Protein AF-A0AAN7K7E4-F1 (afdb_monomer_lite)

Organism: NCBI:txid236973

Secondary structure (DSSP, 8-state):
--SSSSS-----------------------HHHHHHHHHHHHHSGGGTT------------------------------TTSHHHHHHHHHHHHHHHHHHHHHHHHHHHHHHHHHHHHHHHHHHHHHHHHHHHHHTBTTB-HHHHHHHHHHHHHHHHHHHHHHHHHHHHHHHHS-----------PPPHHHHHHHHHHHHHHHHHHHHHHHHHHHHHHHHHHHHS------------------------------------SS-STTSSS-----PPP-HHHHHHHHHHHHHHHHHHHHHHHHHHHHTT--HHHHHHHHHHTTT--SPPP--TTTHHHHHHHHHHHHHHTTTTSTTTTSSS---TTT-HHHHHHHHHHHHHHHHTS-HHHHHHH-TTSHHHHHHHHHHHHHS-HHHHHHHHSS-HHHHHHHTT----SHHHHHHHHHHHHHHHHHHHHTTSSSPPPP----TT----TTT---SS--------PPP--HHHHHHHHHHHHHHHHHHHHS-HHHIIIIIHHHHHHHHHHHHHHHHHHHHHHTTTGGGBS-S-PPPHHHHHHHHHHHHHHIIIIIHHHHHHHHHHHHHTT-B-SSSPPPHHHHHHHHHHHHHHHHHHHHHHHHHHTSHHHIIIIITTGGG-SS--GGGGG---HHHHHHHHHHHHHHHHHH--BHHHHHHHHHHHHHHHHHHTSSB--TTSGGGTSTTB-HHHHHHHHHTS-TTT-----SSBTHHHHHHTTTHHHHHHHHHHHTS--TTS---

pLDDT: mean 71.15, std 24.88, range [22.52, 97.88]

Foldseek 3Di:
DPPDPDPDDDDDDDDDDDDDDDDDDDDDDDDVSVLVVLVCVLPPPPPPPDDDDDDDDDDDDDDDDDDDDDDDDDDDDDDPDPPVVVVVVVVVVVVVVVVVVVVVVVVVVVVSVVLVVLSVVLVVQLVVLVVLCVVCVVVPDPVSNVVSVVSNVVSVVSNVVSSVVSVVVVVVPPDDDDDDDDDDDPDDVVVVCVVVVVVVVVVVVVVVVVVVVVVVVVVVVVVVPDDDDDDDDDDDDDDDDDDDDDDDDDDDDDDDDDDDDDDPDPPPPPDDPDPDALDVVVLVVLVVLLVVLLLVLLVVLVVLCVVLVHPLQVVLVVLCVVVVNDDDDPDDPVCSSVSLSVQLVCLLCQQLVDPQSPLDPDDPCVVPLQVLLVVLVVCLVVLVPDQQVVVCVVVLPPSLNSSLLSSCCSNQPQVNCCSSPVDCVQNVCSVVSHHDPDPSSSSSSSSSSSSSSSSSSQSNDVPRDDDDDADPPDDDDVVVDDDPDPDDDPDDDDDDDDPVVVVVVVVVVVVLVVDVVPDPPLCCQQVVLLVLLVCLLCVQQVVLVVCVVVVHPVVQFLDPDDDDPVVVVVLVVVLVCCSVVAVSVVSNVCSVLLVVLAEASDDDDDDVVRLVVLLVQLLVQLQVLQLVVLLVCLPPVNVVPWCVQLLVCLQFALSSLCRTHSVVNVSNVCSNCVSSSNRSYYVVSNSVSSSVLSNQSSQLRHSGDDPPRVPVPDPQFQGPNLNSVQSNDDSVLHFSRGSTGCPVCVVVVRCVVVVVVVVVVVPDDPPDPDDD

InterPro domains:
  IPR006694 Fatty acid hydroxylase [PF04116] (616-750)
  IPR006943 Domain of unknown function DUF641, plant [PF04859] (110-225)
  IPR040225 Protein gravitropic in the light 1-like [PTHR31161] (24-498)

Sequence (772 aa):
MRIKKLFQVSKLHFIGNRKGEPEMANKVSNLSDLIQRVAVSCLLDPLCAVRPDLTDAHGKDNEEEDDENVSVYREEENGEREATHKEEINRGVRVLEQGKRESRMEGLAREMEVMLNEVFDAVSVMKRAYVGLQEAHCPWDPEKMRAADAAVVAELKRIGVLRERYRRSILVNGGNGCERRGGSRGVGLREAVAPYEAVVDELKKEVKAREVEVENLKVKLMTVTNPLGNGKKGRSVSKKNLCRNLSQGQYFMPLLLFSKGFMLISFIFSPPTVIAAPTPELFQAAMNQVKEASKSFTSFLLSLMRSAHWDISAAIHSIQSASNASSPIPSSSHHAKYALESYISHKIFQGFDHESFYMDGTLSSLLNPDQYRRECFTQYRDMKAMDPVELLGILPTCPFGQFCSKKYLSIVYPKMEESLFGNLDQQNQVVHGNHPRSQFYGEFLELAKSVWLLHLLAFSIDPSPNQFEASRGAEFHPGYMESVVKFSEVRASTPSSPQGFTFMASIMESCWLYLIKHFSDFQLFCLGSFFLHESVFFLSGLPFIYLERAGWLSKYKIQTKSNTAAAQEKCIIRLMLYHFGVNLPVMIFSYPVFRFMGMRSSFPLPSWKVVTSQIAFYFVLEDFVFYWGHRFLHTKWLYKHVHSVHHEYATPFGLTAEYAHPAEILFLGFATIIGPALTGPHLLTLWLWMVLRVLETVEAHCGYHFPWSPSNFLPLYGGADFHDYHHRLLYTKSGNYSSTFTYMDWIFGTDKGYRKLKALKGDQPEAGSKVM

Structure (mmCIF, N/CA/C/O backbone):
data_AF-A0AAN7K7E4-F1
#
_entry.id   AF-A0AAN7K7E4-F1
#
loop_
_atom_site.group_PDB
_atom_site.id
_atom_site.type_symbol
_atom_site.label_atom_id
_atom_site.label_alt_id
_atom_site.label_comp_id
_atom_site.label_asym_id
_atom_site.label_entity_id
_atom_site.label_seq_id
_atom_site.pdbx_PDB_ins_code
_atom_site.Cartn_x
_atom_site.Cartn_y
_atom_site.Cartn_z
_atom_site.occupancy
_atom_site.B_iso_or_equiv
_atom_site.auth_seq_id
_atom_site.auth_comp_id
_atom_site.auth_asym_id
_atom_site.auth_atom_id
_atom_site.pdbx_PDB_model_num
ATOM 1 N N . MET A 1 1 ? 7.272 -45.759 -12.507 1.00 38.12 1 MET A N 1
ATOM 2 C CA . MET A 1 1 ? 7.959 -45.345 -11.256 1.00 38.12 1 MET A CA 1
ATOM 3 C C . MET A 1 1 ? 9.492 -45.345 -11.431 1.00 38.12 1 MET A C 1
ATOM 5 O O . MET A 1 1 ? 10.173 -46.133 -10.792 1.00 38.12 1 MET A O 1
ATOM 9 N N . ARG A 1 2 ? 10.062 -44.491 -12.305 1.00 31.16 2 ARG A N 1
ATOM 10 C CA . ARG A 1 2 ? 11.532 -44.413 -12.538 1.00 31.16 2 ARG A CA 1
ATOM 11 C C . ARG A 1 2 ? 12.154 -43.008 -12.383 1.00 31.16 2 ARG A C 1
ATOM 13 O O . ARG A 1 2 ? 13.371 -42.906 -12.386 1.00 31.16 2 ARG A O 1
ATOM 20 N N . ILE A 1 3 ? 11.362 -41.951 -12.155 1.00 29.34 3 ILE A N 1
ATOM 21 C CA . ILE A 1 3 ? 11.850 -40.568 -11.961 1.00 29.34 3 ILE A CA 1
ATOM 22 C C . ILE A 1 3 ? 11.424 -40.058 -10.572 1.00 29.34 3 ILE A C 1
ATOM 24 O O . ILE A 1 3 ? 10.463 -39.309 -10.435 1.00 29.34 3 ILE A O 1
ATOM 28 N N . LYS A 1 4 ? 12.083 -40.546 -9.510 1.00 29.56 4 LYS A N 1
ATOM 29 C CA . LYS A 1 4 ? 11.897 -40.037 -8.128 1.00 29.56 4 LYS A CA 1
ATOM 30 C C . LYS A 1 4 ? 13.078 -40.330 -7.181 1.00 29.56 4 LYS A C 1
ATOM 32 O O . LYS A 1 4 ? 12.889 -40.435 -5.974 1.00 29.56 4 LYS A O 1
ATOM 37 N N . LYS A 1 5 ? 14.293 -40.523 -7.720 1.00 30.39 5 LYS A N 1
ATOM 38 C CA . LYS A 1 5 ? 15.458 -41.015 -6.951 1.00 30.39 5 LYS A CA 1
ATOM 39 C C . LYS A 1 5 ? 16.810 -40.357 -7.293 1.00 30.39 5 LYS A C 1
ATOM 41 O O . LYS A 1 5 ? 17.843 -41.000 -7.163 1.00 30.39 5 LYS A O 1
ATOM 46 N N . LEU A 1 6 ? 16.800 -39.086 -7.714 1.00 28.69 6 LEU A N 1
ATOM 47 C CA . LEU A 1 6 ? 18.015 -38.331 -8.088 1.00 28.69 6 LEU A CA 1
ATOM 48 C C . LEU A 1 6 ? 18.273 -37.039 -7.281 1.00 28.69 6 LEU A C 1
ATOM 50 O O . LEU A 1 6 ? 19.280 -36.387 -7.510 1.00 28.69 6 LEU A O 1
ATOM 54 N N . PHE A 1 7 ? 17.416 -36.689 -6.313 1.00 27.73 7 PHE A N 1
ATOM 55 C CA . PHE A 1 7 ? 17.533 -35.450 -5.522 1.00 27.73 7 PHE A CA 1
ATOM 56 C C . PHE A 1 7 ? 17.392 -35.674 -4.002 1.00 27.73 7 PHE A C 1
ATOM 58 O O . PHE A 1 7 ? 16.644 -34.963 -3.337 1.00 27.73 7 PHE A O 1
ATOM 65 N N . GLN A 1 8 ? 18.093 -36.667 -3.427 1.00 26.73 8 GLN A N 1
ATOM 66 C CA . GLN A 1 8 ? 18.218 -36.754 -1.957 1.00 26.73 8 GLN A CA 1
ATOM 67 C C . GLN A 1 8 ? 19.429 -37.552 -1.414 1.00 26.73 8 GLN A C 1
ATOM 69 O O . GLN A 1 8 ? 19.268 -38.454 -0.596 1.00 26.73 8 GLN A O 1
ATOM 74 N N . VAL A 1 9 ? 20.656 -37.189 -1.807 1.00 26.75 9 VAL A N 1
ATOM 75 C CA . VAL A 1 9 ? 21.866 -37.437 -0.987 1.00 26.75 9 VAL A CA 1
ATOM 76 C C . VAL A 1 9 ? 22.753 -36.193 -1.051 1.00 26.75 9 VAL A C 1
ATOM 78 O O . VAL A 1 9 ? 22.988 -35.666 -2.134 1.00 26.75 9 VAL A O 1
ATOM 81 N N . SER A 1 10 ? 23.240 -35.724 0.099 1.00 27.05 10 SER A N 1
ATOM 82 C CA . SER A 1 10 ? 23.963 -34.453 0.217 1.00 27.05 10 SER A CA 1
ATOM 83 C C . SER A 1 10 ? 25.428 -34.636 0.631 1.00 27.05 10 SER A C 1
ATOM 85 O O . SER A 1 10 ? 25.710 -35.319 1.609 1.00 27.05 10 SER A O 1
ATOM 87 N N . LYS A 1 11 ? 26.324 -33.889 -0.030 1.00 27.70 11 LYS A N 1
ATOM 88 C CA . LYS A 1 11 ? 27.346 -33.036 0.618 1.00 27.70 11 LYS A CA 1
ATOM 89 C C . LYS A 1 11 ? 28.216 -33.673 1.731 1.00 27.70 11 LYS A C 1
ATOM 91 O O . LYS A 1 11 ? 27.961 -33.386 2.897 1.00 27.70 11 LYS A O 1
ATOM 96 N N . LEU A 1 12 ? 29.300 -34.395 1.380 1.00 24.53 12 LEU A N 1
ATOM 97 C CA . LEU A 1 12 ? 30.553 -34.479 2.184 1.00 24.53 12 LEU A CA 1
ATOM 98 C C . LEU A 1 12 ? 31.687 -35.322 1.536 1.00 24.53 12 LEU A C 1
ATOM 100 O O . LEU A 1 12 ? 31.668 -36.542 1.655 1.00 24.53 12 LEU A O 1
ATOM 104 N N . HIS A 1 13 ? 32.701 -34.685 0.923 1.00 25.03 13 HIS A N 1
ATOM 105 C CA . HIS A 1 13 ? 34.148 -34.857 1.223 1.00 25.03 13 HIS A CA 1
ATOM 106 C C . HIS A 1 13 ? 35.033 -33.900 0.384 1.00 25.03 13 HIS A C 1
ATOM 108 O O . HIS A 1 13 ? 34.509 -33.144 -0.430 1.00 25.03 13 HIS A O 1
ATOM 114 N N . PHE A 1 14 ? 36.352 -33.870 0.636 1.00 24.48 14 PHE A N 1
ATOM 115 C CA . PHE A 1 14 ? 37.273 -32.785 0.237 1.00 24.48 14 PHE A CA 1
ATOM 116 C C . PHE A 1 14 ? 38.681 -33.312 -0.159 1.00 24.48 14 PHE A C 1
ATOM 118 O O . PHE A 1 14 ? 39.128 -34.305 0.411 1.00 24.48 14 PHE A O 1
ATOM 125 N N . ILE A 1 15 ? 39.397 -32.558 -1.018 1.00 25.50 15 ILE A N 1
ATOM 126 C CA . ILE A 1 15 ? 40.844 -32.635 -1.381 1.00 25.50 15 ILE A CA 1
ATOM 127 C C . ILE A 1 15 ? 41.260 -33.822 -2.290 1.00 25.50 15 ILE A C 1
ATOM 129 O O . ILE A 1 15 ? 40.967 -34.972 -1.989 1.00 25.50 15 ILE A O 1
ATOM 133 N N . GLY A 1 16 ? 42.006 -33.552 -3.384 1.00 23.33 16 GLY A N 1
ATOM 134 C CA . GLY A 1 16 ? 42.512 -34.618 -4.283 1.00 23.33 16 GLY A CA 1
ATOM 135 C C . GLY A 1 16 ? 43.450 -34.270 -5.468 1.00 23.33 16 GLY A C 1
ATOM 136 O O . GLY A 1 16 ? 44.016 -35.192 -6.037 1.00 23.33 16 GLY A O 1
ATOM 137 N N . ASN A 1 17 ? 43.631 -32.992 -5.839 1.00 25.42 17 ASN A N 1
ATOM 138 C CA . ASN A 1 17 ? 44.625 -32.435 -6.795 1.00 25.42 17 ASN A CA 1
ATOM 139 C C . ASN A 1 17 ? 45.245 -33.354 -7.894 1.00 25.42 17 ASN A C 1
ATOM 141 O O . ASN A 1 17 ? 46.245 -34.038 -7.641 1.00 25.42 17 ASN A O 1
ATOM 145 N N . ARG A 1 18 ? 44.831 -33.177 -9.164 1.00 24.56 18 ARG A N 1
ATOM 146 C CA . ARG A 1 18 ? 45.799 -33.123 -10.282 1.00 24.56 18 ARG A CA 1
ATOM 147 C C . ARG A 1 18 ? 45.306 -32.330 -11.506 1.00 24.56 18 ARG A C 1
ATOM 149 O O . ARG A 1 18 ? 44.115 -32.233 -11.757 1.00 24.56 18 ARG A O 1
ATOM 156 N N . LYS A 1 19 ? 46.283 -31.750 -12.212 1.00 26.56 19 LYS A N 1
ATOM 157 C CA . LYS A 1 19 ? 46.213 -30.864 -13.391 1.00 26.56 19 LYS A CA 1
ATOM 158 C C . LYS A 1 19 ? 45.420 -31.422 -14.589 1.00 26.56 19 LYS A C 1
ATOM 160 O O . LYS A 1 19 ? 45.587 -32.598 -14.894 1.00 26.56 19 LYS A O 1
ATOM 165 N N . GLY A 1 20 ? 44.851 -30.509 -15.386 1.00 30.41 20 GLY A N 1
ATOM 166 C CA . GLY A 1 20 ? 44.869 -30.603 -16.856 1.00 30.41 20 GLY A CA 1
ATOM 167 C C . GLY A 1 20 ? 43.508 -30.555 -17.556 1.00 30.41 20 GLY A C 1
ATOM 168 O O . GLY A 1 20 ? 42.693 -31.431 -17.324 1.00 30.41 20 GLY A O 1
ATOM 169 N N . GLU A 1 21 ? 43.365 -29.578 -18.462 1.00 25.30 21 GLU A N 1
ATOM 170 C CA . GLU A 1 21 ? 42.367 -29.480 -19.552 1.00 25.30 21 GLU A CA 1
ATOM 171 C C . GLU A 1 21 ? 40.867 -29.329 -19.164 1.00 25.30 21 GLU A C 1
ATOM 173 O O . GLU A 1 21 ? 40.428 -29.818 -18.125 1.00 25.30 21 GLU A O 1
ATOM 178 N N . PRO A 1 22 ? 40.058 -28.580 -19.951 1.00 28.06 22 PRO A N 1
ATOM 179 C CA . PRO A 1 22 ? 38.654 -28.312 -19.624 1.00 28.06 22 PRO A CA 1
ATOM 180 C C . PRO A 1 22 ? 37.692 -29.347 -20.238 1.00 28.06 22 PRO A C 1
ATOM 182 O O . PRO A 1 22 ? 37.361 -29.281 -21.423 1.00 28.06 22 PRO A O 1
ATOM 185 N N . GLU A 1 23 ? 37.172 -30.270 -19.427 1.00 28.05 23 GLU A N 1
ATOM 186 C CA . GLU A 1 23 ? 36.080 -31.158 -19.851 1.00 28.05 23 GLU A CA 1
ATOM 187 C C . GLU A 1 23 ? 34.704 -30.464 -19.854 1.00 28.05 23 GLU A C 1
ATOM 189 O O . GLU A 1 23 ? 34.239 -29.975 -18.831 1.00 28.05 23 GLU A O 1
ATOM 194 N N . MET A 1 24 ? 34.032 -30.556 -21.009 1.00 32.94 24 MET A N 1
ATOM 195 C CA . MET A 1 24 ? 32.575 -30.640 -21.227 1.00 32.94 24 MET A CA 1
ATOM 196 C C . MET A 1 24 ? 31.592 -29.637 -20.585 1.00 32.94 24 MET A C 1
ATOM 198 O O . MET A 1 24 ? 31.425 -29.580 -19.373 1.00 32.94 24 MET A O 1
ATOM 202 N N . ALA A 1 25 ? 30.685 -29.118 -21.429 1.00 28.16 25 ALA A N 1
ATOM 203 C CA . ALA A 1 25 ? 29.246 -29.061 -21.114 1.00 28.16 25 ALA A CA 1
ATOM 204 C C . ALA A 1 25 ? 28.374 -28.913 -22.383 1.00 28.16 25 ALA A C 1
ATOM 206 O O . ALA A 1 25 ? 27.972 -27.812 -22.740 1.00 28.16 25 ALA A O 1
ATOM 207 N N . ASN A 1 26 ? 28.038 -30.015 -23.067 1.00 35.78 26 ASN A N 1
ATOM 208 C CA . ASN A 1 26 ? 27.064 -29.987 -24.171 1.00 35.78 26 ASN A CA 1
ATOM 209 C C . ASN A 1 26 ? 26.036 -31.120 -23.996 1.00 35.78 26 ASN A C 1
ATOM 211 O O . ASN A 1 26 ? 26.261 -32.258 -24.408 1.00 35.78 26 ASN A O 1
ATOM 215 N N . LYS A 1 27 ? 24.932 -30.836 -23.288 1.00 37.53 27 LYS A N 1
ATOM 216 C CA . LYS A 1 27 ? 23.919 -31.838 -22.908 1.00 37.53 27 LYS A CA 1
ATOM 217 C C . LYS A 1 27 ? 22.512 -31.225 -22.934 1.00 37.53 27 LYS A C 1
ATOM 219 O O . LYS A 1 27 ? 22.210 -30.332 -22.151 1.00 37.53 27 LYS A O 1
ATOM 224 N N . VAL A 1 28 ? 21.668 -31.707 -23.848 1.00 34.34 28 VAL A N 1
ATOM 225 C CA . VAL A 1 28 ? 20.276 -31.249 -24.040 1.00 34.34 28 VAL A CA 1
ATOM 226 C C . VAL A 1 28 ? 19.444 -31.558 -22.792 1.00 34.34 28 VAL A C 1
ATOM 228 O O . VAL A 1 28 ? 19.479 -32.685 -22.296 1.00 34.34 28 VAL A O 1
ATOM 231 N N . SER A 1 29 ? 18.710 -30.565 -22.278 1.00 43.50 29 SER A N 1
ATOM 232 C CA . SER A 1 29 ? 18.133 -30.618 -20.924 1.00 43.50 29 SER A CA 1
ATOM 233 C C . SER A 1 29 ? 16.610 -30.779 -20.860 1.00 43.50 29 SER A C 1
ATOM 235 O O . SER A 1 29 ? 16.104 -31.258 -19.845 1.00 43.50 29 SER A O 1
ATOM 237 N N . ASN A 1 30 ? 15.855 -30.404 -21.902 1.00 40.31 30 ASN A N 1
ATOM 238 C CA . ASN A 1 30 ? 14.389 -30.485 -21.894 1.00 40.31 30 ASN A CA 1
ATOM 239 C C . ASN A 1 30 ? 13.763 -30.560 -23.307 1.00 40.31 30 ASN A C 1
ATOM 241 O O . ASN A 1 30 ? 14.442 -30.411 -24.319 1.00 40.31 30 ASN A O 1
ATOM 245 N N . LEU A 1 31 ? 12.447 -30.797 -23.372 1.00 38.19 31 LEU A N 1
ATOM 246 C CA . LEU A 1 31 ? 11.699 -30.922 -24.632 1.00 38.19 31 LEU A CA 1
ATOM 247 C C . LEU A 1 31 ? 11.475 -29.576 -25.352 1.00 38.19 31 LEU A C 1
ATOM 249 O O . LEU A 1 31 ? 11.390 -29.560 -26.577 1.00 38.19 31 LEU A O 1
ATOM 253 N N . SER A 1 32 ? 11.416 -28.454 -24.627 1.00 39.72 32 SER A N 1
ATOM 254 C CA . SER A 1 32 ? 11.283 -27.117 -25.229 1.00 39.72 32 SER A CA 1
ATOM 255 C C . SER A 1 32 ? 12.519 -26.761 -26.054 1.00 39.72 32 SER A C 1
ATOM 257 O O . SER A 1 32 ? 12.379 -26.299 -27.179 1.00 39.72 32 SER A O 1
ATOM 259 N N . ASP A 1 33 ? 13.711 -27.080 -25.546 1.00 43.56 33 ASP A N 1
ATOM 260 C CA . ASP A 1 33 ? 14.997 -26.939 -26.245 1.00 43.56 33 ASP A CA 1
ATOM 261 C C . ASP A 1 33 ? 15.008 -27.709 -27.586 1.00 43.56 33 ASP A C 1
ATOM 263 O O . ASP A 1 33 ? 15.453 -27.198 -28.614 1.00 43.56 33 ASP A O 1
ATOM 267 N N . LEU A 1 34 ? 14.414 -28.910 -27.626 1.00 42.91 34 LEU A N 1
ATOM 268 C CA . LEU A 1 34 ? 14.263 -29.681 -28.866 1.00 42.91 34 LEU A CA 1
ATOM 269 C C . LEU A 1 34 ? 13.276 -29.030 -29.852 1.00 42.91 34 LEU A C 1
ATOM 271 O O . LEU A 1 34 ? 13.577 -28.948 -31.043 1.00 42.91 34 LEU A O 1
ATOM 275 N N . ILE A 1 35 ? 12.116 -28.559 -29.377 1.00 44.66 35 ILE A N 1
ATOM 276 C CA . ILE A 1 35 ? 11.108 -27.874 -30.211 1.00 44.66 35 ILE A CA 1
ATOM 277 C C . ILE A 1 35 ? 11.691 -26.579 -30.789 1.00 44.66 35 ILE A C 1
ATOM 279 O O . ILE A 1 35 ? 11.569 -26.325 -31.985 1.00 44.66 35 ILE A O 1
ATOM 283 N N . GLN A 1 36 ? 12.365 -25.789 -29.954 1.00 45.12 36 GLN A N 1
ATOM 284 C CA . GLN A 1 36 ? 12.946 -24.499 -30.309 1.00 45.12 36 GLN A CA 1
ATOM 285 C C . GLN A 1 36 ? 14.068 -24.663 -31.343 1.00 45.12 36 GLN A C 1
ATOM 287 O O . GLN A 1 36 ? 14.059 -23.967 -32.356 1.00 45.12 36 GLN A O 1
ATOM 292 N N . ARG A 1 37 ? 14.960 -25.655 -31.185 1.00 47.94 37 ARG A N 1
ATOM 293 C CA . ARG A 1 37 ? 15.979 -25.986 -32.202 1.00 47.94 37 ARG A CA 1
ATOM 294 C C . ARG A 1 37 ? 15.376 -26.496 -33.514 1.00 47.94 37 ARG A C 1
ATOM 296 O O . ARG A 1 37 ? 15.898 -26.164 -34.575 1.00 47.94 37 ARG A O 1
ATOM 303 N N . VAL A 1 38 ? 14.289 -27.275 -33.475 1.00 41.28 38 VAL A N 1
ATOM 304 C CA . VAL A 1 38 ? 13.594 -27.721 -34.699 1.00 41.28 38 VAL A CA 1
ATOM 305 C C . VAL A 1 38 ? 12.931 -26.544 -35.417 1.00 41.28 38 VAL A C 1
ATOM 307 O O . VAL A 1 38 ? 13.105 -26.424 -36.626 1.00 41.28 38 VAL A O 1
ATOM 310 N N . ALA A 1 39 ? 12.245 -25.649 -34.699 1.00 40.72 39 ALA A N 1
ATOM 311 C CA . ALA A 1 39 ? 11.644 -24.448 -35.281 1.00 40.72 39 ALA A CA 1
ATOM 312 C C . ALA A 1 39 ? 12.708 -23.523 -35.900 1.00 40.72 39 ALA A C 1
ATOM 314 O O . ALA A 1 39 ? 12.606 -23.168 -37.071 1.00 40.72 39 ALA A O 1
ATOM 315 N N . VAL A 1 40 ? 13.780 -23.213 -35.162 1.00 42.97 40 VAL A N 1
ATOM 316 C CA . VAL A 1 40 ? 14.906 -22.394 -35.647 1.00 42.97 40 VAL A CA 1
ATOM 317 C C . VAL A 1 40 ? 15.558 -23.016 -36.892 1.00 42.97 40 VAL A C 1
ATOM 319 O O . VAL A 1 40 ? 15.776 -22.320 -37.881 1.00 42.97 40 VAL A O 1
ATOM 322 N N . SER A 1 41 ? 15.772 -24.336 -36.914 1.00 42.94 41 SER A N 1
ATOM 323 C CA . SER A 1 41 ? 16.315 -25.049 -38.084 1.00 42.94 41 SER A CA 1
ATOM 324 C C . SER A 1 41 ? 15.377 -25.091 -39.305 1.00 42.94 41 SER A C 1
ATOM 326 O O . SER A 1 41 ? 15.837 -25.471 -40.381 1.00 42.94 41 SER A O 1
ATOM 328 N N . CYS A 1 42 ? 14.097 -24.731 -39.164 1.00 37.69 42 CYS A N 1
ATOM 329 C CA . CYS A 1 42 ? 13.163 -24.574 -40.289 1.00 37.69 42 CYS A CA 1
ATOM 330 C C . CYS A 1 42 ? 12.984 -23.106 -40.720 1.00 37.69 42 CYS A C 1
ATOM 332 O O . CYS A 1 42 ? 12.425 -22.851 -41.781 1.00 37.69 42 CYS A O 1
ATOM 334 N N . LEU A 1 43 ? 13.442 -22.145 -39.908 1.00 38.62 43 LEU A N 1
ATOM 335 C CA . LEU A 1 43 ? 13.261 -20.706 -40.135 1.00 38.62 43 LEU A CA 1
ATOM 336 C C . LEU A 1 43 ? 14.523 -19.993 -40.650 1.00 38.62 43 LEU A C 1
ATOM 338 O O . LEU A 1 43 ? 14.400 -18.932 -41.252 1.00 38.62 43 LEU A O 1
ATOM 342 N N . LEU A 1 44 ? 15.724 -20.545 -40.428 1.00 40.91 44 LEU A N 1
ATOM 343 C CA . LEU A 1 44 ? 16.988 -19.870 -40.774 1.00 40.91 44 LEU A CA 1
ATOM 344 C C . LEU A 1 44 ? 17.446 -20.024 -42.239 1.00 40.91 44 LEU A C 1
ATOM 346 O O . LEU A 1 44 ? 18.150 -19.148 -42.734 1.00 40.91 44 LEU A O 1
ATOM 350 N N . ASP A 1 45 ? 17.073 -21.101 -42.936 1.00 39.28 45 ASP A N 1
ATOM 351 C CA . ASP A 1 45 ? 17.601 -21.413 -44.281 1.00 39.28 45 ASP A CA 1
ATOM 352 C C . ASP A 1 45 ? 16.896 -20.777 -45.511 1.00 39.28 45 ASP A C 1
ATOM 354 O O . ASP A 1 45 ? 17.534 -20.722 -46.564 1.00 39.28 45 ASP A O 1
ATOM 358 N N . PRO A 1 46 ? 15.652 -20.240 -45.469 1.00 30.97 46 PRO A N 1
ATOM 359 C CA . PRO A 1 46 ? 15.028 -19.658 -46.670 1.00 30.97 46 PRO A CA 1
ATOM 360 C C . PRO A 1 46 ? 15.713 -18.407 -47.253 1.00 30.97 46 PRO A C 1
ATOM 362 O O . PRO A 1 46 ? 15.385 -18.014 -48.371 1.00 30.97 46 PRO A O 1
ATOM 365 N N . LEU A 1 47 ? 16.615 -17.747 -46.511 1.00 30.98 47 LEU A N 1
ATOM 366 C CA . LEU A 1 47 ? 17.089 -16.386 -46.824 1.00 30.98 47 LEU A CA 1
ATOM 367 C C . LEU A 1 47 ? 18.585 -16.262 -47.169 1.00 30.98 47 LEU A C 1
ATOM 369 O O . LEU A 1 47 ? 19.008 -15.205 -47.631 1.00 30.98 47 LEU A O 1
ATOM 373 N N . CYS A 1 48 ? 19.392 -17.316 -47.022 1.00 27.64 48 CYS A N 1
ATOM 374 C CA . CYS A 1 48 ? 20.836 -17.257 -47.314 1.00 27.64 48 CYS A CA 1
ATOM 375 C C . CYS A 1 48 ? 21.203 -17.440 -48.803 1.00 27.64 48 CYS A C 1
ATOM 377 O O . CYS A 1 48 ? 22.378 -17.377 -49.158 1.00 27.64 48 CYS A O 1
ATOM 379 N N . ALA A 1 49 ? 20.223 -17.652 -49.688 1.00 31.23 49 ALA A N 1
ATOM 380 C CA . ALA A 1 49 ? 20.440 -18.024 -51.091 1.00 31.23 49 ALA A CA 1
ATOM 381 C C . ALA A 1 49 ? 20.463 -16.846 -52.097 1.00 31.23 49 ALA A C 1
ATOM 383 O O . ALA A 1 49 ? 20.311 -17.071 -53.298 1.00 31.23 49 ALA A O 1
ATOM 384 N N . VAL A 1 50 ? 20.648 -15.595 -51.644 1.00 27.45 50 VAL A N 1
ATOM 385 C CA . VAL A 1 50 ? 20.806 -14.426 -52.535 1.00 27.45 50 VAL A CA 1
ATOM 386 C C . VAL A 1 50 ? 21.930 -13.493 -52.064 1.00 27.45 50 VAL A C 1
ATOM 388 O O . VAL A 1 50 ? 21.721 -12.577 -51.272 1.00 27.45 50 VAL A O 1
ATOM 391 N N . ARG A 1 51 ? 23.120 -13.668 -52.645 1.00 23.83 51 ARG A N 1
ATOM 392 C CA . ARG A 1 51 ? 24.073 -12.575 -52.892 1.00 23.83 51 ARG A CA 1
ATOM 393 C C . ARG A 1 51 ? 24.316 -12.494 -54.401 1.00 23.83 51 ARG A C 1
ATOM 395 O O . ARG A 1 51 ? 24.710 -13.507 -54.976 1.00 23.83 51 ARG A O 1
ATOM 402 N N . PRO A 1 52 ? 24.110 -11.337 -55.049 1.00 28.50 52 PRO A N 1
ATOM 403 C CA . PRO A 1 52 ? 24.757 -11.046 -56.320 1.00 28.50 52 PRO A CA 1
ATOM 404 C C . PRO A 1 52 ? 26.256 -10.865 -56.059 1.00 28.50 52 PRO A C 1
ATOM 406 O O . PRO A 1 52 ? 26.627 -10.081 -55.183 1.00 28.50 52 PRO A O 1
ATOM 409 N N . ASP A 1 53 ? 27.104 -11.578 -56.797 1.00 25.78 53 ASP A N 1
ATOM 410 C CA . ASP A 1 53 ? 28.538 -11.284 -56.816 1.00 25.78 53 ASP A CA 1
ATOM 411 C C . ASP A 1 53 ? 28.777 -10.024 -57.657 1.00 25.78 53 ASP A C 1
ATOM 413 O O . ASP A 1 53 ? 28.297 -9.926 -58.787 1.00 25.78 53 ASP A O 1
ATOM 417 N N . LEU A 1 54 ? 29.509 -9.061 -57.097 1.00 27.28 54 LEU A N 1
ATOM 418 C CA . LEU A 1 54 ? 29.975 -7.857 -57.788 1.00 27.28 54 LEU A CA 1
ATOM 419 C C . LEU A 1 54 ? 31.392 -7.519 -57.314 1.00 27.28 54 LEU A C 1
ATOM 421 O O . LEU A 1 54 ? 31.605 -6.634 -56.486 1.00 27.28 54 LEU A O 1
ATOM 425 N N . THR A 1 55 ? 32.367 -8.242 -57.859 1.00 26.31 55 THR A N 1
ATOM 426 C CA . THR A 1 55 ? 33.783 -7.867 -57.814 1.00 26.31 55 THR A CA 1
ATOM 427 C C . THR A 1 55 ? 34.239 -7.446 -59.205 1.00 26.31 55 THR A C 1
ATOM 429 O O . THR A 1 55 ? 34.565 -8.307 -60.012 1.00 26.31 55 THR A O 1
ATOM 432 N N . ASP A 1 56 ? 34.278 -6.139 -59.467 1.00 27.55 56 ASP A N 1
ATOM 433 C CA . ASP A 1 56 ? 35.196 -5.552 -60.454 1.00 27.55 56 ASP A CA 1
ATOM 434 C C . ASP A 1 56 ? 35.317 -4.034 -60.244 1.00 27.55 56 ASP A C 1
ATOM 436 O O . ASP A 1 56 ? 34.472 -3.255 -60.678 1.00 27.55 56 ASP A O 1
ATOM 440 N N . ALA A 1 57 ? 36.363 -3.631 -59.514 1.00 26.98 57 ALA A N 1
ATOM 441 C CA . ALA A 1 57 ? 36.841 -2.250 -59.379 1.00 26.98 57 ALA A CA 1
ATOM 442 C C . ALA A 1 57 ? 38.200 -2.236 -58.646 1.00 26.98 57 ALA A C 1
ATOM 444 O O . ALA A 1 57 ? 38.302 -1.754 -57.517 1.00 26.98 57 ALA A O 1
ATOM 445 N N . HIS A 1 58 ? 39.252 -2.803 -59.248 1.00 28.69 58 HIS A N 1
ATOM 446 C CA . HIS A 1 58 ? 40.606 -2.730 -58.682 1.00 28.69 58 HIS A CA 1
ATOM 447 C C . HIS A 1 58 ? 41.461 -1.707 -59.441 1.00 28.69 58 HIS A C 1
ATOM 449 O O . HIS A 1 58 ? 42.286 -2.059 -60.277 1.00 28.69 58 HIS A O 1
ATOM 455 N N . GLY A 1 59 ? 41.233 -0.426 -59.141 1.00 26.89 59 GLY A N 1
ATOM 456 C CA . GLY A 1 59 ? 42.125 0.672 -59.515 1.00 26.89 59 GLY A CA 1
ATOM 457 C C . GLY A 1 59 ? 43.070 0.994 -58.359 1.00 26.89 59 GLY A C 1
ATOM 458 O O . GLY A 1 59 ? 42.628 1.109 -57.216 1.00 26.89 59 GLY A O 1
ATOM 459 N N . LYS A 1 60 ? 44.366 1.110 -58.651 1.00 29.27 60 LYS A N 1
ATOM 460 C CA . LYS A 1 60 ? 45.354 1.747 -57.776 1.00 29.27 60 LYS A CA 1
ATOM 461 C C . LYS A 1 60 ? 45.934 2.923 -58.538 1.00 29.27 60 LYS A C 1
ATOM 463 O O . LYS A 1 60 ? 46.444 2.713 -59.636 1.00 29.27 60 LYS A O 1
ATOM 468 N N . ASP A 1 61 ? 45.921 4.092 -57.924 1.00 25.52 61 ASP A N 1
ATOM 469 C CA . ASP A 1 61 ? 46.723 5.208 -58.396 1.00 25.52 61 ASP A CA 1
ATOM 470 C C . ASP A 1 61 ? 48.176 4.981 -57.957 1.00 25.52 61 ASP A C 1
ATOM 472 O O . ASP A 1 61 ? 48.457 4.775 -56.776 1.00 25.52 61 ASP A O 1
ATOM 476 N N . ASN A 1 62 ? 49.081 4.996 -58.929 1.00 26.88 62 ASN A N 1
ATOM 477 C CA . ASN A 1 62 ? 50.514 5.186 -58.752 1.00 26.88 62 ASN A CA 1
ATOM 478 C C . ASN A 1 62 ? 50.899 6.259 -59.780 1.00 26.88 62 ASN A C 1
ATOM 480 O O . ASN A 1 62 ? 50.622 6.090 -60.967 1.00 26.88 62 ASN A O 1
ATOM 484 N N . GLU A 1 63 ? 51.500 7.351 -59.326 1.00 26.91 63 GLU A N 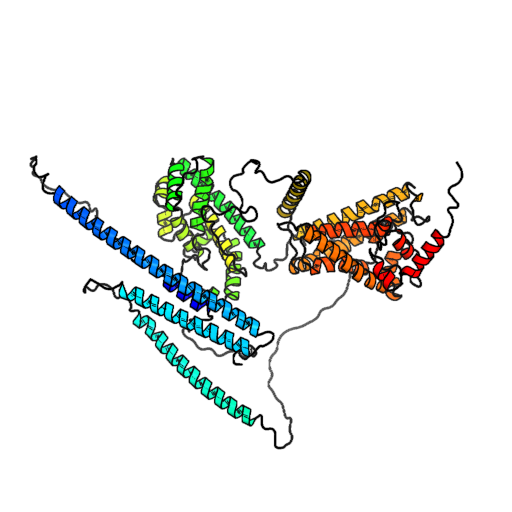1
ATOM 485 C CA . GLU A 1 63 ? 52.090 8.373 -60.194 1.00 26.91 63 GLU A CA 1
ATOM 486 C C . GLU A 1 63 ? 53.431 7.851 -60.738 1.00 26.91 63 GLU A C 1
ATOM 488 O O . GLU A 1 63 ? 54.175 7.259 -59.960 1.00 26.91 63 GLU A O 1
ATOM 493 N N . GLU A 1 64 ? 53.737 8.067 -62.026 1.00 26.84 64 GLU A N 1
ATOM 494 C CA . GLU A 1 64 ? 55.085 8.399 -62.542 1.00 26.84 64 GLU A CA 1
ATOM 495 C C . GLU A 1 64 ? 55.079 8.623 -64.078 1.00 26.84 64 GLU A C 1
ATOM 497 O O . GLU A 1 64 ? 54.477 7.858 -64.825 1.00 26.84 64 GLU A O 1
ATOM 502 N N . GLU A 1 65 ? 55.744 9.714 -64.481 1.00 26.97 65 GLU A N 1
ATOM 503 C CA . GLU A 1 65 ? 56.455 10.033 -65.743 1.00 26.97 65 GLU A CA 1
ATOM 504 C C . GLU A 1 65 ? 55.839 9.760 -67.147 1.00 26.97 65 GLU A C 1
ATOM 506 O O . GLU A 1 65 ? 55.612 8.634 -67.579 1.00 26.97 65 GLU A O 1
ATOM 511 N N . ASP A 1 66 ? 55.658 10.869 -67.883 1.00 25.73 66 ASP A N 1
ATOM 512 C CA . ASP A 1 66 ? 55.988 11.139 -69.300 1.00 25.73 66 ASP A CA 1
ATOM 513 C C . ASP A 1 66 ? 56.396 9.961 -70.230 1.00 25.73 66 ASP A C 1
ATOM 515 O O . ASP A 1 66 ? 57.374 9.267 -69.966 1.00 25.73 66 ASP A O 1
ATOM 519 N N . ASP A 1 67 ? 55.767 9.825 -71.417 1.00 27.20 67 ASP A N 1
ATOM 520 C CA . ASP A 1 67 ? 56.260 10.502 -72.646 1.00 27.20 67 ASP A CA 1
ATOM 521 C C . ASP A 1 67 ? 55.341 10.346 -73.903 1.00 27.20 67 ASP A C 1
ATOM 523 O O . ASP A 1 67 ? 54.398 9.557 -73.940 1.00 27.20 67 ASP A O 1
ATOM 527 N N . GLU A 1 68 ? 55.644 11.139 -74.937 1.00 29.97 68 GLU A N 1
ATOM 528 C CA . GLU A 1 68 ? 55.316 11.069 -76.382 1.00 29.97 68 GLU A CA 1
ATOM 529 C C . GLU A 1 68 ? 53.946 10.563 -76.955 1.00 29.97 68 GLU A C 1
ATOM 531 O O . GLU A 1 68 ? 53.778 9.409 -77.341 1.00 29.97 68 GLU A O 1
ATOM 536 N N . ASN A 1 69 ? 53.113 11.549 -77.350 1.00 25.62 69 ASN A N 1
ATOM 537 C CA . ASN A 1 69 ? 52.855 11.924 -78.771 1.00 25.62 69 ASN A CA 1
ATOM 538 C C . ASN A 1 69 ? 51.815 11.169 -79.673 1.00 25.62 69 ASN A C 1
ATOM 540 O O . ASN A 1 69 ? 51.477 10.003 -79.517 1.00 25.62 69 ASN A O 1
ATOM 544 N N . VAL A 1 70 ? 51.409 11.892 -80.735 1.00 27.31 70 VAL A N 1
ATOM 545 C CA . VAL A 1 70 ? 50.631 11.525 -81.946 1.00 27.31 70 VAL A CA 1
ATOM 546 C C . VAL A 1 70 ? 49.092 11.495 -81.817 1.00 27.31 70 VAL A C 1
ATOM 548 O O . VAL A 1 70 ? 48.509 11.267 -80.764 1.00 27.31 70 VAL A O 1
ATOM 551 N N . SER A 1 71 ? 48.419 11.849 -82.919 1.00 27.42 71 SER A N 1
ATOM 552 C CA . SER A 1 71 ? 47.009 12.257 -83.011 1.00 27.42 71 SER A CA 1
ATOM 553 C C . SER A 1 71 ? 46.228 11.486 -84.086 1.00 27.42 71 SER A C 1
ATOM 555 O O . SER A 1 71 ? 46.831 10.797 -84.906 1.00 27.42 71 SER A O 1
ATOM 557 N N . VAL A 1 72 ? 44.894 11.655 -84.122 1.00 29.61 72 VAL A N 1
ATOM 558 C CA . VAL A 1 72 ? 44.098 12.039 -85.320 1.00 29.61 72 VAL A CA 1
ATOM 559 C C . VAL A 1 72 ? 42.595 12.076 -84.982 1.00 29.61 72 VAL A C 1
ATOM 561 O O . VAL A 1 72 ? 42.082 11.200 -84.294 1.00 29.61 72 VAL A O 1
ATOM 564 N N . TYR A 1 73 ? 41.873 13.075 -85.505 1.00 26.83 73 TYR A N 1
ATOM 565 C CA . TYR A 1 73 ? 40.403 13.134 -85.480 1.00 26.83 73 TYR A CA 1
ATOM 566 C C . TYR A 1 73 ? 39.791 12.373 -86.669 1.00 26.83 73 TYR A C 1
ATOM 568 O O . TYR A 1 73 ? 40.200 12.613 -87.809 1.00 26.83 73 TYR A O 1
ATOM 576 N N . ARG A 1 74 ? 38.719 11.597 -86.444 1.00 28.83 74 ARG A N 1
ATOM 577 C CA . ARG A 1 74 ? 37.602 11.502 -87.405 1.00 28.83 74 ARG A CA 1
ATOM 578 C C . ARG A 1 74 ? 36.294 11.043 -86.749 1.00 28.83 74 ARG A C 1
ATOM 580 O O . ARG A 1 74 ? 36.317 10.304 -85.771 1.00 28.83 74 ARG A O 1
ATOM 587 N N . GLU A 1 75 ? 35.181 11.501 -87.310 1.00 28.92 75 GLU A N 1
ATOM 588 C CA . GLU A 1 75 ? 33.809 11.321 -86.822 1.00 28.92 75 GLU A CA 1
ATOM 589 C C . GLU A 1 75 ? 32.999 10.306 -87.668 1.00 28.92 75 GLU A C 1
ATOM 591 O O . GLU A 1 75 ? 33.487 9.794 -88.677 1.00 28.92 75 GLU A O 1
ATOM 596 N N . GLU A 1 76 ? 31.739 10.116 -87.253 1.00 29.05 76 GLU A N 1
ATOM 597 C CA . GLU A 1 76 ? 30.555 9.658 -88.016 1.00 29.05 76 GLU A CA 1
ATOM 598 C C . GLU A 1 76 ? 30.286 8.153 -88.281 1.00 29.05 76 GLU A C 1
ATOM 600 O O . GLU A 1 76 ? 30.848 7.492 -89.149 1.00 29.05 76 GLU A O 1
ATOM 605 N N . GLU A 1 77 ? 29.289 7.666 -87.530 1.00 32.12 77 GLU A N 1
ATOM 606 C CA . GLU A 1 77 ? 28.069 6.964 -87.977 1.00 32.12 77 GLU A CA 1
ATOM 607 C C . GLU A 1 77 ? 28.103 5.939 -89.136 1.00 32.12 77 GLU A C 1
ATOM 609 O O . GLU A 1 77 ? 28.083 6.290 -90.315 1.00 32.12 77 GLU A O 1
ATOM 614 N N . ASN A 1 78 ? 27.787 4.675 -88.815 1.00 29.34 78 ASN A N 1
ATOM 615 C CA . ASN A 1 78 ? 26.400 4.174 -88.937 1.00 29.34 78 ASN A CA 1
ATOM 616 C C . ASN A 1 78 ? 26.232 2.773 -88.307 1.00 29.34 78 ASN A C 1
ATOM 618 O O . ASN A 1 78 ? 27.107 1.922 -88.441 1.00 29.34 78 ASN A O 1
ATOM 622 N N . GLY A 1 79 ? 25.094 2.502 -87.650 1.00 33.94 79 GLY A N 1
ATOM 623 C CA . GLY A 1 79 ? 24.851 1.186 -87.024 1.00 33.94 79 GLY A CA 1
ATOM 624 C C . GLY A 1 79 ? 23.519 0.974 -86.285 1.00 33.94 79 GLY A C 1
ATOM 625 O O . GLY A 1 79 ? 23.184 -0.164 -85.945 1.00 33.94 79 GLY A O 1
ATOM 626 N N . GLU A 1 80 ? 22.719 2.020 -86.051 1.00 40.06 80 GLU A N 1
ATOM 627 C CA . GLU A 1 80 ? 21.458 1.917 -85.300 1.00 40.06 80 GLU A CA 1
ATOM 628 C C . GLU A 1 80 ? 20.308 1.285 -86.107 1.00 40.06 80 GLU A C 1
ATOM 630 O O . GLU A 1 80 ? 19.379 1.957 -86.569 1.00 40.06 80 GLU A O 1
ATOM 635 N N . ARG A 1 81 ? 20.348 -0.047 -86.269 1.00 41.88 81 ARG A N 1
ATOM 636 C CA . ARG A 1 81 ? 19.159 -0.832 -86.659 1.00 41.88 81 ARG A CA 1
ATOM 637 C C . ARG A 1 81 ? 19.171 -2.330 -86.333 1.00 41.88 81 ARG A C 1
ATOM 639 O O . ARG A 1 81 ? 18.099 -2.923 -86.307 1.00 41.88 81 ARG A O 1
ATOM 646 N N . GLU A 1 82 ? 20.323 -2.942 -86.039 1.00 40.12 82 GLU A N 1
ATOM 647 C CA . GLU A 1 82 ? 20.398 -4.381 -85.694 1.00 40.12 82 GLU A CA 1
ATOM 648 C C . GLU A 1 82 ? 20.449 -4.688 -84.183 1.00 40.12 82 GLU A C 1
ATOM 650 O O . GLU A 1 82 ? 20.201 -5.825 -83.773 1.00 40.12 82 GLU A O 1
ATOM 655 N N . ALA A 1 83 ? 20.748 -3.697 -83.336 1.00 43.53 83 ALA A N 1
ATOM 656 C CA . ALA A 1 83 ? 20.853 -3.888 -81.885 1.00 43.53 83 ALA A CA 1
ATOM 657 C C . ALA A 1 83 ? 19.480 -4.049 -81.201 1.00 43.53 83 ALA A C 1
ATOM 659 O O . ALA A 1 83 ? 19.281 -4.952 -80.385 1.00 43.53 83 ALA A O 1
ATOM 660 N N . THR A 1 84 ? 18.512 -3.207 -81.573 1.00 44.78 84 THR A N 1
ATOM 661 C CA . THR A 1 84 ? 17.193 -3.090 -80.925 1.00 44.78 84 THR A CA 1
ATOM 662 C C . THR A 1 84 ? 16.386 -4.387 -80.962 1.00 44.78 84 THR A C 1
ATOM 664 O O . THR A 1 84 ? 15.874 -4.825 -79.932 1.00 44.78 84 THR A O 1
ATOM 667 N N . HIS A 1 85 ? 16.333 -5.070 -82.108 1.00 44.66 85 HIS A N 1
ATOM 668 C CA . HIS A 1 85 ? 15.531 -6.292 -82.240 1.00 44.66 85 HIS A CA 1
ATOM 669 C C . HIS A 1 85 ? 16.104 -7.482 -81.440 1.00 44.66 85 HIS A C 1
ATOM 671 O O . HIS A 1 85 ? 15.356 -8.331 -80.952 1.00 44.66 85 HIS A O 1
ATOM 677 N N . LYS A 1 86 ? 17.431 -7.525 -81.228 1.00 47.50 86 LYS A N 1
ATOM 678 C CA . LYS A 1 86 ? 18.070 -8.506 -80.331 1.00 47.50 86 LYS A CA 1
ATOM 679 C C . LYS A 1 86 ? 17.813 -8.195 -78.855 1.00 47.50 86 LYS A C 1
ATOM 681 O O . LYS A 1 86 ? 17.719 -9.132 -78.063 1.00 47.50 86 LYS A O 1
ATOM 686 N N . GLU A 1 87 ? 17.671 -6.928 -78.471 1.00 50.00 87 GLU A N 1
ATOM 687 C CA . GLU A 1 87 ? 17.293 -6.559 -77.103 1.00 50.00 87 GLU A CA 1
ATOM 688 C C . GLU A 1 87 ? 15.854 -6.957 -76.758 1.00 50.00 87 GLU A C 1
ATOM 690 O O . GLU A 1 87 ? 15.635 -7.569 -75.713 1.00 50.00 87 GLU A O 1
ATOM 695 N N . GLU A 1 88 ? 14.875 -6.667 -77.619 1.00 49.22 88 GLU A N 1
ATOM 696 C CA . GLU A 1 88 ? 13.458 -6.946 -77.329 1.00 49.22 88 GLU A CA 1
ATOM 697 C C . GLU A 1 88 ? 13.185 -8.440 -77.111 1.00 49.22 88 GLU A C 1
ATOM 699 O O . GLU A 1 88 ? 12.541 -8.816 -76.128 1.00 49.22 88 GLU A O 1
ATOM 704 N N . ILE A 1 89 ? 13.745 -9.307 -77.963 1.00 54.03 89 ILE A N 1
ATOM 705 C CA . ILE A 1 89 ? 13.624 -10.767 -77.817 1.00 54.03 89 ILE A CA 1
ATOM 706 C C . ILE A 1 89 ? 14.272 -11.231 -76.500 1.00 54.03 89 ILE A C 1
ATOM 708 O O . ILE A 1 89 ? 13.682 -12.021 -75.761 1.00 54.03 89 ILE A O 1
ATOM 712 N N . ASN A 1 90 ? 15.447 -10.694 -76.150 1.00 50.09 90 ASN A N 1
ATOM 713 C CA . ASN A 1 90 ? 16.114 -11.011 -74.884 1.00 50.09 90 ASN A CA 1
ATOM 714 C C . ASN A 1 90 ? 15.346 -10.500 -73.651 1.00 50.09 90 ASN A C 1
ATOM 716 O O . ASN A 1 90 ? 15.364 -11.167 -72.616 1.00 50.09 90 ASN A O 1
ATOM 720 N N . ARG A 1 91 ? 14.646 -9.361 -73.737 1.00 50.69 91 ARG A N 1
ATOM 721 C CA . ARG A 1 91 ? 13.750 -8.882 -72.669 1.00 50.69 91 ARG A CA 1
ATOM 722 C C . ARG A 1 91 ? 12.528 -9.794 -72.534 1.00 50.69 91 ARG A C 1
ATOM 724 O O . ARG A 1 91 ? 12.221 -10.212 -71.421 1.00 50.69 91 ARG A O 1
ATOM 731 N N . GLY A 1 92 ? 11.893 -10.181 -73.643 1.00 49.66 92 GLY A N 1
ATOM 732 C CA . GLY A 1 92 ? 10.746 -11.098 -73.646 1.00 49.66 92 GLY A CA 1
ATOM 733 C C . GLY A 1 92 ? 11.054 -12.460 -73.012 1.00 49.66 92 GLY A C 1
ATOM 734 O O . GLY A 1 92 ? 10.292 -12.934 -72.170 1.00 49.66 92 GLY A O 1
ATOM 735 N N . VAL A 1 93 ? 12.206 -13.057 -73.342 1.00 53.62 93 VAL A N 1
ATOM 736 C CA . VAL A 1 93 ? 12.660 -14.318 -72.725 1.00 53.62 93 VAL A CA 1
ATOM 737 C C . VAL A 1 93 ? 12.909 -14.148 -71.223 1.00 53.62 93 VAL A C 1
ATOM 739 O O . VAL A 1 93 ? 12.404 -14.949 -70.439 1.00 53.62 93 VAL A O 1
ATOM 742 N N . ARG A 1 94 ? 13.607 -13.084 -70.795 1.00 52.00 94 ARG A N 1
ATOM 743 C CA . ARG A 1 94 ? 13.878 -12.826 -69.366 1.00 52.00 94 ARG A CA 1
ATOM 744 C C . ARG A 1 94 ? 12.599 -12.629 -68.553 1.00 52.00 94 ARG A C 1
ATOM 746 O O . ARG A 1 94 ? 12.497 -13.184 -67.465 1.00 52.00 94 ARG A O 1
ATOM 753 N N . VAL A 1 95 ? 11.610 -11.904 -69.081 1.00 54.03 95 VAL A N 1
ATOM 754 C CA . VAL A 1 95 ? 10.304 -11.710 -68.420 1.00 54.03 95 VAL A CA 1
ATOM 755 C C . VAL A 1 95 ? 9.544 -13.036 -68.286 1.00 54.03 95 VAL A C 1
ATOM 757 O O . VAL A 1 95 ? 8.970 -13.310 -67.231 1.00 54.03 95 VAL A O 1
ATOM 760 N N . LEU A 1 96 ? 9.582 -13.898 -69.309 1.00 52.41 96 LEU A N 1
ATOM 761 C CA . LEU A 1 96 ? 8.957 -15.225 -69.253 1.00 52.41 96 LEU A CA 1
ATOM 762 C C . LEU A 1 96 ? 9.661 -16.176 -68.273 1.00 52.41 96 LEU A C 1
ATOM 764 O O . LEU A 1 96 ? 8.983 -16.905 -67.548 1.00 52.41 96 LEU A O 1
ATOM 768 N N . GLU A 1 97 ? 10.995 -16.172 -68.205 1.00 51.09 97 GLU A N 1
ATOM 769 C CA . GLU A 1 97 ? 11.730 -16.944 -67.194 1.00 51.09 97 GLU A CA 1
ATOM 770 C C . GLU A 1 97 ? 11.494 -16.411 -65.777 1.00 51.09 97 GLU A C 1
ATOM 772 O O . GLU A 1 97 ? 11.296 -17.202 -64.852 1.00 51.09 97 GLU A O 1
ATOM 777 N N . GLN A 1 98 ? 11.453 -15.087 -65.606 1.00 48.69 98 GLN A N 1
ATOM 778 C CA . GLN A 1 98 ? 11.206 -14.445 -64.320 1.00 48.69 98 GLN A CA 1
ATOM 779 C C . GLN A 1 98 ? 9.808 -14.777 -63.784 1.00 48.69 98 GLN A C 1
ATOM 781 O O . GLN A 1 98 ? 9.714 -15.334 -62.692 1.00 48.69 98 GLN A O 1
ATOM 786 N N . GLY A 1 99 ? 8.739 -14.586 -64.565 1.00 47.22 99 GLY A N 1
ATOM 787 C CA . GLY A 1 99 ? 7.380 -14.942 -64.129 1.00 47.22 99 GLY A CA 1
ATOM 788 C C . GLY A 1 99 ? 7.213 -16.441 -63.831 1.00 47.22 99 GLY A C 1
ATOM 789 O O . GLY A 1 99 ? 6.506 -16.835 -62.901 1.00 47.22 99 GLY A O 1
ATOM 790 N N . LYS A 1 100 ? 7.928 -17.309 -64.560 1.00 50.84 100 LYS A N 1
ATOM 791 C CA . LYS A 1 100 ? 7.945 -18.764 -64.316 1.00 50.84 100 LYS A CA 1
ATOM 792 C C . LYS A 1 100 ? 8.731 -19.145 -63.053 1.00 50.84 100 LYS A C 1
ATOM 794 O O . LYS A 1 100 ? 8.407 -20.143 -62.409 1.00 50.84 100 LYS A O 1
ATOM 799 N N . ARG A 1 101 ? 9.738 -18.352 -62.675 1.00 51.81 101 ARG A N 1
ATOM 800 C CA . ARG A 1 101 ? 10.515 -18.476 -61.431 1.00 51.81 101 ARG A CA 1
ATOM 801 C C . ARG A 1 101 ? 9.742 -17.942 -60.223 1.00 51.81 101 ARG A C 1
ATOM 803 O O . ARG A 1 101 ? 9.718 -18.612 -59.195 1.00 51.81 101 ARG A O 1
ATOM 810 N N . GLU A 1 102 ? 9.061 -16.810 -60.368 1.00 51.91 102 GLU A N 1
ATOM 811 C CA . GLU A 1 102 ? 8.173 -16.217 -59.357 1.00 51.91 102 GLU A CA 1
ATOM 812 C C . GLU A 1 102 ? 7.001 -17.158 -59.042 1.00 51.91 102 GLU A C 1
ATOM 814 O O . GLU A 1 102 ? 6.809 -17.530 -57.887 1.00 51.91 102 GLU A O 1
ATOM 819 N N . SER A 1 103 ? 6.322 -17.692 -60.066 1.00 56.75 103 SER A N 1
ATOM 820 C CA . SER A 1 103 ? 5.291 -18.733 -59.909 1.00 56.75 103 SER A CA 1
ATOM 821 C C . SER A 1 103 ? 5.795 -19.975 -59.152 1.00 56.75 103 SER A C 1
ATOM 823 O O . SER A 1 103 ? 5.078 -20.539 -58.321 1.00 56.75 103 SER A O 1
ATOM 825 N N . ARG A 1 104 ? 7.050 -20.390 -59.383 1.00 57.47 104 ARG A N 1
ATOM 826 C CA . ARG A 1 104 ? 7.668 -21.525 -58.677 1.00 57.47 104 ARG A CA 1
ATOM 827 C C . ARG A 1 104 ? 8.005 -21.197 -57.218 1.00 57.47 104 ARG A C 1
ATOM 829 O O . ARG A 1 104 ? 7.880 -22.071 -56.362 1.00 57.47 104 ARG A O 1
ATOM 836 N N . MET A 1 105 ? 8.400 -19.956 -56.931 1.00 55.62 105 MET A N 1
ATOM 837 C CA . MET A 1 105 ? 8.618 -19.464 -55.567 1.00 55.62 105 MET A CA 1
ATOM 838 C C . MET A 1 105 ? 7.304 -19.335 -54.789 1.00 55.62 105 MET A C 1
ATOM 840 O O . MET A 1 105 ? 7.264 -19.749 -53.634 1.00 55.62 105 MET A O 1
ATOM 844 N N . GLU A 1 106 ? 6.216 -18.862 -55.407 1.00 57.00 106 GLU A N 1
ATOM 845 C CA . GLU A 1 106 ? 4.889 -18.862 -54.774 1.00 57.00 106 GLU A CA 1
ATOM 846 C C . GLU A 1 106 ? 4.414 -20.274 -54.412 1.00 57.00 106 GLU A C 1
ATOM 848 O O . GLU A 1 106 ? 3.880 -20.482 -53.324 1.00 57.00 106 GLU A O 1
ATOM 853 N N . GLY A 1 107 ? 4.620 -21.254 -55.300 1.00 64.38 107 GLY A N 1
ATOM 854 C CA . GLY A 1 107 ? 4.299 -22.655 -55.018 1.00 64.38 107 GLY A CA 1
ATOM 855 C C . GLY A 1 107 ? 5.055 -23.186 -53.796 1.00 64.38 107 GLY A C 1
ATOM 856 O O . GLY A 1 107 ? 4.442 -23.720 -52.873 1.00 64.38 107 GLY A O 1
ATOM 857 N N . LEU A 1 108 ? 6.372 -22.961 -53.745 1.00 62.62 108 LEU A N 1
ATOM 858 C CA . LEU A 1 108 ? 7.217 -23.366 -52.615 1.00 62.62 108 LEU A CA 1
ATOM 859 C C . LEU A 1 108 ? 6.871 -22.635 -51.310 1.00 62.62 108 LEU A C 1
ATOM 861 O O . LEU A 1 108 ? 6.890 -23.256 -50.247 1.00 62.62 108 LEU A O 1
ATOM 865 N N . ALA A 1 109 ? 6.513 -21.350 -51.373 1.00 61.00 109 ALA A N 1
ATOM 866 C CA . ALA A 1 109 ? 6.059 -20.596 -50.209 1.00 61.00 109 ALA A CA 1
ATOM 867 C C . ALA A 1 109 ? 4.777 -21.204 -49.617 1.00 61.00 109 ALA A C 1
ATOM 869 O O . ALA A 1 109 ? 4.724 -21.453 -48.415 1.00 61.00 109 ALA A O 1
ATOM 870 N N . ARG A 1 110 ? 3.788 -21.536 -50.462 1.00 68.19 110 ARG A N 1
ATOM 871 C CA . ARG A 1 110 ? 2.529 -22.177 -50.039 1.00 68.19 110 ARG A CA 1
ATOM 872 C C . ARG A 1 110 ? 2.750 -23.591 -49.487 1.00 68.19 110 ARG A C 1
ATOM 874 O O . ARG A 1 110 ? 2.151 -23.948 -48.477 1.00 68.19 110 ARG A O 1
ATOM 881 N N . GLU A 1 111 ? 3.626 -24.396 -50.094 1.00 70.88 111 GLU A N 1
ATOM 882 C CA . GLU A 1 111 ? 3.986 -25.718 -49.549 1.00 70.88 111 GLU A CA 1
ATOM 883 C C . GLU A 1 111 ? 4.662 -25.614 -48.172 1.00 70.88 111 GLU A C 1
ATOM 885 O O . GLU A 1 111 ? 4.372 -26.407 -47.271 1.00 70.88 111 GLU A O 1
ATOM 890 N N . MET A 1 112 ? 5.538 -24.623 -47.983 1.00 67.19 112 MET A N 1
ATOM 891 C CA . MET A 1 112 ? 6.221 -24.394 -46.710 1.00 67.19 112 MET A CA 1
ATOM 892 C C . MET A 1 112 ? 5.280 -23.815 -45.642 1.00 67.19 112 MET A C 1
ATOM 894 O O . MET A 1 112 ? 5.366 -24.221 -44.487 1.00 67.19 112 MET A O 1
ATOM 898 N N . GLU A 1 113 ? 4.330 -22.956 -46.019 1.00 67.88 113 GLU A N 1
ATOM 899 C CA . GLU A 1 113 ? 3.253 -22.458 -45.152 1.00 67.88 113 GLU A CA 1
ATOM 900 C C . GLU A 1 113 ? 2.330 -23.593 -44.675 1.00 67.88 113 GLU A C 1
ATOM 902 O O . GLU A 1 113 ? 2.031 -23.697 -43.484 1.00 67.88 113 GLU A O 1
ATOM 907 N N . VAL A 1 114 ? 1.929 -24.510 -45.564 1.00 75.50 114 VAL A N 1
ATOM 908 C CA . VAL A 1 114 ? 1.165 -25.712 -45.181 1.00 75.50 114 VAL A CA 1
ATOM 909 C C . VAL A 1 114 ? 1.964 -26.578 -44.200 1.00 75.50 114 VAL A C 1
ATOM 911 O O . VAL A 1 114 ? 1.424 -27.003 -43.178 1.00 75.50 114 VAL A O 1
ATOM 914 N N . MET A 1 115 ? 3.259 -26.793 -44.451 1.00 74.88 115 MET A N 1
ATOM 915 C CA . MET A 1 115 ? 4.119 -27.585 -43.562 1.00 74.88 115 MET A CA 1
ATOM 916 C C . MET A 1 115 ? 4.346 -26.912 -42.196 1.00 74.88 115 MET A C 1
ATOM 918 O O . MET A 1 115 ? 4.397 -27.595 -41.173 1.00 74.88 115 MET A O 1
ATOM 922 N N . LEU A 1 116 ? 4.436 -25.579 -42.159 1.00 71.25 116 LEU A N 1
ATOM 923 C CA . LEU A 1 116 ? 4.516 -24.790 -40.928 1.00 71.25 116 LEU A CA 1
ATOM 924 C C . LEU A 1 116 ? 3.254 -24.990 -40.072 1.00 71.25 116 LEU A C 1
ATOM 926 O O . LEU A 1 116 ? 3.350 -25.253 -38.872 1.00 71.25 116 LEU A O 1
ATOM 930 N N . ASN A 1 117 ? 2.077 -24.938 -40.701 1.00 71.06 117 ASN A N 1
ATOM 931 C CA . ASN A 1 117 ? 0.796 -25.178 -40.038 1.00 71.06 117 ASN A CA 1
ATOM 932 C C . ASN A 1 117 ? 0.676 -26.623 -39.509 1.00 71.06 117 ASN A C 1
ATOM 934 O O . ASN A 1 117 ? 0.283 -26.810 -38.358 1.00 71.06 117 ASN A O 1
ATOM 938 N N . GLU A 1 118 ? 1.110 -27.641 -40.269 1.00 79.19 118 GLU A N 1
ATOM 939 C CA . GLU A 1 118 ? 1.174 -29.033 -39.779 1.00 79.19 118 GLU A CA 1
ATOM 940 C C . GLU A 1 118 ? 2.040 -29.180 -38.508 1.00 79.19 118 GLU A C 1
ATOM 942 O O . GLU A 1 118 ? 1.716 -29.982 -37.625 1.00 79.19 118 GLU A O 1
ATOM 947 N N . VAL A 1 119 ? 3.135 -28.413 -38.399 1.00 75.25 119 VAL A N 1
ATOM 948 C CA . VAL A 1 119 ? 4.017 -28.399 -37.218 1.00 75.25 119 VAL A CA 1
ATOM 949 C C . VAL A 1 119 ? 3.362 -27.679 -36.036 1.00 75.25 119 VAL A C 1
ATOM 951 O O . VAL A 1 119 ? 3.393 -28.209 -34.921 1.00 75.25 119 VAL A O 1
ATOM 954 N N . PHE A 1 120 ? 2.737 -26.516 -36.250 1.00 71.56 120 PHE A N 1
ATOM 955 C CA . PHE A 1 120 ? 2.014 -25.798 -35.192 1.00 71.56 120 PHE A CA 1
ATOM 956 C C . PHE A 1 120 ? 0.862 -26.630 -34.612 1.00 71.56 120 PHE A C 1
ATOM 958 O O . PHE A 1 120 ? 0.717 -26.696 -33.387 1.00 71.56 120 PHE A O 1
ATOM 965 N N . ASP A 1 121 ? 0.106 -27.336 -35.455 1.00 79.12 121 ASP A N 1
ATOM 966 C CA . ASP A 1 121 ? -0.941 -28.261 -35.015 1.00 79.12 121 ASP A CA 1
ATOM 967 C C . ASP A 1 121 ? -0.380 -29.408 -34.167 1.00 79.12 121 ASP A C 1
ATOM 969 O O . ASP A 1 121 ? -0.892 -29.678 -33.077 1.00 79.12 121 ASP A O 1
ATOM 973 N N . ALA A 1 122 ? 0.697 -30.063 -34.614 1.00 76.81 122 ALA A N 1
ATOM 974 C CA . ALA A 1 122 ? 1.312 -31.162 -33.869 1.00 76.81 122 ALA A CA 1
ATOM 975 C C . ALA A 1 122 ? 1.830 -30.708 -32.489 1.00 76.81 122 ALA A C 1
ATOM 977 O O . ALA A 1 122 ? 1.608 -31.377 -31.477 1.00 76.81 122 ALA A O 1
ATOM 978 N N . VAL A 1 123 ? 2.451 -29.524 -32.409 1.00 74.94 123 VAL A N 1
ATOM 979 C CA . VAL A 1 123 ? 2.898 -28.930 -31.137 1.00 74.94 123 VAL A CA 1
ATOM 980 C C . VAL A 1 123 ? 1.707 -28.525 -30.251 1.00 74.94 123 VAL A C 1
ATOM 982 O O . VAL A 1 123 ? 1.750 -28.726 -29.035 1.00 74.94 123 VAL A O 1
ATOM 985 N N . SER A 1 124 ? 0.611 -28.029 -30.834 1.00 73.31 124 SER A N 1
ATOM 986 C CA . SER A 1 124 ? -0.640 -27.696 -30.132 1.00 73.31 124 SER A CA 1
ATOM 987 C C . SER A 1 124 ? -1.344 -28.926 -29.541 1.00 73.31 124 SER A C 1
ATOM 989 O O . SER A 1 124 ? -1.840 -28.882 -28.409 1.00 73.31 124 SER A O 1
ATOM 991 N N . VAL A 1 125 ? -1.382 -30.047 -30.270 1.00 78.56 125 VAL A N 1
ATOM 992 C CA . VAL A 1 125 ? -1.915 -31.324 -29.761 1.00 78.56 125 VAL A CA 1
ATOM 993 C C . VAL A 1 125 ? -0.991 -31.895 -28.682 1.00 78.56 125 VAL A C 1
ATOM 995 O O . VAL A 1 125 ? -1.470 -32.244 -27.604 1.00 78.56 125 VAL A O 1
ATOM 998 N N . MET A 1 126 ? 0.329 -31.893 -28.897 1.00 79.94 126 MET A N 1
ATOM 999 C CA . MET A 1 126 ? 1.314 -32.346 -27.906 1.00 79.94 126 MET A CA 1
ATOM 1000 C C . MET A 1 126 ? 1.224 -31.557 -26.588 1.00 79.94 126 MET A C 1
ATOM 1002 O O . MET A 1 126 ? 1.259 -32.154 -25.511 1.00 79.94 126 MET A O 1
ATOM 1006 N N . LYS A 1 127 ? 1.046 -30.229 -26.647 1.00 77.94 127 LYS A N 1
ATOM 1007 C CA . LYS A 1 127 ? 0.870 -29.380 -25.455 1.00 77.94 127 LYS A CA 1
ATOM 1008 C C . LYS A 1 127 ? -0.401 -29.741 -24.676 1.00 77.94 127 LYS A C 1
ATOM 1010 O O . LYS A 1 127 ? -0.360 -29.799 -23.450 1.00 77.94 127 LYS A O 1
ATOM 1015 N N . ARG A 1 128 ? -1.510 -30.038 -25.367 1.00 75.88 128 ARG A N 1
ATOM 1016 C CA . ARG A 1 128 ? -2.757 -30.519 -24.739 1.00 75.88 128 ARG A CA 1
ATOM 1017 C C . ARG A 1 128 ? -2.600 -31.914 -24.129 1.00 75.88 128 ARG A C 1
ATOM 1019 O O . ARG A 1 128 ? -3.038 -32.127 -23.003 1.00 75.88 128 ARG A O 1
ATOM 1026 N N . ALA A 1 129 ? -1.923 -32.833 -24.819 1.00 77.94 129 ALA A N 1
ATOM 1027 C CA . ALA A 1 129 ? -1.631 -34.169 -24.296 1.00 77.94 129 ALA A CA 1
ATOM 1028 C C . ALA A 1 129 ? -0.761 -34.115 -23.024 1.00 77.94 129 ALA A C 1
ATOM 1030 O O . ALA A 1 129 ? -1.021 -34.846 -22.070 1.00 77.94 129 ALA A O 1
ATOM 1031 N N . TYR A 1 130 ? 0.210 -33.196 -22.965 1.00 79.31 130 TYR A N 1
ATOM 1032 C CA . TYR A 1 130 ? 1.022 -32.957 -21.769 1.00 79.31 130 TYR A CA 1
ATOM 1033 C C . TYR A 1 130 ? 0.199 -32.421 -20.584 1.00 79.31 130 TYR A C 1
ATOM 1035 O O . TYR A 1 130 ? 0.375 -32.901 -19.466 1.00 79.31 130 TYR A O 1
ATOM 1043 N N . VAL A 1 131 ? -0.745 -31.497 -20.810 1.00 82.06 131 VAL A N 1
ATOM 1044 C CA . VAL A 1 131 ? -1.663 -31.027 -19.749 1.00 82.06 131 VAL A CA 1
ATOM 1045 C C . VAL A 1 131 ? -2.544 -32.170 -19.233 1.00 82.06 131 VAL A C 1
ATOM 1047 O O . VAL A 1 131 ? -2.620 -32.368 -18.025 1.00 82.06 131 VAL A O 1
ATOM 1050 N N . GLY A 1 132 ? -3.104 -33.006 -20.115 1.00 77.06 132 GLY A N 1
ATOM 1051 C CA . GLY A 1 132 ? -3.857 -34.200 -19.699 1.00 77.06 132 GLY A CA 1
ATOM 1052 C C . GLY A 1 132 ? -3.026 -35.196 -18.870 1.00 77.06 132 GLY A C 1
ATOM 1053 O O . GLY A 1 132 ? -3.558 -35.881 -17.996 1.00 77.06 132 GLY A O 1
ATOM 1054 N N . LEU A 1 133 ? -1.706 -35.235 -19.083 1.00 79.38 133 LEU A N 1
ATOM 1055 C CA . LEU A 1 133 ? -0.759 -36.021 -18.285 1.00 79.38 133 LEU A CA 1
ATOM 1056 C C . LEU A 1 133 ? -0.549 -35.409 -16.884 1.00 79.38 133 LEU A C 1
ATOM 1058 O O . LEU A 1 133 ? -0.439 -36.141 -15.900 1.00 79.38 133 LEU A O 1
ATOM 1062 N N . GLN A 1 134 ? -0.562 -34.076 -16.766 1.00 82.38 134 GLN A N 1
ATOM 1063 C CA . GLN A 1 134 ? -0.542 -33.360 -15.482 1.00 82.38 134 GLN A CA 1
ATOM 1064 C C . GLN A 1 134 ? -1.868 -33.498 -14.710 1.00 82.38 134 GLN A C 1
ATOM 1066 O O . GLN A 1 134 ? -1.847 -33.656 -13.491 1.00 82.38 134 GLN A O 1
ATOM 1071 N N . GLU A 1 135 ? -3.012 -33.503 -15.396 1.00 78.88 135 GLU A N 1
ATOM 1072 C CA . GLU A 1 135 ? -4.334 -33.724 -14.789 1.00 78.88 135 GLU A CA 1
ATOM 1073 C C . GLU A 1 135 ? -4.487 -35.166 -14.277 1.00 78.88 135 GLU A C 1
ATOM 1075 O O . GLU A 1 135 ? -4.881 -35.387 -13.132 1.00 78.88 135 GLU A O 1
ATOM 1080 N N . ALA A 1 136 ? -4.070 -36.163 -15.068 1.00 82.12 136 ALA A N 1
ATOM 1081 C CA . ALA A 1 136 ? -4.071 -37.575 -14.670 1.00 82.12 136 ALA A CA 1
ATOM 1082 C C . ALA A 1 136 ? -3.126 -37.902 -13.490 1.00 82.12 136 ALA A C 1
ATOM 1084 O O . ALA A 1 136 ? -3.151 -39.018 -12.961 1.00 82.12 136 ALA A O 1
ATOM 1085 N N . HIS A 1 137 ? -2.283 -36.953 -13.069 1.00 76.38 137 HIS A N 1
ATOM 1086 C CA . HIS A 1 137 ? -1.409 -37.090 -11.907 1.00 76.38 137 HIS A CA 1
ATOM 1087 C C . HIS A 1 137 ? -2.102 -36.791 -10.564 1.00 76.38 137 HIS A C 1
ATOM 1089 O O . HIS A 1 137 ? -1.596 -37.261 -9.539 1.00 76.38 137 HIS A O 1
ATOM 1095 N N . CYS A 1 138 ? -3.213 -36.038 -10.527 1.00 61.12 138 CYS A N 1
ATOM 1096 C CA . CYS A 1 138 ? -3.889 -35.671 -9.275 1.00 61.12 138 CYS A CA 1
ATOM 1097 C C . CYS A 1 138 ? -5.406 -35.405 -9.455 1.00 61.12 138 CYS A C 1
ATOM 1099 O O . CYS A 1 138 ? -5.770 -34.348 -9.967 1.00 61.12 138 CYS A O 1
ATOM 1101 N N . PRO A 1 139 ? -6.303 -36.296 -8.977 1.00 64.12 139 PRO A N 1
ATOM 1102 C CA . PRO A 1 139 ? -6.019 -37.613 -8.402 1.00 64.12 139 PRO A CA 1
ATOM 1103 C C . PRO A 1 139 ? -5.392 -38.562 -9.436 1.00 64.12 139 PRO A C 1
ATOM 1105 O O . PRO A 1 139 ? -5.648 -38.452 -10.630 1.00 64.12 139 PRO A O 1
ATOM 1108 N N . TRP A 1 140 ? -4.559 -39.495 -8.970 1.00 75.62 140 TRP A N 1
ATOM 1109 C CA . TRP A 1 140 ? -3.844 -40.432 -9.841 1.00 75.62 140 TRP A CA 1
ATOM 1110 C C . TRP A 1 14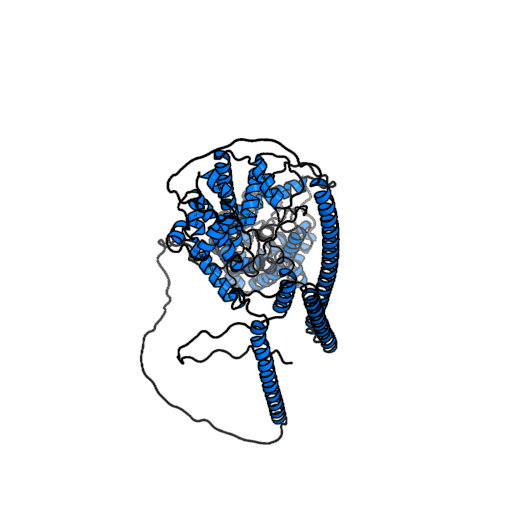0 ? -4.810 -41.378 -10.571 1.00 75.62 140 TRP A C 1
ATOM 1112 O O . TRP A 1 140 ? -5.424 -42.247 -9.950 1.00 75.62 140 TRP A O 1
ATOM 1122 N N . ASP A 1 141 ? -4.891 -41.235 -11.894 1.00 84.31 141 ASP A N 1
ATOM 1123 C CA . ASP A 1 141 ? -5.741 -42.039 -12.772 1.00 84.31 141 ASP A CA 1
ATOM 1124 C C . ASP A 1 141 ? -4.867 -42.862 -13.742 1.00 84.31 141 ASP A C 1
ATOM 1126 O O . ASP A 1 141 ? -4.288 -42.309 -14.684 1.00 84.31 141 ASP A O 1
ATOM 1130 N N . PRO A 1 142 ? -4.739 -44.189 -13.543 1.00 80.19 142 PRO A N 1
ATOM 1131 C CA . PRO A 1 142 ? -3.843 -45.020 -14.340 1.00 80.19 142 PRO A CA 1
ATOM 1132 C C . PRO A 1 142 ? -4.355 -45.282 -15.763 1.00 80.19 142 PRO A C 1
ATOM 1134 O O . PRO A 1 142 ? -3.597 -45.821 -16.567 1.00 80.19 142 PRO A O 1
ATOM 1137 N N . GLU A 1 143 ? -5.609 -44.959 -16.084 1.00 83.50 143 GLU A N 1
ATOM 1138 C CA . GLU A 1 143 ? -6.200 -45.133 -17.415 1.00 83.50 143 GLU A CA 1
ATOM 1139 C C . GLU A 1 143 ? -5.911 -43.883 -18.254 1.00 83.50 143 GLU A C 1
ATOM 1141 O O . GLU A 1 143 ? -5.290 -43.972 -19.318 1.00 83.50 143 GLU A O 1
ATOM 1146 N N . LYS A 1 144 ? -6.244 -42.702 -17.711 1.00 80.50 144 LYS A N 1
ATOM 1147 C CA . LYS A 1 144 ? -5.934 -41.400 -18.323 1.00 80.50 144 LYS A CA 1
ATOM 1148 C C . LYS A 1 144 ? -4.432 -41.199 -18.498 1.00 80.50 144 LYS A C 1
ATOM 1150 O O . LYS A 1 144 ? -4.011 -40.713 -19.542 1.00 80.50 144 LYS A O 1
ATOM 1155 N N . MET A 1 145 ? -3.617 -41.649 -17.538 1.00 81.12 145 MET A N 1
ATOM 1156 C CA . MET A 1 145 ? -2.154 -41.602 -17.642 1.00 81.12 145 MET A CA 1
ATOM 1157 C C . MET A 1 145 ? -1.635 -42.368 -18.872 1.00 81.12 145 MET A C 1
ATOM 1159 O O . MET A 1 145 ? -0.774 -41.860 -19.586 1.00 81.12 145 MET A O 1
ATOM 1163 N N . ARG A 1 146 ? -2.185 -43.558 -19.174 1.00 81.75 146 ARG A N 1
ATOM 1164 C CA . ARG A 1 146 ? -1.805 -44.336 -20.373 1.00 81.75 146 ARG A CA 1
ATOM 1165 C C . ARG A 1 146 ? -2.281 -43.670 -21.664 1.00 81.75 146 ARG A C 1
ATOM 1167 O O . ARG A 1 146 ? -1.552 -43.688 -22.651 1.00 81.75 146 ARG A O 1
ATOM 1174 N N . ALA A 1 147 ? -3.476 -43.079 -21.662 1.00 80.94 147 ALA A N 1
ATOM 1175 C CA . ALA A 1 147 ? -4.009 -42.365 -22.821 1.00 80.94 147 ALA A CA 1
ATOM 1176 C C . ALA A 1 147 ? -3.197 -41.095 -23.145 1.00 80.94 147 ALA A C 1
ATOM 1178 O O . ALA A 1 147 ? -2.858 -40.862 -24.305 1.00 80.94 147 ALA A O 1
ATOM 1179 N N . ALA A 1 148 ? -2.834 -40.310 -22.126 1.00 81.25 148 ALA A N 1
ATOM 1180 C CA . ALA A 1 148 ? -2.028 -39.101 -22.280 1.00 81.25 148 ALA A CA 1
ATOM 1181 C C . ALA A 1 148 ? -0.592 -39.411 -22.741 1.00 81.25 148 ALA A C 1
ATOM 1183 O O . ALA A 1 148 ? -0.106 -38.786 -23.682 1.00 81.25 148 ALA A O 1
ATOM 1184 N N . ASP A 1 149 ? 0.063 -40.413 -22.142 1.00 83.06 149 ASP A N 1
ATOM 1185 C CA . ASP A 1 149 ? 1.404 -40.870 -22.543 1.00 83.06 149 ASP A CA 1
ATOM 1186 C C . ASP A 1 149 ? 1.425 -41.348 -24.007 1.00 83.06 149 ASP A C 1
ATOM 1188 O O . ASP A 1 149 ? 2.254 -40.902 -24.805 1.00 83.06 149 ASP A O 1
ATOM 1192 N N . ALA A 1 150 ? 0.439 -42.159 -24.411 1.00 84.44 150 ALA A N 1
ATOM 1193 C CA . ALA A 1 150 ? 0.292 -42.604 -25.796 1.00 84.44 150 ALA A CA 1
ATOM 1194 C C . ALA A 1 150 ? 0.087 -41.437 -26.782 1.00 84.44 150 ALA A C 1
ATOM 1196 O O . ALA A 1 150 ? 0.668 -41.453 -27.869 1.00 84.44 150 ALA A O 1
ATOM 1197 N N . ALA A 1 151 ? -0.687 -40.412 -26.404 1.00 80.00 151 ALA A N 1
ATOM 1198 C CA . ALA A 1 151 ? -0.907 -39.220 -27.224 1.00 80.00 151 ALA A CA 1
ATOM 1199 C C . ALA A 1 151 ? 0.364 -38.360 -27.371 1.00 80.00 151 ALA A C 1
ATOM 1201 O O . ALA A 1 151 ? 0.696 -37.943 -28.482 1.00 80.00 151 ALA A O 1
ATOM 1202 N N . VAL A 1 152 ? 1.132 -38.156 -26.292 1.00 79.06 152 VAL A N 1
ATOM 1203 C CA . VAL A 1 152 ? 2.436 -37.466 -26.352 1.00 79.06 152 VAL A CA 1
ATOM 1204 C C . VAL A 1 152 ? 3.407 -38.226 -27.266 1.00 79.06 152 VAL A C 1
ATOM 1206 O O . VAL A 1 152 ? 4.038 -37.628 -28.138 1.00 79.06 152 VAL A O 1
ATOM 1209 N N . VAL A 1 153 ? 3.494 -39.555 -27.134 1.00 82.25 153 VAL A N 1
ATOM 1210 C CA . VAL A 1 153 ? 4.356 -40.399 -27.982 1.00 82.25 153 VAL A CA 1
ATOM 1211 C C . VAL A 1 153 ? 3.907 -40.406 -29.453 1.00 82.25 153 VAL A C 1
ATOM 1213 O O . VAL A 1 153 ? 4.752 -40.538 -30.343 1.00 82.25 153 VAL A O 1
ATOM 1216 N N . ALA A 1 154 ? 2.611 -40.249 -29.738 1.00 81.19 154 ALA A N 1
ATOM 1217 C CA . ALA A 1 154 ? 2.090 -40.144 -31.101 1.00 81.19 154 ALA A CA 1
ATOM 1218 C C . ALA A 1 154 ? 2.504 -38.827 -31.782 1.00 81.19 154 ALA A C 1
ATOM 1220 O O . ALA A 1 154 ? 3.093 -38.864 -32.866 1.00 81.19 154 ALA A O 1
ATOM 1221 N N . GLU A 1 155 ? 2.291 -37.674 -31.141 1.00 82.81 155 GLU A N 1
ATOM 1222 C CA . GLU A 1 155 ? 2.664 -36.380 -31.735 1.00 82.81 155 GLU A CA 1
ATOM 1223 C C . GLU A 1 155 ? 4.188 -36.199 -31.835 1.00 82.81 155 GLU A C 1
ATOM 1225 O O . GLU A 1 155 ? 4.673 -35.666 -32.831 1.00 82.81 155 GLU A O 1
ATOM 1230 N N . LEU A 1 156 ? 4.980 -36.738 -30.897 1.00 74.12 156 LEU A N 1
ATOM 1231 C CA . LEU A 1 156 ? 6.446 -36.760 -31.026 1.00 74.12 156 LEU A CA 1
ATOM 1232 C C . LEU A 1 156 ? 6.912 -37.526 -32.279 1.00 74.12 156 LEU A C 1
ATOM 1234 O O . LEU A 1 156 ? 7.840 -37.089 -32.965 1.00 74.12 156 LEU A O 1
ATOM 1238 N N . LYS A 1 157 ? 6.247 -38.637 -32.631 1.00 78.75 157 LYS A N 1
ATOM 1239 C CA . LYS A 1 157 ? 6.506 -39.355 -33.893 1.00 78.75 157 LYS A CA 1
ATOM 1240 C C . LYS A 1 157 ? 6.078 -38.529 -35.108 1.00 78.75 157 LYS A C 1
ATOM 1242 O O . LYS A 1 157 ? 6.820 -38.485 -36.088 1.00 78.75 157 LYS A O 1
ATOM 1247 N N . ARG A 1 158 ? 4.931 -37.845 -35.042 1.00 80.62 158 ARG A N 1
ATOM 1248 C CA . ARG A 1 158 ? 4.430 -36.959 -36.109 1.00 80.62 158 ARG A CA 1
ATOM 1249 C C . ARG A 1 158 ? 5.400 -35.808 -36.394 1.00 80.62 158 ARG A C 1
ATOM 1251 O O . ARG A 1 158 ? 5.762 -35.606 -37.548 1.00 80.62 158 ARG A O 1
ATOM 1258 N N . ILE A 1 159 ? 5.902 -35.130 -35.360 1.00 77.25 159 ILE A N 1
ATOM 1259 C CA . ILE A 1 159 ? 6.930 -34.079 -35.473 1.00 77.25 159 ILE A CA 1
ATOM 1260 C C . ILE A 1 159 ? 8.217 -34.641 -36.105 1.00 77.25 159 ILE A C 1
ATOM 1262 O O . ILE A 1 159 ? 8.811 -34.002 -36.974 1.00 77.25 159 ILE A O 1
ATOM 1266 N N . GLY A 1 160 ? 8.614 -35.870 -35.750 1.00 72.00 160 GLY A N 1
ATOM 1267 C CA . GLY A 1 160 ? 9.723 -36.576 -36.403 1.00 72.00 160 GLY A CA 1
ATOM 1268 C C . GLY A 1 160 ? 9.514 -36.795 -37.909 1.00 72.00 160 GLY A C 1
ATOM 1269 O O . GLY A 1 160 ? 10.438 -36.578 -38.693 1.00 72.00 160 GLY A O 1
ATOM 1270 N N . VAL A 1 161 ? 8.299 -37.159 -38.333 1.00 79.31 161 VAL A N 1
ATOM 1271 C CA . VAL A 1 161 ? 7.940 -37.314 -39.756 1.00 79.31 161 VAL A CA 1
ATOM 1272 C C . VAL A 1 161 ? 7.902 -35.966 -40.486 1.00 79.31 161 VAL A C 1
ATOM 1274 O O . VAL A 1 161 ? 8.373 -35.889 -41.619 1.00 79.31 161 VAL A O 1
ATOM 1277 N N . LEU A 1 162 ? 7.413 -34.897 -39.849 1.00 77.81 162 LEU A N 1
ATOM 1278 C CA . LEU A 1 162 ? 7.395 -33.547 -40.429 1.00 77.81 162 LEU A CA 1
ATOM 1279 C C . LEU A 1 162 ? 8.815 -33.003 -40.647 1.00 77.81 162 LEU A C 1
ATOM 1281 O O . LEU A 1 162 ? 9.133 -32.546 -41.745 1.00 77.81 162 LEU A O 1
ATOM 1285 N N . ARG A 1 163 ? 9.716 -33.174 -39.670 1.00 76.44 163 ARG A N 1
ATOM 1286 C CA . ARG A 1 163 ? 11.154 -32.878 -39.826 1.00 76.44 163 ARG A CA 1
ATOM 1287 C C . ARG A 1 163 ? 11.773 -33.636 -41.009 1.00 76.44 163 ARG A C 1
ATOM 1289 O O . ARG A 1 163 ? 12.600 -33.090 -41.736 1.00 76.44 163 ARG A O 1
ATOM 1296 N N . GLU A 1 164 ? 11.358 -34.882 -41.224 1.00 73.38 164 GLU A N 1
ATOM 1297 C CA . GLU A 1 164 ? 11.831 -35.729 -42.324 1.00 73.38 164 GLU A CA 1
ATOM 1298 C C . GLU A 1 164 ? 11.187 -35.398 -43.688 1.00 73.38 164 GLU A C 1
ATOM 1300 O O . GLU A 1 164 ? 11.756 -35.713 -44.737 1.00 73.38 164 GLU A O 1
ATOM 1305 N N . ARG A 1 165 ? 10.015 -34.750 -43.701 1.00 76.25 165 ARG A N 1
ATOM 1306 C CA . ARG A 1 165 ? 9.400 -34.146 -44.895 1.00 76.25 165 ARG A CA 1
ATOM 1307 C C . ARG A 1 165 ? 10.150 -32.865 -45.281 1.00 76.25 165 ARG A C 1
ATOM 1309 O O . ARG A 1 165 ? 10.601 -32.765 -46.420 1.00 76.25 165 ARG A O 1
ATOM 1316 N N . TYR A 1 166 ? 10.383 -31.961 -44.325 1.00 69.75 166 TYR A N 1
ATOM 1317 C CA . TYR A 1 166 ? 11.167 -30.732 -44.520 1.00 69.75 166 TYR A CA 1
ATOM 1318 C C . TYR A 1 166 ? 12.566 -31.030 -45.079 1.00 69.75 166 TYR A C 1
ATOM 1320 O O . TYR A 1 166 ? 12.933 -30.547 -46.151 1.00 69.75 166 TYR A O 1
ATOM 1328 N N . ARG A 1 167 ? 13.309 -31.935 -44.422 1.00 67.19 167 ARG A N 1
ATOM 1329 C CA . ARG A 1 167 ? 14.667 -32.343 -44.826 1.00 67.19 167 ARG A CA 1
ATOM 1330 C C . ARG A 1 167 ? 14.748 -32.858 -46.268 1.00 67.19 167 ARG A C 1
ATOM 1332 O O . ARG A 1 167 ? 15.763 -32.654 -46.927 1.00 67.19 167 ARG A O 1
ATOM 1339 N N . ARG A 1 168 ? 13.696 -33.517 -46.767 1.00 69.06 168 ARG A N 1
ATOM 1340 C CA . ARG A 1 168 ? 13.631 -34.001 -48.155 1.00 69.06 168 ARG A CA 1
ATOM 1341 C C . ARG A 1 168 ? 13.220 -32.917 -49.154 1.00 69.06 168 ARG A C 1
ATOM 1343 O O . ARG A 1 168 ? 13.739 -32.939 -50.262 1.00 69.06 168 ARG A O 1
ATOM 1350 N N . SER A 1 169 ? 12.382 -31.952 -48.766 1.00 62.00 169 SER A N 1
ATOM 1351 C CA . SER A 1 169 ? 12.041 -30.801 -49.622 1.00 62.00 169 SER A CA 1
ATOM 1352 C C . SER A 1 169 ? 13.276 -29.953 -49.968 1.00 62.00 169 SER A C 1
ATOM 1354 O O . SER A 1 169 ? 13.532 -29.671 -51.140 1.00 62.00 169 SER A O 1
ATOM 1356 N N . ILE A 1 170 ? 14.114 -29.646 -48.967 1.00 56.97 170 ILE A N 1
ATOM 1357 C CA . ILE A 1 170 ? 15.370 -28.899 -49.162 1.00 56.97 170 ILE A CA 1
ATOM 1358 C C . ILE A 1 170 ? 16.330 -29.645 -50.109 1.00 56.97 170 ILE A C 1
ATOM 1360 O O . ILE A 1 170 ? 16.858 -29.060 -51.054 1.00 56.97 170 ILE A O 1
ATOM 1364 N N . LEU A 1 171 ? 16.516 -30.957 -49.910 1.00 50.41 171 LEU A N 1
ATOM 1365 C CA . LEU A 1 171 ? 17.452 -31.764 -50.707 1.00 50.41 171 LEU A CA 1
ATOM 1366 C C . LEU A 1 171 ? 17.038 -31.949 -52.178 1.00 50.41 171 LEU A C 1
ATOM 1368 O O . LEU A 1 171 ? 17.909 -32.170 -53.015 1.00 50.41 171 LEU A O 1
ATOM 1372 N N . VAL A 1 172 ? 15.745 -31.861 -52.509 1.00 51.09 172 VAL A N 1
ATOM 1373 C CA . VAL A 1 172 ? 15.257 -32.006 -53.896 1.00 51.09 172 VAL A CA 1
ATOM 1374 C C . VAL A 1 172 ? 15.430 -30.718 -54.712 1.00 51.09 172 VAL A C 1
ATOM 1376 O O . VAL A 1 172 ? 15.633 -30.791 -55.921 1.00 51.09 172 VAL A O 1
ATOM 1379 N N . ASN A 1 173 ? 15.403 -29.541 -54.076 1.00 45.91 173 ASN A N 1
ATOM 1380 C CA . ASN A 1 173 ? 15.537 -28.256 -54.775 1.00 45.91 173 ASN A CA 1
ATOM 1381 C C . ASN A 1 173 ? 16.989 -27.758 -54.921 1.00 45.91 173 ASN A C 1
ATOM 1383 O O . ASN A 1 173 ? 17.246 -26.887 -55.748 1.00 45.91 173 ASN A O 1
ATOM 1387 N N . GLY A 1 174 ? 17.947 -28.314 -54.172 1.00 43.31 174 GLY A N 1
ATOM 1388 C CA . GLY A 1 174 ? 19.356 -27.886 -54.189 1.00 43.31 174 GLY A CA 1
ATOM 1389 C C . GLY A 1 174 ? 20.227 -28.438 -55.330 1.00 43.31 174 GLY A C 1
ATOM 1390 O O . GLY A 1 174 ? 21.447 -28.307 -55.260 1.00 43.31 174 GLY A O 1
ATOM 1391 N N . GLY A 1 175 ? 19.654 -29.105 -56.339 1.00 34.97 175 GLY A N 1
ATOM 1392 C CA . GLY A 1 175 ? 20.414 -29.919 -57.297 1.00 34.97 175 GLY A CA 1
ATOM 1393 C C . GLY A 1 175 ? 20.175 -29.615 -58.776 1.00 34.97 175 GLY A C 1
ATOM 1394 O O . GLY A 1 175 ? 19.355 -30.282 -59.400 1.00 34.97 175 GLY A O 1
ATOM 1395 N N . ASN A 1 176 ? 20.955 -28.691 -59.353 1.00 32.91 176 ASN A N 1
ATOM 1396 C CA . ASN A 1 176 ? 21.559 -28.866 -60.687 1.00 32.91 176 ASN A CA 1
ATOM 1397 C C . ASN A 1 176 ? 22.566 -27.750 -61.031 1.00 32.91 176 ASN A C 1
ATOM 1399 O O . ASN A 1 176 ? 22.214 -26.576 -61.015 1.00 32.91 176 ASN A O 1
ATOM 1403 N N . GLY A 1 177 ? 23.780 -28.142 -61.443 1.00 30.92 177 GLY A N 1
ATOM 1404 C CA . GLY A 1 177 ? 24.717 -27.289 -62.189 1.00 30.92 177 GLY A CA 1
ATOM 1405 C C . GLY A 1 177 ? 25.751 -26.485 -61.387 1.00 30.92 177 GLY A C 1
ATOM 1406 O O . GLY A 1 177 ? 25.564 -25.296 -61.172 1.00 30.92 177 GLY A O 1
ATOM 1407 N N . CYS A 1 178 ? 26.898 -27.099 -61.068 1.00 29.38 178 CYS A N 1
ATOM 1408 C CA . CYS A 1 178 ? 28.213 -26.690 -61.604 1.00 29.38 178 CYS A CA 1
ATOM 1409 C C . CYS A 1 178 ? 29.300 -27.710 -61.195 1.00 29.38 178 CYS A C 1
ATOM 1411 O O . CYS A 1 178 ? 29.207 -28.331 -60.136 1.00 29.38 178 CYS A O 1
ATOM 1413 N N . GLU A 1 179 ? 30.332 -27.896 -62.021 1.00 32.91 179 GLU A N 1
ATOM 1414 C CA . GLU A 1 179 ? 31.422 -28.844 -61.762 1.00 32.91 179 GLU A CA 1
ATOM 1415 C C . GLU A 1 179 ? 32.706 -28.180 -61.238 1.00 32.91 179 GLU A C 1
ATOM 1417 O O . GLU A 1 179 ? 33.084 -27.079 -61.624 1.00 32.91 179 GLU A O 1
ATOM 1422 N N . ARG A 1 180 ? 33.406 -28.929 -60.377 1.00 36.47 180 ARG A N 1
ATOM 1423 C CA . ARG A 1 180 ? 34.826 -28.823 -59.986 1.00 36.47 180 ARG A CA 1
ATOM 1424 C C . ARG A 1 180 ? 35.661 -27.659 -60.573 1.00 36.47 180 ARG A C 1
ATOM 1426 O O . ARG A 1 180 ? 36.335 -27.816 -61.591 1.00 36.47 180 ARG A O 1
ATOM 1433 N N . ARG A 1 181 ? 35.922 -26.653 -59.733 1.00 30.16 181 ARG A N 1
ATOM 1434 C CA . ARG A 1 181 ? 37.301 -26.182 -59.487 1.00 30.16 181 ARG A CA 1
ATOM 1435 C C . ARG A 1 181 ? 37.483 -25.863 -58.000 1.00 30.16 181 ARG A C 1
ATOM 1437 O O . ARG A 1 181 ? 36.561 -25.381 -57.354 1.00 30.16 181 ARG A O 1
ATOM 1444 N N . GLY A 1 182 ? 38.619 -26.260 -57.426 1.00 31.28 182 GLY A N 1
ATOM 1445 C CA . GLY A 1 182 ? 38.840 -26.222 -55.974 1.00 31.28 182 GLY A CA 1
ATOM 1446 C C . GLY A 1 182 ? 39.361 -24.870 -55.485 1.00 31.28 182 GLY A C 1
ATOM 1447 O O . GLY A 1 182 ? 40.197 -24.272 -56.153 1.00 31.28 182 GLY A O 1
ATOM 1448 N N . GLY A 1 183 ? 38.902 -24.425 -54.309 1.00 32.56 183 GLY A N 1
ATOM 1449 C CA . GLY A 1 183 ? 39.318 -23.139 -53.723 1.00 32.56 183 GLY A CA 1
ATOM 1450 C C . GLY A 1 183 ? 39.124 -22.987 -52.208 1.00 32.56 183 GLY A C 1
ATOM 1451 O O . GLY A 1 183 ? 39.881 -22.257 -51.582 1.00 32.56 183 GLY A O 1
ATOM 1452 N N . SER A 1 184 ? 38.179 -23.699 -51.579 1.00 27.59 184 SER A N 1
ATOM 1453 C CA . SER A 1 184 ? 38.065 -23.751 -50.111 1.00 27.59 184 SER A CA 1
ATOM 1454 C C . SER A 1 184 ? 37.391 -25.044 -49.639 1.00 27.59 184 SER A C 1
ATOM 1456 O O . SER A 1 184 ? 36.495 -25.562 -50.307 1.00 27.59 184 SER A O 1
ATOM 1458 N N . ARG A 1 185 ? 37.819 -25.584 -48.489 1.00 32.91 185 ARG A N 1
ATOM 1459 C CA . ARG A 1 185 ? 37.185 -26.747 -47.842 1.00 32.91 185 ARG A CA 1
ATOM 1460 C C . ARG A 1 185 ? 36.112 -26.270 -46.865 1.00 32.91 185 ARG A C 1
ATOM 1462 O O . ARG A 1 185 ? 36.389 -26.088 -45.684 1.00 32.91 185 ARG A O 1
ATOM 1469 N N . GLY A 1 186 ? 34.875 -26.152 -47.347 1.00 35.78 186 GLY A N 1
ATOM 1470 C CA . GLY A 1 186 ? 33.714 -26.199 -46.459 1.00 35.78 186 GLY A CA 1
ATOM 1471 C C . GLY A 1 186 ? 33.712 -27.536 -45.710 1.00 35.78 186 GLY A C 1
ATOM 1472 O O . GLY A 1 186 ? 33.661 -28.592 -46.343 1.00 35.78 186 GLY A O 1
ATOM 1473 N N . VAL A 1 187 ? 33.841 -27.496 -44.382 1.00 34.47 187 VAL A N 1
ATOM 1474 C CA . VAL A 1 187 ? 33.898 -28.697 -43.530 1.00 34.47 187 VAL A CA 1
ATOM 1475 C C . VAL A 1 187 ? 32.564 -29.437 -43.614 1.00 34.47 187 VAL A C 1
ATOM 1477 O O . VAL A 1 187 ? 31.496 -28.837 -43.496 1.00 34.47 187 VAL A O 1
ATOM 1480 N N . GLY A 1 188 ? 32.615 -30.742 -43.884 1.00 37.03 188 GLY A N 1
ATOM 1481 C CA . GLY A 1 188 ? 31.433 -31.490 -44.299 1.00 37.03 188 GLY A CA 1
ATOM 1482 C C . GLY A 1 188 ? 30.504 -31.820 -43.134 1.00 37.03 188 GLY A C 1
ATOM 1483 O O . GLY A 1 188 ? 30.947 -32.307 -42.097 1.00 37.03 188 GLY A O 1
ATOM 1484 N N . LEU A 1 189 ? 29.188 -31.691 -43.338 1.00 41.69 189 LEU A N 1
ATOM 1485 C CA . LEU A 1 189 ? 28.162 -32.017 -42.331 1.00 41.69 189 LEU A CA 1
ATOM 1486 C C . LEU A 1 189 ? 28.281 -33.456 -41.767 1.00 41.69 189 LEU A C 1
ATOM 1488 O O . LEU A 1 189 ? 27.834 -33.731 -40.659 1.00 41.69 189 LEU A O 1
ATOM 1492 N N . ARG A 1 190 ? 28.929 -34.376 -42.497 1.00 39.22 190 ARG A N 1
ATOM 1493 C CA . ARG A 1 190 ? 29.247 -35.740 -42.035 1.00 39.22 190 ARG A CA 1
ATOM 1494 C C . ARG A 1 190 ? 30.287 -35.767 -40.901 1.00 39.22 190 ARG A C 1
ATOM 1496 O O . ARG A 1 190 ? 30.138 -36.575 -39.990 1.00 39.22 190 ARG A O 1
ATOM 1503 N N . GLU A 1 191 ? 31.292 -34.890 -40.922 1.00 41.22 191 GLU A N 1
ATOM 1504 C CA . GLU A 1 191 ? 32.273 -34.751 -39.830 1.00 41.22 191 GLU A CA 1
ATOM 1505 C C . GLU A 1 191 ? 31.613 -34.139 -38.584 1.00 41.22 191 GLU A C 1
ATOM 1507 O O . GLU A 1 191 ? 31.923 -34.537 -37.465 1.00 41.22 191 GLU A O 1
ATOM 1512 N N . ALA A 1 192 ? 30.620 -33.261 -38.771 1.00 45.03 192 ALA A N 1
ATOM 1513 C CA . ALA A 1 192 ? 29.800 -32.738 -37.679 1.00 45.03 192 ALA A CA 1
ATOM 1514 C C . ALA A 1 192 ? 28.850 -33.787 -37.062 1.00 45.03 192 ALA A C 1
ATOM 1516 O O . ALA A 1 192 ? 28.531 -33.680 -35.883 1.00 45.03 192 ALA A O 1
ATOM 1517 N N . VAL A 1 193 ? 28.390 -34.794 -37.820 1.00 37.22 193 VAL A N 1
ATOM 1518 C CA . VAL A 1 193 ? 27.426 -35.812 -37.344 1.00 37.22 193 VAL A CA 1
ATOM 1519 C C . VAL A 1 193 ? 28.094 -37.020 -36.671 1.00 37.22 193 VAL A C 1
ATOM 1521 O O . VAL A 1 193 ? 27.536 -37.548 -35.708 1.00 37.22 193 VAL A O 1
ATOM 1524 N N . ALA A 1 194 ? 29.291 -37.429 -37.102 1.00 40.72 194 ALA A N 1
ATOM 1525 C CA . ALA A 1 194 ? 29.978 -38.613 -36.568 1.00 40.72 194 ALA A CA 1
ATOM 1526 C C . ALA A 1 194 ? 30.147 -38.646 -35.022 1.00 40.72 194 ALA A C 1
ATOM 1528 O O . ALA A 1 194 ? 29.945 -39.716 -34.438 1.00 40.72 194 ALA A O 1
ATOM 1529 N N . PRO A 1 195 ? 30.427 -37.526 -34.314 1.00 42.12 195 PRO A N 1
ATOM 1530 C CA . PRO A 1 195 ? 30.465 -37.516 -32.847 1.00 42.12 195 PRO A CA 1
ATOM 1531 C C . PRO A 1 195 ? 29.116 -37.866 -32.201 1.00 42.12 195 PRO A C 1
ATOM 1533 O O . PRO A 1 195 ? 29.075 -38.543 -31.175 1.00 42.12 195 PRO A O 1
ATOM 1536 N N . TYR A 1 196 ? 28.000 -37.447 -32.805 1.00 36.25 196 TYR A N 1
ATOM 1537 C CA . TYR A 1 196 ? 26.661 -37.714 -32.275 1.00 36.25 196 TYR A CA 1
ATOM 1538 C C . TYR A 1 196 ? 26.243 -39.173 -32.477 1.00 36.25 196 TYR A C 1
ATOM 1540 O O . TYR A 1 196 ? 25.594 -39.738 -31.599 1.00 36.25 196 TYR A O 1
ATOM 1548 N N . GLU A 1 197 ? 26.639 -39.807 -33.585 1.00 46.12 197 GLU A N 1
ATOM 1549 C CA . GLU A 1 197 ? 26.410 -41.244 -33.798 1.00 46.12 197 GLU A CA 1
ATOM 1550 C C . GLU A 1 197 ? 27.166 -42.083 -32.751 1.00 46.12 197 GLU A C 1
ATOM 1552 O O . GLU A 1 197 ? 26.578 -42.984 -32.147 1.00 46.12 197 GLU A O 1
ATOM 1557 N N . ALA A 1 198 ? 28.417 -41.720 -32.442 1.00 53.03 198 ALA A N 1
ATOM 1558 C CA . ALA A 1 198 ? 29.199 -42.355 -31.379 1.00 53.03 198 ALA A CA 1
ATOM 1559 C C . ALA A 1 198 ? 28.554 -42.189 -29.987 1.00 53.03 198 ALA A C 1
ATOM 1561 O O . ALA A 1 198 ? 28.362 -43.180 -29.280 1.00 53.03 198 ALA A O 1
ATOM 1562 N N . VAL A 1 199 ? 28.143 -40.968 -29.616 1.00 46.53 199 VAL A N 1
ATOM 1563 C CA . VAL A 1 199 ? 27.464 -40.688 -28.333 1.00 46.53 199 VAL A CA 1
ATOM 1564 C C . VAL A 1 199 ? 26.128 -41.433 -28.216 1.00 46.53 199 VAL A C 1
ATOM 1566 O O . VAL A 1 199 ? 25.787 -41.931 -27.143 1.00 46.53 199 VAL A O 1
ATOM 1569 N N . VAL A 1 200 ? 25.372 -41.568 -29.309 1.00 46.94 200 VAL A N 1
ATOM 1570 C CA . VAL A 1 200 ? 24.120 -42.342 -29.329 1.00 46.94 200 VAL A CA 1
ATOM 1571 C C . VAL A 1 200 ? 24.376 -43.835 -29.092 1.00 46.94 200 VAL A C 1
ATOM 1573 O O . VAL A 1 200 ? 23.617 -44.468 -28.354 1.00 46.94 200 VAL A O 1
ATOM 1576 N N . ASP A 1 201 ? 25.436 -44.410 -29.659 1.00 53.16 201 ASP A N 1
ATOM 1577 C CA . ASP A 1 201 ? 25.791 -45.817 -29.434 1.00 53.16 201 ASP A CA 1
ATOM 1578 C C . ASP A 1 201 ? 26.450 -46.075 -28.069 1.00 53.16 201 ASP A C 1
ATOM 1580 O O . ASP A 1 201 ? 26.298 -47.164 -27.510 1.00 53.16 201 ASP A O 1
ATOM 1584 N N . GLU A 1 202 ? 27.104 -45.078 -27.474 1.00 59.78 202 GLU A N 1
ATOM 1585 C CA . GLU A 1 202 ? 27.571 -45.131 -26.086 1.00 59.78 202 GLU A CA 1
ATOM 1586 C C . GLU A 1 202 ? 26.409 -45.065 -25.085 1.00 59.78 202 GLU A C 1
ATOM 1588 O O . GLU A 1 202 ? 26.302 -45.926 -24.210 1.00 59.78 202 GLU A O 1
ATOM 1593 N N . LEU A 1 203 ? 25.445 -44.160 -25.284 1.00 47.12 203 LEU A N 1
ATOM 1594 C CA . LEU A 1 203 ? 24.216 -44.115 -24.483 1.00 47.12 203 LEU A CA 1
ATOM 1595 C C . LEU A 1 203 ? 23.410 -45.423 -24.583 1.00 47.12 203 LEU A C 1
ATOM 1597 O O . LEU A 1 203 ? 22.867 -45.887 -23.580 1.00 47.12 203 LEU A O 1
ATOM 1601 N N . LYS A 1 204 ? 23.377 -46.089 -25.749 1.00 52.50 204 LYS A N 1
ATOM 1602 C CA . LYS A 1 204 ? 22.784 -47.439 -25.881 1.00 52.50 204 LYS A CA 1
ATOM 1603 C C . LYS A 1 204 ? 23.524 -48.497 -25.049 1.00 52.50 204 LYS A C 1
ATOM 1605 O O . LYS A 1 204 ? 22.876 -49.424 -24.556 1.00 52.50 204 LYS A O 1
ATOM 1610 N N . LYS A 1 205 ? 24.850 -48.394 -24.885 1.00 71.56 205 LYS A N 1
ATOM 1611 C CA . LYS A 1 205 ? 25.637 -49.292 -24.015 1.00 71.56 205 LYS A CA 1
ATOM 1612 C C . LYS A 1 205 ? 25.353 -49.010 -22.539 1.00 71.56 205 LYS A C 1
ATOM 1614 O O . LYS A 1 205 ? 25.076 -49.957 -21.805 1.00 71.56 205 LYS A O 1
ATOM 1619 N N . GLU A 1 206 ? 25.340 -47.741 -22.121 1.00 55.09 206 GLU A N 1
ATOM 1620 C CA . GLU A 1 206 ? 24.980 -47.358 -20.748 1.00 55.09 206 GLU A CA 1
ATOM 1621 C C . GLU A 1 206 ? 23.567 -47.819 -20.375 1.00 55.09 206 GLU A C 1
ATOM 1623 O O . GLU A 1 206 ? 23.386 -48.435 -19.325 1.00 55.09 206 GLU A O 1
ATOM 1628 N N . VAL A 1 207 ? 22.568 -47.591 -21.237 1.00 59.22 207 VAL A N 1
ATOM 1629 C CA . VAL A 1 207 ? 21.184 -48.032 -20.990 1.00 59.22 207 VAL A CA 1
ATOM 1630 C C . VAL A 1 207 ? 21.129 -49.546 -20.778 1.00 59.22 207 VAL A C 1
ATOM 1632 O O . VAL A 1 207 ? 20.587 -49.985 -19.765 1.00 59.22 207 VAL A O 1
ATOM 1635 N N . LYS A 1 208 ? 21.768 -50.346 -21.643 1.00 70.75 208 LYS A N 1
ATOM 1636 C CA . LYS A 1 208 ? 21.829 -51.809 -21.469 1.00 70.75 208 LYS A CA 1
ATOM 1637 C C . LYS A 1 208 ? 22.536 -52.225 -20.174 1.00 70.75 208 LYS A C 1
ATOM 1639 O O . LYS A 1 208 ? 22.061 -53.129 -19.489 1.00 70.75 208 LYS A O 1
ATOM 1644 N N . ALA A 1 209 ? 23.633 -51.563 -19.802 1.00 71.62 209 ALA A N 1
ATOM 1645 C CA . ALA A 1 209 ? 24.333 -51.837 -18.546 1.00 71.62 209 ALA A CA 1
ATOM 1646 C C . ALA A 1 209 ? 23.453 -51.530 -17.318 1.00 71.62 209 ALA A C 1
ATOM 1648 O O . ALA A 1 209 ? 23.379 -52.336 -16.389 1.00 71.62 209 ALA A O 1
ATOM 1649 N N . ARG A 1 210 ? 22.724 -50.406 -17.335 1.00 64.06 210 ARG A N 1
ATOM 1650 C CA . ARG A 1 210 ? 21.779 -50.025 -16.273 1.00 64.06 210 ARG A CA 1
ATOM 1651 C C . ARG A 1 210 ? 20.533 -50.909 -16.237 1.00 64.06 210 ARG A C 1
ATOM 1653 O O . ARG A 1 210 ? 19.988 -51.130 -15.160 1.00 64.06 210 ARG A O 1
ATOM 1660 N N . GLU A 1 211 ? 20.085 -51.456 -17.363 1.00 66.62 211 GLU A N 1
ATOM 1661 C CA . GLU A 1 211 ? 18.997 -52.441 -17.382 1.00 66.62 211 GLU A CA 1
ATOM 1662 C C . GLU A 1 211 ? 19.413 -53.762 -16.725 1.00 66.62 211 GLU A C 1
ATOM 1664 O O . GLU A 1 211 ? 18.679 -54.260 -15.869 1.00 66.62 211 GLU A O 1
ATOM 1669 N N . VAL A 1 212 ? 20.620 -54.264 -17.012 1.00 80.44 212 VAL A N 1
ATOM 1670 C CA . VAL A 1 212 ? 21.194 -55.428 -16.309 1.00 80.44 212 VAL A CA 1
ATOM 1671 C C . VAL A 1 212 ? 21.352 -55.148 -14.809 1.00 80.44 212 VAL A C 1
ATOM 1673 O O . VAL A 1 212 ? 21.003 -55.998 -13.990 1.00 80.44 212 VAL A O 1
ATOM 1676 N N . GLU A 1 213 ? 21.818 -53.956 -14.424 1.00 66.56 213 GLU A N 1
ATOM 1677 C CA . GLU A 1 213 ? 21.928 -53.545 -13.016 1.00 66.56 213 GLU A CA 1
ATOM 1678 C C . GLU A 1 213 ? 20.558 -53.507 -12.313 1.00 66.56 213 GLU A C 1
ATOM 1680 O O . GLU A 1 213 ? 20.421 -54.024 -11.202 1.00 66.56 213 GLU A O 1
ATOM 1685 N N . VAL A 1 214 ? 19.519 -52.965 -12.960 1.00 70.69 214 VAL A N 1
ATOM 1686 C CA . VAL A 1 214 ? 18.153 -52.929 -12.408 1.00 70.69 214 VAL A CA 1
ATOM 1687 C C . VAL A 1 214 ? 17.548 -54.329 -12.277 1.00 70.69 214 VAL A C 1
ATOM 1689 O O . VAL A 1 214 ? 16.861 -54.585 -11.287 1.00 70.69 214 VAL A O 1
ATOM 1692 N N . GLU A 1 215 ? 17.815 -55.251 -13.202 1.00 72.25 215 GLU A N 1
ATOM 1693 C CA . GLU A 1 215 ? 17.335 -56.632 -13.074 1.00 72.25 215 GLU A CA 1
ATOM 1694 C C . GLU A 1 215 ? 18.054 -57.373 -11.932 1.00 72.25 215 GLU A C 1
ATOM 1696 O O . GLU A 1 215 ? 17.412 -58.029 -11.112 1.00 72.25 215 GLU A O 1
ATOM 1701 N N . ASN A 1 216 ? 19.363 -57.153 -11.767 1.00 74.56 216 ASN A N 1
ATOM 1702 C CA . ASN A 1 216 ? 20.130 -57.636 -10.612 1.00 74.56 216 ASN A CA 1
ATOM 1703 C C . ASN A 1 216 ? 19.593 -57.068 -9.277 1.00 74.56 216 ASN A C 1
ATOM 1705 O O . ASN A 1 216 ? 19.523 -57.767 -8.263 1.00 74.56 216 ASN A O 1
ATOM 1709 N N . LEU A 1 217 ? 19.171 -55.798 -9.271 1.00 64.38 217 LEU A N 1
ATOM 1710 C CA . LEU A 1 217 ? 18.556 -55.149 -8.110 1.00 64.38 217 LEU A CA 1
ATOM 1711 C C . LEU A 1 217 ? 17.133 -55.655 -7.824 1.00 64.38 217 LEU A C 1
ATOM 1713 O O . LEU A 1 217 ? 16.784 -55.779 -6.651 1.00 64.38 217 LEU A O 1
ATOM 1717 N N . LYS A 1 218 ? 16.331 -56.010 -8.840 1.00 68.00 218 LYS A N 1
ATOM 1718 C CA . LYS A 1 218 ? 15.050 -56.722 -8.648 1.00 68.00 218 LYS A CA 1
ATOM 1719 C C . LYS A 1 218 ? 15.263 -58.092 -8.010 1.00 68.00 218 LYS A C 1
ATOM 1721 O O . LYS A 1 218 ? 14.562 -58.412 -7.056 1.00 68.00 218 LYS A O 1
ATOM 1726 N N . VAL A 1 219 ? 16.228 -58.878 -8.502 1.00 70.31 219 VAL A N 1
ATOM 1727 C CA . VAL A 1 219 ? 16.546 -60.205 -7.944 1.00 70.31 219 VAL A CA 1
ATOM 1728 C C . VAL A 1 219 ? 16.926 -60.078 -6.468 1.00 70.31 219 VAL A C 1
ATOM 1730 O O . VAL A 1 219 ? 16.323 -60.743 -5.629 1.00 70.31 219 VAL A O 1
ATOM 1733 N N . LYS A 1 220 ? 17.829 -59.147 -6.126 1.00 70.38 220 LYS A N 1
ATOM 1734 C CA . LYS A 1 220 ? 18.180 -58.847 -4.726 1.00 70.38 220 LYS A CA 1
ATOM 1735 C C . LYS A 1 220 ? 16.987 -58.366 -3.897 1.00 70.38 220 LYS A C 1
ATOM 1737 O O . LYS A 1 220 ? 16.869 -58.754 -2.739 1.00 70.38 220 LYS A O 1
ATOM 1742 N N . LEU A 1 221 ? 16.096 -57.549 -4.464 1.00 55.16 221 LEU A N 1
ATOM 1743 C CA . LEU A 1 221 ? 14.890 -57.102 -3.767 1.00 55.16 221 LEU A CA 1
ATOM 1744 C C . LEU A 1 221 ? 13.953 -58.282 -3.468 1.00 55.16 221 LEU A C 1
ATOM 1746 O O . LEU A 1 221 ? 13.502 -58.399 -2.335 1.00 55.16 221 LEU A O 1
ATOM 1750 N N . MET A 1 222 ? 13.751 -59.199 -4.422 1.00 57.66 222 MET A N 1
ATOM 1751 C CA . MET A 1 222 ? 12.997 -60.441 -4.205 1.00 57.66 222 MET A CA 1
ATOM 1752 C C . MET A 1 222 ? 13.632 -61.345 -3.137 1.00 57.66 222 MET A C 1
ATOM 1754 O O . MET A 1 222 ? 12.905 -61.966 -2.365 1.00 57.66 222 MET A O 1
ATOM 1758 N N . THR A 1 223 ? 14.967 -61.381 -3.026 1.00 60.28 223 THR A N 1
ATOM 1759 C CA . THR A 1 223 ? 15.654 -62.077 -1.919 1.00 60.28 223 THR A CA 1
ATOM 1760 C C . THR A 1 223 ? 15.364 -61.437 -0.554 1.00 60.28 223 THR A C 1
ATOM 1762 O O . THR A 1 223 ? 15.319 -62.138 0.451 1.00 60.28 223 THR A O 1
ATOM 1765 N N . VAL A 1 224 ? 15.152 -60.118 -0.502 1.00 58.12 224 VAL A N 1
ATOM 1766 C CA . VAL A 1 224 ? 14.887 -59.363 0.738 1.00 58.12 224 VAL A CA 1
ATOM 1767 C C . VAL A 1 224 ? 13.400 -59.361 1.124 1.00 58.12 224 VAL A C 1
ATOM 1769 O O . VAL A 1 224 ? 13.082 -59.269 2.307 1.00 58.12 224 VAL A O 1
ATOM 1772 N N . THR A 1 225 ? 12.473 -59.494 0.170 1.00 46.94 225 THR A N 1
ATOM 1773 C CA . THR A 1 225 ? 11.019 -59.454 0.432 1.00 46.94 225 THR A CA 1
ATOM 1774 C C . THR A 1 225 ? 10.390 -60.793 0.844 1.00 46.94 225 THR A C 1
ATOM 1776 O O . THR A 1 225 ? 9.170 -60.853 0.961 1.00 46.94 225 THR A O 1
ATOM 1779 N N . ASN A 1 226 ? 11.178 -61.848 1.094 1.00 39.53 226 ASN A N 1
ATOM 1780 C CA . ASN A 1 226 ? 10.697 -63.144 1.602 1.00 39.53 226 ASN A CA 1
ATOM 1781 C C . ASN A 1 226 ? 11.101 -63.348 3.085 1.00 39.53 226 ASN A C 1
ATOM 1783 O O . ASN A 1 226 ? 12.226 -63.769 3.360 1.00 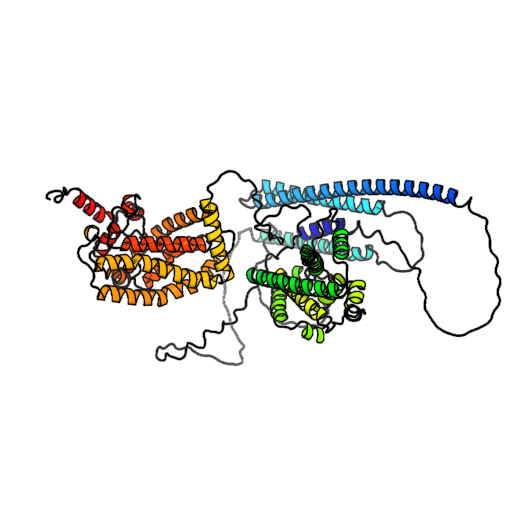39.53 226 ASN A O 1
ATOM 1787 N N . PRO A 1 227 ? 10.219 -63.062 4.066 1.00 45.28 227 PRO A N 1
ATOM 1788 C CA . PRO A 1 227 ? 10.578 -63.082 5.485 1.00 45.28 227 PRO A CA 1
ATOM 1789 C C . PRO A 1 227 ? 10.331 -64.447 6.156 1.00 45.28 227 PRO A C 1
ATOM 1791 O O . PRO A 1 227 ? 9.241 -64.704 6.658 1.00 45.28 227 PRO A O 1
ATOM 1794 N N . LEU A 1 228 ? 11.359 -65.299 6.249 1.00 37.53 228 LEU A N 1
ATOM 1795 C CA . LEU A 1 228 ? 11.354 -66.508 7.094 1.00 37.53 228 LEU A CA 1
ATOM 1796 C C . LEU A 1 228 ? 12.789 -66.917 7.493 1.00 37.53 228 LEU A C 1
ATOM 1798 O O . LEU A 1 228 ? 13.565 -67.327 6.637 1.00 37.53 228 LEU A O 1
ATOM 1802 N N . GLY A 1 229 ? 13.128 -66.853 8.792 1.00 31.81 229 GLY A N 1
ATOM 1803 C CA . GLY A 1 229 ? 14.342 -67.488 9.348 1.00 31.81 229 GLY A CA 1
ATOM 1804 C C . GLY A 1 229 ? 15.249 -66.641 10.265 1.00 31.81 229 GLY A C 1
ATOM 1805 O O . GLY A 1 229 ? 16.183 -66.003 9.805 1.00 31.81 229 GLY A O 1
ATOM 1806 N N . ASN A 1 230 ? 15.022 -66.728 11.582 1.00 31.34 230 ASN A N 1
ATOM 1807 C CA . ASN A 1 230 ? 16.001 -66.648 12.692 1.00 31.34 230 ASN A CA 1
ATOM 1808 C C . ASN A 1 230 ? 17.265 -65.733 12.630 1.00 31.34 230 ASN A C 1
ATOM 1810 O O . ASN A 1 230 ? 18.287 -66.115 12.077 1.00 31.34 230 ASN A O 1
ATOM 1814 N N . GLY A 1 231 ? 17.336 -64.763 13.561 1.00 31.02 231 GLY A N 1
ATOM 1815 C CA . GLY A 1 231 ? 18.094 -65.025 14.807 1.00 31.02 231 GLY A CA 1
ATOM 1816 C C . GLY A 1 231 ? 19.375 -64.229 15.178 1.00 31.02 231 GLY A C 1
ATOM 1817 O O . GLY A 1 231 ? 20.459 -64.514 14.695 1.00 31.02 231 GLY A O 1
ATOM 1818 N N . LYS A 1 232 ? 19.261 -63.452 16.276 1.00 33.47 232 LYS A N 1
ATOM 1819 C CA . LYS A 1 232 ? 20.254 -63.226 17.375 1.00 33.47 232 LYS A CA 1
ATOM 1820 C C . LYS A 1 232 ? 21.532 -62.346 17.192 1.00 33.47 232 LYS A C 1
ATOM 1822 O O . LYS A 1 232 ? 22.564 -62.809 16.737 1.00 33.47 232 LYS A O 1
ATOM 1827 N N . LYS A 1 233 ? 21.506 -61.218 17.934 1.00 31.12 233 LYS A N 1
ATOM 1828 C CA . LYS A 1 233 ? 22.505 -60.700 18.926 1.00 31.12 233 LYS A CA 1
ATOM 1829 C C . LYS A 1 233 ? 23.910 -60.166 18.520 1.00 31.12 233 LYS A C 1
ATOM 1831 O O . LYS A 1 233 ? 24.790 -60.926 18.146 1.00 31.12 233 LYS A O 1
ATOM 1836 N N . GLY A 1 234 ? 24.193 -58.941 19.005 1.00 27.80 234 GLY A N 1
ATOM 1837 C CA . GLY A 1 234 ? 25.518 -58.472 19.490 1.00 27.80 234 GLY A CA 1
ATOM 1838 C C . GLY A 1 234 ? 26.319 -57.571 18.531 1.00 27.80 234 GLY A C 1
ATOM 1839 O O . GLY A 1 234 ? 26.037 -57.560 17.344 1.00 27.80 234 GLY A O 1
ATOM 1840 N N . ARG A 1 235 ? 27.328 -56.787 18.965 1.00 28.19 235 ARG A N 1
ATOM 1841 C CA . ARG A 1 235 ? 27.742 -56.296 20.310 1.00 28.19 235 ARG A CA 1
ATOM 1842 C C . ARG A 1 235 ? 28.655 -55.051 20.127 1.00 28.19 235 ARG A C 1
ATOM 1844 O O . ARG A 1 235 ? 29.310 -54.927 19.103 1.00 28.19 235 ARG A O 1
ATOM 1851 N N . SER A 1 236 ? 28.710 -54.142 21.109 1.00 29.02 236 SER A N 1
ATOM 1852 C CA . SER A 1 236 ? 29.533 -52.905 21.088 1.00 29.02 236 SER A CA 1
ATOM 1853 C C . SER A 1 236 ? 31.023 -53.113 21.434 1.00 29.02 236 SER A C 1
ATOM 1855 O O . SER A 1 236 ? 31.305 -53.922 22.320 1.00 29.02 236 SER A O 1
ATOM 1857 N N . VAL A 1 237 ? 31.926 -52.348 20.779 1.00 27.48 237 VAL A N 1
ATOM 1858 C CA . VAL A 1 237 ? 33.317 -51.926 21.146 1.00 27.48 237 VAL A CA 1
ATOM 1859 C C . VAL A 1 237 ? 33.961 -51.221 19.915 1.00 27.48 237 VAL A C 1
ATOM 1861 O O . VAL A 1 237 ? 33.616 -51.593 18.803 1.00 27.48 237 VAL A O 1
ATOM 1864 N N . SER A 1 238 ? 34.925 -50.280 19.961 1.00 26.88 238 SER A N 1
ATOM 1865 C CA . SER A 1 238 ? 35.306 -49.196 20.901 1.00 26.88 238 SER A CA 1
ATOM 1866 C C . SER A 1 238 ? 36.440 -48.335 20.268 1.00 26.88 238 SER A C 1
ATOM 1868 O O . SER A 1 238 ? 37.183 -48.869 19.459 1.00 26.88 238 SER A O 1
ATOM 1870 N N . LYS A 1 239 ? 36.577 -47.050 20.664 1.00 29.33 239 LYS A N 1
ATOM 1871 C CA . LYS A 1 239 ? 37.801 -46.185 20.794 1.00 29.33 239 LYS A CA 1
ATOM 1872 C C . LYS A 1 239 ? 39.077 -46.508 19.950 1.00 29.33 239 LYS A C 1
ATOM 1874 O O . LYS A 1 239 ? 39.550 -47.633 19.978 1.00 29.33 239 LYS A O 1
ATOM 1879 N N . LYS A 1 240 ? 39.853 -45.539 19.410 1.00 26.27 240 LYS A N 1
ATOM 1880 C CA . LYS A 1 240 ? 40.538 -44.421 20.131 1.00 26.27 240 LYS A CA 1
ATOM 1881 C C . LYS A 1 240 ? 41.440 -43.559 19.191 1.00 26.27 240 LYS A C 1
ATOM 1883 O O . LYS A 1 240 ? 41.970 -44.112 18.239 1.00 26.27 240 LYS A O 1
ATOM 1888 N N . ASN A 1 241 ? 41.770 -42.321 19.612 1.00 24.89 241 ASN A N 1
ATOM 1889 C CA . ASN A 1 241 ? 42.904 -41.454 19.170 1.00 24.89 241 ASN A CA 1
ATOM 1890 C C . ASN A 1 241 ? 42.869 -40.915 17.710 1.00 24.89 241 ASN A C 1
ATOM 1892 O O . ASN A 1 241 ? 42.190 -41.483 16.869 1.00 24.89 241 ASN A O 1
ATOM 1896 N N . LEU A 1 242 ? 43.528 -39.799 17.343 1.00 24.78 242 LEU A N 1
ATOM 1897 C CA . LEU A 1 242 ? 44.621 -39.022 17.974 1.00 24.78 242 LEU A CA 1
ATOM 1898 C C . LEU A 1 242 ? 44.370 -37.485 17.920 1.00 24.78 242 LEU A C 1
ATOM 1900 O O . LEU A 1 242 ? 43.555 -37.020 17.131 1.00 24.78 242 LEU A O 1
ATOM 1904 N N . CYS A 1 243 ? 45.063 -36.701 18.759 1.00 22.52 243 CYS A N 1
ATOM 1905 C CA . CYS A 1 243 ? 44.878 -35.244 18.934 1.00 22.52 243 CYS A CA 1
ATOM 1906 C C . CYS A 1 243 ? 46.049 -34.390 18.384 1.00 22.52 243 CYS A C 1
ATOM 1908 O O . CYS A 1 243 ? 47.083 -34.946 18.021 1.00 22.52 243 CYS A O 1
ATOM 1910 N N . ARG A 1 244 ? 45.909 -33.050 18.535 1.00 22.86 244 ARG A N 1
ATOM 1911 C CA . ARG A 1 244 ? 46.890 -31.926 18.427 1.00 22.86 244 ARG A CA 1
ATOM 1912 C C . ARG A 1 244 ? 46.750 -31.078 17.143 1.00 22.86 244 ARG A C 1
ATOM 1914 O O . ARG A 1 244 ? 46.609 -31.646 16.074 1.00 22.86 244 ARG A O 1
ATOM 1921 N N . ASN A 1 245 ? 46.777 -29.735 17.176 1.00 23.05 245 ASN A N 1
ATOM 1922 C CA . ASN A 1 245 ? 46.930 -28.767 18.286 1.00 23.05 245 ASN A CA 1
ATOM 1923 C C . ASN A 1 245 ? 45.996 -27.535 18.132 1.00 23.05 245 ASN A C 1
ATOM 1925 O O . ASN A 1 245 ? 45.446 -27.279 17.068 1.00 23.05 245 ASN A O 1
ATOM 1929 N N . LEU A 1 246 ? 45.887 -26.808 19.251 1.00 24.78 246 LEU A N 1
ATOM 1930 C CA . LEU A 1 246 ? 45.571 -25.387 19.501 1.00 24.78 246 LEU A CA 1
ATOM 1931 C C . LEU A 1 246 ? 45.868 -24.398 18.343 1.00 24.78 246 LEU A C 1
ATOM 1933 O O . LEU A 1 246 ? 46.778 -24.662 17.565 1.00 24.78 246 LEU A O 1
ATOM 1937 N N . SER A 1 247 ? 45.289 -23.189 18.255 1.00 25.56 247 SER A N 1
ATOM 1938 C CA . SER A 1 247 ? 44.133 -22.489 18.891 1.00 25.56 247 SER A CA 1
ATOM 1939 C C . SER A 1 247 ? 43.930 -21.1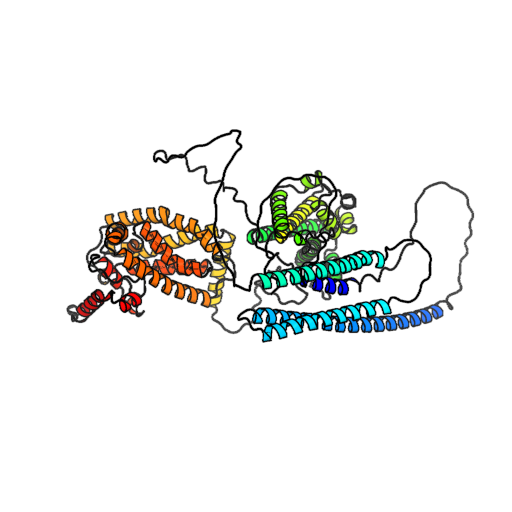51 18.105 1.00 25.56 247 SER A C 1
ATOM 1941 O O . SER A 1 247 ? 44.471 -21.056 17.008 1.00 25.56 247 SER A O 1
ATOM 1943 N N . GLN A 1 248 ? 43.196 -20.079 18.459 1.00 24.53 248 GLN A N 1
ATOM 1944 C CA . GLN A 1 248 ? 42.369 -19.603 19.597 1.00 24.53 248 GLN A CA 1
ATOM 1945 C C . GLN A 1 248 ? 41.380 -18.534 19.021 1.00 24.53 248 GLN A C 1
ATOM 1947 O O . GLN A 1 248 ? 41.513 -18.175 17.857 1.00 24.53 248 GLN A O 1
ATOM 1952 N N . GLY A 1 249 ? 40.385 -17.959 19.710 1.00 23.45 249 GLY A N 1
ATOM 1953 C CA . GLY A 1 249 ? 39.932 -18.090 21.097 1.00 23.45 249 GLY A CA 1
ATOM 1954 C C . GLY A 1 249 ? 38.540 -17.462 21.319 1.00 23.45 249 GLY A C 1
ATOM 1955 O O . GLY A 1 249 ? 38.073 -16.658 20.519 1.00 23.45 249 GLY A O 1
ATOM 1956 N N . GLN A 1 250 ? 37.879 -17.863 22.406 1.00 25.08 250 GLN A N 1
ATOM 1957 C CA . GLN A 1 250 ? 36.580 -17.350 22.888 1.00 25.08 250 GLN A CA 1
ATOM 1958 C C . GLN A 1 250 ? 36.810 -16.048 23.727 1.00 25.08 250 GLN A C 1
ATOM 1960 O O . GLN A 1 250 ? 37.963 -15.659 23.887 1.00 25.08 250 GLN A O 1
ATOM 1965 N N . TYR A 1 251 ? 35.852 -15.291 24.294 1.00 25.25 251 TYR A N 1
ATOM 1966 C CA . TYR A 1 251 ? 34.549 -15.611 24.909 1.00 25.25 251 TYR A CA 1
ATOM 1967 C C . TYR A 1 251 ? 33.649 -14.356 25.112 1.00 25.25 251 TYR A C 1
ATOM 1969 O O . TYR A 1 251 ? 34.146 -13.240 25.189 1.00 25.25 251 TYR A O 1
ATOM 1977 N N . PHE A 1 252 ? 32.364 -14.625 25.402 1.00 24.39 252 PHE A N 1
ATOM 1978 C CA . PHE A 1 252 ? 31.438 -13.888 26.298 1.00 24.39 252 PHE A CA 1
ATOM 1979 C C . PHE A 1 252 ? 30.706 -12.592 25.873 1.00 24.39 252 PHE A C 1
ATOM 1981 O O . PHE A 1 252 ? 31.267 -11.632 25.363 1.00 24.39 252 PHE A O 1
ATOM 1988 N N . MET A 1 253 ? 29.415 -12.581 26.235 1.00 24.33 253 MET A N 1
ATOM 1989 C CA . MET A 1 253 ? 28.538 -11.418 26.446 1.00 24.33 253 MET A CA 1
ATOM 1990 C C . MET A 1 253 ? 28.589 -10.996 27.924 1.00 24.33 253 MET A C 1
ATOM 1992 O O . MET A 1 253 ? 28.818 -11.851 28.783 1.00 24.33 253 MET A O 1
ATOM 1996 N N . PRO A 1 254 ? 28.257 -9.737 28.252 1.00 29.86 254 PRO A N 1
ATOM 1997 C CA . PRO A 1 254 ? 27.183 -9.567 29.237 1.00 29.86 254 PRO A CA 1
ATOM 1998 C C . PRO A 1 254 ? 26.204 -8.417 28.933 1.00 29.86 254 PRO A C 1
ATOM 2000 O O . PRO A 1 254 ? 26.514 -7.445 28.252 1.00 29.86 254 PRO A O 1
ATOM 2003 N N . LEU A 1 255 ? 25.011 -8.533 29.515 1.00 25.91 255 LEU A N 1
ATOM 2004 C CA . LEU A 1 255 ? 23.950 -7.526 29.542 1.00 25.91 255 LEU A CA 1
ATOM 2005 C C . LEU A 1 255 ? 24.088 -6.663 30.808 1.00 25.91 255 LEU A C 1
ATOM 2007 O O . LEU A 1 255 ? 24.092 -7.246 31.889 1.00 25.91 255 LEU A O 1
ATOM 2011 N N . LEU A 1 256 ? 24.087 -5.322 30.708 1.00 23.73 256 LEU A N 1
ATOM 2012 C CA . LEU A 1 256 ? 23.446 -4.452 31.716 1.00 23.73 256 LEU A CA 1
ATOM 2013 C C . LEU A 1 256 ? 23.258 -2.982 31.278 1.00 23.73 256 LEU A C 1
ATOM 2015 O O . LEU A 1 256 ? 24.064 -2.387 30.575 1.00 23.73 256 LEU A O 1
ATOM 2019 N N . LEU A 1 257 ? 22.125 -2.455 31.735 1.00 25.44 257 LEU A N 1
ATOM 2020 C CA . LEU A 1 257 ? 21.429 -1.196 31.461 1.00 25.44 257 LEU A CA 1
ATOM 2021 C C . LEU A 1 257 ? 22.141 0.149 31.764 1.00 25.44 257 LEU A C 1
ATOM 2023 O O . LEU A 1 257 ? 22.957 0.261 32.671 1.00 25.44 257 LEU A O 1
ATOM 2027 N N . PHE A 1 258 ? 21.554 1.188 31.147 1.00 26.25 258 PHE A N 1
ATOM 2028 C CA . PHE A 1 258 ? 21.415 2.593 31.584 1.00 26.25 258 PHE A CA 1
ATOM 2029 C C . PHE A 1 258 ? 22.560 3.621 31.419 1.00 26.25 258 PHE A C 1
ATOM 2031 O O . PHE A 1 258 ? 23.733 3.392 31.672 1.00 26.25 258 PHE A O 1
ATOM 2038 N N . SER A 1 259 ? 22.105 4.845 31.104 1.00 25.67 259 SER A N 1
ATOM 2039 C CA . SER A 1 259 ? 22.799 6.142 31.168 1.00 25.67 259 SER A CA 1
ATOM 2040 C C . SER A 1 259 ? 23.939 6.421 30.174 1.00 25.67 259 SER A C 1
ATOM 2042 O O . SER A 1 259 ? 25.117 6.445 30.529 1.00 25.67 259 SER A O 1
ATOM 2044 N N . LYS A 1 260 ? 23.556 6.829 28.954 1.00 27.14 260 LYS A N 1
ATOM 2045 C CA . LYS A 1 260 ? 23.719 8.230 28.496 1.00 27.14 260 LYS A CA 1
ATOM 2046 C C . LYS A 1 260 ? 22.987 8.472 27.172 1.00 27.14 260 LYS A C 1
ATOM 2048 O O . LYS A 1 260 ? 23.273 7.828 26.170 1.00 27.14 260 LYS A O 1
ATOM 2053 N N . GLY A 1 261 ? 22.037 9.407 27.178 1.00 32.41 261 GLY A N 1
ATOM 2054 C CA . GLY A 1 261 ? 21.449 9.950 25.950 1.00 32.41 261 GLY A CA 1
ATOM 2055 C C . GLY A 1 261 ? 22.322 11.048 25.330 1.00 32.41 261 GLY A C 1
ATOM 2056 O O . GLY A 1 261 ? 23.426 11.316 25.797 1.00 32.41 261 GLY A O 1
ATOM 2057 N N . PHE A 1 262 ? 21.772 11.732 24.323 1.00 31.45 262 PHE A N 1
ATOM 2058 C CA . PHE A 1 262 ? 22.320 12.957 23.716 1.00 31.45 262 PHE A CA 1
ATOM 2059 C C . PHE A 1 262 ? 23.526 12.825 22.757 1.00 31.45 262 PHE A C 1
ATOM 2061 O O . PHE A 1 262 ? 24.160 13.826 22.441 1.00 31.45 262 PHE A O 1
ATOM 2068 N N . MET A 1 263 ? 23.818 11.636 22.210 1.00 29.91 263 MET A N 1
ATOM 2069 C CA . MET A 1 263 ? 24.765 11.520 21.079 1.00 29.91 263 MET A CA 1
ATOM 2070 C C . MET A 1 263 ? 24.392 10.458 20.021 1.00 29.91 263 MET A C 1
ATOM 2072 O O . MET A 1 263 ? 25.261 9.854 19.402 1.00 29.91 263 MET A O 1
ATOM 2076 N N . LEU A 1 264 ? 23.090 10.240 19.785 1.00 28.50 264 LEU A N 1
ATOM 2077 C CA . LEU A 1 264 ? 22.574 9.274 18.795 1.00 28.50 264 LEU A CA 1
ATOM 2078 C C . LEU A 1 264 ? 21.537 9.897 17.836 1.00 28.50 264 LEU A C 1
ATOM 2080 O O . LEU A 1 264 ? 20.473 9.334 17.605 1.00 28.50 264 LEU A O 1
ATOM 2084 N N . ILE A 1 265 ? 21.832 11.087 17.305 1.00 32.19 265 ILE A N 1
ATOM 2085 C CA . ILE A 1 265 ? 20.975 11.782 16.318 1.00 32.19 265 ILE A CA 1
ATOM 2086 C C . ILE A 1 265 ? 21.669 11.894 14.946 1.00 32.19 265 ILE A C 1
ATOM 2088 O O . ILE A 1 265 ? 21.009 11.818 13.914 1.00 32.19 265 ILE A O 1
ATOM 2092 N N . SER A 1 266 ? 23.004 11.961 14.905 1.00 30.20 266 SER A N 1
ATOM 2093 C CA . SER A 1 266 ? 23.771 12.192 13.666 1.00 30.20 266 SER A CA 1
ATOM 2094 C C . SER A 1 266 ? 24.184 10.930 12.889 1.00 30.20 266 SER A C 1
ATOM 2096 O O . SER A 1 266 ? 24.871 11.053 11.883 1.00 30.20 266 SER A O 1
ATOM 2098 N N . PHE A 1 267 ? 23.797 9.726 13.332 1.00 28.64 267 PHE A N 1
ATOM 2099 C CA . PHE A 1 267 ? 24.233 8.447 12.729 1.00 28.64 267 PHE A CA 1
ATOM 2100 C C . PHE A 1 267 ? 23.117 7.634 12.045 1.00 28.64 267 PHE A C 1
ATOM 2102 O O . PHE A 1 267 ? 23.350 6.507 11.622 1.00 28.64 267 PHE A O 1
ATOM 2109 N N . ILE A 1 268 ? 21.910 8.199 11.920 1.00 31.94 268 ILE A N 1
ATOM 2110 C CA . ILE A 1 268 ? 20.754 7.553 11.260 1.00 31.94 268 ILE A CA 1
ATOM 2111 C C . ILE A 1 268 ? 20.546 8.082 9.820 1.00 31.94 268 ILE A C 1
ATOM 2113 O O . ILE A 1 268 ? 19.860 7.457 9.017 1.00 31.94 268 ILE A O 1
ATOM 2117 N N . PHE A 1 269 ? 21.221 9.174 9.435 1.00 33.16 269 PHE A N 1
ATOM 2118 C CA . PHE A 1 269 ? 21.190 9.754 8.079 1.00 33.16 269 PHE A CA 1
ATOM 2119 C C . PHE A 1 269 ? 22.247 9.175 7.118 1.00 33.16 269 PHE A C 1
ATOM 2121 O O . PHE A 1 269 ? 22.757 9.851 6.228 1.00 33.16 269 PHE A O 1
ATOM 2128 N N . SER A 1 270 ? 22.570 7.894 7.267 1.00 28.05 270 SER A N 1
ATOM 2129 C CA . SER A 1 270 ? 23.233 7.104 6.228 1.00 28.05 270 SER A CA 1
ATOM 2130 C C . SER A 1 270 ? 22.571 5.730 6.198 1.00 28.05 270 SER A C 1
ATOM 2132 O O . SER A 1 270 ? 22.594 5.043 7.222 1.00 28.05 270 SER A O 1
ATOM 2134 N N . PRO A 1 271 ? 21.939 5.321 5.083 1.00 31.48 271 PRO A N 1
ATOM 2135 C CA . PRO A 1 271 ? 21.329 4.005 5.013 1.00 31.48 271 PRO A CA 1
ATOM 2136 C C . PRO A 1 271 ? 22.431 2.941 5.120 1.00 31.48 271 PRO A C 1
ATOM 2138 O O . PRO A 1 271 ? 23.454 3.066 4.440 1.00 31.48 271 PRO A O 1
ATOM 2141 N N . PRO A 1 272 ? 22.252 1.875 5.922 1.00 29.73 272 PRO A N 1
ATOM 2142 C CA . PRO A 1 272 ? 23.117 0.714 5.797 1.00 29.73 272 PRO A CA 1
ATOM 2143 C C . PRO A 1 272 ? 22.979 0.180 4.370 1.00 29.73 272 PRO A C 1
ATOM 2145 O O . PRO A 1 272 ? 21.862 0.064 3.858 1.00 29.73 272 PRO A O 1
ATOM 2148 N N . THR A 1 273 ? 24.097 -0.154 3.726 1.00 35.44 273 THR A N 1
ATOM 2149 C CA . THR A 1 273 ? 24.126 -0.723 2.373 1.00 35.44 273 THR A CA 1
ATOM 2150 C C . THR A 1 273 ? 23.622 -2.167 2.395 1.00 35.44 273 THR A C 1
ATOM 2152 O O . THR A 1 273 ? 24.373 -3.132 2.256 1.00 35.44 273 THR A O 1
ATOM 2155 N N . VAL A 1 274 ? 22.310 -2.315 2.594 1.00 37.94 274 VAL A N 1
ATOM 2156 C CA . VAL A 1 274 ? 21.575 -3.547 2.318 1.00 37.94 274 VAL A CA 1
ATOM 2157 C C . VAL A 1 274 ? 21.915 -3.951 0.890 1.00 37.94 274 VAL A C 1
ATOM 2159 O O . VAL A 1 274 ? 21.857 -3.126 -0.023 1.00 37.94 274 VAL A O 1
ATOM 2162 N N . ILE A 1 275 ? 22.289 -5.216 0.703 1.00 42.66 275 ILE A N 1
ATOM 2163 C CA . ILE A 1 275 ? 22.546 -5.781 -0.620 1.00 42.66 275 ILE A CA 1
ATOM 2164 C C . ILE A 1 275 ? 21.217 -5.734 -1.374 1.00 42.66 275 ILE A C 1
ATOM 2166 O O . ILE A 1 275 ? 20.342 -6.570 -1.150 1.00 42.66 275 ILE A O 1
ATOM 2170 N N . ALA A 1 276 ? 21.045 -4.705 -2.205 1.00 57.41 276 ALA A N 1
ATOM 2171 C CA . ALA A 1 276 ? 19.846 -4.530 -3.003 1.00 57.41 276 ALA A CA 1
ATOM 2172 C C . ALA A 1 276 ? 19.653 -5.773 -3.876 1.00 57.41 276 ALA A C 1
ATOM 2174 O O . ALA A 1 276 ? 20.598 -6.235 -4.512 1.00 57.41 276 ALA A O 1
ATOM 2175 N N . ALA A 1 277 ? 18.441 -6.317 -3.893 1.00 72.38 277 ALA A N 1
ATOM 2176 C CA . ALA A 1 277 ? 18.071 -7.306 -4.892 1.00 72.38 277 ALA A CA 1
ATOM 2177 C C . ALA A 1 277 ? 17.816 -6.600 -6.239 1.00 72.38 277 ALA A C 1
ATOM 2179 O O . ALA A 1 277 ? 17.475 -5.413 -6.246 1.00 72.38 277 ALA A O 1
ATOM 2180 N N . PRO A 1 278 ? 17.917 -7.304 -7.377 1.00 79.50 278 PRO A N 1
ATOM 2181 C CA . PRO A 1 278 ? 17.274 -6.849 -8.602 1.00 79.50 278 PRO A CA 1
ATOM 2182 C C . PRO A 1 278 ? 15.757 -6.774 -8.379 1.00 79.50 278 PRO A C 1
ATOM 2184 O O . PRO A 1 278 ? 15.142 -7.759 -7.968 1.00 79.50 278 PRO A O 1
ATOM 2187 N N . THR A 1 279 ? 15.146 -5.610 -8.622 1.00 84.81 279 THR A N 1
ATOM 2188 C CA . THR A 1 279 ? 13.693 -5.417 -8.470 1.00 84.81 279 THR A CA 1
ATOM 2189 C C . THR A 1 279 ? 13.073 -4.743 -9.702 1.00 84.81 279 THR A C 1
ATOM 2191 O O . THR A 1 279 ? 13.771 -4.017 -10.420 1.00 84.81 279 THR A O 1
ATOM 2194 N N . PRO A 1 280 ? 11.762 -4.931 -9.960 1.00 83.62 280 PRO A N 1
ATOM 2195 C CA . PRO A 1 280 ? 11.076 -4.272 -11.074 1.00 83.62 280 PRO A CA 1
ATOM 2196 C C . PRO A 1 280 ? 11.121 -2.739 -11.008 1.00 83.62 280 PRO A C 1
ATOM 2198 O O . PRO A 1 280 ? 11.192 -2.083 -12.042 1.00 83.62 280 PRO A O 1
ATOM 2201 N N . GLU A 1 281 ? 11.133 -2.153 -9.809 1.00 84.94 281 GLU A N 1
ATOM 2202 C CA . GLU A 1 281 ? 11.247 -0.704 -9.610 1.00 84.94 281 GLU A CA 1
ATOM 2203 C C . GLU A 1 281 ? 12.627 -0.183 -10.050 1.00 84.94 281 GLU A C 1
ATOM 2205 O O . GLU A 1 281 ? 12.731 0.888 -10.649 1.00 84.94 281 GLU A O 1
ATOM 2210 N N . LEU A 1 282 ? 13.692 -0.962 -9.821 1.00 87.19 282 LEU A N 1
ATOM 2211 C CA . LEU A 1 282 ? 15.044 -0.646 -10.288 1.00 87.19 282 LEU A CA 1
ATOM 2212 C C . LEU A 1 282 ? 15.150 -0.741 -11.821 1.00 87.19 282 LEU A C 1
ATOM 2214 O O . LEU A 1 282 ? 15.797 0.103 -12.443 1.00 87.19 282 LEU A O 1
ATOM 2218 N N . PHE A 1 283 ? 14.468 -1.716 -12.430 1.00 89.50 283 PHE A N 1
ATOM 2219 C CA . PHE A 1 283 ? 14.336 -1.830 -13.887 1.00 89.50 283 PHE A CA 1
ATOM 2220 C C . PHE A 1 283 ? 13.558 -0.647 -14.485 1.00 89.50 283 PHE A C 1
ATOM 2222 O O . PHE A 1 283 ? 14.012 -0.032 -15.448 1.00 89.50 283 PHE A O 1
ATOM 2229 N N . GLN A 1 284 ? 12.441 -0.249 -13.870 1.00 88.19 284 GLN A N 1
ATOM 2230 C CA . GLN A 1 284 ? 11.671 0.928 -14.283 1.00 88.19 284 GLN A CA 1
ATOM 2231 C C . GLN A 1 284 ? 12.490 2.227 -14.158 1.00 88.19 284 GLN A C 1
ATOM 2233 O O . GLN A 1 284 ? 12.423 3.088 -15.036 1.00 88.19 284 GLN A O 1
ATOM 2238 N N . ALA A 1 285 ? 13.307 2.362 -13.108 1.00 87.94 285 ALA A N 1
ATOM 2239 C CA . ALA A 1 285 ? 14.222 3.490 -12.951 1.00 87.94 285 ALA A CA 1
ATOM 2240 C C . ALA A 1 285 ? 15.291 3.536 -14.061 1.00 87.94 285 ALA A C 1
ATOM 2242 O O . ALA A 1 285 ? 15.546 4.609 -14.608 1.00 87.94 285 ALA A O 1
ATOM 2243 N N . ALA A 1 286 ? 15.866 2.391 -14.445 1.00 91.31 286 ALA A N 1
ATOM 2244 C CA . ALA A 1 286 ? 16.795 2.306 -15.574 1.00 91.31 286 ALA A CA 1
ATOM 2245 C C . ALA A 1 286 ? 16.108 2.600 -16.923 1.00 91.31 286 ALA A C 1
ATOM 2247 O O . ALA A 1 286 ? 16.671 3.302 -17.759 1.00 91.31 286 ALA A O 1
ATOM 2248 N N . MET A 1 287 ? 14.862 2.157 -17.122 1.00 90.94 287 MET A N 1
ATOM 2249 C CA . MET A 1 287 ? 14.100 2.460 -18.341 1.00 90.94 287 MET A CA 1
ATOM 2250 C C . MET A 1 287 ? 13.803 3.964 -18.469 1.00 90.94 287 MET A C 1
ATOM 2252 O O . MET A 1 287 ? 13.886 4.526 -19.561 1.00 90.94 287 MET A O 1
ATOM 2256 N N . ASN A 1 288 ? 13.537 4.651 -17.353 1.00 89.44 288 ASN A N 1
ATOM 2257 C CA . ASN A 1 288 ? 13.423 6.112 -17.335 1.00 89.44 288 ASN A CA 1
ATOM 2258 C C . ASN A 1 288 ? 14.759 6.806 -17.668 1.00 89.44 288 ASN A C 1
ATOM 2260 O O . ASN A 1 288 ? 14.753 7.815 -18.369 1.00 89.44 288 ASN A O 1
ATOM 2264 N N . GLN A 1 289 ? 15.901 6.260 -17.230 1.00 91.06 289 GLN A N 1
ATOM 2265 C CA . GLN A 1 289 ? 17.227 6.775 -17.608 1.00 91.06 289 GLN A CA 1
ATOM 2266 C C . GLN A 1 289 ? 17.474 6.627 -19.117 1.00 91.06 289 GLN A C 1
ATOM 2268 O O . GLN A 1 289 ? 17.845 7.605 -19.761 1.00 91.06 289 GLN A O 1
ATOM 2273 N N . VAL A 1 290 ? 17.151 5.470 -19.710 1.00 94.81 290 VAL A N 1
ATOM 2274 C CA . VAL A 1 290 ? 17.190 5.282 -21.173 1.00 94.81 290 VAL A CA 1
ATOM 2275 C C . VAL A 1 290 ? 16.267 6.267 -21.898 1.00 94.81 290 VAL A C 1
ATOM 2277 O O . VAL A 1 290 ? 16.673 6.840 -22.908 1.00 94.81 290 VAL A O 1
ATOM 2280 N N . LYS A 1 291 ? 15.054 6.515 -21.383 1.00 91.19 291 LYS A N 1
ATOM 2281 C CA . LYS A 1 291 ? 14.098 7.462 -21.981 1.00 91.19 291 LYS A CA 1
ATOM 2282 C C . LYS A 1 291 ? 14.657 8.887 -22.038 1.00 91.19 291 LYS A C 1
ATOM 2284 O O . LYS A 1 291 ? 14.556 9.528 -23.081 1.00 91.19 291 LYS A O 1
ATOM 2289 N N . GLU A 1 292 ? 15.278 9.385 -20.968 1.00 92.00 292 GLU A N 1
ATOM 2290 C CA . GLU A 1 292 ? 15.869 10.732 -20.983 1.00 92.00 292 GLU A CA 1
ATOM 2291 C C . GLU A 1 292 ? 17.207 10.799 -21.743 1.00 92.00 292 GLU A C 1
ATOM 2293 O O . GLU A 1 292 ? 17.422 11.760 -22.484 1.00 92.00 292 GLU A O 1
ATOM 2298 N N . ALA A 1 293 ? 18.060 9.770 -21.673 1.00 93.88 293 ALA A N 1
ATOM 2299 C CA . ALA A 1 293 ? 19.300 9.711 -22.454 1.00 93.88 293 ALA A CA 1
ATOM 2300 C C . ALA A 1 293 ? 19.020 9.663 -23.969 1.00 93.88 293 ALA A C 1
ATOM 2302 O O . ALA A 1 293 ? 19.633 10.397 -24.746 1.00 93.88 293 ALA A O 1
ATOM 2303 N N . SER A 1 294 ? 18.024 8.873 -24.391 1.00 94.50 294 SER A N 1
ATOM 2304 C CA . SER A 1 294 ? 17.580 8.799 -25.789 1.00 94.50 294 SER A CA 1
ATOM 2305 C C . SER A 1 294 ? 17.053 10.148 -26.278 1.00 94.50 294 SER A C 1
ATOM 2307 O O . SER A 1 294 ? 17.453 10.617 -27.346 1.00 94.50 294 SER A O 1
ATOM 2309 N N . LYS A 1 295 ? 16.245 10.846 -25.468 1.00 91.19 295 LYS A N 1
ATOM 2310 C CA . LYS A 1 295 ? 15.804 12.216 -25.770 1.00 91.19 295 LYS A CA 1
ATOM 2311 C C . LYS A 1 295 ? 16.960 13.212 -25.856 1.00 91.19 295 LYS A C 1
ATOM 2313 O O . LYS A 1 295 ? 16.867 14.097 -26.710 1.00 91.19 295 LYS A O 1
ATOM 2318 N N . SER A 1 296 ? 17.986 13.120 -25.001 1.00 92.88 296 SER A N 1
ATOM 2319 C CA . SER A 1 296 ? 19.169 14.001 -25.050 1.00 92.88 296 SER A CA 1
ATOM 2320 C C . SER A 1 296 ? 19.895 13.816 -26.377 1.00 92.88 296 SER A C 1
ATOM 2322 O O . SER A 1 296 ? 19.894 14.721 -27.215 1.00 92.88 296 SER A O 1
ATOM 2324 N N . PHE A 1 297 ? 20.366 12.592 -26.633 1.00 95.38 297 PHE A N 1
ATOM 2325 C CA . PHE A 1 297 ? 21.117 12.243 -27.833 1.00 95.38 297 PHE A CA 1
ATOM 2326 C C . PHE A 1 297 ? 20.330 12.535 -29.122 1.00 95.38 297 PHE A C 1
ATOM 2328 O O . PHE A 1 297 ? 20.862 13.156 -30.040 1.00 95.38 297 PHE A O 1
ATOM 2335 N N . THR A 1 298 ? 19.033 12.204 -29.170 1.00 93.12 298 THR A N 1
ATOM 2336 C CA . THR A 1 298 ? 18.157 12.543 -30.310 1.00 93.12 298 THR A CA 1
ATOM 2337 C C . THR A 1 298 ? 18.060 14.055 -30.530 1.00 93.12 298 THR A C 1
ATOM 2339 O O . THR A 1 298 ? 18.065 14.516 -31.670 1.00 93.12 298 THR A O 1
ATOM 2342 N N . SER A 1 299 ? 17.966 14.850 -29.457 1.00 91.12 299 SER A N 1
ATOM 2343 C CA . SER A 1 299 ? 17.881 16.314 -29.571 1.00 91.12 299 SER A CA 1
ATOM 2344 C C . SER A 1 299 ? 19.203 16.921 -30.030 1.00 91.12 299 SER A C 1
ATOM 2346 O O . SER A 1 299 ? 19.189 17.854 -30.832 1.00 91.12 299 SER A O 1
ATOM 2348 N N . PHE A 1 300 ? 20.333 16.383 -29.564 1.00 93.62 300 PHE A N 1
ATOM 2349 C CA . PHE A 1 300 ? 21.659 16.834 -29.975 1.00 93.62 300 PHE A CA 1
ATOM 2350 C C . PHE A 1 300 ? 21.946 16.467 -31.436 1.00 93.62 300 PHE A C 1
ATOM 2352 O O . PHE A 1 300 ? 22.297 17.350 -32.216 1.00 93.62 300 PHE A O 1
ATOM 2359 N N . LEU A 1 301 ? 21.679 15.221 -31.846 1.00 91.62 301 LEU A N 1
ATOM 2360 C CA . LEU A 1 301 ? 21.795 14.788 -33.240 1.00 91.62 301 LEU A CA 1
ATOM 2361 C C . LEU A 1 301 ? 20.903 15.627 -34.169 1.00 91.62 301 LEU A C 1
ATOM 2363 O O . LEU A 1 301 ? 21.384 16.136 -35.176 1.00 91.62 301 LEU A O 1
ATOM 2367 N N . LEU A 1 302 ? 19.637 15.862 -33.804 1.00 90.38 302 LEU A N 1
ATOM 2368 C CA . LEU A 1 302 ? 18.732 16.721 -34.580 1.00 90.38 302 LEU A CA 1
ATOM 2369 C C . LEU A 1 302 ? 19.217 18.182 -34.657 1.00 90.38 302 LEU A C 1
ATOM 2371 O O . LEU A 1 302 ? 18.927 18.869 -35.635 1.00 90.38 302 LEU A O 1
ATOM 2375 N N . SER A 1 303 ? 19.952 18.663 -33.650 1.00 91.00 303 SER A N 1
ATOM 2376 C CA . SER A 1 303 ? 20.601 19.978 -33.674 1.00 91.00 303 SER A CA 1
ATOM 2377 C C . SER A 1 303 ? 21.778 20.001 -34.655 1.00 91.00 303 SER A C 1
ATOM 2379 O O . SER A 1 303 ? 21.849 20.886 -35.504 1.00 91.00 303 SER A O 1
ATOM 2381 N N . LEU A 1 304 ? 22.649 18.986 -34.618 1.00 91.38 304 LEU A N 1
ATOM 2382 C CA . LEU A 1 304 ? 23.775 18.853 -35.548 1.00 91.38 304 LEU A CA 1
ATOM 2383 C C . LEU A 1 304 ? 23.295 18.709 -37.004 1.00 91.38 304 LEU A C 1
ATOM 2385 O O . LEU A 1 304 ? 23.800 19.407 -37.876 1.00 91.38 304 LEU A O 1
ATOM 2389 N N . MET A 1 305 ? 22.254 17.907 -37.263 1.00 89.94 305 MET A N 1
ATOM 2390 C CA . MET A 1 305 ? 21.630 17.777 -38.592 1.00 89.94 305 MET A CA 1
ATOM 2391 C C . MET A 1 305 ? 21.099 19.119 -39.128 1.00 89.94 305 MET A C 1
ATOM 2393 O O . MET A 1 305 ? 21.182 19.381 -40.326 1.00 89.94 305 MET A O 1
ATOM 2397 N N . ARG A 1 306 ? 20.579 19.996 -38.254 1.00 89.75 306 ARG A N 1
ATOM 2398 C CA . ARG A 1 306 ? 20.141 21.354 -38.633 1.00 89.75 306 ARG A CA 1
ATOM 2399 C C . ARG A 1 306 ? 21.318 22.257 -38.991 1.00 89.75 306 ARG A C 1
ATOM 2401 O O . ARG A 1 306 ? 21.236 22.966 -39.989 1.00 89.75 306 ARG A O 1
ATOM 2408 N N . SER A 1 307 ? 22.399 22.208 -38.212 1.00 88.88 307 SER A N 1
ATOM 2409 C CA . SER A 1 307 ? 23.640 22.943 -38.501 1.00 88.88 307 SER A CA 1
ATOM 2410 C C . SER A 1 307 ? 24.316 22.466 -39.791 1.00 88.88 307 SER A C 1
ATOM 2412 O O . SER A 1 307 ? 24.875 23.277 -40.518 1.00 88.88 307 SER A O 1
ATOM 2414 N N . ALA A 1 308 ? 24.205 21.175 -40.109 1.00 88.81 308 ALA A N 1
ATOM 2415 C CA . ALA A 1 308 ? 24.657 20.565 -41.360 1.00 88.81 308 ALA A CA 1
ATOM 2416 C C . ALA A 1 308 ? 23.691 20.771 -42.549 1.00 88.81 308 ALA A C 1
ATOM 2418 O O . ALA A 1 308 ? 23.866 20.151 -43.595 1.00 88.81 308 ALA A O 1
ATOM 2419 N N . HIS A 1 309 ? 22.650 21.599 -42.396 1.00 87.31 309 HIS A N 1
ATOM 2420 C CA . HIS A 1 309 ? 21.651 21.904 -43.429 1.00 87.31 309 HIS A CA 1
ATOM 2421 C C . HIS A 1 309 ? 20.930 20.681 -44.042 1.00 87.31 309 HIS A C 1
ATOM 2423 O O . HIS A 1 309 ? 20.498 20.727 -45.194 1.00 87.31 309 HIS A O 1
ATOM 2429 N N . TRP A 1 310 ? 20.744 19.594 -43.281 1.00 84.81 310 TRP A N 1
ATOM 2430 C CA . TRP A 1 310 ? 20.005 18.420 -43.763 1.00 84.81 310 TRP A CA 1
ATOM 2431 C C . TRP A 1 310 ? 18.530 18.733 -44.028 1.00 84.81 310 TRP A C 1
ATOM 2433 O O . TRP A 1 310 ? 17.849 19.329 -43.188 1.00 84.81 310 TRP A O 1
ATOM 2443 N N . ASP A 1 311 ? 17.993 18.202 -45.131 1.00 83.25 311 ASP A N 1
ATOM 2444 C CA . ASP A 1 311 ? 16.547 18.046 -45.279 1.00 83.25 311 ASP A CA 1
ATOM 2445 C C . ASP A 1 311 ? 16.056 16.947 -44.322 1.00 83.25 311 ASP A C 1
ATOM 2447 O O . ASP A 1 311 ? 16.094 15.743 -44.590 1.00 83.25 311 ASP A O 1
ATOM 2451 N N . ILE A 1 312 ? 15.581 17.407 -43.167 1.00 80.94 312 ILE A N 1
ATOM 2452 C CA . ILE A 1 312 ? 14.990 16.588 -42.112 1.00 80.94 312 ILE A CA 1
ATOM 2453 C C . ILE A 1 312 ? 13.779 15.799 -42.638 1.00 80.94 312 ILE A C 1
ATOM 2455 O O . ILE A 1 312 ? 13.570 14.666 -42.212 1.00 80.94 312 ILE A O 1
ATOM 2459 N N . SER A 1 313 ? 12.988 16.351 -43.563 1.00 76.44 313 SER A N 1
ATOM 2460 C CA . SER A 1 313 ? 11.819 15.676 -44.135 1.00 76.44 313 SER A CA 1
ATOM 2461 C C . SER A 1 313 ? 12.236 14.518 -45.043 1.00 76.44 313 SER A C 1
ATOM 2463 O O . SER A 1 313 ? 11.739 13.404 -44.866 1.00 76.44 313 SER A O 1
ATOM 2465 N N . ALA A 1 314 ? 13.205 14.730 -45.937 1.00 78.06 314 ALA A N 1
ATOM 2466 C CA . ALA A 1 314 ? 13.782 13.659 -46.754 1.00 78.06 314 ALA A CA 1
ATOM 2467 C C . ALA A 1 314 ? 14.463 12.571 -45.899 1.00 78.06 314 ALA A C 1
ATOM 2469 O O . ALA A 1 314 ? 14.296 11.377 -46.165 1.00 78.06 314 ALA A O 1
ATOM 2470 N N . ALA A 1 315 ? 15.168 12.955 -44.829 1.00 76.19 315 ALA A N 1
ATOM 2471 C CA . ALA A 1 315 ? 15.765 12.008 -43.885 1.00 76.19 315 ALA A CA 1
ATOM 2472 C C . ALA A 1 315 ? 14.701 11.147 -43.171 1.00 76.19 315 ALA A C 1
ATOM 2474 O O . ALA A 1 315 ? 14.855 9.929 -43.078 1.00 76.19 315 ALA A O 1
ATOM 2475 N N . ILE A 1 316 ? 13.585 11.743 -42.733 1.00 73.25 316 ILE A N 1
ATOM 2476 C CA . ILE A 1 316 ? 12.462 11.013 -42.117 1.00 73.25 316 ILE A CA 1
ATOM 2477 C C . ILE A 1 316 ? 11.801 10.060 -43.112 1.00 73.25 316 ILE A C 1
ATOM 2479 O O . ILE A 1 316 ? 11.550 8.909 -42.764 1.00 73.25 316 ILE A O 1
ATOM 2483 N N . HIS A 1 317 ? 11.545 10.496 -44.348 1.00 73.12 317 HIS A N 1
ATOM 2484 C CA . HIS A 1 317 ? 10.992 9.616 -45.380 1.00 73.12 317 HIS A CA 1
ATOM 2485 C C . HIS A 1 317 ? 11.949 8.465 -45.733 1.00 73.12 317 HIS A C 1
ATOM 2487 O O . HIS A 1 317 ? 11.500 7.341 -45.961 1.00 73.12 317 HIS A O 1
ATOM 2493 N N . SER A 1 318 ? 13.263 8.697 -45.691 1.00 73.38 318 SER A N 1
ATOM 2494 C CA . SER A 1 318 ? 14.274 7.641 -45.856 1.00 73.38 318 SER A CA 1
ATOM 2495 C C . SER A 1 318 ? 14.213 6.618 -44.712 1.00 73.38 318 SER A C 1
ATOM 2497 O O . SER A 1 318 ? 14.136 5.418 -44.960 1.00 73.38 318 SER A O 1
ATOM 2499 N N . ILE A 1 319 ? 14.145 7.083 -43.459 1.00 71.06 319 ILE A N 1
ATOM 2500 C CA . ILE A 1 319 ? 13.964 6.231 -42.270 1.00 71.06 319 ILE A CA 1
ATOM 2501 C C . ILE A 1 319 ? 12.658 5.420 -42.361 1.00 71.06 319 ILE A C 1
ATOM 2503 O O . ILE A 1 319 ? 12.669 4.212 -42.153 1.00 71.06 319 ILE A O 1
ATOM 2507 N N . GLN A 1 320 ? 11.542 6.059 -42.720 1.00 64.88 320 GLN A N 1
ATOM 2508 C CA . GLN A 1 320 ? 10.221 5.423 -42.809 1.00 64.88 320 GLN A CA 1
ATOM 2509 C C . GLN A 1 320 ? 10.107 4.415 -43.965 1.00 64.88 320 GLN A C 1
ATOM 2511 O O . GLN A 1 320 ? 9.472 3.370 -43.806 1.00 64.88 320 GLN A O 1
ATOM 2516 N N . SER A 1 321 ? 10.727 4.696 -45.115 1.00 60.44 321 SER A N 1
ATOM 2517 C CA . SER A 1 321 ? 10.740 3.775 -46.262 1.00 60.44 321 SER A CA 1
ATOM 2518 C C . SER A 1 321 ? 11.558 2.514 -45.972 1.00 60.44 321 SER A C 1
ATOM 2520 O O . SER A 1 321 ? 11.084 1.415 -46.256 1.00 60.44 321 SER A O 1
ATOM 2522 N N . ALA A 1 322 ? 12.699 2.641 -45.283 1.00 56.47 322 ALA A N 1
ATOM 2523 C CA . ALA A 1 322 ? 13.466 1.505 -44.763 1.00 56.47 322 ALA A CA 1
ATOM 2524 C C . ALA A 1 322 ? 12.706 0.671 -43.702 1.00 56.47 322 ALA A C 1
ATOM 2526 O O . ALA A 1 322 ? 13.122 -0.439 -43.377 1.00 56.47 322 ALA A O 1
ATOM 2527 N N . SER A 1 323 ? 11.586 1.184 -43.177 1.00 54.41 323 SER A N 1
ATOM 2528 C CA . SER A 1 323 ? 10.683 0.511 -42.230 1.00 54.41 323 SER A CA 1
ATOM 2529 C C . SER A 1 323 ? 9.362 0.036 -42.865 1.00 54.41 323 SER A C 1
ATOM 2531 O O . SER A 1 323 ? 8.396 -0.217 -42.146 1.00 54.41 323 SER A O 1
ATOM 2533 N N . ASN A 1 324 ? 9.284 -0.080 -44.200 1.00 49.53 324 ASN A N 1
ATOM 2534 C CA . ASN A 1 324 ? 8.096 -0.536 -44.947 1.00 49.53 324 ASN A CA 1
ATOM 2535 C C . ASN A 1 324 ? 6.799 0.275 -44.676 1.00 49.53 324 ASN A C 1
ATOM 2537 O O . ASN A 1 324 ? 5.681 -0.242 -44.783 1.00 49.53 324 ASN A O 1
ATOM 2541 N N . ALA A 1 325 ? 6.911 1.567 -44.342 1.00 48.78 325 ALA A N 1
ATOM 2542 C CA . ALA A 1 325 ? 5.758 2.424 -44.058 1.00 48.78 325 ALA A CA 1
ATOM 2543 C C . ALA A 1 325 ? 5.140 3.033 -45.338 1.00 48.78 325 ALA A C 1
ATOM 2545 O O . ALA A 1 325 ? 5.655 3.988 -45.911 1.00 48.78 325 ALA A O 1
ATOM 2546 N N . SER A 1 326 ? 3.984 2.514 -45.765 1.00 40.41 326 SER A N 1
ATOM 2547 C CA . SER A 1 326 ? 3.324 2.862 -47.038 1.00 40.41 326 SER A CA 1
ATOM 2548 C C . SER A 1 326 ? 2.245 3.964 -46.973 1.00 40.41 326 SER A C 1
ATOM 2550 O O . SER A 1 326 ? 1.261 3.910 -47.712 1.00 40.41 326 SER A O 1
ATOM 2552 N N . SER A 1 327 ? 2.355 4.962 -46.087 1.00 41.69 327 SER A N 1
ATOM 2553 C CA . SER A 1 327 ? 1.464 6.145 -46.134 1.00 41.69 327 SER A CA 1
ATOM 2554 C C . SER A 1 327 ? 2.119 7.409 -45.561 1.00 41.69 327 SER A C 1
ATOM 2556 O O . SER A 1 327 ? 2.762 7.317 -44.514 1.00 41.69 327 SER A O 1
ATOM 2558 N N . PRO A 1 328 ? 1.927 8.588 -46.185 1.00 44.47 328 PRO A N 1
ATOM 2559 C CA . PRO A 1 328 ? 2.490 9.841 -45.694 1.00 44.47 328 PRO A CA 1
ATOM 2560 C C . PRO A 1 328 ? 1.713 10.374 -44.482 1.00 44.47 328 PRO A C 1
ATOM 2562 O O . PRO A 1 328 ? 0.503 10.590 -44.543 1.00 44.47 328 PRO A O 1
ATOM 2565 N N . ILE A 1 329 ? 2.426 10.648 -43.391 1.00 47.78 329 ILE A N 1
ATOM 2566 C CA . ILE A 1 329 ? 1.948 11.520 -42.308 1.00 47.78 329 ILE A CA 1
ATOM 2567 C C . ILE A 1 329 ? 2.311 12.967 -42.694 1.00 47.78 329 ILE A C 1
ATOM 2569 O O . ILE A 1 329 ? 3.417 13.173 -43.198 1.00 47.78 329 ILE A O 1
ATOM 2573 N N . PRO A 1 330 ? 1.441 13.977 -42.471 1.00 43.62 330 PRO A N 1
ATOM 2574 C CA . PRO A 1 330 ? 1.743 15.363 -42.825 1.00 43.62 330 PRO A CA 1
ATOM 2575 C C . PRO A 1 330 ? 3.062 15.862 -42.221 1.00 43.62 330 PRO A C 1
ATOM 2577 O O . PRO A 1 330 ? 3.329 15.676 -41.030 1.00 43.62 330 PRO A O 1
ATOM 2580 N N . SER A 1 331 ? 3.868 16.522 -43.054 1.00 45.59 331 SER A N 1
ATOM 2581 C CA . SER A 1 331 ? 5.246 16.945 -42.784 1.00 45.59 331 SER A CA 1
ATOM 2582 C C . SER A 1 331 ? 5.336 18.151 -41.835 1.00 45.59 331 SER A C 1
ATOM 2584 O O . SER A 1 331 ? 5.812 19.224 -42.206 1.00 45.59 331 SER A O 1
ATOM 2586 N N . SER A 1 332 ? 4.881 17.990 -40.589 1.00 52.81 332 SER A N 1
ATOM 2587 C CA . SER A 1 332 ? 5.120 18.970 -39.526 1.00 52.81 332 SER A CA 1
ATOM 2588 C C . SER A 1 332 ? 6.524 18.776 -38.937 1.00 52.81 332 SER A C 1
ATOM 2590 O O . SER A 1 332 ? 6.924 17.668 -38.570 1.00 52.81 332 SER A O 1
ATOM 2592 N N . SER A 1 333 ? 7.285 19.864 -38.794 1.00 54.91 333 SER A N 1
ATOM 2593 C CA . SER A 1 333 ? 8.636 19.824 -38.206 1.00 54.91 333 SER A CA 1
ATOM 2594 C C . SER A 1 333 ? 8.644 19.395 -36.729 1.00 54.91 333 SER A C 1
ATOM 2596 O O . SER A 1 333 ? 9.683 18.991 -36.208 1.00 54.91 333 SER A O 1
ATOM 2598 N N . HIS A 1 334 ? 7.483 19.421 -36.065 1.00 58.34 334 HIS A N 1
ATOM 2599 C CA . HIS A 1 334 ? 7.290 18.943 -34.697 1.00 58.34 334 HIS A CA 1
ATOM 2600 C C . HIS A 1 334 ? 7.343 17.413 -34.576 1.00 58.34 334 HIS A C 1
ATOM 2602 O O . HIS A 1 334 ? 7.775 16.906 -33.542 1.00 58.34 334 HIS A O 1
ATOM 2608 N N . HIS A 1 335 ? 6.953 16.660 -35.611 1.00 69.50 335 HIS A N 1
ATOM 2609 C CA . HIS A 1 335 ? 6.989 15.191 -35.570 1.00 69.50 335 HIS A CA 1
ATOM 2610 C C . HIS A 1 335 ? 8.388 14.612 -35.842 1.00 69.50 335 HIS A C 1
ATOM 2612 O O . HIS A 1 335 ? 8.654 13.456 -35.511 1.00 69.50 335 HIS A O 1
ATOM 2618 N N . ALA A 1 336 ? 9.304 15.427 -36.376 1.00 74.44 336 ALA A N 1
ATOM 2619 C CA . ALA A 1 336 ? 10.653 15.019 -36.758 1.00 74.44 336 ALA A CA 1
ATOM 2620 C C . ALA A 1 336 ? 11.458 14.369 -35.627 1.00 74.44 336 ALA A C 1
ATOM 2622 O O . ALA A 1 336 ? 12.122 13.356 -35.843 1.00 74.44 336 ALA A O 1
ATOM 2623 N N . LYS A 1 337 ? 11.364 14.925 -34.411 1.00 82.69 337 LYS A N 1
ATOM 2624 C CA . LYS A 1 337 ? 12.075 14.391 -33.246 1.00 82.69 337 LYS A CA 1
ATOM 2625 C C . LYS A 1 337 ? 11.666 12.946 -32.956 1.00 82.69 337 LYS A C 1
ATOM 2627 O O . LYS A 1 337 ? 12.542 12.109 -32.799 1.00 82.69 337 LYS A O 1
ATOM 2632 N N . TYR A 1 338 ? 10.368 12.643 -32.945 1.00 83.38 338 TYR A N 1
ATOM 2633 C CA . TYR A 1 338 ? 9.867 11.308 -32.601 1.00 83.38 338 TYR A CA 1
ATOM 2634 C C . TYR A 1 338 ? 10.216 10.247 -33.653 1.00 83.38 338 TYR A C 1
ATOM 2636 O O . TYR A 1 338 ? 10.472 9.101 -33.297 1.00 83.38 338 TYR A O 1
ATOM 2644 N N . ALA A 1 339 ? 10.283 10.621 -34.936 1.00 81.56 339 ALA A N 1
ATOM 2645 C CA . ALA A 1 339 ? 10.748 9.720 -35.992 1.00 81.56 339 ALA A CA 1
ATOM 2646 C C . ALA A 1 339 ? 12.238 9.357 -35.826 1.00 81.56 339 ALA A C 1
ATOM 2648 O O . ALA A 1 339 ? 12.610 8.194 -35.974 1.00 81.56 339 ALA A O 1
ATOM 2649 N N . LEU A 1 340 ? 13.079 10.331 -35.456 1.00 85.75 340 LEU A N 1
ATOM 2650 C CA . LEU A 1 340 ? 14.497 10.095 -35.173 1.00 85.75 340 LEU A CA 1
ATOM 2651 C C . LEU A 1 340 ? 14.703 9.318 -33.855 1.00 85.75 340 LEU A C 1
ATOM 2653 O O . LEU A 1 340 ? 15.507 8.390 -33.816 1.00 85.75 340 LEU A O 1
ATOM 2657 N N . GLU A 1 341 ? 13.929 9.633 -32.810 1.00 87.88 341 GLU A N 1
ATOM 2658 C CA . GLU A 1 341 ? 13.909 8.924 -31.515 1.00 87.88 341 GLU A CA 1
ATOM 2659 C C . GLU A 1 341 ? 13.525 7.446 -31.703 1.00 87.88 341 GLU A C 1
ATOM 2661 O O . GLU A 1 341 ? 14.150 6.555 -31.128 1.00 87.88 341 GLU A O 1
ATOM 2666 N N . SER A 1 342 ? 12.549 7.168 -32.577 1.00 85.25 342 SER A N 1
ATOM 2667 C CA . SER A 1 342 ? 12.142 5.815 -32.973 1.00 85.25 342 SER A CA 1
ATOM 2668 C C . SER A 1 342 ? 13.245 5.062 -33.730 1.00 85.25 342 SER A C 1
ATOM 2670 O O . SER A 1 342 ? 13.542 3.924 -33.366 1.00 85.25 342 SER A O 1
ATOM 2672 N N . TYR A 1 343 ? 13.910 5.693 -34.707 1.00 87.31 343 TYR A N 1
ATOM 2673 C CA . TYR A 1 343 ? 15.057 5.102 -35.416 1.00 87.31 343 TYR A CA 1
ATOM 2674 C C . TYR A 1 343 ? 16.196 4.730 -34.455 1.00 87.31 343 TYR A C 1
ATOM 2676 O O . TYR A 1 343 ? 16.660 3.587 -34.451 1.00 87.31 343 TYR A O 1
ATOM 2684 N N . ILE A 1 344 ? 16.605 5.670 -33.594 1.00 91.25 344 ILE A N 1
ATOM 2685 C CA . ILE A 1 344 ? 17.651 5.450 -32.585 1.00 91.25 344 ILE A CA 1
ATOM 2686 C C . ILE A 1 344 ? 17.244 4.316 -31.639 1.00 91.25 344 ILE A C 1
ATOM 2688 O O . ILE A 1 344 ? 18.061 3.441 -31.359 1.00 91.25 344 ILE A O 1
ATOM 2692 N N . SER A 1 345 ? 15.982 4.289 -31.195 1.00 90.62 345 SER A N 1
ATOM 2693 C CA . SER A 1 345 ? 15.452 3.250 -30.303 1.00 90.62 345 SER A CA 1
ATOM 2694 C C . SER A 1 345 ? 15.511 1.860 -30.941 1.00 90.62 345 SER A C 1
ATOM 2696 O O . SER A 1 345 ? 16.060 0.938 -30.342 1.00 90.62 345 SER A O 1
ATOM 2698 N N . HIS A 1 346 ? 15.026 1.708 -32.176 1.00 87.31 346 HIS A N 1
ATOM 2699 C CA . HIS A 1 346 ? 15.030 0.421 -32.877 1.00 87.31 346 HIS A CA 1
ATOM 2700 C C . HIS A 1 346 ? 16.467 -0.099 -33.097 1.00 87.31 346 HIS A C 1
ATOM 2702 O O . HIS A 1 346 ? 16.736 -1.284 -32.905 1.00 87.31 346 HIS A O 1
ATOM 2708 N N . LYS A 1 347 ? 17.433 0.783 -33.402 1.00 90.88 347 LYS A N 1
ATOM 2709 C CA . LYS A 1 347 ? 18.858 0.418 -33.517 1.00 90.88 347 LYS A CA 1
ATOM 2710 C C . LYS A 1 347 ? 19.514 0.076 -32.175 1.00 90.88 347 LYS A C 1
ATOM 2712 O O . LYS A 1 347 ? 20.165 -0.967 -32.064 1.00 90.88 347 LYS A O 1
ATOM 2717 N N . ILE A 1 348 ? 19.353 0.912 -31.143 1.00 93.94 348 ILE A N 1
ATOM 2718 C CA . ILE A 1 348 ? 20.024 0.708 -29.847 1.00 93.94 348 ILE A CA 1
ATOM 2719 C C . ILE A 1 348 ? 19.497 -0.550 -29.139 1.00 93.94 348 ILE A C 1
ATOM 2721 O O . ILE A 1 348 ? 20.297 -1.335 -28.634 1.00 93.94 348 ILE A O 1
ATOM 2725 N N . PHE A 1 349 ? 18.193 -0.836 -29.232 1.00 92.50 349 PHE A N 1
ATOM 2726 C CA . PHE A 1 349 ? 17.576 -2.048 -28.678 1.00 92.50 349 PHE A CA 1
ATOM 2727 C C . PHE A 1 349 ? 17.691 -3.299 -29.568 1.00 92.50 349 PHE A C 1
ATOM 2729 O O . PHE A 1 349 ? 17.399 -4.389 -29.090 1.00 92.50 349 PHE A O 1
ATOM 2736 N N . GLN A 1 350 ? 18.151 -3.206 -30.824 1.00 89.69 350 GLN A N 1
ATOM 2737 C CA . GLN A 1 350 ? 18.270 -4.379 -31.708 1.00 89.69 350 GLN A CA 1
ATOM 2738 C C . GLN A 1 350 ? 19.031 -5.538 -31.026 1.00 89.69 350 GLN A C 1
ATOM 2740 O O . GLN A 1 350 ? 20.220 -5.407 -30.724 1.00 89.69 350 GLN A O 1
ATOM 2745 N N . GLY A 1 351 ? 18.346 -6.662 -30.794 1.00 86.81 351 GLY A N 1
ATOM 2746 C CA . GLY A 1 351 ? 18.907 -7.856 -30.155 1.00 86.81 351 GLY A CA 1
ATOM 2747 C C . GLY A 1 351 ? 18.843 -7.910 -28.622 1.00 86.81 351 GLY A C 1
ATOM 2748 O O . GLY A 1 351 ? 19.454 -8.811 -28.056 1.00 86.81 351 GLY A O 1
ATOM 2749 N N . PHE A 1 352 ? 18.135 -6.993 -27.951 1.00 89.69 352 PHE A N 1
ATOM 2750 C CA . PHE A 1 352 ? 18.050 -6.918 -26.481 1.00 89.69 352 PHE A CA 1
ATOM 2751 C C . PHE A 1 352 ? 17.614 -8.234 -25.808 1.00 89.69 352 PHE A C 1
ATOM 2753 O O . PHE A 1 352 ? 18.121 -8.547 -24.737 1.00 89.69 352 PHE A O 1
ATOM 2760 N N . ASP A 1 353 ? 16.760 -9.044 -26.446 1.00 84.88 353 ASP A N 1
ATOM 2761 C CA . ASP A 1 353 ? 16.323 -10.350 -25.918 1.00 84.88 353 ASP A CA 1
ATOM 2762 C C . ASP A 1 353 ? 17.428 -11.441 -25.909 1.00 84.88 353 ASP A C 1
ATOM 2764 O O . ASP A 1 353 ? 17.188 -12.556 -25.447 1.00 84.88 353 ASP A O 1
ATOM 2768 N N . HIS A 1 354 ? 18.642 -11.161 -26.411 1.00 85.69 354 HIS A N 1
ATOM 2769 C CA . HIS A 1 354 ? 19.806 -12.056 -26.312 1.00 85.69 354 HIS A CA 1
ATOM 2770 C C . HIS A 1 354 ? 20.722 -11.651 -25.152 1.00 85.69 354 HIS A C 1
ATOM 2772 O O . HIS A 1 354 ? 20.994 -10.465 -24.972 1.00 85.69 354 HIS A O 1
ATOM 2778 N N . GLU A 1 355 ? 21.326 -12.634 -24.473 1.00 83.31 355 GLU A N 1
ATOM 2779 C CA . GLU A 1 355 ? 22.315 -12.483 -23.379 1.00 83.31 355 GLU A CA 1
ATOM 2780 C C . GLU A 1 355 ? 23.497 -11.539 -23.678 1.00 83.31 355 GLU A C 1
ATOM 2782 O O . GLU A 1 355 ? 24.231 -11.137 -22.775 1.00 83.31 355 GLU A O 1
ATOM 2787 N N . SER A 1 356 ? 23.703 -11.205 -24.951 1.00 82.19 356 SER A N 1
ATOM 2788 C CA . SER A 1 356 ? 24.852 -10.459 -25.460 1.00 82.19 356 SER A CA 1
ATOM 2789 C C . SER A 1 356 ? 24.535 -9.594 -26.685 1.00 82.19 356 SER A C 1
ATOM 2791 O O . SER A 1 356 ? 25.440 -9.262 -27.443 1.00 82.19 356 SER A O 1
ATOM 2793 N N . PHE A 1 357 ? 23.266 -9.250 -26.945 1.00 86.75 357 PHE A N 1
ATOM 2794 C CA . PHE A 1 357 ? 22.846 -8.534 -28.168 1.00 86.75 357 PHE A CA 1
ATOM 2795 C C . PHE A 1 357 ? 23.274 -9.212 -29.492 1.00 86.75 357 PHE A C 1
ATOM 2797 O O . PHE A 1 357 ? 23.581 -8.532 -30.472 1.00 86.75 357 PHE A O 1
ATOM 2804 N N . TYR A 1 358 ? 23.340 -10.551 -29.521 1.00 82.25 358 TYR A N 1
ATOM 2805 C CA . TYR A 1 358 ? 23.915 -11.351 -30.618 1.00 82.25 358 TYR A CA 1
ATOM 2806 C C . TYR A 1 358 ? 25.359 -10.952 -30.997 1.00 82.25 358 TYR A C 1
ATOM 2808 O O . TYR A 1 358 ? 25.787 -11.121 -32.141 1.00 82.25 358 TYR A O 1
ATOM 2816 N N . MET A 1 359 ? 26.133 -10.387 -30.061 1.00 81.06 359 MET A N 1
ATOM 2817 C CA . MET A 1 359 ? 27.512 -9.976 -30.337 1.00 81.06 359 MET A CA 1
ATOM 2818 C C . MET A 1 359 ? 28.485 -11.151 -30.410 1.00 81.06 359 MET A C 1
ATOM 2820 O O . MET A 1 359 ? 29.457 -11.066 -31.163 1.00 81.06 359 MET A O 1
ATOM 2824 N N . ASP A 1 360 ? 28.205 -12.202 -29.648 1.00 65.25 360 ASP A N 1
ATOM 2825 C CA . ASP A 1 360 ? 28.873 -13.495 -29.625 1.00 65.25 360 ASP A CA 1
ATOM 2826 C C . ASP A 1 360 ? 27.826 -14.628 -29.564 1.00 65.25 360 ASP A C 1
ATOM 2828 O O . ASP A 1 360 ? 26.646 -14.407 -29.289 1.00 65.25 360 ASP A O 1
ATOM 2832 N N . GLY A 1 361 ? 28.249 -15.856 -29.873 1.00 58.00 361 GLY A N 1
ATOM 2833 C CA . GLY A 1 361 ? 27.376 -17.038 -29.909 1.00 58.00 361 GLY A CA 1
ATOM 2834 C C . GLY A 1 361 ? 27.275 -17.786 -28.577 1.00 58.00 361 GLY A C 1
ATOM 2835 O O . GLY A 1 361 ? 27.055 -18.998 -28.588 1.00 58.00 361 GLY A O 1
ATOM 2836 N N . THR A 1 362 ? 27.533 -17.117 -27.449 1.00 58.97 362 THR A N 1
ATOM 2837 C CA . THR A 1 362 ? 27.551 -17.742 -26.121 1.00 58.97 362 THR A CA 1
ATOM 2838 C C . THR A 1 362 ? 26.198 -17.598 -25.418 1.00 58.97 362 THR A C 1
ATOM 2840 O O . THR A 1 362 ? 25.488 -16.613 -25.598 1.00 58.97 362 THR A O 1
ATOM 2843 N N . LEU A 1 363 ? 25.824 -18.618 -24.639 1.00 63.19 363 LEU A N 1
ATOM 2844 C CA . LEU A 1 363 ? 24.567 -18.682 -23.886 1.00 63.19 363 LEU A CA 1
ATOM 2845 C C . LEU A 1 363 ? 24.867 -19.216 -22.480 1.00 63.19 363 LEU A C 1
ATOM 2847 O O . LEU A 1 363 ? 24.773 -20.414 -22.200 1.00 63.19 363 LEU A O 1
ATOM 2851 N N . SER A 1 364 ? 25.333 -18.317 -21.618 1.00 64.06 364 SER A N 1
ATOM 2852 C CA . SER A 1 364 ? 25.806 -18.612 -20.262 1.00 64.06 364 SER A CA 1
ATOM 2853 C C . SER A 1 364 ? 24.648 -18.881 -19.298 1.00 64.06 364 SER A C 1
ATOM 2855 O O . SER A 1 364 ? 24.768 -19.729 -18.406 1.00 64.06 364 SER A O 1
ATOM 2857 N N . SER A 1 365 ? 23.498 -18.231 -19.508 1.00 63.94 365 SER A N 1
ATOM 2858 C CA . SER A 1 365 ? 22.292 -18.430 -18.696 1.00 63.94 365 SER A CA 1
ATOM 2859 C C . SER A 1 365 ? 21.773 -19.871 -18.751 1.00 63.94 365 SER A C 1
ATOM 2861 O O . SER A 1 365 ? 21.250 -20.371 -17.755 1.00 63.94 365 SER A O 1
ATOM 2863 N N . LEU A 1 366 ? 21.983 -20.576 -19.872 1.00 58.84 366 LEU A N 1
ATOM 2864 C CA . LEU A 1 366 ? 21.534 -21.960 -20.063 1.00 58.84 366 LEU A CA 1
ATOM 2865 C C . LEU A 1 366 ? 22.280 -22.980 -19.191 1.00 58.84 366 LEU A C 1
ATOM 2867 O O . LEU A 1 366 ? 21.743 -24.058 -18.932 1.00 58.84 366 LEU A O 1
ATOM 2871 N N . LEU A 1 367 ? 23.502 -22.667 -18.747 1.00 69.12 367 LEU A N 1
ATOM 2872 C CA . LEU A 1 367 ? 24.306 -23.565 -17.914 1.00 69.12 367 LEU A CA 1
ATOM 2873 C C . LEU A 1 367 ? 24.001 -23.392 -16.422 1.00 69.12 367 LEU A C 1
ATOM 2875 O O . LEU A 1 367 ? 23.845 -24.386 -15.716 1.00 69.12 367 LEU A O 1
ATOM 2879 N N . ASN A 1 368 ? 23.911 -22.148 -15.937 1.00 76.44 368 ASN A N 1
ATOM 2880 C CA . ASN A 1 368 ? 23.628 -21.837 -14.531 1.00 76.44 368 ASN A CA 1
ATOM 2881 C C . ASN A 1 368 ? 22.819 -20.525 -14.405 1.00 76.44 368 ASN A C 1
ATOM 2883 O O . ASN A 1 368 ? 23.400 -19.486 -14.078 1.00 76.44 368 ASN A O 1
ATOM 2887 N N . PRO A 1 369 ? 21.486 -20.534 -14.604 1.00 79.19 369 PRO A N 1
ATOM 2888 C CA . PRO A 1 369 ? 20.690 -19.303 -14.671 1.00 79.19 369 PRO A CA 1
ATOM 2889 C C . PRO A 1 369 ? 20.739 -18.490 -13.369 1.00 79.19 369 PRO A C 1
ATOM 2891 O O . PRO A 1 369 ? 20.902 -17.274 -13.403 1.00 79.19 369 PRO A O 1
ATOM 2894 N N . ASP A 1 370 ? 20.705 -19.146 -12.204 1.00 78.88 370 ASP A N 1
ATOM 2895 C CA . ASP A 1 370 ? 20.844 -18.464 -10.910 1.00 78.88 370 ASP A CA 1
ATOM 2896 C C . ASP A 1 370 ? 22.234 -17.865 -10.678 1.00 78.88 370 ASP A C 1
ATOM 2898 O O . ASP A 1 370 ? 22.379 -16.954 -9.866 1.00 78.88 370 ASP A O 1
ATOM 2902 N N . GLN A 1 371 ? 23.285 -18.381 -11.317 1.00 82.38 371 GLN A N 1
ATOM 2903 C CA . GLN A 1 371 ? 24.615 -17.772 -11.256 1.00 82.38 371 GLN A CA 1
ATOM 2904 C C . GLN A 1 371 ? 24.674 -16.564 -12.190 1.00 82.38 371 GLN A C 1
ATOM 2906 O O . GLN A 1 371 ? 24.948 -15.463 -11.716 1.00 82.38 371 GLN A O 1
ATOM 2911 N N . TYR A 1 372 ? 24.292 -16.752 -13.455 1.00 84.62 372 TYR A N 1
ATOM 2912 C CA . TYR A 1 372 ? 24.251 -15.703 -14.470 1.00 84.62 372 TYR A CA 1
ATOM 2913 C C . TYR A 1 372 ? 23.433 -14.483 -14.006 1.00 84.62 372 TYR A C 1
ATOM 2915 O O . TYR A 1 372 ? 23.957 -13.375 -13.993 1.00 84.62 372 TYR A O 1
ATOM 2923 N N . ARG A 1 373 ? 22.224 -14.675 -13.449 1.00 87.88 373 ARG A N 1
ATOM 2924 C CA . ARG A 1 373 ? 21.411 -13.584 -12.865 1.00 87.88 373 ARG A CA 1
ATOM 2925 C C . ARG A 1 373 ? 22.151 -12.747 -11.812 1.00 87.88 373 ARG A C 1
ATOM 2927 O O . ARG A 1 373 ? 22.015 -11.523 -11.776 1.00 87.88 373 ARG A O 1
ATOM 2934 N N . ARG A 1 374 ? 22.937 -13.393 -10.942 1.00 86.00 374 ARG A N 1
ATOM 2935 C CA . ARG A 1 374 ? 23.734 -12.718 -9.897 1.00 86.00 374 ARG A CA 1
ATOM 2936 C C . ARG A 1 374 ? 24.975 -12.038 -10.471 1.00 86.00 374 ARG A C 1
ATOM 2938 O O . ARG A 1 374 ? 25.371 -10.989 -9.966 1.00 86.00 374 ARG A O 1
ATOM 2945 N N . GLU A 1 375 ? 25.568 -12.599 -11.518 1.00 87.06 375 GLU A N 1
ATOM 2946 C CA . GLU A 1 375 ? 26.686 -11.995 -12.246 1.00 87.06 375 GLU A CA 1
ATOM 2947 C C . GLU A 1 375 ? 26.226 -10.754 -13.024 1.00 87.06 375 GLU A C 1
ATOM 2949 O O . GLU A 1 375 ? 26.838 -9.701 -12.862 1.00 87.06 375 GLU A O 1
ATOM 2954 N N . CYS A 1 376 ? 25.097 -10.810 -13.739 1.00 89.69 376 CYS A N 1
ATOM 2955 C CA . CYS A 1 376 ? 24.466 -9.655 -14.388 1.00 89.69 376 CYS A CA 1
ATOM 2956 C C . CYS A 1 376 ? 24.153 -8.532 -13.390 1.00 89.69 376 CYS A C 1
ATOM 2958 O O . CYS A 1 376 ? 24.497 -7.377 -13.634 1.00 89.69 376 CYS A O 1
ATOM 2960 N N . PHE A 1 377 ? 23.582 -8.855 -12.222 1.00 92.75 377 PHE A N 1
ATOM 2961 C CA . PHE A 1 377 ? 23.318 -7.847 -11.190 1.00 92.75 377 PHE A CA 1
ATOM 2962 C C . PHE A 1 377 ? 24.596 -7.243 -10.580 1.00 92.75 377 PHE A C 1
ATOM 2964 O O . PHE A 1 377 ? 24.643 -6.053 -10.261 1.00 92.75 377 PHE A O 1
ATOM 2971 N N . THR A 1 378 ? 25.647 -8.052 -10.432 1.00 90.12 378 THR A N 1
ATOM 2972 C CA . THR A 1 378 ? 26.961 -7.590 -9.962 1.00 90.12 378 THR A CA 1
ATOM 2973 C C . THR A 1 378 ? 27.577 -6.633 -10.984 1.00 90.12 378 THR A C 1
ATOM 2975 O O . THR A 1 378 ? 27.908 -5.502 -10.636 1.00 90.12 378 THR A O 1
ATOM 2978 N N . GLN A 1 379 ? 27.605 -7.026 -12.262 1.00 90.06 379 GLN A N 1
ATOM 2979 C CA . GLN A 1 379 ? 28.051 -6.178 -13.370 1.00 90.06 379 GLN A CA 1
ATOM 2980 C C . GLN A 1 379 ? 27.232 -4.884 -13.474 1.00 90.06 379 GLN A C 1
ATOM 2982 O O . GLN A 1 379 ? 27.821 -3.828 -13.678 1.00 90.06 379 GLN A O 1
ATOM 2987 N N . TYR A 1 380 ? 25.907 -4.926 -13.278 1.00 93.56 380 TYR A N 1
ATOM 2988 C CA . TYR A 1 380 ? 25.064 -3.725 -13.240 1.00 93.56 380 TYR A CA 1
ATOM 2989 C C . TYR A 1 380 ? 25.533 -2.750 -12.158 1.00 93.56 380 TYR A C 1
ATOM 2991 O O . TYR A 1 380 ? 25.764 -1.575 -12.439 1.00 93.56 380 TYR A O 1
ATOM 2999 N N . ARG A 1 381 ? 25.676 -3.231 -10.916 1.00 90.38 381 ARG A N 1
ATOM 3000 C CA . ARG A 1 381 ? 26.070 -2.396 -9.773 1.00 90.38 381 ARG A CA 1
ATOM 3001 C C . ARG A 1 381 ? 27.447 -1.773 -9.995 1.00 90.38 381 ARG A C 1
ATOM 3003 O O . ARG A 1 381 ? 27.627 -0.595 -9.699 1.00 90.38 381 ARG A O 1
ATOM 3010 N N . ASP A 1 382 ? 28.383 -2.559 -10.514 1.00 88.06 382 ASP A N 1
ATOM 3011 C CA . ASP A 1 382 ? 29.779 -2.156 -10.648 1.00 88.06 382 ASP A CA 1
ATOM 3012 C C . ASP A 1 382 ? 29.963 -1.209 -11.857 1.00 88.06 382 ASP A C 1
ATOM 3014 O O . ASP A 1 382 ? 30.614 -0.175 -11.729 1.00 88.06 382 ASP A O 1
ATOM 3018 N N . MET A 1 383 ? 29.286 -1.465 -12.987 1.00 89.25 383 MET A N 1
ATOM 3019 C CA . MET A 1 383 ? 29.224 -0.562 -14.153 1.00 89.25 383 MET A CA 1
ATOM 3020 C C . MET A 1 383 ? 28.517 0.765 -13.842 1.00 89.25 383 MET A C 1
ATOM 3022 O O . MET A 1 383 ? 28.916 1.812 -14.346 1.00 89.25 383 MET A O 1
ATOM 3026 N N . LYS A 1 384 ? 27.474 0.758 -13.001 1.00 90.19 384 LYS A N 1
ATOM 3027 C CA . LYS A 1 384 ? 26.679 1.958 -12.682 1.00 90.19 384 LYS A CA 1
ATOM 3028 C C . LYS A 1 384 ? 27.509 3.100 -12.087 1.00 90.19 384 LYS A C 1
ATOM 3030 O O . LYS A 1 384 ? 27.145 4.259 -12.265 1.00 90.19 384 LYS A O 1
ATOM 3035 N N . ALA A 1 385 ? 28.587 2.772 -11.374 1.00 83.94 385 ALA A N 1
ATOM 3036 C CA . ALA A 1 385 ? 29.476 3.740 -10.736 1.00 83.94 385 ALA A CA 1
ATOM 3037 C C . ALA A 1 385 ? 30.668 4.173 -11.614 1.00 83.94 385 ALA A C 1
ATOM 3039 O O . ALA A 1 385 ? 31.390 5.082 -11.216 1.00 83.94 385 ALA A O 1
ATOM 3040 N N . MET A 1 386 ? 30.885 3.544 -12.776 1.00 86.75 386 MET A N 1
ATOM 3041 C CA . MET A 1 386 ? 31.985 3.876 -13.686 1.00 86.75 386 MET A CA 1
ATOM 3042 C C . MET A 1 386 ? 31.574 4.922 -14.733 1.00 86.75 386 MET A C 1
ATOM 3044 O O . MET A 1 386 ? 30.449 4.92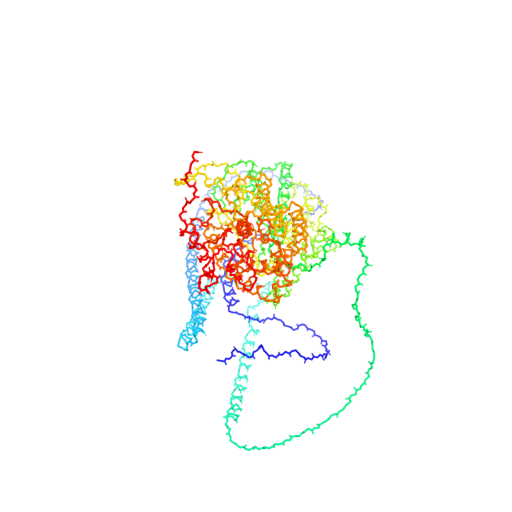4 -15.250 1.00 86.75 386 MET A O 1
ATOM 3048 N N . ASP A 1 387 ? 32.508 5.804 -15.079 1.00 89.00 387 ASP A N 1
ATOM 3049 C CA . ASP A 1 387 ? 32.401 6.668 -16.252 1.00 89.00 387 ASP A CA 1
ATOM 3050 C C . ASP A 1 387 ? 32.692 5.854 -17.535 1.00 89.00 387 ASP A C 1
ATOM 3052 O O . ASP A 1 387 ? 33.645 5.065 -17.553 1.00 89.00 387 ASP A O 1
ATOM 3056 N N . PRO A 1 388 ? 31.884 5.979 -18.609 1.00 92.25 388 PRO A N 1
ATOM 3057 C CA . PRO A 1 388 ? 32.072 5.169 -19.809 1.00 92.25 388 PRO A CA 1
ATOM 3058 C C . PRO A 1 388 ? 33.284 5.608 -20.642 1.00 92.25 388 PRO A C 1
ATOM 3060 O O . PRO A 1 388 ? 33.842 4.778 -21.356 1.00 92.25 388 PRO A O 1
ATOM 3063 N N . VAL A 1 389 ? 33.714 6.871 -20.563 1.00 90.19 389 VAL A N 1
ATOM 3064 C CA . VAL A 1 389 ? 34.893 7.387 -21.274 1.00 90.19 389 VAL A CA 1
ATOM 3065 C C . VAL A 1 389 ? 36.173 6.941 -20.565 1.00 90.19 389 VAL A C 1
ATOM 3067 O O . VAL A 1 389 ? 37.120 6.519 -21.230 1.00 90.19 389 VAL A O 1
ATOM 3070 N N . GLU A 1 390 ? 36.198 6.960 -19.229 1.00 89.06 390 GLU A N 1
ATOM 3071 C CA . GLU A 1 390 ? 37.308 6.404 -18.441 1.00 89.06 390 GLU A CA 1
ATOM 3072 C C . GLU A 1 390 ? 37.439 4.890 -18.646 1.00 89.06 390 GLU A C 1
ATOM 3074 O O . GLU A 1 390 ? 38.523 4.408 -18.979 1.00 89.06 390 GLU A O 1
ATOM 3079 N N . LEU A 1 391 ? 36.335 4.138 -18.525 1.00 89.06 391 LEU A N 1
ATOM 3080 C CA . LEU A 1 391 ? 36.332 2.682 -18.702 1.00 89.06 391 LEU A CA 1
ATOM 3081 C C . LEU A 1 391 ? 36.857 2.276 -20.084 1.00 89.06 391 LEU A C 1
ATOM 3083 O O . LEU A 1 391 ? 37.730 1.413 -20.190 1.00 89.06 391 LEU A O 1
ATOM 3087 N N . LEU A 1 392 ? 36.357 2.911 -21.145 1.00 91.50 392 LEU A N 1
ATOM 3088 C CA . LEU A 1 392 ? 36.767 2.617 -22.518 1.00 91.50 392 LEU A CA 1
ATOM 3089 C C . LEU A 1 392 ? 38.152 3.184 -22.868 1.00 91.50 392 LEU A C 1
ATOM 3091 O O . LEU A 1 392 ? 38.785 2.705 -23.805 1.00 91.50 392 LEU A O 1
ATOM 3095 N N . GLY A 1 393 ? 38.664 4.134 -22.081 1.00 86.75 393 GLY A N 1
ATOM 3096 C CA . GLY A 1 393 ? 40.062 4.562 -22.113 1.00 86.75 393 GLY A CA 1
ATOM 3097 C C . GLY A 1 393 ? 41.048 3.545 -21.521 1.00 86.75 393 GLY A C 1
ATOM 3098 O O . GLY A 1 393 ? 42.240 3.647 -21.802 1.00 86.75 393 GLY A O 1
ATOM 3099 N N . ILE A 1 394 ? 40.572 2.574 -20.728 1.00 88.25 394 ILE A N 1
ATOM 3100 C CA . ILE A 1 394 ? 41.393 1.517 -20.107 1.00 88.25 394 ILE A CA 1
ATOM 3101 C C . ILE A 1 394 ? 41.157 0.157 -20.791 1.00 88.25 394 ILE A C 1
ATOM 3103 O O . ILE A 1 394 ? 42.109 -0.581 -21.038 1.00 88.25 394 ILE A O 1
ATOM 3107 N N . LEU A 1 395 ? 39.901 -0.182 -21.107 1.00 88.56 395 LEU A N 1
ATOM 3108 C CA . LEU A 1 395 ? 39.481 -1.465 -21.688 1.00 88.56 395 LEU A CA 1
ATOM 3109 C C . LEU A 1 395 ? 38.549 -1.265 -22.906 1.00 88.56 395 LEU A C 1
ATOM 3111 O O . LEU A 1 395 ? 37.376 -1.649 -22.850 1.00 88.56 395 LEU A O 1
ATOM 3115 N N . PRO A 1 396 ? 39.039 -0.707 -24.030 1.00 88.62 396 PRO A N 1
ATOM 3116 C CA . PRO A 1 396 ? 38.206 -0.425 -25.203 1.00 88.62 396 PRO A CA 1
ATOM 3117 C C . PRO A 1 396 ? 37.543 -1.684 -25.792 1.00 88.62 396 PRO A C 1
ATOM 3119 O O . PRO A 1 396 ? 36.396 -1.656 -26.216 1.00 88.62 396 PRO A O 1
ATOM 3122 N N . THR A 1 397 ? 38.210 -2.839 -25.744 1.00 87.31 397 THR A N 1
ATOM 3123 C CA . THR A 1 397 ? 37.704 -4.099 -26.319 1.00 87.31 397 THR A CA 1
ATOM 3124 C C . THR A 1 397 ? 36.805 -4.920 -25.382 1.00 87.31 397 THR A C 1
ATOM 3126 O O . THR A 1 397 ? 36.459 -6.059 -25.710 1.00 87.31 397 THR A O 1
ATOM 3129 N N . CYS A 1 398 ? 36.398 -4.380 -24.225 1.00 89.56 398 CYS A N 1
ATOM 3130 C CA . CYS A 1 398 ? 35.460 -5.054 -23.317 1.00 89.56 398 CYS A CA 1
ATOM 3131 C C . CYS A 1 398 ? 34.063 -5.257 -23.956 1.00 89.56 398 CYS A C 1
ATOM 3133 O O . CYS A 1 398 ? 33.741 -4.591 -24.943 1.00 89.56 398 CYS A O 1
ATOM 3135 N N . PRO A 1 399 ? 33.187 -6.125 -23.404 1.00 89.69 399 PRO A N 1
ATOM 3136 C CA . PRO A 1 399 ? 31.855 -6.371 -23.973 1.00 89.69 399 PRO A CA 1
ATOM 3137 C C . PRO A 1 399 ? 31.005 -5.102 -24.153 1.00 89.69 399 PRO A C 1
ATOM 3139 O O . PRO A 1 399 ? 30.318 -4.963 -25.162 1.00 89.69 399 PRO A O 1
ATOM 3142 N N . PHE A 1 400 ? 31.116 -4.142 -23.228 1.00 93.44 400 PHE A N 1
ATOM 3143 C CA . PHE A 1 400 ? 30.466 -2.835 -23.342 1.00 93.44 400 PHE A CA 1
ATOM 3144 C C . PHE A 1 400 ? 31.051 -1.979 -24.480 1.00 93.44 400 PHE A C 1
ATOM 3146 O O . PHE A 1 400 ? 30.298 -1.363 -25.227 1.00 93.44 400 PHE A O 1
ATOM 3153 N N . GLY A 1 401 ? 32.372 -1.979 -24.679 1.00 92.88 401 GLY A N 1
ATOM 3154 C CA . GLY A 1 401 ? 33.010 -1.281 -25.800 1.00 92.88 401 GLY A CA 1
ATOM 3155 C C . GLY A 1 401 ? 32.632 -1.880 -27.154 1.00 92.88 401 GLY A C 1
ATOM 3156 O O . GLY A 1 401 ? 32.242 -1.156 -28.069 1.00 92.88 401 GLY A O 1
ATOM 3157 N N . GLN A 1 402 ? 32.604 -3.213 -27.256 1.00 92.25 402 GLN A N 1
ATOM 3158 C CA . GLN A 1 402 ? 32.119 -3.918 -28.449 1.00 92.25 402 GLN A CA 1
ATOM 3159 C C . GLN A 1 402 ? 30.646 -3.602 -28.755 1.00 92.25 402 GLN A C 1
ATOM 3161 O O . GLN A 1 402 ? 30.291 -3.424 -29.924 1.00 92.25 402 GLN A O 1
ATOM 3166 N N . PHE A 1 403 ? 29.805 -3.483 -27.721 1.00 94.88 403 PHE A N 1
ATOM 3167 C CA . PHE A 1 403 ? 28.428 -3.003 -27.843 1.00 94.88 403 PHE A CA 1
ATOM 3168 C C . PHE A 1 403 ? 28.389 -1.568 -28.371 1.00 94.88 403 PHE A C 1
ATOM 3170 O O . PHE A 1 403 ? 27.765 -1.323 -29.402 1.00 94.88 403 PHE A O 1
ATOM 3177 N N . CYS A 1 404 ? 29.110 -0.640 -27.739 1.00 95.00 404 CYS A N 1
ATOM 3178 C CA . CYS A 1 404 ? 29.196 0.753 -28.169 1.00 95.00 404 CYS A CA 1
ATOM 3179 C C . CYS A 1 404 ? 29.631 0.880 -29.635 1.00 95.00 404 CYS A C 1
ATOM 3181 O O . CYS A 1 404 ? 28.951 1.562 -30.398 1.00 95.00 404 CYS A O 1
ATOM 3183 N N . SER A 1 405 ? 30.677 0.170 -30.069 1.00 93.88 405 SER A N 1
ATOM 3184 C CA . SER A 1 405 ? 31.134 0.227 -31.462 1.00 93.88 405 SER A CA 1
ATOM 3185 C C . SER A 1 405 ? 30.110 -0.339 -32.446 1.00 93.88 405 SER A C 1
ATOM 3187 O O . SER A 1 405 ? 29.765 0.327 -33.423 1.00 93.88 405 SER A O 1
ATOM 3189 N N . LYS A 1 406 ? 29.550 -1.531 -32.181 1.00 93.06 406 LYS A N 1
ATOM 3190 C CA . LYS A 1 406 ? 28.511 -2.124 -33.046 1.00 93.06 406 LYS A CA 1
ATOM 3191 C C . LYS A 1 406 ? 27.266 -1.236 -33.128 1.00 93.06 406 LYS A C 1
ATOM 3193 O O . LYS A 1 406 ? 26.681 -1.099 -34.201 1.00 93.06 406 LYS A O 1
ATOM 3198 N N . LYS A 1 407 ? 26.867 -0.605 -32.019 1.00 95.06 407 LYS A N 1
ATOM 3199 C CA . LYS A 1 407 ? 25.692 0.272 -31.968 1.00 95.06 407 LYS A CA 1
ATOM 3200 C C . LYS A 1 407 ? 25.927 1.627 -32.627 1.00 95.06 407 LYS A C 1
ATOM 3202 O O . LYS A 1 407 ? 25.056 2.046 -33.387 1.00 95.06 407 LYS A O 1
ATOM 3207 N N . TYR A 1 408 ? 27.086 2.256 -32.436 1.00 94.81 408 TYR A N 1
ATOM 3208 C CA . TYR A 1 408 ? 27.431 3.523 -33.088 1.00 94.81 408 TYR A CA 1
ATOM 3209 C C . TYR A 1 408 ? 27.358 3.393 -34.611 1.00 94.81 408 TYR A C 1
ATOM 3211 O O . TYR A 1 408 ? 26.584 4.103 -35.248 1.00 94.81 408 TYR A O 1
ATOM 3219 N N . LEU A 1 409 ? 28.044 2.391 -35.175 1.00 92.94 409 LEU A N 1
ATOM 3220 C CA . LEU A 1 409 ? 28.058 2.108 -36.617 1.00 92.94 409 LEU A CA 1
ATOM 3221 C C . LEU A 1 409 ? 26.675 1.715 -37.177 1.00 92.94 409 LEU A C 1
ATOM 3223 O O . LEU A 1 409 ? 26.431 1.844 -38.374 1.00 92.94 409 LEU A O 1
ATOM 3227 N N . SER A 1 410 ? 25.753 1.246 -36.327 1.00 91.38 410 SER A N 1
ATOM 3228 C CA . SER A 1 410 ? 24.369 0.932 -36.720 1.00 91.38 410 SER A CA 1
ATOM 3229 C C . SER A 1 410 ? 23.426 2.144 -36.735 1.00 91.38 410 SER A C 1
ATOM 3231 O O . SER A 1 410 ? 22.355 2.063 -37.340 1.00 91.38 410 SER A O 1
ATOM 3233 N N . ILE A 1 411 ? 23.807 3.238 -36.060 1.00 91.81 411 ILE A N 1
ATOM 3234 C CA . ILE A 1 411 ? 23.015 4.466 -35.886 1.00 91.81 411 ILE A CA 1
ATOM 3235 C C . ILE A 1 411 ? 23.564 5.583 -36.780 1.00 91.81 411 ILE A C 1
ATOM 3237 O O . ILE A 1 411 ? 22.800 6.183 -37.539 1.00 91.81 411 ILE A O 1
ATOM 3241 N N . VAL A 1 412 ? 24.874 5.832 -36.705 1.00 90.94 412 VAL A N 1
ATOM 3242 C CA . VAL A 1 412 ? 25.599 6.900 -37.403 1.00 90.94 412 VAL A CA 1
ATOM 3243 C C . VAL A 1 412 ? 26.245 6.322 -38.662 1.00 90.94 412 VAL A C 1
ATOM 3245 O O . VAL A 1 412 ? 27.285 5.669 -38.622 1.00 90.94 412 VAL A O 1
ATOM 3248 N N . TYR A 1 413 ? 25.589 6.539 -39.800 1.00 87.56 413 TYR A N 1
ATOM 3249 C CA . TYR A 1 413 ? 26.059 6.084 -41.111 1.00 87.56 413 TYR A CA 1
ATOM 3250 C C . TYR A 1 413 ? 27.235 6.955 -41.615 1.00 87.56 413 TYR A C 1
ATOM 3252 O O . TYR A 1 413 ? 27.239 8.142 -41.295 1.00 87.56 413 TYR A O 1
ATOM 3260 N N . PRO A 1 414 ? 28.194 6.453 -42.431 1.00 87.75 414 PRO A N 1
ATOM 3261 C CA . PRO A 1 414 ? 29.332 7.247 -42.928 1.00 87.75 414 PRO A CA 1
ATOM 3262 C C . PRO A 1 414 ? 28.944 8.634 -43.466 1.00 87.75 414 PRO A C 1
ATOM 3264 O O . PRO A 1 414 ? 29.403 9.650 -42.955 1.00 87.75 414 PRO A O 1
ATOM 3267 N N . LYS A 1 415 ? 27.980 8.691 -44.396 1.00 85.44 415 LYS A N 1
ATOM 3268 C CA . LYS A 1 415 ? 27.475 9.950 -44.984 1.00 85.44 415 LYS A CA 1
ATOM 3269 C C . LYS A 1 415 ? 26.803 10.896 -43.977 1.00 85.44 415 LYS A C 1
ATOM 3271 O O . LYS A 1 415 ? 26.621 12.073 -44.270 1.00 85.44 415 LYS A O 1
ATOM 3276 N N . MET A 1 416 ? 26.388 10.387 -42.814 1.00 88.12 416 MET A N 1
ATOM 3277 C CA . MET A 1 416 ? 25.908 11.217 -41.711 1.00 88.12 416 MET A CA 1
ATOM 3278 C C . MET A 1 416 ? 27.095 11.852 -40.991 1.00 88.12 416 MET A C 1
ATOM 3280 O O . MET A 1 416 ? 27.131 13.067 -40.872 1.00 88.12 416 MET A O 1
ATOM 3284 N N . GLU A 1 417 ? 28.087 11.065 -40.573 1.00 88.88 417 GLU A N 1
ATOM 3285 C CA . GLU A 1 417 ? 29.267 11.585 -39.872 1.00 88.88 417 GLU A CA 1
ATOM 3286 C C . GLU A 1 417 ? 30.046 12.607 -40.718 1.00 88.88 417 GLU A C 1
ATOM 3288 O O . GLU A 1 417 ? 30.280 13.727 -40.263 1.00 88.88 417 GLU A O 1
ATOM 3293 N N . GLU A 1 418 ? 30.319 12.267 -41.979 1.00 88.81 418 GLU A N 1
ATOM 3294 C CA . GLU A 1 418 ? 30.971 13.138 -42.964 1.00 88.81 418 GLU A CA 1
ATOM 3295 C C . GLU A 1 418 ? 30.254 14.489 -43.093 1.00 88.81 418 GLU A C 1
ATOM 3297 O O . GLU A 1 418 ? 30.885 15.542 -43.044 1.00 88.81 418 GLU A O 1
ATOM 3302 N N . SER A 1 419 ? 28.920 14.482 -43.170 1.00 88.69 419 SER A N 1
ATOM 3303 C CA . SER A 1 419 ? 28.136 15.713 -43.283 1.00 88.69 419 SER A CA 1
ATOM 3304 C C . SER A 1 419 ? 27.973 16.477 -41.964 1.00 88.69 419 SER A C 1
ATOM 3306 O O . SER A 1 419 ? 27.675 17.669 -42.015 1.00 88.69 419 SER A O 1
ATOM 3308 N N . LEU A 1 420 ? 28.121 15.832 -40.802 1.00 88.88 420 LEU A N 1
ATOM 3309 C CA . LEU A 1 420 ? 28.011 16.483 -39.490 1.00 88.88 420 LEU A CA 1
ATOM 3310 C C . LEU A 1 420 ? 29.338 17.091 -39.008 1.00 88.88 420 LEU A C 1
ATOM 3312 O O . LEU A 1 420 ? 29.308 18.058 -38.246 1.00 88.88 420 LEU A O 1
ATOM 3316 N N . PHE A 1 421 ? 30.481 16.530 -39.420 1.00 91.19 421 PHE A N 1
ATOM 3317 C CA . PHE A 1 421 ? 31.806 16.900 -38.896 1.00 91.19 421 PHE A CA 1
ATOM 3318 C C . PHE A 1 421 ? 32.867 17.197 -39.971 1.00 91.19 421 PHE A C 1
ATOM 3320 O O . PHE A 1 421 ? 33.951 17.667 -39.628 1.00 91.19 421 PHE A O 1
ATOM 3327 N N . GLY A 1 422 ? 32.585 16.947 -41.254 1.00 87.69 422 GLY A N 1
ATOM 3328 C CA . GLY A 1 422 ? 33.520 17.158 -42.368 1.00 87.69 422 GLY A CA 1
ATOM 3329 C C . GLY A 1 422 ? 34.607 16.084 -42.512 1.00 87.69 422 GLY A C 1
ATOM 3330 O O . GLY A 1 422 ? 35.556 16.285 -43.264 1.00 87.69 422 GLY A O 1
ATOM 3331 N N . ASN A 1 423 ? 34.511 14.976 -41.773 1.00 90.12 423 ASN A N 1
ATOM 3332 C CA . ASN A 1 423 ? 35.453 13.852 -41.789 1.00 90.12 423 ASN A CA 1
ATOM 3333 C C . ASN A 1 423 ? 34.775 12.562 -41.281 1.00 90.12 423 ASN A C 1
ATOM 3335 O O . ASN A 1 423 ? 33.616 12.586 -40.870 1.00 90.12 423 ASN A O 1
ATOM 3339 N N . LEU A 1 424 ? 35.516 11.450 -41.306 1.00 91.50 424 LEU A N 1
ATOM 3340 C CA . LEU A 1 424 ? 35.101 10.132 -40.801 1.00 91.50 424 LEU A CA 1
ATOM 3341 C C . LEU A 1 424 ? 35.975 9.666 -39.619 1.00 91.50 424 LEU A C 1
ATOM 3343 O O . LEU A 1 424 ? 36.143 8.467 -39.390 1.00 91.50 424 LEU A O 1
ATOM 3347 N N . ASP A 1 425 ? 36.606 10.590 -38.889 1.00 90.44 425 ASP A N 1
ATOM 3348 C CA . ASP A 1 425 ? 37.638 10.244 -37.905 1.00 90.44 425 ASP A CA 1
ATOM 3349 C C . ASP A 1 425 ? 37.072 9.494 -36.696 1.00 90.44 425 ASP A C 1
ATOM 3351 O O . ASP A 1 425 ? 37.784 8.695 -36.078 1.00 90.44 425 ASP A O 1
ATOM 3355 N N . GLN A 1 426 ? 35.799 9.714 -36.350 1.00 91.81 426 GLN A N 1
ATOM 3356 C CA . GLN A 1 426 ? 35.147 9.001 -35.252 1.00 91.81 426 GLN A CA 1
ATOM 3357 C C . GLN A 1 426 ? 34.805 7.578 -35.698 1.00 91.81 426 GLN A C 1
ATOM 3359 O O . GLN A 1 426 ? 35.138 6.621 -34.998 1.00 91.81 426 GLN A O 1
ATOM 3364 N N . GLN A 1 427 ? 34.250 7.418 -36.898 1.00 91.06 427 GLN A N 1
ATOM 3365 C CA . GLN A 1 427 ? 33.953 6.125 -37.500 1.00 91.06 427 GLN A CA 1
ATOM 3366 C C . GLN A 1 427 ? 35.214 5.283 -37.688 1.00 91.06 427 GLN A C 1
ATOM 3368 O O . GLN A 1 427 ? 35.230 4.113 -37.309 1.00 91.06 427 GLN A O 1
ATOM 3373 N N . ASN A 1 428 ? 36.290 5.884 -38.202 1.00 91.56 428 ASN A N 1
ATOM 3374 C CA . ASN A 1 428 ? 37.579 5.227 -38.389 1.00 91.56 428 ASN A CA 1
ATOM 3375 C C . ASN A 1 428 ? 38.142 4.709 -37.059 1.00 91.56 428 ASN A C 1
ATOM 3377 O O . ASN A 1 428 ? 38.578 3.560 -36.990 1.00 91.56 428 ASN A O 1
ATOM 3381 N N . GLN A 1 429 ? 38.077 5.497 -35.980 1.00 90.94 429 GLN A N 1
ATOM 3382 C CA . GLN A 1 429 ? 38.447 5.026 -34.639 1.00 90.94 429 GLN A CA 1
ATOM 3383 C C . GLN A 1 429 ? 37.569 3.845 -34.190 1.00 90.94 429 GLN A C 1
ATOM 3385 O O . GLN A 1 429 ? 38.103 2.811 -33.786 1.00 90.94 429 GLN A O 1
ATOM 3390 N N . VAL A 1 430 ? 36.243 3.969 -34.320 1.00 91.81 430 VAL A N 1
ATOM 3391 C CA . VAL A 1 430 ? 35.260 2.968 -33.868 1.00 91.81 430 VAL A CA 1
ATOM 3392 C C . VAL A 1 430 ? 35.373 1.637 -34.618 1.00 91.81 430 VAL A C 1
ATOM 3394 O O . VAL A 1 430 ? 35.293 0.578 -33.991 1.00 91.81 430 VAL A O 1
ATOM 3397 N N . VAL A 1 431 ? 35.614 1.665 -35.933 1.00 89.75 431 VAL A N 1
ATOM 3398 C CA . VAL A 1 431 ? 35.848 0.470 -36.768 1.00 89.75 431 VAL A CA 1
ATOM 3399 C C . VAL A 1 431 ? 37.112 -0.278 -36.333 1.00 89.75 431 VAL A C 1
ATOM 3401 O O . VAL A 1 431 ? 37.107 -1.506 -36.285 1.00 89.75 431 VAL A O 1
ATOM 3404 N N . HIS A 1 432 ? 38.162 0.442 -35.930 1.00 88.12 432 HIS A N 1
ATOM 3405 C CA . HIS A 1 432 ? 39.388 -0.146 -35.375 1.00 88.12 432 HIS A CA 1
ATOM 3406 C C . HIS A 1 432 ? 39.275 -0.520 -33.881 1.00 88.12 432 HIS A C 1
ATOM 3408 O O . HIS A 1 432 ? 40.277 -0.874 -33.263 1.00 88.12 432 HIS A O 1
ATOM 3414 N N . GLY A 1 433 ? 38.078 -0.452 -33.285 1.00 85.06 433 GLY A N 1
ATOM 3415 C CA . GLY A 1 433 ? 37.841 -0.810 -31.883 1.00 85.06 433 GLY A CA 1
ATOM 3416 C C . GLY A 1 433 ? 38.312 0.232 -30.862 1.00 85.06 433 GLY A C 1
ATOM 3417 O O . GLY A 1 433 ? 38.442 -0.099 -29.688 1.00 85.06 433 GLY A O 1
ATOM 3418 N N . ASN A 1 434 ? 38.569 1.472 -31.289 1.00 90.56 434 ASN A N 1
ATOM 3419 C CA . ASN A 1 434 ? 38.898 2.603 -30.418 1.00 90.56 434 ASN A CA 1
ATOM 3420 C C . ASN A 1 434 ? 37.659 3.475 -30.164 1.00 90.56 434 ASN A C 1
ATOM 3422 O O . ASN A 1 434 ? 36.698 3.456 -30.930 1.00 90.56 434 ASN A O 1
ATOM 3426 N N . HIS A 1 435 ? 37.690 4.284 -29.104 1.00 92.88 435 HIS A N 1
ATOM 3427 C CA . HIS A 1 435 ? 36.553 5.116 -28.704 1.00 92.88 435 HIS A CA 1
ATOM 3428 C C . HIS A 1 435 ? 36.906 6.614 -28.739 1.00 92.88 435 HIS A C 1
ATOM 3430 O O . HIS A 1 435 ? 37.744 7.055 -27.947 1.00 92.88 435 HIS A O 1
ATOM 3436 N N . PRO A 1 436 ? 36.286 7.402 -29.641 1.00 93.12 436 PRO A N 1
ATOM 3437 C CA . PRO A 1 436 ? 36.523 8.837 -29.751 1.00 93.12 436 PRO A CA 1
ATOM 3438 C C . PRO A 1 436 ? 36.207 9.605 -28.466 1.00 93.12 436 PRO A C 1
ATOM 3440 O O . PRO A 1 436 ? 35.229 9.327 -27.776 1.00 93.12 436 PRO A O 1
ATOM 3443 N N . ARG A 1 437 ? 36.986 10.656 -28.192 1.00 88.94 437 ARG A N 1
ATOM 3444 C CA . ARG A 1 437 ? 36.752 11.598 -27.079 1.00 88.94 437 ARG A CA 1
ATOM 3445 C C . ARG A 1 437 ? 35.991 12.862 -27.508 1.00 88.94 437 ARG A C 1
ATOM 3447 O O . ARG A 1 437 ? 36.199 13.933 -26.945 1.00 88.94 437 ARG A O 1
ATOM 3454 N N . SER A 1 438 ? 35.146 12.763 -28.535 1.00 91.88 438 SER A N 1
ATOM 3455 C CA . SER A 1 438 ? 34.297 13.878 -28.972 1.00 91.88 438 SER A CA 1
ATOM 3456 C C . SER A 1 438 ? 33.087 14.040 -28.041 1.00 91.88 438 SER A C 1
ATOM 3458 O O . SER A 1 438 ? 32.613 13.072 -27.445 1.00 91.88 438 SER A O 1
ATOM 3460 N N . GLN A 1 439 ? 32.527 15.251 -27.961 1.00 91.62 439 GLN A N 1
ATOM 3461 C CA . GLN A 1 439 ? 31.283 15.491 -27.216 1.00 91.62 439 GLN A CA 1
ATOM 3462 C C . GLN A 1 439 ? 30.116 14.643 -27.758 1.00 91.62 439 GLN A C 1
ATOM 3464 O O . GLN A 1 439 ? 29.298 14.142 -26.992 1.00 91.62 439 GLN A O 1
ATOM 3469 N N . PHE A 1 440 ? 30.060 14.443 -29.079 1.00 93.25 440 PHE A N 1
ATOM 3470 C CA . PHE A 1 440 ? 29.039 13.623 -29.732 1.00 93.25 440 PHE A CA 1
ATOM 3471 C C . PHE A 1 440 ? 29.155 12.136 -29.375 1.00 93.25 440 PHE A C 1
ATOM 3473 O O . PHE A 1 440 ? 28.142 11.491 -29.107 1.00 93.25 440 PHE A O 1
ATOM 3480 N N . TYR A 1 441 ? 30.378 11.604 -29.300 1.00 94.81 441 TYR A N 1
ATOM 3481 C CA . TYR A 1 441 ? 30.601 10.232 -28.854 1.00 94.81 441 TYR A CA 1
ATOM 3482 C C . TYR A 1 441 ? 30.325 10.075 -27.349 1.00 94.81 441 TYR A C 1
ATOM 3484 O O . TYR A 1 441 ? 29.775 9.058 -26.942 1.00 94.81 441 TYR A O 1
ATOM 3492 N N . GLY A 1 442 ? 30.599 11.097 -26.529 1.00 93.94 442 GLY A N 1
ATOM 3493 C CA . GLY A 1 442 ? 30.224 11.130 -25.108 1.00 93.94 442 GLY A CA 1
ATOM 3494 C C . GLY A 1 442 ? 28.709 11.036 -24.867 1.00 93.94 442 GLY A C 1
ATOM 3495 O O . GLY A 1 442 ? 28.259 10.165 -24.125 1.00 93.94 442 GLY A O 1
ATOM 3496 N N . GLU A 1 443 ? 27.905 11.861 -25.547 1.00 94.25 443 GLU A N 1
ATOM 3497 C CA . GLU A 1 443 ? 26.430 11.794 -25.468 1.00 94.25 443 GLU A CA 1
ATOM 3498 C C . GLU A 1 443 ? 25.883 10.447 -25.984 1.00 94.25 443 GLU A C 1
ATOM 3500 O O . GLU A 1 443 ? 24.921 9.907 -25.433 1.00 94.25 443 GLU A O 1
ATOM 3505 N N . PHE A 1 444 ? 26.518 9.857 -27.005 1.00 96.38 444 PHE A N 1
ATOM 3506 C CA . PHE A 1 444 ? 26.209 8.492 -27.440 1.00 96.38 444 PHE A CA 1
ATOM 3507 C C . PHE A 1 444 ? 26.549 7.443 -26.364 1.00 96.38 444 PHE A C 1
ATOM 3509 O O . PHE A 1 444 ? 25.761 6.522 -26.138 1.00 96.38 444 PHE A O 1
ATOM 3516 N N . LEU A 1 445 ? 27.692 7.573 -25.683 1.00 95.94 445 LEU A N 1
ATOM 3517 C CA . LEU A 1 445 ? 28.130 6.632 -24.651 1.00 95.94 445 LEU A CA 1
ATOM 3518 C C . LEU A 1 445 ? 27.206 6.615 -23.431 1.00 95.94 445 LEU A C 1
ATOM 3520 O O . LEU A 1 445 ? 26.977 5.537 -22.889 1.00 95.94 445 LEU A O 1
ATOM 3524 N N . GLU A 1 446 ? 26.625 7.744 -23.022 1.00 95.12 446 GLU A N 1
ATOM 3525 C CA . GLU A 1 446 ? 25.642 7.764 -21.926 1.00 95.12 446 GLU A CA 1
ATOM 3526 C C . GLU A 1 446 ? 24.309 7.093 -22.316 1.00 95.12 446 GLU A C 1
ATOM 3528 O O . GLU A 1 446 ? 23.730 6.348 -21.516 1.00 95.12 446 GLU A O 1
ATOM 3533 N N . LEU A 1 447 ? 23.858 7.229 -23.572 1.00 96.62 447 LEU A N 1
ATOM 3534 C CA . LEU A 1 447 ? 22.744 6.429 -24.102 1.00 96.62 447 LEU A CA 1
ATOM 3535 C C . LEU A 1 447 ? 23.092 4.929 -24.130 1.00 96.62 447 LEU A C 1
ATOM 3537 O O . LEU A 1 447 ? 22.313 4.101 -23.649 1.00 96.62 447 LEU A O 1
ATOM 3541 N N . ALA A 1 448 ? 24.267 4.568 -24.648 1.00 96.62 448 ALA A N 1
ATOM 3542 C CA . ALA A 1 448 ? 24.714 3.180 -24.732 1.00 96.62 448 ALA A CA 1
ATOM 3543 C C . ALA A 1 448 ? 24.862 2.535 -23.340 1.00 96.62 448 ALA A C 1
ATOM 3545 O O . ALA A 1 448 ? 24.357 1.436 -23.114 1.00 96.62 448 ALA A O 1
ATOM 3546 N N . LYS A 1 449 ? 25.473 3.241 -22.381 1.00 96.06 449 LYS A N 1
ATOM 3547 C CA . LYS A 1 449 ? 25.594 2.843 -20.969 1.00 96.06 449 LYS A CA 1
ATOM 3548 C C . LYS A 1 449 ? 24.227 2.654 -20.320 1.00 96.06 449 LYS A C 1
ATOM 3550 O O . LYS A 1 449 ? 24.020 1.654 -19.638 1.00 96.06 449 LYS A O 1
ATOM 3555 N N . SER A 1 450 ? 23.277 3.554 -20.574 1.00 96.44 450 SER A N 1
ATOM 3556 C CA . SER A 1 450 ? 21.911 3.433 -20.052 1.00 96.44 450 SER A CA 1
ATOM 3557 C C . SER A 1 450 ? 21.222 2.151 -20.543 1.00 96.44 450 SER A C 1
ATOM 3559 O O . SER A 1 450 ? 20.630 1.427 -19.742 1.00 96.44 450 SER A O 1
ATOM 3561 N N . VAL A 1 451 ? 21.338 1.820 -21.837 1.00 96.31 451 VAL A N 1
ATOM 3562 C CA . VAL A 1 451 ? 20.747 0.592 -22.411 1.00 96.31 451 VAL A CA 1
ATOM 3563 C C . VAL A 1 451 ? 21.482 -0.668 -21.940 1.00 96.31 451 VAL A C 1
ATOM 3565 O O . VAL A 1 451 ? 20.836 -1.667 -21.629 1.00 96.31 451 VAL A O 1
ATOM 3568 N N . TRP A 1 452 ? 22.809 -0.617 -21.804 1.00 95.81 452 TRP A N 1
ATOM 3569 C CA . TRP A 1 452 ? 23.615 -1.712 -21.256 1.00 95.81 452 TRP A CA 1
ATOM 3570 C C . TRP A 1 452 ? 23.252 -2.025 -19.794 1.00 95.81 452 TRP A C 1
ATOM 3572 O O . TRP A 1 452 ? 23.059 -3.181 -19.423 1.00 95.81 452 TRP A O 1
ATOM 3582 N N . LEU A 1 453 ? 23.075 -0.994 -18.963 1.00 95.50 453 LEU A N 1
ATOM 3583 C CA . LEU A 1 453 ? 22.619 -1.138 -17.578 1.00 95.50 453 LEU A CA 1
ATOM 3584 C C . LEU A 1 453 ? 21.181 -1.678 -17.487 1.00 95.50 453 LEU A C 1
ATOM 3586 O O . LEU A 1 453 ? 20.889 -2.482 -16.603 1.00 95.50 453 LEU A O 1
ATOM 3590 N N . LEU A 1 454 ? 20.290 -1.278 -18.400 1.00 95.25 454 LEU A N 1
ATOM 3591 C CA . LEU A 1 454 ? 18.930 -1.818 -18.487 1.00 95.25 454 LEU A CA 1
ATOM 3592 C C . LEU A 1 454 ? 18.926 -3.310 -18.871 1.00 95.25 454 LEU A C 1
ATOM 3594 O O . LEU A 1 454 ? 18.165 -4.088 -18.298 1.00 95.25 454 LEU A O 1
ATOM 3598 N N . HIS A 1 455 ? 19.795 -3.717 -19.797 1.00 94.31 455 HIS A N 1
ATOM 3599 C CA . HIS A 1 455 ? 19.963 -5.106 -20.237 1.00 94.31 455 HIS A CA 1
ATOM 3600 C C . HIS A 1 455 ? 20.509 -6.010 -19.123 1.00 94.31 455 HIS A C 1
ATOM 3602 O O . HIS A 1 455 ? 19.902 -7.034 -18.807 1.00 94.31 455 HIS A O 1
ATOM 3608 N N . LEU A 1 456 ? 21.559 -5.571 -18.420 1.00 93.56 456 LEU A N 1
ATOM 3609 C CA . LEU A 1 456 ? 22.075 -6.270 -17.236 1.00 93.56 456 LEU A CA 1
ATOM 3610 C C . LEU A 1 456 ? 21.018 -6.416 -16.125 1.00 93.56 456 LEU A C 1
ATOM 3612 O O . LEU A 1 456 ? 21.029 -7.410 -15.398 1.00 93.56 456 LEU A O 1
ATOM 3616 N N . LEU A 1 457 ? 20.077 -5.471 -16.000 1.00 93.62 457 LEU A N 1
ATOM 3617 C CA . LEU A 1 457 ? 18.927 -5.631 -15.106 1.00 93.62 457 LEU A CA 1
ATOM 3618 C C . LEU A 1 457 ? 17.884 -6.618 -15.647 1.00 93.62 457 LEU A C 1
ATOM 3620 O O . LEU A 1 457 ? 17.408 -7.441 -14.865 1.00 93.62 457 LEU A O 1
ATOM 3624 N N . ALA A 1 458 ? 17.553 -6.589 -16.944 1.00 91.38 458 ALA A N 1
ATOM 3625 C CA . ALA A 1 458 ? 16.610 -7.532 -17.559 1.00 91.38 458 ALA A CA 1
ATOM 3626 C C . ALA A 1 458 ? 17.019 -8.989 -17.298 1.00 91.38 458 ALA A C 1
ATOM 3628 O O . ALA A 1 458 ? 16.208 -9.795 -16.836 1.00 91.38 458 ALA A O 1
ATOM 3629 N N . PHE A 1 459 ? 18.301 -9.298 -17.498 1.00 90.50 459 PHE A N 1
ATOM 3630 C CA . PHE A 1 459 ? 18.880 -10.622 -17.267 1.00 90.50 459 PHE A CA 1
ATOM 3631 C C . PHE A 1 459 ? 19.203 -10.932 -15.795 1.00 90.50 459 PHE A C 1
ATOM 3633 O O . PHE A 1 459 ? 19.701 -12.013 -15.494 1.00 90.50 459 PHE A O 1
ATOM 3640 N N . SER A 1 460 ? 18.880 -10.032 -14.858 1.00 90.69 460 SER A N 1
ATOM 3641 C CA . SER A 1 460 ? 18.988 -10.274 -13.408 1.00 90.69 460 SER A CA 1
ATOM 3642 C C . SER A 1 460 ? 17.657 -10.607 -12.717 1.00 90.69 460 SER A C 1
ATOM 3644 O O . SER A 1 460 ? 17.663 -11.140 -11.605 1.00 90.69 460 SER A O 1
ATOM 3646 N N . ILE A 1 461 ? 16.523 -10.306 -13.360 1.00 87.81 461 ILE A N 1
ATOM 3647 C CA . ILE A 1 461 ? 15.165 -10.463 -12.814 1.00 87.81 461 ILE A CA 1
ATOM 3648 C C . ILE A 1 461 ? 14.557 -11.798 -13.286 1.00 87.81 461 ILE A C 1
ATOM 3650 O O . ILE A 1 461 ? 14.880 -12.296 -14.363 1.00 87.81 461 ILE A O 1
ATOM 3654 N N . ASP A 1 462 ? 13.688 -12.399 -12.465 1.00 82.25 462 ASP A N 1
ATOM 3655 C CA . ASP A 1 462 ? 12.949 -13.627 -12.788 1.00 82.25 462 ASP A CA 1
ATOM 3656 C C . ASP A 1 462 ? 11.431 -13.397 -12.612 1.00 82.25 462 ASP A C 1
ATOM 3658 O O . ASP A 1 462 ? 11.010 -13.069 -11.496 1.00 82.25 462 ASP A O 1
ATOM 3662 N N . PRO A 1 463 ? 10.595 -13.535 -13.662 1.00 80.50 463 PRO A N 1
ATOM 3663 C CA . PRO A 1 463 ? 10.965 -13.762 -15.063 1.00 80.50 463 PRO A CA 1
ATOM 3664 C C . PRO A 1 463 ? 11.652 -12.540 -15.691 1.00 80.50 463 PRO A C 1
ATOM 3666 O O . PRO A 1 463 ? 11.414 -11.402 -15.282 1.00 80.50 463 PRO A O 1
ATOM 3669 N N . SER A 1 464 ? 12.471 -12.771 -16.718 1.00 78.25 464 SER A N 1
ATOM 3670 C CA . SER A 1 464 ? 13.100 -11.683 -17.475 1.00 78.25 464 SER A CA 1
ATOM 3671 C C . SER A 1 464 ? 12.046 -10.871 -18.260 1.00 78.25 464 SER A C 1
ATOM 3673 O O . SER A 1 464 ? 11.082 -11.463 -18.759 1.00 78.25 464 SER A O 1
ATOM 3675 N N . PRO A 1 465 ? 12.172 -9.534 -18.371 1.00 81.00 465 PRO A N 1
ATOM 3676 C CA . PRO A 1 465 ? 11.286 -8.713 -19.195 1.00 81.00 465 PRO A CA 1
ATOM 3677 C C . PRO A 1 465 ? 11.438 -9.019 -20.693 1.00 81.00 465 PRO A C 1
ATOM 3679 O O . PRO A 1 465 ? 12.539 -8.937 -21.226 1.00 81.00 465 PRO A O 1
ATOM 3682 N N . ASN A 1 466 ? 10.328 -9.294 -21.383 1.00 75.56 466 ASN A N 1
ATOM 3683 C CA . ASN A 1 466 ? 10.310 -9.468 -22.842 1.00 75.56 466 ASN A CA 1
ATOM 3684 C C . ASN A 1 466 ? 10.180 -8.112 -23.555 1.00 75.56 466 ASN A C 1
ATOM 3686 O O . ASN A 1 466 ? 9.336 -7.300 -23.155 1.00 75.56 466 ASN A O 1
ATOM 3690 N N . GLN A 1 467 ? 10.913 -7.892 -24.650 1.00 79.12 467 GLN A N 1
ATOM 3691 C CA . GLN A 1 467 ? 10.625 -6.778 -25.555 1.00 79.12 467 GLN A CA 1
ATOM 3692 C C . GLN A 1 467 ? 9.383 -7.079 -26.421 1.00 79.12 467 GLN A C 1
ATOM 3694 O O . GLN A 1 467 ? 9.103 -8.223 -26.779 1.00 79.12 467 GLN A O 1
ATOM 3699 N N . PHE A 1 468 ? 8.622 -6.040 -26.778 1.00 74.75 468 PHE A N 1
ATOM 3700 C CA . PHE A 1 468 ? 7.585 -6.108 -27.811 1.00 74.75 468 PHE A CA 1
ATOM 3701 C C . PHE A 1 468 ? 7.580 -4.823 -28.647 1.00 74.75 468 PHE A C 1
ATOM 3703 O O . PHE A 1 468 ? 7.826 -3.735 -28.128 1.00 74.75 468 PHE A O 1
ATOM 3710 N N . GLU A 1 469 ? 7.293 -4.945 -29.943 1.00 73.56 469 GLU A N 1
ATOM 3711 C CA . GLU A 1 469 ? 7.170 -3.821 -30.877 1.00 73.56 469 GLU A CA 1
ATOM 3712 C C . GLU A 1 469 ? 5.735 -3.772 -31.417 1.00 73.56 469 GLU A C 1
ATOM 3714 O O . GLU A 1 469 ? 5.181 -4.785 -31.848 1.00 73.56 469 GLU A O 1
ATOM 3719 N N . ALA A 1 470 ? 5.097 -2.601 -31.351 1.00 70.12 470 ALA A N 1
ATOM 3720 C CA . ALA A 1 470 ? 3.712 -2.439 -31.779 1.00 70.12 470 ALA A CA 1
ATOM 3721 C C . ALA A 1 470 ? 3.629 -2.380 -33.312 1.00 70.12 470 ALA A C 1
ATOM 3723 O O . ALA A 1 470 ? 4.120 -1.439 -33.935 1.00 70.12 470 ALA A O 1
ATOM 3724 N N . SER A 1 471 ? 2.986 -3.376 -33.926 1.00 66.31 471 SER A N 1
ATOM 3725 C CA . SER A 1 471 ? 2.799 -3.422 -35.378 1.00 66.31 471 SER A CA 1
ATOM 3726 C C . SER A 1 471 ? 1.982 -2.228 -35.887 1.00 66.31 471 SER A C 1
ATOM 3728 O O . SER A 1 471 ? 1.062 -1.743 -35.224 1.00 66.31 471 SER A O 1
ATOM 3730 N N . ARG A 1 472 ? 2.282 -1.767 -37.105 1.00 66.12 472 ARG A N 1
ATOM 3731 C CA . ARG A 1 472 ? 1.562 -0.661 -37.750 1.00 66.12 472 ARG A CA 1
ATOM 3732 C C . ARG A 1 472 ? 0.060 -0.966 -37.837 1.00 66.12 472 ARG A C 1
ATOM 3734 O O . ARG A 1 472 ? -0.334 -1.936 -38.472 1.00 66.12 472 ARG A O 1
ATOM 3741 N N . GLY A 1 473 ? -0.762 -0.094 -37.252 1.00 63.88 473 GLY A N 1
ATOM 3742 C CA . GLY A 1 473 ? -2.221 -0.249 -37.208 1.00 63.88 473 GLY A CA 1
ATOM 3743 C C . GLY A 1 473 ? -2.756 -1.001 -35.983 1.00 63.88 473 GLY A C 1
ATOM 3744 O O . GLY A 1 473 ? -3.965 -1.187 -35.895 1.00 63.88 473 GLY A O 1
ATOM 3745 N N . ALA A 1 474 ? -1.900 -1.404 -35.037 1.00 69.88 474 ALA A N 1
ATOM 3746 C CA . ALA A 1 474 ? -2.343 -1.933 -33.748 1.00 69.88 474 ALA A CA 1
ATOM 3747 C C . ALA A 1 474 ? -3.144 -0.891 -32.943 1.00 69.88 474 ALA A C 1
ATOM 3749 O O . ALA A 1 474 ? -2.845 0.306 -32.976 1.00 69.88 474 ALA A O 1
ATOM 3750 N N . GLU A 1 475 ? -4.146 -1.352 -32.192 1.00 66.81 475 GLU A N 1
ATOM 3751 C CA . GLU A 1 475 ? -4.967 -0.490 -31.340 1.00 66.81 475 GLU A CA 1
ATOM 3752 C C . GLU A 1 475 ? -4.169 0.029 -30.132 1.00 66.81 475 GLU A C 1
ATOM 3754 O O . GLU A 1 475 ? -3.511 -0.72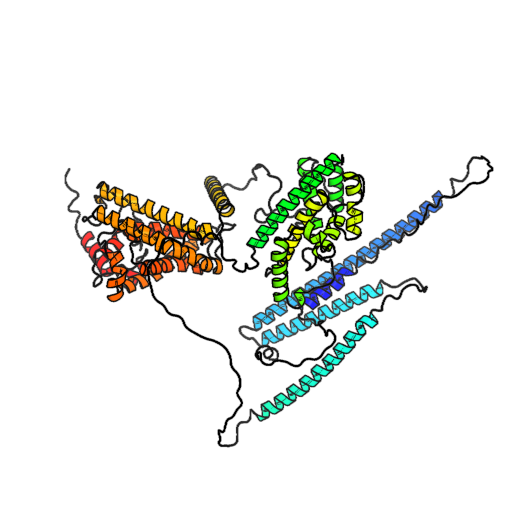5 -29.412 1.00 66.81 475 GLU A O 1
ATOM 3759 N N . PHE A 1 476 ? -4.236 1.339 -29.894 1.00 70.25 476 PHE A N 1
ATOM 3760 C CA . PHE A 1 476 ? -3.530 1.996 -28.796 1.00 70.25 476 PHE A CA 1
ATOM 3761 C C . PHE A 1 476 ? -4.259 1.773 -27.462 1.00 70.25 476 PHE A C 1
ATOM 3763 O O . PHE A 1 476 ? -5.353 2.299 -27.253 1.00 70.25 476 PHE A O 1
ATOM 3770 N N . HIS A 1 477 ? -3.636 1.044 -26.530 1.00 67.88 477 HIS A N 1
ATOM 3771 C CA . HIS A 1 477 ? -4.166 0.874 -25.175 1.00 67.88 477 HIS A CA 1
ATOM 3772 C C . HIS A 1 477 ? -3.486 1.839 -24.179 1.00 67.88 477 HIS A C 1
ATOM 3774 O O . HIS A 1 477 ? -2.310 1.639 -23.849 1.00 67.88 477 HIS A O 1
ATOM 3780 N N . PRO A 1 478 ? -4.199 2.840 -23.621 1.00 69.75 478 PRO A N 1
ATOM 3781 C CA . PRO A 1 478 ? -3.599 3.894 -22.790 1.00 69.75 478 PRO A CA 1
ATOM 3782 C C . PRO A 1 478 ? -3.014 3.395 -21.459 1.00 69.75 478 PRO A C 1
ATOM 3784 O O . PRO A 1 478 ? -2.224 4.094 -20.835 1.00 69.75 478 PRO A O 1
ATOM 3787 N N . GLY A 1 479 ? -3.371 2.183 -21.016 1.00 65.56 479 GLY A N 1
ATOM 3788 C CA . GLY A 1 479 ? -2.767 1.547 -19.839 1.00 65.56 479 GLY A CA 1
ATOM 3789 C C . GLY A 1 479 ? -1.385 0.919 -20.079 1.00 65.56 479 GLY A C 1
ATOM 3790 O O . GLY A 1 479 ? -0.747 0.509 -19.115 1.00 65.56 479 GLY A O 1
ATOM 3791 N N . TYR A 1 480 ? -0.932 0.818 -21.337 1.00 64.31 480 TYR A N 1
ATOM 3792 C CA . TYR A 1 480 ? 0.360 0.215 -21.710 1.00 64.31 480 TYR A CA 1
ATOM 3793 C C . TYR A 1 480 ? 1.220 1.098 -22.625 1.00 64.31 480 TYR A C 1
ATOM 3795 O O . TYR A 1 480 ? 2.412 0.838 -22.773 1.00 64.31 480 TYR A O 1
ATOM 3803 N N . MET A 1 481 ? 0.640 2.132 -23.239 1.00 69.00 481 MET A N 1
ATOM 3804 C CA . MET A 1 481 ? 1.316 3.021 -24.183 1.00 69.00 481 MET A CA 1
ATOM 3805 C C . MET A 1 481 ? 1.019 4.486 -23.836 1.00 69.00 481 MET A C 1
ATOM 3807 O O . MET A 1 481 ? -0.113 4.838 -23.511 1.00 69.00 481 MET A O 1
ATOM 3811 N N . GLU A 1 482 ? 2.028 5.354 -23.926 1.00 70.19 482 GLU A N 1
ATOM 3812 C CA . GLU A 1 482 ? 1.889 6.807 -23.761 1.00 70.19 482 GLU A CA 1
ATOM 3813 C C . GLU A 1 482 ? 1.777 7.468 -25.144 1.00 70.19 482 GLU A C 1
ATOM 3815 O O . GLU A 1 482 ? 2.575 7.178 -26.037 1.00 70.19 482 GLU A O 1
ATOM 3820 N N . SER A 1 483 ? 0.807 8.367 -25.344 1.00 68.44 483 SER A N 1
ATOM 3821 C CA . SER A 1 483 ? 0.707 9.109 -26.606 1.00 68.44 483 SER A CA 1
ATOM 3822 C C . SER A 1 483 ? 1.747 10.227 -26.642 1.00 68.44 483 SER A C 1
ATOM 3824 O O . SER A 1 483 ? 1.640 11.207 -25.905 1.00 68.44 483 SER A O 1
ATOM 3826 N N . VAL A 1 484 ? 2.724 10.114 -27.546 1.00 64.31 484 VAL A N 1
ATOM 3827 C CA . VAL A 1 484 ? 3.736 11.161 -27.779 1.00 64.31 484 VAL A CA 1
ATOM 3828 C C . VAL A 1 484 ? 3.130 12.473 -28.295 1.00 64.31 484 VAL A C 1
ATOM 3830 O O . VAL A 1 484 ? 3.699 13.541 -28.077 1.00 64.31 484 VAL A O 1
ATOM 3833 N N . VAL A 1 485 ? 1.950 12.412 -28.923 1.00 58.06 485 VAL A N 1
ATOM 3834 C CA . VAL A 1 485 ? 1.150 13.586 -29.292 1.00 58.06 485 VAL A CA 1
ATOM 3835 C C . VAL A 1 485 ? 0.105 13.841 -28.208 1.00 58.06 485 VAL A C 1
ATOM 3837 O O . VAL A 1 485 ? -0.785 13.017 -27.980 1.00 58.06 485 VAL A O 1
ATOM 3840 N N . LYS A 1 486 ? 0.164 15.015 -27.571 1.00 46.91 486 LYS A N 1
ATOM 3841 C CA . LYS A 1 486 ? -0.927 15.516 -26.725 1.00 46.91 486 LYS A CA 1
ATOM 3842 C C . LYS A 1 486 ? -2.088 15.977 -27.605 1.00 46.91 486 LYS A C 1
ATOM 3844 O O . LYS A 1 486 ? -2.151 17.141 -27.991 1.00 46.91 486 LYS A O 1
ATOM 3849 N N . PHE A 1 487 ? -3.008 15.068 -27.910 1.00 40.44 487 PHE A N 1
ATOM 3850 C CA . PHE A 1 487 ? -4.308 15.448 -28.451 1.00 40.44 487 PHE A CA 1
ATOM 3851 C C . PHE A 1 487 ? -5.095 16.209 -27.379 1.00 40.44 487 PHE A C 1
ATOM 3853 O O . PHE A 1 487 ? -5.506 15.625 -26.378 1.00 40.44 487 PHE A O 1
ATOM 3860 N N . SER A 1 488 ? -5.319 17.507 -27.593 1.00 32.88 488 SER A N 1
ATOM 3861 C CA . SER A 1 488 ? -6.398 18.228 -26.909 1.00 32.88 488 SER A CA 1
ATOM 3862 C C . SER A 1 488 ? -7.724 17.532 -27.224 1.00 32.88 488 SER A C 1
ATOM 3864 O O . SER A 1 488 ? -7.945 17.138 -28.369 1.00 32.88 488 SER A O 1
ATOM 3866 N N . GLU A 1 489 ? -8.584 17.355 -26.221 1.00 34.25 489 GLU A N 1
ATOM 3867 C CA . GLU A 1 489 ? -9.734 16.443 -26.281 1.00 34.25 489 GLU A CA 1
ATOM 3868 C C . GLU A 1 489 ? -10.730 16.763 -27.412 1.00 34.25 489 GLU A C 1
ATOM 3870 O O . GLU A 1 489 ? -11.667 17.549 -27.252 1.00 34.25 489 GLU A O 1
ATOM 3875 N N . VAL A 1 490 ? -10.598 16.074 -28.549 1.00 31.28 490 VAL A N 1
ATOM 3876 C CA . VAL A 1 490 ? -11.698 15.945 -29.509 1.00 31.28 490 VAL A CA 1
ATOM 3877 C C . VAL A 1 490 ? -12.638 14.871 -28.974 1.00 31.28 490 VAL A C 1
ATOM 3879 O O . VAL A 1 490 ? -12.343 13.679 -29.008 1.00 31.28 490 VAL A O 1
ATOM 3882 N N . ARG A 1 491 ? -13.762 15.339 -28.431 1.00 36.25 491 ARG A N 1
ATOM 3883 C CA . ARG A 1 491 ? -14.809 14.586 -27.730 1.00 36.25 491 ARG A CA 1
ATOM 3884 C C . ARG A 1 491 ? -15.310 13.356 -28.506 1.00 36.25 491 ARG A C 1
ATOM 3886 O O . ARG A 1 491 ? -16.301 13.440 -29.230 1.00 36.25 491 ARG A O 1
ATOM 3893 N N . ALA A 1 492 ? -14.677 12.203 -28.297 1.00 31.28 492 ALA A N 1
ATOM 3894 C CA . ALA A 1 492 ? -15.190 10.918 -28.763 1.00 31.28 492 ALA A CA 1
ATOM 3895 C C . ALA A 1 492 ? -16.542 10.624 -28.087 1.00 31.28 492 ALA A C 1
ATOM 3897 O O . ALA A 1 492 ? -16.662 10.650 -26.862 1.00 31.28 492 ALA A O 1
ATOM 3898 N N . SER A 1 493 ? -17.580 10.386 -28.885 1.00 34.97 493 SER A N 1
ATOM 3899 C CA . SER A 1 493 ? -18.953 10.241 -28.402 1.00 34.97 493 SER A CA 1
ATOM 3900 C C . SER A 1 493 ? -19.222 8.842 -27.843 1.00 34.97 493 SER A C 1
ATOM 3902 O O . SER A 1 493 ? -19.552 7.924 -28.594 1.00 34.97 493 SER A O 1
ATOM 3904 N N . THR A 1 494 ? -19.141 8.688 -26.522 1.00 30.27 494 THR A N 1
ATOM 3905 C CA . THR A 1 494 ? -19.695 7.535 -25.794 1.00 30.27 494 THR A CA 1
ATOM 3906 C C . THR A 1 494 ? -21.046 7.884 -25.141 1.00 30.27 494 THR A C 1
ATOM 3908 O O . THR A 1 494 ? -21.332 9.067 -24.925 1.00 30.27 494 THR A O 1
ATOM 3911 N N . PRO A 1 495 ? -21.930 6.898 -24.870 1.00 37.50 495 PRO A N 1
ATOM 3912 C CA . PRO A 1 495 ? -23.293 7.171 -24.409 1.00 37.50 495 PRO A CA 1
ATOM 3913 C C . PRO A 1 495 ? -23.374 7.835 -23.027 1.00 37.50 495 PRO A C 1
ATOM 3915 O O . PRO A 1 495 ? -22.465 7.748 -22.204 1.00 37.50 495 PRO A O 1
ATOM 3918 N N . SER A 1 496 ? -24.517 8.469 -22.759 1.00 40.09 496 SER A N 1
ATOM 3919 C CA . SER A 1 496 ? -24.793 9.229 -21.537 1.00 40.09 496 SER A CA 1
ATOM 3920 C C . SER A 1 496 ? -24.513 8.450 -20.244 1.00 40.09 496 SER A C 1
ATOM 3922 O O . SER A 1 496 ? -25.161 7.445 -19.952 1.00 40.09 496 SER A O 1
ATOM 3924 N N . SER A 1 497 ? -23.605 8.976 -19.424 1.00 36.22 497 SER A N 1
ATOM 3925 C CA . SER A 1 497 ? -23.395 8.598 -18.021 1.00 36.22 497 SER A CA 1
ATOM 3926 C C . SER A 1 497 ? -22.954 9.830 -17.207 1.00 36.22 497 SER A C 1
ATOM 3928 O O . SER A 1 497 ? -22.572 10.840 -17.809 1.00 36.22 497 SER A O 1
ATOM 3930 N N . PRO A 1 498 ? -23.078 9.831 -15.862 1.00 44.56 498 PRO A N 1
ATOM 3931 C CA . PRO A 1 498 ? -23.099 11.076 -15.089 1.00 44.56 498 PRO A CA 1
ATOM 3932 C C . PRO A 1 498 ? -21.747 11.803 -15.055 1.00 44.56 498 PRO A C 1
ATOM 3934 O O . PRO A 1 498 ? -20.801 11.359 -14.408 1.00 44.56 498 PRO A O 1
ATOM 3937 N N . GLN A 1 499 ? -21.687 12.973 -15.696 1.00 43.41 499 GLN A N 1
ATOM 3938 C CA . GLN A 1 499 ? -20.455 13.746 -15.932 1.00 43.41 499 GLN A CA 1
ATOM 3939 C C . GLN A 1 499 ? -19.701 14.143 -14.643 1.00 43.41 499 GLN A C 1
ATOM 3941 O O . GLN A 1 499 ? -18.485 14.315 -14.670 1.00 43.41 499 GLN A O 1
ATOM 3946 N N . GLY A 1 500 ? -20.392 14.226 -13.499 1.00 42.19 500 GLY A N 1
ATOM 3947 C CA . GLY A 1 500 ? -19.769 14.506 -12.199 1.00 42.19 500 GLY A CA 1
ATOM 3948 C C . GLY A 1 500 ? -18.868 13.383 -11.661 1.00 42.19 500 GLY A C 1
ATOM 3949 O O . GLY A 1 500 ? -17.892 13.673 -10.972 1.00 42.19 500 GLY A O 1
ATOM 3950 N N . PHE A 1 501 ? -19.139 12.112 -11.993 1.00 47.06 501 PHE A N 1
ATOM 3951 C CA . PHE A 1 501 ? -18.315 10.990 -11.517 1.00 47.06 501 PHE A CA 1
ATOM 3952 C C . PHE A 1 501 ? -16.946 10.952 -12.205 1.00 47.06 501 PHE A C 1
ATOM 3954 O O . PHE A 1 501 ? -15.934 10.731 -11.542 1.00 47.06 501 PHE A O 1
ATOM 3961 N N . THR A 1 502 ? -16.897 11.216 -13.513 1.00 50.31 502 THR A N 1
ATOM 3962 C CA . THR A 1 502 ? -15.652 11.208 -14.299 1.00 50.31 502 THR A CA 1
ATOM 3963 C C . THR A 1 502 ? -14.683 12.302 -13.844 1.00 50.31 502 THR A C 1
ATOM 3965 O O . THR A 1 502 ? -13.485 12.055 -13.734 1.00 50.31 502 THR A O 1
ATOM 3968 N N . PHE A 1 503 ? -15.198 13.490 -13.509 1.00 48.78 503 PHE A N 1
ATOM 3969 C CA . PHE A 1 503 ? -14.384 14.604 -13.015 1.00 48.78 503 PHE A CA 1
ATOM 3970 C C . PHE A 1 503 ? -13.748 14.298 -11.648 1.00 48.78 503 PHE A C 1
ATOM 3972 O O . PHE A 1 503 ? -12.547 14.491 -11.466 1.00 48.78 503 PHE A O 1
ATOM 3979 N N . MET A 1 504 ? -14.520 13.743 -10.705 1.00 52.38 504 MET A N 1
ATOM 3980 C CA . MET A 1 504 ? -13.996 13.362 -9.386 1.00 52.38 504 MET A CA 1
ATOM 3981 C C . MET A 1 504 ? -13.015 12.184 -9.454 1.00 52.38 504 MET A C 1
ATOM 3983 O O . MET A 1 504 ? -12.019 12.186 -8.732 1.00 52.38 504 MET A O 1
ATOM 3987 N N . ALA A 1 505 ? -13.241 11.216 -10.351 1.00 58.16 505 ALA A N 1
ATOM 3988 C CA . ALA A 1 505 ? -12.272 10.156 -10.626 1.00 58.16 505 ALA A CA 1
ATOM 3989 C C . ALA A 1 505 ? -10.947 10.733 -11.155 1.00 58.16 505 ALA A C 1
ATOM 3991 O O . ALA A 1 505 ? -9.897 10.441 -10.593 1.00 58.16 505 ALA A O 1
ATOM 3992 N N . SER A 1 506 ? -10.999 11.629 -12.148 1.00 68.00 506 SER A N 1
ATOM 3993 C CA . SER A 1 506 ? -9.812 12.279 -12.721 1.00 68.00 506 SER A CA 1
ATOM 3994 C C . SER A 1 506 ? -9.028 13.112 -11.694 1.00 68.00 506 SER A C 1
ATOM 3996 O O . SER A 1 506 ? -7.797 13.057 -11.680 1.00 68.00 506 SER A O 1
ATOM 3998 N N . ILE A 1 507 ? -9.702 13.820 -10.775 1.00 79.88 507 ILE A N 1
ATOM 3999 C CA . ILE A 1 507 ? -9.034 14.514 -9.656 1.00 79.88 507 ILE A CA 1
ATOM 4000 C C . ILE A 1 507 ? -8.358 13.510 -8.714 1.00 79.88 507 ILE A C 1
ATOM 4002 O O . ILE A 1 507 ? -7.180 13.676 -8.403 1.00 79.88 507 ILE A O 1
ATOM 4006 N N . MET A 1 508 ? -9.064 12.459 -8.282 1.00 79.38 508 MET A N 1
ATOM 4007 C CA . MET A 1 508 ? -8.507 11.442 -7.382 1.00 79.38 508 MET A CA 1
ATOM 4008 C C . MET A 1 508 ? -7.287 10.744 -8.002 1.00 79.38 508 MET A C 1
ATOM 4010 O O . MET A 1 508 ? -6.266 10.581 -7.335 1.00 79.38 508 MET A O 1
ATOM 4014 N N . GLU A 1 509 ? -7.363 10.389 -9.284 1.00 82.88 509 GLU A N 1
ATOM 4015 C CA . GLU A 1 509 ? -6.256 9.813 -10.048 1.00 82.88 509 GLU A CA 1
ATOM 4016 C C . GLU A 1 509 ? -5.091 10.798 -10.194 1.00 82.88 509 GLU A C 1
ATOM 4018 O O . GLU A 1 509 ? -3.947 10.408 -9.986 1.00 82.88 509 GLU A O 1
ATOM 4023 N N . SER A 1 510 ? -5.357 12.082 -10.455 1.00 84.38 510 SER A N 1
ATOM 4024 C CA . SER A 1 510 ? -4.323 13.126 -10.548 1.00 84.38 510 SER A CA 1
ATOM 4025 C C . SER A 1 510 ? -3.604 13.360 -9.215 1.00 84.38 510 SER A C 1
ATOM 4027 O O . SER A 1 510 ? -2.376 13.464 -9.177 1.00 84.38 510 SER A O 1
ATOM 4029 N N . CYS A 1 511 ? -4.344 13.392 -8.103 1.00 86.94 511 CYS A N 1
ATOM 4030 C CA . CYS A 1 511 ? -3.777 13.485 -6.758 1.00 86.94 511 CYS A CA 1
ATOM 4031 C C . CYS A 1 511 ? -2.979 12.226 -6.388 1.00 86.94 511 CYS A C 1
ATOM 4033 O O . CYS A 1 511 ? -1.904 12.336 -5.799 1.00 86.94 511 CYS A O 1
ATOM 4035 N N . TRP A 1 512 ? -3.452 11.035 -6.768 1.00 91.62 512 TRP A N 1
ATOM 4036 C CA . TRP A 1 512 ? -2.725 9.787 -6.527 1.00 91.62 512 TRP A CA 1
ATOM 4037 C C . TRP A 1 512 ? -1.447 9.689 -7.374 1.00 91.62 512 TRP A C 1
ATOM 4039 O O . TRP A 1 512 ? -0.391 9.357 -6.841 1.00 91.62 512 TRP A O 1
ATOM 4049 N N . LEU A 1 513 ? -1.506 10.072 -8.657 1.00 87.56 513 LEU A N 1
ATOM 4050 C CA . LEU A 1 513 ? -0.344 10.214 -9.544 1.00 87.56 513 LEU A CA 1
ATOM 4051 C C . LEU A 1 513 ? 0.699 11.173 -8.964 1.00 87.56 513 LEU A C 1
ATOM 4053 O O . LEU A 1 513 ? 1.890 10.876 -9.015 1.00 87.56 513 LEU A O 1
ATOM 4057 N N . TYR A 1 514 ? 0.271 12.301 -8.391 1.00 89.88 514 TYR A N 1
ATOM 4058 C CA . TYR A 1 514 ? 1.171 13.223 -7.701 1.00 89.88 514 TYR A CA 1
ATOM 4059 C C . TYR A 1 514 ? 1.854 12.550 -6.498 1.00 89.88 514 TYR A C 1
ATOM 4061 O O . TYR A 1 514 ? 3.079 12.596 -6.390 1.00 89.88 514 TYR A O 1
ATOM 4069 N N . LEU A 1 515 ? 1.092 11.866 -5.637 1.00 90.69 515 LEU A N 1
ATOM 4070 C CA . LEU A 1 515 ? 1.635 11.174 -4.463 1.00 90.69 515 LEU A CA 1
ATOM 4071 C C . LEU A 1 515 ? 2.681 10.112 -4.839 1.00 90.69 515 LEU A C 1
ATOM 4073 O O . LEU A 1 515 ? 3.804 10.182 -4.344 1.00 90.69 515 LEU A O 1
ATOM 4077 N N . ILE A 1 516 ? 2.366 9.186 -5.751 1.00 91.12 516 ILE A N 1
ATOM 4078 C CA . ILE A 1 516 ? 3.297 8.105 -6.143 1.00 91.12 516 ILE A CA 1
ATOM 4079 C C . ILE A 1 516 ? 4.482 8.587 -6.994 1.00 91.12 516 ILE A C 1
ATOM 4081 O O . ILE A 1 516 ? 5.472 7.875 -7.136 1.00 91.12 516 ILE A O 1
ATOM 4085 N N . LYS A 1 517 ? 4.403 9.794 -7.569 1.00 88.75 517 LYS A N 1
ATOM 4086 C CA . LYS A 1 517 ? 5.514 10.427 -8.295 1.00 88.75 517 LYS A CA 1
ATOM 4087 C C . LYS A 1 517 ? 6.491 11.149 -7.364 1.00 88.75 517 LYS A C 1
ATOM 4089 O O . LYS A 1 517 ? 7.677 11.222 -7.677 1.00 88.75 517 LYS A O 1
ATOM 4094 N N . HIS A 1 518 ? 6.000 11.715 -6.261 1.00 91.50 518 HIS A N 1
ATOM 4095 C CA . HIS A 1 518 ? 6.798 12.543 -5.350 1.00 91.50 518 HIS A CA 1
ATOM 4096 C C . HIS A 1 518 ? 7.242 11.823 -4.066 1.00 91.50 518 HIS A C 1
ATOM 4098 O O . HIS A 1 518 ? 8.167 12.296 -3.406 1.00 91.50 518 HIS A O 1
ATOM 4104 N N . PHE A 1 519 ? 6.647 10.674 -3.730 1.00 93.00 519 PHE A N 1
ATOM 4105 C CA . PHE A 1 519 ? 6.981 9.883 -2.545 1.00 93.00 519 PHE A CA 1
ATOM 4106 C C . PHE A 1 519 ? 7.109 8.394 -2.885 1.00 93.00 519 PHE A C 1
ATOM 4108 O O . PHE A 1 519 ? 6.331 7.853 -3.665 1.00 93.00 519 PHE A O 1
ATOM 4115 N N . SER A 1 520 ? 8.072 7.716 -2.260 1.00 92.44 520 SER A N 1
ATOM 4116 C CA . SER A 1 520 ? 8.234 6.260 -2.378 1.00 92.44 520 SER A CA 1
ATOM 4117 C C . SER A 1 520 ? 7.151 5.482 -1.620 1.00 92.44 520 SER A C 1
ATOM 4119 O O . SER A 1 520 ? 6.612 5.971 -0.626 1.00 92.44 520 SER A O 1
ATOM 4121 N N . ASP A 1 521 ? 6.910 4.226 -2.012 1.00 90.88 521 ASP A N 1
ATOM 4122 C CA . ASP A 1 521 ? 6.007 3.288 -1.321 1.00 90.88 521 ASP A CA 1
ATOM 4123 C C . ASP A 1 521 ? 6.250 3.219 0.193 1.00 90.88 521 ASP A C 1
ATOM 4125 O O . ASP A 1 521 ? 5.296 3.190 0.967 1.00 90.88 521 ASP A O 1
ATOM 4129 N N . PHE A 1 522 ? 7.513 3.250 0.631 1.00 94.00 522 PHE A N 1
ATOM 4130 C CA . PHE A 1 522 ? 7.868 3.278 2.052 1.00 94.00 522 PHE A CA 1
ATOM 4131 C C . PHE A 1 522 ? 7.435 4.583 2.737 1.00 94.00 522 PHE A C 1
ATOM 4133 O O . PHE A 1 522 ? 6.903 4.552 3.843 1.00 94.00 522 PHE A O 1
ATOM 4140 N N . GLN A 1 523 ? 7.624 5.740 2.095 1.00 95.12 523 GLN A N 1
ATOM 4141 C CA . GLN A 1 523 ? 7.188 7.028 2.649 1.00 95.12 523 GLN A CA 1
ATOM 4142 C C . GLN A 1 523 ? 5.660 7.134 2.688 1.00 95.12 523 GLN A C 1
ATOM 4144 O O . GLN A 1 523 ? 5.115 7.579 3.696 1.00 95.12 523 GLN A O 1
ATOM 4149 N N . LEU A 1 524 ? 4.965 6.694 1.636 1.00 95.00 524 LEU A N 1
ATOM 4150 C CA . LEU A 1 524 ? 3.502 6.682 1.593 1.00 95.00 524 LEU A CA 1
ATOM 4151 C C . LEU A 1 524 ? 2.923 5.704 2.626 1.00 95.00 524 LEU A C 1
ATOM 4153 O O . LEU A 1 524 ? 2.026 6.073 3.379 1.00 95.00 524 LEU A O 1
ATOM 4157 N N . PHE A 1 525 ? 3.465 4.489 2.730 1.00 94.88 525 PHE A N 1
ATOM 4158 C CA . PHE A 1 525 ? 2.997 3.515 3.713 1.00 94.88 525 PHE A CA 1
ATOM 4159 C C . PHE A 1 525 ? 3.293 3.941 5.156 1.00 94.88 525 PHE A C 1
ATOM 4161 O O . PHE A 1 525 ? 2.402 3.859 5.993 1.00 94.88 525 PHE A O 1
ATOM 4168 N N . CYS A 1 526 ? 4.507 4.402 5.464 1.00 95.19 526 CYS A N 1
ATOM 4169 C CA . CYS A 1 526 ? 4.891 4.723 6.840 1.00 95.19 526 CYS A CA 1
ATOM 4170 C C . CYS A 1 526 ? 4.416 6.118 7.259 1.00 95.19 526 CYS A C 1
ATOM 4172 O O . CYS A 1 526 ? 3.663 6.252 8.216 1.00 95.19 526 CYS A O 1
ATOM 4174 N N . LEU A 1 527 ? 4.845 7.166 6.548 1.00 94.69 527 LEU A N 1
ATOM 4175 C CA . LEU A 1 527 ? 4.548 8.554 6.920 1.00 94.69 527 LEU A CA 1
ATOM 4176 C C . LEU A 1 527 ? 3.167 8.986 6.424 1.00 94.69 527 LEU A C 1
ATOM 4178 O O . LEU A 1 527 ? 2.439 9.638 7.163 1.00 94.69 527 LEU A O 1
ATOM 4182 N N . GLY A 1 528 ? 2.787 8.604 5.201 1.00 95.56 528 GLY A N 1
ATOM 4183 C CA . GLY A 1 528 ? 1.472 8.925 4.640 1.00 95.56 528 GLY A CA 1
ATOM 4184 C C . GLY A 1 528 ? 0.331 8.316 5.457 1.00 95.56 528 GLY A C 1
ATOM 4185 O O . GLY A 1 528 ? -0.566 9.046 5.873 1.00 95.56 528 GLY A O 1
ATOM 4186 N N . SER A 1 529 ? 0.404 7.019 5.778 1.00 95.88 529 SER A N 1
ATOM 4187 C CA . SER A 1 529 ? -0.593 6.376 6.651 1.00 95.88 529 SER A CA 1
ATOM 4188 C C . SER A 1 529 ? -0.573 6.937 8.076 1.00 95.88 529 SER A C 1
ATOM 4190 O O . SER A 1 529 ? -1.640 7.116 8.649 1.00 95.88 529 SER A O 1
ATOM 4192 N N . PHE A 1 530 ? 0.598 7.271 8.638 1.00 96.81 530 PHE A N 1
ATOM 4193 C CA . PHE A 1 530 ? 0.677 7.906 9.959 1.00 96.81 530 PHE A CA 1
ATOM 4194 C C . PHE A 1 530 ? -0.004 9.282 9.967 1.00 96.81 530 PHE A C 1
ATOM 4196 O O . PHE A 1 530 ? -0.898 9.517 10.770 1.00 96.81 530 PHE A O 1
ATOM 4203 N N . PHE A 1 531 ? 0.331 10.180 9.036 1.00 96.69 531 PHE A N 1
ATOM 4204 C CA . PHE A 1 531 ? -0.319 11.493 8.968 1.00 96.69 531 PHE A CA 1
ATOM 4205 C C . PHE A 1 531 ? -1.815 11.400 8.647 1.00 96.69 531 PHE A C 1
ATOM 4207 O O . PHE A 1 531 ? -2.586 12.202 9.174 1.00 96.69 531 PHE A O 1
ATOM 4214 N N . LEU A 1 532 ? -2.243 10.426 7.837 1.00 97.06 532 LEU A N 1
ATOM 4215 C CA . LEU A 1 532 ? -3.659 10.146 7.595 1.00 97.06 532 LEU A CA 1
ATOM 4216 C C . LEU A 1 532 ? -4.366 9.723 8.891 1.00 97.06 532 LEU A C 1
ATOM 4218 O O . LEU A 1 532 ? -5.389 10.307 9.241 1.00 97.06 532 LEU A O 1
ATOM 4222 N N . HIS A 1 533 ? -3.791 8.758 9.611 1.00 96.62 533 HIS A N 1
ATOM 4223 C CA . HIS A 1 533 ? -4.279 8.260 10.893 1.00 96.62 533 HIS A CA 1
ATOM 4224 C C . HIS A 1 533 ? -4.436 9.385 11.923 1.00 96.62 533 HIS A C 1
ATOM 4226 O O . HIS A 1 533 ? -5.551 9.655 12.368 1.00 96.62 533 HIS A O 1
ATOM 4232 N N . GLU A 1 534 ? -3.349 10.104 12.226 1.00 96.62 534 GLU A N 1
ATOM 4233 C CA . GLU A 1 534 ? -3.356 11.198 13.203 1.00 96.62 534 GLU A CA 1
ATOM 4234 C C . GLU A 1 534 ? -4.362 12.292 12.818 1.00 96.62 534 GLU A C 1
ATOM 4236 O O . GLU A 1 534 ? -5.084 12.803 13.676 1.00 96.62 534 GLU A O 1
ATOM 4241 N N . SER A 1 535 ? -4.455 12.627 11.524 1.00 96.88 535 SER A N 1
ATOM 4242 C CA . SER A 1 535 ? -5.413 13.625 11.039 1.00 96.88 535 SER A CA 1
ATOM 4243 C C . SER A 1 535 ? -6.852 13.176 11.273 1.00 96.88 535 SER A C 1
ATOM 4245 O O . SER A 1 535 ? -7.630 13.937 11.841 1.00 96.88 535 SER A O 1
ATOM 4247 N N . VAL A 1 536 ? -7.226 11.954 10.877 1.00 97.56 536 VAL A N 1
ATOM 4248 C CA . VAL A 1 536 ? -8.601 11.460 11.062 1.00 97.56 536 VAL A CA 1
ATOM 4249 C C . VAL A 1 536 ? -8.940 11.305 12.544 1.00 97.56 536 VAL A C 1
ATOM 4251 O O . VAL A 1 536 ? -10.012 11.746 12.960 1.00 97.56 536 VAL A O 1
ATOM 4254 N N . PHE A 1 537 ? -8.031 10.757 13.350 1.00 96.75 537 PHE A N 1
ATOM 4255 C CA . PHE A 1 537 ? -8.229 10.545 14.784 1.00 96.75 537 PHE A CA 1
ATOM 4256 C C . PHE A 1 537 ? -8.456 11.868 15.532 1.00 96.75 537 PHE A C 1
ATOM 4258 O O . PHE A 1 537 ? -9.483 12.049 16.191 1.00 96.75 537 PHE A O 1
ATOM 4265 N N . PHE A 1 538 ? -7.562 12.851 15.374 1.00 96.00 538 PHE A N 1
ATOM 4266 C CA . PHE A 1 538 ? -7.711 14.130 16.072 1.00 96.00 538 PHE A CA 1
ATOM 4267 C C . PHE A 1 538 ? -8.838 15.002 15.499 1.00 96.00 538 PHE A C 1
ATOM 4269 O O . PHE A 1 538 ? -9.559 15.623 16.283 1.00 96.00 538 PHE A O 1
ATOM 4276 N N . LEU A 1 539 ? -9.058 15.033 14.176 1.00 96.19 539 LEU A N 1
ATOM 4277 C CA . LEU A 1 539 ? -10.150 15.824 13.581 1.00 96.19 539 LEU A CA 1
ATOM 4278 C C . LEU A 1 539 ? -11.543 15.264 13.901 1.00 96.19 539 LEU A C 1
ATOM 4280 O O . LEU A 1 539 ? -12.493 16.042 13.943 1.00 96.19 539 LEU A O 1
ATOM 4284 N N . SER A 1 540 ? -11.680 13.959 14.156 1.00 95.31 540 SER A N 1
ATOM 4285 C CA . SER A 1 540 ? -12.948 13.362 14.604 1.00 95.31 540 SER A CA 1
ATOM 4286 C C . SER A 1 540 ? -13.129 13.410 16.126 1.00 95.31 540 SER A C 1
ATOM 4288 O O . SER A 1 540 ? -14.230 13.689 16.595 1.00 95.31 540 SER A O 1
ATOM 4290 N N . GLY A 1 541 ? -12.066 13.217 16.916 1.00 94.12 541 GLY A N 1
ATOM 4291 C CA . GLY A 1 541 ? -12.154 13.168 18.379 1.00 94.12 541 GLY A CA 1
ATOM 4292 C C . GLY A 1 541 ? -12.183 14.530 19.090 1.00 94.12 541 GLY A C 1
ATOM 4293 O O . GLY A 1 541 ? -12.909 14.692 20.076 1.00 94.12 541 GLY A O 1
ATOM 4294 N N . LEU A 1 542 ? -11.436 15.535 18.610 1.00 93.75 542 LEU A N 1
ATOM 4295 C CA . LEU A 1 542 ? -11.380 16.864 19.246 1.00 93.75 542 LEU A CA 1
ATOM 4296 C C . LEU A 1 542 ? -12.723 17.629 19.246 1.00 93.75 542 LEU A C 1
ATOM 4298 O O . LEU A 1 542 ? -13.014 18.269 20.264 1.00 93.75 542 LEU A O 1
ATOM 4302 N N . PRO A 1 543 ? -13.580 17.566 18.202 1.00 93.69 543 PRO A N 1
ATOM 4303 C CA . PRO A 1 543 ? -14.902 18.195 18.228 1.00 93.69 543 PRO A CA 1
ATOM 4304 C C . PRO A 1 543 ? -15.784 17.753 19.402 1.00 93.69 543 PRO A C 1
ATOM 4306 O O . PRO A 1 543 ? -16.474 18.590 19.983 1.00 93.69 543 PRO A O 1
ATOM 4309 N N . PHE A 1 544 ? -15.731 16.484 19.822 1.00 91.06 544 PHE A N 1
ATOM 4310 C CA . PHE A 1 544 ? -16.512 16.007 20.972 1.00 91.06 544 PHE A CA 1
ATOM 4311 C C . PHE A 1 544 ? -16.033 16.612 22.297 1.00 91.06 544 PHE A C 1
ATOM 4313 O O . PHE A 1 544 ? -16.860 16.978 23.135 1.00 91.06 544 PHE A O 1
ATOM 4320 N N . ILE A 1 545 ? -14.719 16.805 22.457 1.00 90.81 545 ILE A N 1
ATOM 4321 C CA . ILE A 1 545 ? -14.132 17.510 23.609 1.00 90.81 545 ILE A CA 1
ATOM 4322 C C . ILE A 1 545 ? -14.530 18.993 23.596 1.00 90.81 545 ILE A C 1
ATOM 4324 O O . ILE A 1 545 ? -14.833 19.555 24.649 1.00 90.81 545 ILE A O 1
ATOM 4328 N N . TYR A 1 546 ? -14.569 19.631 22.422 1.00 90.69 546 TYR A N 1
ATOM 4329 C CA . TYR A 1 546 ? -15.040 21.012 22.291 1.00 90.69 546 TYR A CA 1
ATOM 4330 C C . TYR A 1 546 ? -16.524 21.148 22.668 1.00 90.69 546 TYR A C 1
ATOM 4332 O O . TYR A 1 546 ? -16.862 21.993 23.494 1.00 90.69 546 TYR A O 1
ATOM 4340 N N . LEU A 1 547 ? -17.393 20.275 22.143 1.00 89.94 547 LEU A N 1
ATOM 4341 C CA . LEU A 1 547 ? -18.820 20.231 22.489 1.00 89.94 547 LEU A CA 1
ATOM 4342 C C . LEU A 1 547 ? -19.034 19.995 23.994 1.00 89.94 547 LEU A C 1
ATOM 4344 O O . LEU A 1 547 ? -19.820 20.709 24.616 1.00 89.94 547 LEU A O 1
ATOM 4348 N N . GLU A 1 548 ? -18.284 19.062 24.596 1.00 87.88 548 GLU A N 1
ATOM 4349 C CA . GLU A 1 548 ? -18.332 18.784 26.038 1.00 87.88 548 GLU A CA 1
ATOM 4350 C C . GLU A 1 548 ? -17.933 20.013 26.871 1.00 87.88 548 GLU A C 1
ATOM 4352 O O . GLU A 1 548 ? -18.620 20.344 27.837 1.00 87.88 548 GLU A O 1
ATOM 4357 N N . ARG A 1 549 ? -16.861 20.720 26.484 1.00 88.31 549 ARG A N 1
ATOM 4358 C CA . ARG A 1 549 ? -16.385 21.936 27.171 1.00 88.31 549 ARG A CA 1
ATOM 4359 C C . ARG A 1 549 ? -17.312 23.139 26.980 1.00 88.31 549 ARG A C 1
ATOM 4361 O O . ARG A 1 549 ? -17.433 23.947 27.894 1.00 88.31 549 ARG A O 1
ATOM 4368 N N . ALA A 1 550 ? -17.974 23.249 25.830 1.00 88.69 550 ALA A N 1
ATOM 4369 C CA . ALA A 1 550 ? -18.967 24.286 25.551 1.00 88.69 550 ALA A CA 1
ATOM 4370 C C . ALA A 1 550 ? -20.342 24.002 26.197 1.00 88.69 550 ALA A C 1
ATOM 4372 O O . ALA A 1 550 ? -21.216 24.868 26.187 1.00 88.69 550 ALA A O 1
ATOM 4373 N N . GLY A 1 551 ? -20.567 22.788 26.720 1.00 86.06 551 GLY A N 1
ATOM 4374 C CA . GLY A 1 551 ? -21.877 22.325 27.197 1.00 86.06 551 GLY A CA 1
ATOM 4375 C C . GLY A 1 551 ? -22.913 22.124 26.080 1.00 86.06 551 GLY A C 1
ATOM 4376 O O . GLY A 1 551 ? -24.098 21.916 26.355 1.00 86.06 551 GLY A O 1
ATOM 4377 N N . TRP A 1 552 ? -22.484 22.202 24.817 1.00 87.88 552 TRP A N 1
ATOM 4378 C CA . TRP A 1 552 ? -23.345 22.114 23.642 1.00 87.88 552 TRP A CA 1
ATOM 4379 C C . TRP A 1 552 ? -23.797 20.673 23.403 1.00 87.88 552 TRP A C 1
ATOM 4381 O O . TRP A 1 552 ? -23.076 19.721 23.682 1.00 87.88 552 TRP A O 1
ATOM 4391 N N . LEU A 1 553 ? -25.012 20.513 22.866 1.00 88.62 553 LEU A N 1
ATOM 4392 C CA . LEU A 1 553 ? -25.614 19.207 22.550 1.00 88.62 553 LEU A CA 1
ATOM 4393 C C . LEU A 1 553 ? -25.687 18.224 23.741 1.00 88.62 553 LEU A C 1
ATOM 4395 O O . LEU A 1 553 ? -25.897 17.029 23.543 1.00 88.62 553 LEU A O 1
ATOM 4399 N N . SER A 1 554 ? -25.606 18.726 24.977 1.00 87.31 554 SER A N 1
ATOM 4400 C CA . SER A 1 554 ? -25.628 17.954 26.229 1.00 87.31 554 SER A CA 1
ATOM 4401 C C . SER A 1 554 ? -26.812 16.987 26.361 1.00 87.31 554 SER A C 1
ATOM 4403 O O . SER A 1 554 ? -26.649 15.905 26.920 1.00 87.31 554 SER A O 1
ATOM 4405 N N . LYS A 1 555 ? -27.969 17.309 25.764 1.00 90.69 555 LYS A N 1
ATOM 4406 C CA . LYS A 1 555 ? -29.142 16.416 25.663 1.00 90.69 555 LYS A CA 1
ATOM 4407 C C . LYS A 1 555 ? -28.904 15.094 24.913 1.00 90.69 555 LYS A C 1
ATOM 4409 O O . LYS A 1 555 ? -29.727 14.194 25.023 1.00 90.69 555 LYS A O 1
ATOM 4414 N N . TYR A 1 556 ? -27.823 14.981 24.140 1.00 90.81 556 TYR A N 1
ATOM 4415 C CA . TYR A 1 556 ? -27.432 13.760 23.428 1.00 90.81 556 TYR A CA 1
ATOM 4416 C C . TYR A 1 556 ? -26.278 13.015 24.119 1.00 90.81 556 TYR A C 1
ATOM 4418 O O . TYR A 1 556 ? -25.800 12.018 23.587 1.00 90.81 556 TYR A O 1
ATOM 4426 N N . LYS A 1 557 ? -25.797 13.479 25.281 1.00 91.44 557 LYS A N 1
ATOM 4427 C CA . LYS A 1 557 ? -24.701 12.829 26.010 1.00 91.44 557 LYS A CA 1
ATOM 4428 C C . LYS A 1 557 ? -25.208 11.615 26.795 1.00 91.44 557 LYS A C 1
ATOM 4430 O O . LYS A 1 557 ? -26.211 11.708 27.498 1.00 91.44 557 LYS A O 1
ATOM 4435 N N . ILE A 1 558 ? -24.501 10.487 26.705 1.00 90.44 558 ILE A N 1
ATOM 4436 C CA . ILE A 1 558 ? -24.948 9.202 27.276 1.00 90.44 558 ILE A CA 1
ATOM 4437 C C . ILE A 1 558 ? -24.784 9.178 28.806 1.00 90.44 558 ILE A C 1
ATOM 4439 O O . ILE A 1 558 ? -25.675 8.721 29.529 1.00 90.44 558 ILE A O 1
ATOM 4443 N N . GLN A 1 559 ? -23.672 9.722 29.311 1.00 87.50 559 GLN A N 1
ATOM 4444 C CA . GLN A 1 559 ? -23.392 9.867 30.741 1.00 87.50 559 GLN A CA 1
ATOM 4445 C C . GLN A 1 559 ? -23.300 11.339 31.157 1.00 87.50 559 GLN A C 1
ATOM 4447 O O . GLN A 1 559 ? -22.572 12.136 30.568 1.00 87.50 559 GLN A O 1
ATOM 4452 N N . THR A 1 560 ? -23.994 11.692 32.241 1.00 82.50 560 THR A N 1
ATOM 4453 C CA . THR A 1 560 ? -24.012 13.056 32.801 1.00 82.50 560 THR A CA 1
ATOM 4454 C C . THR A 1 560 ? -22.698 13.457 33.477 1.00 82.50 560 THR A C 1
ATOM 4456 O O . THR A 1 560 ? -22.412 14.645 33.607 1.00 82.50 560 THR A O 1
ATOM 4459 N N . LYS A 1 561 ? -21.879 12.487 33.905 1.00 84.12 561 LYS A N 1
ATOM 4460 C CA . LYS A 1 561 ? -20.573 12.741 34.523 1.00 84.12 561 LYS A CA 1
ATOM 4461 C C . LYS A 1 561 ? -19.508 12.947 33.443 1.00 84.12 561 LYS A C 1
ATOM 4463 O O . LYS A 1 561 ? -19.135 11.997 32.764 1.00 84.12 561 LYS A O 1
ATOM 4468 N N . SER A 1 562 ? -18.995 14.168 33.334 1.00 82.00 562 SER A N 1
ATOM 4469 C CA . SER A 1 562 ? -17.890 14.550 32.439 1.00 82.00 562 SER A CA 1
ATOM 4470 C C . SER A 1 562 ? -16.506 14.282 33.046 1.00 82.00 562 SER A C 1
ATOM 4472 O O . SER A 1 562 ? -16.356 14.227 34.271 1.00 82.00 562 SER A O 1
ATOM 4474 N N . ASN A 1 563 ? -15.480 14.183 32.196 1.00 86.25 563 ASN A N 1
ATOM 4475 C CA . ASN A 1 563 ? -14.080 14.195 32.635 1.00 86.25 563 ASN A CA 1
ATOM 4476 C C . ASN A 1 563 ? -13.585 15.635 32.856 1.00 86.25 563 ASN A C 1
ATOM 4478 O O . ASN A 1 563 ? -14.109 16.582 32.270 1.00 86.25 563 ASN A O 1
ATOM 4482 N N . THR A 1 564 ? -12.568 15.829 33.700 1.00 89.00 564 THR A N 1
ATOM 4483 C CA . THR A 1 564 ? -11.978 17.163 33.907 1.00 89.00 564 THR A CA 1
ATOM 4484 C C . THR A 1 564 ? -11.051 17.543 32.749 1.00 89.00 564 THR A C 1
ATOM 4486 O O . THR A 1 564 ? -10.414 16.681 32.142 1.00 89.00 564 THR A O 1
ATOM 4489 N N . ALA A 1 565 ? -10.916 18.844 32.467 1.00 88.25 565 ALA A N 1
ATOM 4490 C CA . ALA A 1 565 ? -10.064 19.335 31.379 1.00 88.25 565 ALA A CA 1
ATOM 4491 C C . ALA A 1 565 ? -8.602 18.854 31.496 1.00 88.25 565 ALA A C 1
ATOM 4493 O O . ALA A 1 565 ? -8.025 18.420 30.503 1.00 88.25 565 ALA A O 1
ATOM 4494 N N . ALA A 1 566 ? -8.049 18.828 32.715 1.00 90.00 566 ALA A N 1
ATOM 4495 C CA . ALA A 1 566 ? -6.709 18.303 32.987 1.00 90.00 566 ALA A CA 1
ATOM 4496 C C . ALA A 1 566 ? -6.598 16.777 32.774 1.00 90.00 566 ALA A C 1
ATOM 4498 O O . ALA A 1 566 ? -5.547 16.280 32.374 1.00 90.00 566 ALA A O 1
ATOM 4499 N N . ALA A 1 567 ? -7.675 16.014 33.001 1.00 90.12 567 ALA A N 1
ATOM 4500 C CA . ALA A 1 567 ? -7.698 14.579 32.717 1.00 90.12 567 ALA A CA 1
ATOM 4501 C C . ALA A 1 567 ? -7.781 14.288 31.207 1.00 90.12 567 ALA A C 1
ATOM 4503 O O . ALA A 1 567 ? -7.177 13.316 30.753 1.00 90.12 567 ALA A O 1
ATOM 4504 N N . GLN A 1 568 ? -8.464 15.138 30.431 1.00 91.62 568 GLN A N 1
ATOM 4505 C CA . GLN A 1 568 ? -8.444 15.097 28.961 1.00 91.62 568 GLN A CA 1
ATOM 4506 C C . GLN A 1 568 ? -7.057 15.475 28.409 1.00 91.62 568 GLN A C 1
ATOM 4508 O O . GLN A 1 568 ? -6.532 14.791 27.539 1.00 91.62 568 GLN A O 1
ATOM 4513 N N . GLU A 1 569 ? -6.426 16.523 28.941 1.00 91.75 569 GLU A N 1
ATOM 4514 C CA . GLU A 1 569 ? -5.087 16.975 28.533 1.00 91.75 569 GLU A CA 1
ATOM 4515 C C . GLU A 1 569 ? -4.007 15.915 28.811 1.00 91.75 569 GLU A C 1
ATOM 4517 O O . GLU A 1 569 ? -3.233 15.560 27.921 1.00 91.75 569 GLU A O 1
ATOM 4522 N N . LYS A 1 570 ? -4.030 15.307 30.006 1.00 92.06 570 LYS A N 1
ATOM 4523 C CA . LYS A 1 570 ? -3.208 14.137 30.359 1.00 92.06 570 LYS A CA 1
ATOM 4524 C C . LYS A 1 570 ? -3.402 12.970 29.376 1.00 92.06 570 LYS A C 1
ATOM 4526 O O . LYS A 1 570 ? -2.427 12.286 29.062 1.00 92.06 570 LYS A O 1
ATOM 4531 N N . CYS A 1 571 ? -4.633 12.734 28.912 1.00 92.88 571 CYS A N 1
ATOM 4532 C CA . CYS A 1 571 ? -4.938 11.708 27.911 1.00 92.88 571 CYS A CA 1
ATOM 4533 C C . CYS A 1 571 ? -4.258 12.038 26.574 1.00 92.88 571 CYS A C 1
ATOM 4535 O O . CYS A 1 571 ? -3.475 11.232 26.085 1.00 92.88 571 CYS A O 1
ATOM 4537 N N . ILE A 1 572 ? -4.461 13.253 26.050 1.00 93.44 572 ILE A N 1
ATOM 4538 C CA . ILE A 1 572 ? -3.893 13.729 24.775 1.00 93.44 572 ILE A CA 1
ATOM 4539 C C . ILE A 1 572 ? -2.360 13.634 24.767 1.00 93.44 572 ILE A C 1
ATOM 4541 O O . ILE A 1 572 ? -1.784 13.090 23.828 1.00 93.44 572 ILE A O 1
ATOM 4545 N N . ILE A 1 573 ? -1.690 14.090 25.831 1.00 92.38 573 ILE A N 1
ATOM 4546 C CA . ILE A 1 573 ? -0.221 14.027 25.930 1.00 92.38 573 ILE A CA 1
ATOM 4547 C C . ILE A 1 573 ? 0.275 12.569 25.916 1.00 92.38 573 ILE A C 1
ATOM 4549 O O . ILE A 1 573 ? 1.282 12.263 25.278 1.00 92.38 573 ILE A O 1
ATOM 4553 N N . ARG A 1 574 ? -0.433 11.649 26.586 1.00 92.50 574 ARG A N 1
ATOM 4554 C CA . ARG A 1 574 ? -0.102 10.213 26.577 1.00 92.50 574 ARG A CA 1
ATOM 4555 C C . ARG A 1 574 ? -0.377 9.554 25.226 1.00 92.50 574 ARG A C 1
ATOM 4557 O O . ARG A 1 574 ? 0.474 8.797 24.773 1.00 92.50 574 ARG A O 1
ATOM 4564 N N . LEU A 1 575 ? -1.498 9.878 24.579 1.00 94.00 575 LEU A N 1
ATOM 4565 C CA . LEU A 1 575 ? -1.829 9.423 23.225 1.00 94.00 575 LEU A CA 1
ATOM 4566 C C . LEU A 1 575 ? -0.709 9.791 22.256 1.00 94.00 575 LEU A C 1
ATOM 4568 O O . LEU A 1 575 ? -0.112 8.897 21.674 1.00 94.00 575 LEU A O 1
ATOM 4572 N N . MET A 1 576 ? -0.307 11.065 22.178 1.00 93.75 576 MET A N 1
ATOM 4573 C CA . MET A 1 576 ? 0.792 11.469 21.290 1.00 93.75 576 MET A CA 1
ATOM 4574 C C . MET A 1 576 ? 2.097 10.703 21.581 1.00 93.75 576 MET A C 1
ATOM 4576 O O . MET A 1 576 ? 2.765 10.250 20.653 1.00 93.75 576 MET A O 1
ATOM 4580 N N . LEU A 1 577 ? 2.444 10.476 22.855 1.00 93.50 577 LEU A N 1
ATOM 4581 C CA . LEU A 1 577 ? 3.614 9.663 23.218 1.00 93.50 577 LEU A CA 1
ATOM 4582 C C . LEU A 1 577 ? 3.495 8.195 22.766 1.00 93.50 577 LEU A C 1
ATOM 4584 O O . LEU A 1 577 ? 4.506 7.603 22.388 1.00 93.50 577 LEU A O 1
ATOM 4588 N N . TYR A 1 578 ? 2.298 7.604 22.768 1.00 93.00 578 TYR A N 1
ATOM 4589 C CA . TYR A 1 578 ? 2.068 6.243 22.267 1.00 93.00 578 TYR A CA 1
ATOM 4590 C C . TYR A 1 578 ? 1.972 6.185 20.735 1.00 93.00 578 TYR A C 1
ATOM 4592 O O . TYR A 1 578 ? 2.495 5.254 20.132 1.00 93.00 578 TYR A O 1
ATOM 4600 N N . HIS A 1 579 ? 1.408 7.195 20.077 1.00 94.56 579 HIS A N 1
ATOM 4601 C CA . HIS A 1 579 ? 1.284 7.233 18.620 1.00 94.56 579 HIS A CA 1
ATOM 4602 C C . HIS A 1 579 ? 2.668 7.379 17.963 1.00 94.56 579 HIS A C 1
ATOM 4604 O O . HIS A 1 579 ? 3.047 6.576 17.109 1.00 94.56 579 HIS A O 1
ATOM 4610 N N . PHE A 1 580 ? 3.493 8.320 18.436 1.00 94.81 580 PHE A N 1
ATOM 4611 C CA . PHE A 1 580 ? 4.880 8.453 17.973 1.00 94.81 580 PHE A CA 1
ATOM 4612 C C . PHE A 1 580 ? 5.805 7.341 18.503 1.00 94.81 580 PHE A C 1
ATOM 4614 O O . PHE A 1 580 ? 6.739 6.945 17.806 1.00 94.81 580 PHE A O 1
ATOM 4621 N N . GLY A 1 581 ? 5.571 6.832 19.719 1.00 94.00 581 GLY A N 1
ATOM 4622 C CA . GLY A 1 581 ? 6.431 5.833 20.371 1.00 94.00 581 GLY A CA 1
ATOM 4623 C C . GLY A 1 581 ? 6.107 4.365 20.067 1.00 94.00 581 GLY A C 1
ATOM 4624 O O . GLY A 1 581 ? 6.947 3.504 20.325 1.00 94.00 581 GLY A O 1
ATOM 4625 N N . VAL A 1 582 ? 4.917 4.066 19.535 1.00 92.50 582 VAL A N 1
ATOM 4626 C CA . VAL A 1 582 ? 4.431 2.704 19.241 1.00 92.50 582 VAL A CA 1
ATOM 4627 C C . VAL A 1 582 ? 3.841 2.623 17.831 1.00 92.50 582 VAL A C 1
ATOM 4629 O O . VAL A 1 582 ? 4.358 1.846 17.029 1.00 92.50 582 VAL A O 1
ATOM 4632 N N . ASN A 1 583 ? 2.827 3.430 17.488 1.00 92.69 583 ASN A N 1
ATOM 4633 C CA . ASN A 1 583 ? 2.117 3.296 16.203 1.00 92.69 583 ASN A CA 1
ATOM 4634 C C . ASN A 1 583 ? 3.054 3.536 15.006 1.00 92.69 583 ASN A C 1
ATOM 4636 O O . ASN A 1 583 ? 3.132 2.695 14.110 1.00 92.69 583 ASN A O 1
ATOM 4640 N N . LEU A 1 584 ? 3.828 4.628 15.013 1.00 93.88 584 LEU A N 1
ATOM 4641 C CA . LEU A 1 584 ? 4.782 4.938 13.941 1.00 93.88 584 LEU A CA 1
ATOM 4642 C C . LEU A 1 584 ? 5.884 3.858 13.782 1.00 93.88 584 LEU A C 1
ATOM 4644 O O . LEU A 1 584 ? 6.080 3.386 12.659 1.00 93.88 584 LEU A O 1
ATOM 4648 N N . PRO A 1 585 ? 6.563 3.379 14.848 1.00 94.62 585 PRO A N 1
ATOM 4649 C CA . PRO A 1 585 ? 7.429 2.200 14.766 1.00 94.62 585 PRO A CA 1
ATOM 4650 C C . PRO A 1 585 ? 6.741 0.947 14.206 1.00 94.62 585 PRO A C 1
ATOM 4652 O O . PRO A 1 585 ? 7.328 0.259 13.374 1.00 94.62 585 PRO A O 1
ATOM 4655 N N . VAL A 1 586 ? 5.501 0.649 14.608 1.00 91.50 586 VAL A N 1
ATOM 4656 C CA . VAL A 1 586 ? 4.742 -0.514 14.107 1.00 91.50 586 VAL A CA 1
ATOM 4657 C C . VAL A 1 586 ? 4.434 -0.385 12.612 1.00 91.50 586 VAL A C 1
ATOM 4659 O O . VAL A 1 586 ? 4.573 -1.365 11.878 1.00 91.50 586 VAL A O 1
ATOM 4662 N N . MET A 1 587 ? 4.102 0.812 12.120 1.00 92.56 587 MET A N 1
ATOM 4663 C CA . MET A 1 587 ? 3.979 1.074 10.680 1.00 92.56 587 MET A CA 1
ATOM 4664 C C . MET A 1 587 ? 5.322 0.834 9.965 1.00 92.56 587 MET A C 1
ATOM 4666 O O . MET A 1 587 ? 5.385 0.062 9.011 1.00 92.56 587 MET A O 1
ATOM 4670 N N . ILE A 1 588 ? 6.429 1.380 10.479 1.00 94.12 588 ILE A N 1
ATOM 4671 C CA . ILE A 1 588 ? 7.767 1.194 9.886 1.00 94.12 588 ILE A CA 1
ATOM 4672 C C . ILE A 1 588 ? 8.177 -0.289 9.819 1.00 94.12 588 ILE A C 1
ATOM 4674 O O . ILE A 1 588 ? 8.662 -0.746 8.782 1.00 94.12 588 ILE A O 1
ATOM 4678 N N . PHE A 1 589 ? 7.956 -1.064 10.886 1.00 91.50 589 PHE A N 1
ATOM 4679 C CA . PHE A 1 589 ? 8.322 -2.485 10.929 1.00 91.50 589 PHE A CA 1
ATOM 4680 C C . PHE A 1 589 ? 7.343 -3.418 10.196 1.00 91.50 589 PHE A C 1
ATOM 4682 O O . PHE A 1 589 ? 7.732 -4.532 9.847 1.00 91.50 589 PHE A O 1
ATOM 4689 N N . SER A 1 590 ? 6.104 -2.994 9.922 1.00 90.81 590 SER A N 1
ATOM 4690 C CA . SER A 1 590 ? 5.126 -3.802 9.172 1.00 90.81 590 SER A CA 1
ATOM 4691 C C . SER A 1 590 ? 5.222 -3.644 7.650 1.00 90.81 590 SER A C 1
ATOM 4693 O O . SER A 1 590 ? 4.810 -4.557 6.931 1.00 90.81 590 SER A O 1
ATOM 4695 N N . TYR A 1 591 ? 5.831 -2.566 7.136 1.00 92.88 591 TYR A N 1
ATOM 4696 C CA . TYR A 1 591 ? 6.006 -2.344 5.691 1.00 92.88 591 TYR A CA 1
ATOM 4697 C C . TYR A 1 591 ? 6.589 -3.551 4.918 1.00 92.88 591 TYR A C 1
ATOM 4699 O O . TYR A 1 591 ? 6.009 -3.920 3.891 1.00 92.88 591 TYR A O 1
ATOM 4707 N N . PRO A 1 592 ? 7.667 -4.232 5.374 1.00 91.25 592 PRO A N 1
ATOM 4708 C CA . PRO A 1 592 ? 8.213 -5.384 4.652 1.00 91.25 592 PRO A CA 1
ATOM 4709 C C . PRO A 1 592 ? 7.227 -6.556 4.564 1.00 91.25 592 PRO A C 1
ATOM 4711 O O . PRO A 1 592 ? 7.207 -7.262 3.558 1.00 91.25 592 PRO A O 1
ATOM 4714 N N . VAL A 1 593 ? 6.380 -6.737 5.586 1.00 88.31 593 VAL A N 1
ATOM 4715 C CA . VAL A 1 593 ? 5.338 -7.775 5.612 1.00 88.31 593 VAL A CA 1
ATOM 4716 C C . VAL A 1 593 ? 4.244 -7.441 4.600 1.00 88.31 593 VAL A C 1
ATOM 4718 O O . VAL A 1 593 ? 3.906 -8.283 3.775 1.00 88.31 593 VAL A O 1
ATOM 4721 N N . PHE A 1 594 ? 3.753 -6.199 4.582 1.00 90.25 594 PHE A N 1
ATOM 4722 C CA . PHE A 1 594 ? 2.766 -5.755 3.593 1.00 90.25 594 PHE A CA 1
ATOM 4723 C C . PHE A 1 594 ? 3.285 -5.856 2.151 1.00 90.25 594 PHE A C 1
ATOM 4725 O O . PHE A 1 594 ? 2.563 -6.332 1.271 1.00 90.25 594 PHE A O 1
ATOM 4732 N N . ARG A 1 595 ? 4.543 -5.468 1.895 1.00 90.62 595 ARG A N 1
ATOM 4733 C CA . ARG A 1 595 ? 5.154 -5.595 0.562 1.00 90.62 595 ARG A CA 1
ATOM 4734 C C . ARG A 1 595 ? 5.321 -7.066 0.156 1.00 90.62 595 ARG A C 1
ATOM 4736 O O . ARG A 1 595 ? 4.984 -7.404 -0.976 1.00 90.62 595 ARG A O 1
ATOM 4743 N N . PHE A 1 596 ? 5.747 -7.944 1.073 1.00 89.69 596 PHE A N 1
ATOM 4744 C CA . PHE A 1 596 ? 5.812 -9.398 0.850 1.00 89.69 596 PHE A CA 1
ATOM 4745 C C . PHE A 1 596 ? 4.435 -10.012 0.553 1.00 89.69 596 PHE A C 1
ATOM 4747 O O . PHE A 1 596 ? 4.311 -10.831 -0.353 1.00 89.69 596 PHE A O 1
ATOM 4754 N N . MET A 1 597 ? 3.388 -9.577 1.259 1.00 88.75 597 MET A N 1
ATOM 4755 C CA . MET A 1 597 ? 2.011 -10.037 1.041 1.00 88.75 597 MET A CA 1
ATOM 4756 C C . MET A 1 597 ? 1.337 -9.399 -0.191 1.00 88.75 597 MET A C 1
ATOM 4758 O O . MET A 1 597 ? 0.159 -9.635 -0.435 1.00 88.75 597 MET A O 1
ATOM 4762 N N . GLY A 1 598 ? 2.078 -8.643 -1.011 1.00 87.81 598 GLY A N 1
ATOM 4763 C CA . GLY A 1 598 ? 1.648 -8.222 -2.348 1.00 87.81 598 GLY A CA 1
ATOM 4764 C C . GLY A 1 598 ? 1.049 -6.819 -2.455 1.00 87.81 598 GLY A C 1
ATOM 4765 O O . GLY A 1 598 ? 0.515 -6.494 -3.520 1.00 87.81 598 GLY A O 1
ATOM 4766 N N . MET A 1 599 ? 1.159 -5.990 -1.406 1.00 92.56 599 MET A N 1
ATOM 4767 C CA . MET A 1 599 ? 0.708 -4.590 -1.407 1.00 92.56 599 MET A CA 1
ATOM 4768 C C . MET A 1 599 ? 1.348 -3.769 -2.540 1.00 92.56 599 MET A C 1
ATOM 4770 O O . MET A 1 599 ? 2.521 -3.973 -2.881 1.00 92.56 599 MET A O 1
ATOM 4774 N N . ARG A 1 600 ? 0.574 -2.826 -3.103 1.00 90.19 600 ARG A N 1
ATOM 4775 C CA . ARG A 1 600 ? 0.947 -1.979 -4.255 1.00 90.19 600 ARG A CA 1
ATOM 4776 C C . ARG A 1 600 ? 0.453 -0.541 -4.073 1.00 90.19 600 ARG A C 1
ATOM 4778 O O . ARG A 1 600 ? -0.647 -0.340 -3.564 1.00 90.19 600 ARG A O 1
ATOM 4785 N N . SER A 1 601 ? 1.218 0.440 -4.540 1.00 90.56 601 SER A N 1
ATOM 4786 C CA . SER A 1 601 ? 0.800 1.848 -4.678 1.00 90.56 601 SER A CA 1
ATOM 4787 C C . SER A 1 601 ? 0.407 2.227 -6.115 1.00 90.56 601 SER A C 1
ATOM 4789 O O . SER A 1 601 ? -0.204 3.270 -6.339 1.00 90.56 601 SER A O 1
ATOM 4791 N N . SER A 1 602 ? 0.816 1.416 -7.092 1.00 87.44 602 SER A N 1
ATOM 4792 C CA . SER A 1 602 ? 0.822 1.752 -8.512 1.00 87.44 602 SER A CA 1
ATOM 4793 C C . SER A 1 602 ? -0.492 1.435 -9.229 1.00 87.44 602 SER A C 1
ATOM 4795 O O . SER A 1 602 ? -1.280 0.588 -8.809 1.00 87.44 602 SER A O 1
ATOM 4797 N N . PHE A 1 603 ? -0.700 2.125 -10.353 1.00 84.12 603 PHE A N 1
ATOM 4798 C CA . PHE A 1 603 ? -1.864 1.953 -11.222 1.00 84.12 603 PHE A CA 1
ATOM 4799 C C . PHE A 1 603 ? -1.947 0.539 -11.838 1.00 84.12 603 PHE A C 1
ATOM 4801 O O . PHE A 1 603 ? -0.912 -0.101 -12.046 1.00 84.12 603 PHE A O 1
ATOM 4808 N N . PRO A 1 604 ? -3.157 0.061 -12.197 1.00 86.06 604 PRO A N 1
ATOM 4809 C CA . PRO A 1 604 ? -4.448 0.752 -12.093 1.00 86.06 604 PRO A CA 1
ATOM 4810 C C . PRO A 1 604 ? -4.989 0.815 -10.658 1.00 86.06 604 PRO A C 1
ATOM 4812 O O . PRO A 1 604 ? -4.773 -0.098 -9.861 1.00 86.06 604 PRO A O 1
ATOM 4815 N N . LEU A 1 605 ? -5.745 1.874 -10.346 1.00 87.62 605 LEU A N 1
ATOM 4816 C CA . LEU A 1 605 ? -6.472 1.959 -9.078 1.00 87.62 605 LEU A CA 1
ATOM 4817 C C . LEU A 1 605 ? -7.476 0.794 -8.936 1.00 87.62 605 LEU A C 1
ATOM 4819 O O . LEU A 1 605 ? -8.063 0.345 -9.927 1.00 87.62 605 LEU A O 1
ATOM 4823 N N . PRO A 1 606 ? -7.711 0.296 -7.709 1.00 89.62 606 PRO A N 1
ATOM 4824 C CA . PRO A 1 606 ? -8.627 -0.809 -7.465 1.00 89.62 606 PRO A CA 1
ATOM 4825 C C . PRO A 1 606 ? -10.065 -0.394 -7.795 1.00 89.62 606 PRO A C 1
ATOM 4827 O O . PRO A 1 606 ? -10.567 0.610 -7.292 1.00 89.62 606 PRO A O 1
ATOM 4830 N N . SER A 1 607 ? -10.762 -1.194 -8.608 1.00 90.69 607 SER A N 1
ATOM 4831 C CA . SER A 1 607 ? -12.175 -0.929 -8.907 1.00 90.69 607 SER A CA 1
ATOM 4832 C C . SER A 1 607 ? -13.022 -0.935 -7.629 1.00 90.69 607 SER A C 1
ATOM 4834 O O . SER A 1 607 ? -12.779 -1.736 -6.722 1.00 90.69 607 SER A O 1
ATOM 4836 N N . TRP A 1 608 ? -14.075 -0.112 -7.573 1.00 90.31 608 TRP A N 1
ATOM 4837 C CA . TRP A 1 608 ? -14.944 -0.011 -6.392 1.00 90.31 608 TRP A CA 1
ATOM 4838 C C . TRP A 1 608 ? -15.525 -1.351 -5.916 1.00 90.31 608 TRP A C 1
ATOM 4840 O O . TRP A 1 608 ? -15.745 -1.519 -4.719 1.00 90.31 608 TRP A O 1
ATOM 4850 N N . LYS A 1 609 ? -15.710 -2.334 -6.809 1.00 93.12 609 LYS A N 1
ATOM 4851 C CA . LYS A 1 609 ? -16.125 -3.701 -6.439 1.00 93.12 609 LYS A CA 1
ATOM 4852 C C . LYS A 1 609 ? -15.079 -4.404 -5.567 1.00 93.12 609 LYS A C 1
ATOM 4854 O O . LYS A 1 609 ? -15.436 -5.022 -4.572 1.00 93.12 609 LYS A O 1
ATOM 4859 N N . VAL A 1 610 ? -13.794 -4.268 -5.907 1.00 93.62 610 VAL A N 1
ATOM 4860 C CA . VAL A 1 610 ? -12.683 -4.814 -5.111 1.00 93.62 610 VAL A CA 1
ATOM 4861 C C . VAL A 1 610 ? -12.604 -4.075 -3.780 1.00 93.62 610 VAL A C 1
ATOM 4863 O O . VAL A 1 610 ? -12.667 -4.724 -2.741 1.00 93.62 610 VAL A O 1
ATOM 4866 N N . VAL A 1 611 ? -12.587 -2.736 -3.807 1.00 95.75 611 VAL A N 1
ATOM 4867 C CA . VAL A 1 611 ? -12.521 -1.879 -2.607 1.00 95.75 611 VAL A CA 1
ATOM 4868 C C . VAL A 1 611 ? -13.636 -2.216 -1.611 1.00 95.75 611 VAL A C 1
ATOM 4870 O O . VAL A 1 611 ? -13.358 -2.467 -0.442 1.00 95.75 611 VAL A O 1
ATOM 4873 N N . THR A 1 612 ? -14.890 -2.290 -2.069 1.00 95.81 612 THR A N 1
ATOM 4874 C CA . THR A 1 612 ? -16.035 -2.613 -1.198 1.00 95.81 612 THR A CA 1
ATOM 4875 C C . THR A 1 612 ? -16.007 -4.055 -0.698 1.00 95.81 612 THR A C 1
ATOM 4877 O O . THR A 1 612 ? -16.263 -4.274 0.483 1.00 95.81 612 THR A O 1
ATOM 4880 N N . SER A 1 613 ? -15.631 -5.034 -1.534 1.00 96.50 613 SER A N 1
ATOM 4881 C CA . SER A 1 613 ? -15.495 -6.430 -1.083 1.00 96.50 613 SER A CA 1
ATOM 4882 C C . SER A 1 613 ? -14.382 -6.616 -0.044 1.00 96.50 613 SER A C 1
ATOM 4884 O O . SER A 1 613 ? -14.560 -7.363 0.915 1.00 96.50 613 SER A O 1
ATOM 4886 N N . GLN A 1 614 ? -13.263 -5.901 -0.201 1.00 97.06 614 GLN A N 1
ATOM 4887 C CA . GLN A 1 614 ? -12.134 -5.943 0.721 1.00 97.06 614 GLN A CA 1
ATOM 4888 C C . GLN A 1 614 ? -12.501 -5.285 2.052 1.00 97.06 614 GLN A C 1
ATOM 4890 O O . GLN A 1 614 ? -12.363 -5.922 3.087 1.00 97.06 614 GLN A O 1
ATOM 4895 N N . ILE A 1 615 ? -13.064 -4.073 2.036 1.00 97.56 615 ILE A N 1
ATOM 4896 C CA . ILE A 1 615 ? -13.497 -3.374 3.258 1.00 97.56 615 ILE A CA 1
ATOM 4897 C C . ILE A 1 615 ? -14.565 -4.178 4.020 1.00 97.56 615 ILE A C 1
ATOM 4899 O O . ILE A 1 615 ? -14.467 -4.309 5.238 1.00 97.56 615 ILE A O 1
ATOM 4903 N N . ALA A 1 616 ? -15.541 -4.778 3.328 1.00 96.12 616 ALA A N 1
ATOM 4904 C CA . ALA A 1 616 ? -16.541 -5.638 3.967 1.00 96.12 616 ALA A CA 1
ATOM 4905 C C . ALA A 1 616 ? -15.917 -6.895 4.605 1.00 96.12 616 ALA A C 1
ATOM 4907 O O . ALA A 1 616 ? -16.284 -7.268 5.719 1.00 96.12 616 ALA A O 1
ATOM 4908 N N . PHE A 1 617 ? -14.944 -7.525 3.937 1.00 97.00 617 PHE A N 1
ATOM 4909 C CA . PHE A 1 617 ? -14.184 -8.644 4.500 1.00 97.00 617 PHE A CA 1
ATOM 4910 C C . PHE A 1 617 ? -13.346 -8.226 5.720 1.00 97.00 617 PHE A C 1
ATOM 4912 O O . PHE A 1 617 ? -13.320 -8.954 6.712 1.00 97.00 617 PHE A O 1
ATOM 4919 N N . TYR A 1 618 ? -12.706 -7.051 5.683 1.00 97.06 618 TYR A N 1
ATOM 4920 C CA . TYR A 1 618 ? -11.915 -6.538 6.804 1.00 97.06 618 TYR A CA 1
ATOM 4921 C C . TYR A 1 618 ? -12.781 -6.283 8.034 1.00 97.06 618 TYR A C 1
ATOM 4923 O O . TYR A 1 618 ? -12.422 -6.761 9.100 1.00 97.06 618 TYR A O 1
ATOM 4931 N N . PHE A 1 619 ? -13.937 -5.627 7.884 1.00 95.50 619 PHE A N 1
ATOM 4932 C CA . PHE A 1 619 ? -14.878 -5.410 8.988 1.00 95.50 619 PHE A CA 1
ATOM 4933 C C . PHE A 1 619 ? -15.323 -6.722 9.651 1.00 95.50 619 PHE A C 1
ATOM 4935 O O . PHE A 1 619 ? -15.336 -6.818 10.875 1.00 95.50 619 PHE A O 1
ATOM 4942 N N . VAL A 1 620 ? -15.663 -7.750 8.863 1.00 94.44 620 VAL A N 1
ATOM 4943 C CA . VAL A 1 620 ? -16.096 -9.050 9.408 1.00 94.44 620 VAL A CA 1
ATOM 4944 C C . VAL A 1 620 ? -14.954 -9.776 10.129 1.00 94.44 620 VAL A C 1
ATOM 4946 O O . VAL A 1 620 ? -15.184 -10.386 11.173 1.00 94.44 620 VAL A O 1
ATOM 4949 N N . LEU A 1 621 ? -13.727 -9.721 9.596 1.00 95.94 621 LEU A N 1
ATOM 4950 C CA . LEU A 1 621 ? -12.580 -10.399 10.201 1.00 95.94 621 LEU A CA 1
ATOM 4951 C C . LEU A 1 621 ? -12.021 -9.651 11.421 1.00 95.94 621 LEU A C 1
ATOM 4953 O O . LEU A 1 621 ? -11.694 -10.295 12.416 1.00 95.94 621 LEU A O 1
ATOM 4957 N N . GLU A 1 622 ? -11.920 -8.322 11.356 1.00 95.69 622 GLU A N 1
ATOM 4958 C CA . GLU A 1 622 ? -11.463 -7.473 12.460 1.00 95.69 622 GLU A CA 1
ATOM 4959 C C . GLU A 1 622 ? -12.398 -7.617 13.656 1.00 95.69 622 GLU A C 1
ATOM 4961 O O . GLU A 1 622 ? -11.925 -8.010 14.715 1.00 95.69 622 GLU A O 1
ATOM 4966 N N . ASP A 1 623 ? -13.712 -7.443 13.477 1.00 94.25 623 ASP A N 1
ATOM 4967 C CA . ASP A 1 623 ? -14.685 -7.573 14.568 1.00 94.25 623 ASP A CA 1
ATOM 4968 C C . ASP A 1 623 ? -14.664 -8.978 15.208 1.00 94.25 623 ASP A C 1
ATOM 4970 O O . ASP A 1 623 ? -14.711 -9.103 16.433 1.00 94.25 623 ASP A O 1
ATOM 4974 N N . PHE A 1 624 ? -14.470 -10.042 14.414 1.00 95.38 624 PHE A N 1
ATOM 4975 C CA . PHE A 1 624 ? -14.283 -11.401 14.939 1.00 95.38 624 PHE A CA 1
ATOM 4976 C C . PHE A 1 624 ? -13.002 -11.545 15.781 1.00 95.38 624 PHE A C 1
ATOM 4978 O O . PHE A 1 624 ? -13.047 -12.098 16.883 1.00 95.38 624 PHE A O 1
ATOM 4985 N N . VAL A 1 625 ? -11.851 -11.070 15.285 1.00 96.38 625 VAL A N 1
ATOM 4986 C CA . VAL A 1 625 ? -10.570 -11.149 16.016 1.00 96.38 625 VAL A CA 1
ATOM 4987 C C . VAL A 1 625 ? -10.599 -10.262 17.265 1.00 96.38 625 VAL A C 1
ATOM 4989 O O . VAL A 1 625 ? -10.170 -10.697 18.339 1.00 96.38 625 VAL A O 1
ATOM 4992 N N . PHE A 1 626 ? -11.154 -9.055 17.142 1.00 95.44 626 PHE A N 1
ATOM 4993 C CA . PHE A 1 626 ? -11.357 -8.093 18.217 1.00 95.44 626 PHE A CA 1
ATOM 4994 C C . PHE A 1 626 ? -12.237 -8.689 19.312 1.00 95.44 626 PHE A C 1
ATOM 4996 O O . PHE A 1 626 ? -11.782 -8.757 20.449 1.00 95.44 626 PHE A O 1
ATOM 5003 N N . TYR A 1 627 ? -13.430 -9.211 18.990 1.00 95.75 627 TYR A N 1
ATOM 5004 C CA . TYR A 1 627 ? -14.356 -9.789 19.973 1.00 95.75 627 TYR A CA 1
ATOM 5005 C C . TYR A 1 627 ? -13.668 -10.814 20.885 1.00 95.75 627 TYR A C 1
ATOM 5007 O O . TYR A 1 627 ? -13.785 -10.752 22.112 1.00 95.75 627 TYR A O 1
ATOM 5015 N N . TRP A 1 628 ? -12.910 -11.750 20.303 1.00 95.50 628 TRP A N 1
ATOM 5016 C CA . TRP A 1 628 ? -12.225 -12.790 21.072 1.00 95.50 628 TRP A CA 1
ATOM 5017 C C . TRP A 1 628 ? -11.048 -12.257 21.892 1.00 95.50 628 TRP A C 1
ATOM 5019 O O . TRP A 1 628 ? -10.897 -12.648 23.052 1.00 95.50 628 TRP A O 1
ATOM 5029 N N . GLY A 1 629 ? -10.231 -11.362 21.331 1.00 95.12 629 GLY A N 1
ATOM 5030 C CA . GLY A 1 629 ? -9.098 -10.779 22.050 1.00 95.12 629 GLY A CA 1
ATOM 5031 C C . GLY A 1 629 ? -9.521 -9.801 23.147 1.00 95.12 629 GLY A C 1
ATOM 5032 O O . GLY A 1 629 ? -9.003 -9.875 24.257 1.00 95.12 629 GLY A O 1
ATOM 5033 N N . HIS A 1 630 ? -10.531 -8.971 22.903 1.00 94.31 630 HIS A N 1
ATOM 5034 C CA . HIS A 1 630 ? -11.135 -8.070 23.883 1.00 94.31 630 HIS A CA 1
ATOM 5035 C C . HIS A 1 630 ? -11.791 -8.855 25.034 1.00 94.31 630 HIS A C 1
ATOM 5037 O O . HIS A 1 630 ? -11.505 -8.618 26.211 1.00 94.31 630 HIS A O 1
ATOM 5043 N N . ARG A 1 631 ? -12.559 -9.906 24.720 1.00 93.44 631 ARG A N 1
ATOM 5044 C CA . ARG A 1 631 ? -13.092 -10.833 25.731 1.00 93.44 631 ARG A CA 1
ATOM 5045 C C . ARG A 1 631 ? -11.989 -11.540 26.536 1.00 93.44 631 ARG A C 1
ATOM 5047 O O . ARG A 1 631 ? -12.197 -11.856 27.708 1.00 93.44 631 ARG A O 1
ATOM 5054 N N . PHE A 1 632 ? -10.814 -11.770 25.946 1.00 94.00 632 PHE A N 1
ATOM 5055 C CA . PHE A 1 632 ? -9.635 -12.298 26.642 1.00 94.00 632 PHE A CA 1
ATOM 5056 C C . PHE A 1 632 ? -8.918 -11.232 27.495 1.00 94.00 632 PHE A C 1
ATOM 5058 O O . PHE A 1 632 ? -8.493 -11.537 28.614 1.00 94.00 632 PHE A O 1
ATOM 5065 N N . LEU A 1 633 ? -8.868 -9.972 27.049 1.00 93.69 633 LEU A N 1
ATOM 5066 C CA . LEU A 1 633 ? -8.375 -8.831 27.832 1.00 93.69 633 LEU A CA 1
ATOM 5067 C C . LEU A 1 633 ? -9.181 -8.623 29.125 1.00 93.69 633 LEU A C 1
ATOM 5069 O O . LEU A 1 633 ? -8.600 -8.272 30.148 1.00 93.69 633 LEU A O 1
ATOM 5073 N N . HIS A 1 634 ? -10.473 -8.965 29.142 1.00 92.56 634 HIS A N 1
ATOM 5074 C CA . HIS A 1 634 ? -11.297 -8.967 30.360 1.00 92.56 634 HIS A CA 1
ATOM 5075 C C . HIS A 1 634 ? -11.015 -10.104 31.360 1.00 92.56 634 HIS A C 1
ATOM 5077 O O . HIS A 1 634 ? -11.604 -10.142 32.446 1.00 92.56 634 HIS A O 1
ATOM 5083 N N . THR A 1 635 ? -10.080 -11.017 31.076 1.00 92.44 635 THR A N 1
ATOM 5084 C CA . THR A 1 635 ? -9.611 -11.963 32.100 1.00 92.44 635 THR A CA 1
ATOM 5085 C C . THR A 1 635 ? -8.912 -11.224 33.246 1.00 92.44 635 THR A C 1
ATOM 5087 O O . THR A 1 635 ? -8.172 -10.266 33.040 1.00 92.44 635 THR A O 1
ATOM 5090 N N . LYS A 1 636 ? -9.098 -11.695 34.488 1.00 91.12 636 LYS A N 1
ATOM 5091 C CA . LYS A 1 636 ? -8.656 -11.014 35.727 1.00 91.12 636 LYS A CA 1
ATOM 5092 C C . LYS A 1 636 ? -7.192 -10.535 35.727 1.00 91.12 636 LYS A C 1
ATOM 5094 O O . LYS A 1 636 ? -6.885 -9.548 36.395 1.00 91.12 636 LYS A O 1
ATOM 5099 N N . TRP A 1 637 ? -6.286 -11.234 35.036 1.00 94.19 637 TRP A N 1
ATOM 5100 C CA . TRP A 1 637 ? -4.879 -10.830 34.945 1.00 94.19 637 TRP A CA 1
ATOM 5101 C C . TRP A 1 637 ? -4.636 -9.768 33.866 1.00 94.19 637 TRP A C 1
ATOM 5103 O O . TRP A 1 637 ? -3.979 -8.773 34.167 1.00 94.19 637 TRP A O 1
ATOM 5113 N N . LEU A 1 638 ? -5.177 -9.944 32.654 1.00 93.88 638 LEU A N 1
ATOM 5114 C CA . LEU A 1 638 ? -5.027 -8.965 31.572 1.00 93.88 638 LEU A CA 1
ATOM 5115 C C . LEU A 1 638 ? -5.768 -7.667 31.892 1.00 93.88 638 LEU A C 1
ATOM 5117 O O . LEU A 1 638 ? -5.188 -6.595 31.735 1.00 93.88 638 LEU A O 1
ATOM 5121 N N . TYR A 1 639 ? -6.974 -7.751 32.462 1.00 93.25 639 TYR A N 1
ATOM 5122 C CA . TYR A 1 639 ? -7.725 -6.566 32.859 1.00 93.25 639 TYR A CA 1
ATOM 5123 C C . TYR A 1 639 ? -6.921 -5.726 33.848 1.00 93.25 639 TYR A C 1
ATOM 5125 O O . TYR A 1 639 ? -6.762 -4.533 33.647 1.00 93.25 639 TYR A O 1
ATOM 5133 N N . LYS A 1 640 ? -6.343 -6.340 34.890 1.00 92.69 640 LYS A N 1
ATOM 5134 C CA . LYS A 1 640 ? -5.617 -5.599 35.933 1.00 92.69 640 LYS A CA 1
ATOM 5135 C C . LYS A 1 640 ? -4.341 -4.897 35.434 1.00 92.69 640 LYS A C 1
ATOM 5137 O O . LYS A 1 640 ? -3.965 -3.885 36.018 1.00 92.69 640 LYS A O 1
ATOM 5142 N N . HIS A 1 641 ? -3.629 -5.468 34.460 1.00 94.06 641 HIS A N 1
ATOM 5143 C CA . HIS A 1 641 ? -2.278 -5.010 34.092 1.00 94.06 641 HIS A CA 1
ATOM 5144 C C . HIS A 1 641 ? -2.173 -4.398 32.687 1.00 94.06 641 HIS A C 1
ATOM 5146 O O . HIS A 1 641 ? -1.139 -3.819 32.369 1.00 94.06 641 HIS A O 1
ATOM 5152 N N . VAL A 1 642 ? -3.207 -4.537 31.853 1.00 94.56 642 VAL A N 1
ATOM 5153 C CA . VAL A 1 642 ? -3.233 -4.065 30.461 1.00 94.56 642 VAL A CA 1
ATOM 5154 C C . VAL A 1 642 ? -4.484 -3.208 30.245 1.00 94.56 642 VAL A C 1
ATOM 5156 O O . VAL A 1 642 ? -4.399 -1.982 30.215 1.00 94.56 642 VAL A O 1
ATOM 5159 N N . HIS A 1 643 ? -5.655 -3.842 30.205 1.00 94.56 643 HIS A N 1
ATOM 5160 C CA . HIS A 1 643 ? -6.903 -3.217 29.751 1.00 94.56 643 HIS A CA 1
ATOM 5161 C C . HIS A 1 643 ? -7.529 -2.241 30.770 1.00 94.56 643 HIS A C 1
ATOM 5163 O O . HIS A 1 643 ? -8.361 -1.404 30.430 1.00 94.56 643 HIS A O 1
ATOM 5169 N N . SER A 1 644 ? -7.061 -2.241 32.023 1.00 92.38 644 SER A N 1
ATOM 5170 C CA . SER A 1 644 ? -7.385 -1.206 33.015 1.00 92.38 644 SER A CA 1
ATOM 5171 C C . SER A 1 644 ? -6.926 0.200 32.620 1.00 92.38 644 SER A C 1
ATOM 5173 O O . SER A 1 644 ? -7.382 1.160 33.232 1.00 92.38 644 SER A O 1
ATOM 5175 N N . VAL A 1 645 ? -6.002 0.334 31.658 1.00 93.00 645 VAL A N 1
ATOM 5176 C CA . VAL A 1 645 ? -5.606 1.640 31.102 1.00 93.00 645 VAL A CA 1
ATOM 5177 C C . VAL A 1 645 ? -6.714 2.185 30.201 1.00 93.00 645 VAL A C 1
ATOM 5179 O O . VAL A 1 645 ? -7.129 3.325 30.377 1.00 93.00 645 VAL A O 1
ATOM 5182 N N . HIS A 1 646 ? -7.264 1.349 29.320 1.00 93.75 646 HIS A N 1
ATOM 5183 C CA . HIS A 1 646 ? -8.427 1.682 28.496 1.00 93.75 646 HIS A CA 1
ATOM 5184 C C . HIS A 1 646 ? -9.662 2.008 29.356 1.00 93.75 646 HIS A C 1
ATOM 5186 O O . HIS A 1 646 ? -10.321 3.033 29.177 1.00 93.75 646 HIS A O 1
ATOM 5192 N N . HIS A 1 647 ? -9.885 1.226 30.416 1.00 92.19 647 HIS A N 1
ATOM 5193 C CA . HIS A 1 647 ? -10.912 1.491 31.432 1.00 92.19 647 HIS A CA 1
ATOM 5194 C C . HIS A 1 647 ? -10.546 2.581 32.471 1.00 92.19 647 HIS A C 1
ATOM 5196 O O . HIS A 1 647 ? -11.259 2.729 33.465 1.00 92.19 647 HIS A O 1
ATOM 5202 N N . GLU A 1 648 ? -9.488 3.388 32.278 1.00 90.75 648 GLU A N 1
ATOM 5203 C CA . GLU A 1 648 ? -9.200 4.546 33.156 1.00 90.75 648 GLU A CA 1
ATOM 5204 C C . GLU A 1 648 ? -10.328 5.601 33.079 1.00 90.75 648 GLU A C 1
ATOM 5206 O O . GLU A 1 648 ? -10.624 6.279 34.067 1.00 90.75 648 GLU A O 1
ATOM 5211 N N . TYR A 1 649 ? -11.007 5.691 31.929 1.00 89.44 649 TYR A N 1
ATOM 5212 C CA . TYR A 1 649 ? -12.073 6.652 31.643 1.00 89.44 649 TYR A CA 1
ATOM 5213 C C . TYR A 1 649 ? -13.446 5.964 31.529 1.00 89.44 649 TYR A C 1
ATOM 5215 O O . TYR A 1 649 ? -13.950 5.712 30.441 1.00 89.44 649 TYR A O 1
ATOM 5223 N N . ALA A 1 650 ? -14.089 5.695 32.672 1.00 86.81 650 ALA A N 1
ATOM 5224 C CA . ALA A 1 650 ? -15.428 5.079 32.728 1.00 86.81 650 ALA A CA 1
ATOM 5225 C C . ALA A 1 650 ? -16.555 5.929 32.088 1.00 86.81 650 ALA A C 1
ATOM 5227 O O . ALA A 1 650 ? -17.633 5.408 31.805 1.00 86.81 650 ALA A O 1
ATOM 5228 N N . THR A 1 651 ? -16.303 7.224 31.859 1.00 88.94 651 THR A N 1
ATOM 5229 C CA . THR A 1 651 ? -16.984 8.017 30.824 1.00 88.94 651 THR A CA 1
ATOM 5230 C C . THR A 1 651 ? -16.009 8.133 29.648 1.00 88.94 651 THR A C 1
ATOM 5232 O O . THR A 1 651 ? -15.051 8.908 29.777 1.00 88.94 651 THR A O 1
ATOM 5235 N N . PRO A 1 652 ? -16.199 7.408 28.534 1.00 90.56 652 PRO A N 1
ATOM 5236 C CA . PRO A 1 652 ? -15.372 7.586 27.347 1.00 90.56 652 PRO A CA 1
ATOM 5237 C C . PRO A 1 652 ? -15.667 8.929 26.656 1.00 90.56 652 PRO A C 1
ATOM 5239 O O . PRO A 1 652 ? -16.726 9.538 26.833 1.00 90.56 652 PRO A O 1
ATOM 5242 N N . PHE A 1 653 ? -14.697 9.408 25.883 1.00 91.25 653 PHE A N 1
ATOM 5243 C CA . PHE A 1 653 ? -14.824 10.529 24.944 1.00 91.25 653 PHE A CA 1
ATOM 5244 C C . PHE A 1 653 ? -13.933 10.220 23.739 1.00 91.25 653 PHE A C 1
ATOM 5246 O O . PHE A 1 653 ? -12.939 9.535 23.916 1.00 91.25 653 PHE A O 1
ATOM 5253 N N . GLY A 1 654 ? -14.224 10.724 22.535 1.00 91.25 654 GLY A N 1
ATOM 5254 C CA . GLY A 1 654 ? -13.703 10.146 21.276 1.00 91.25 654 GLY A CA 1
ATOM 5255 C C . GLY A 1 654 ? -12.207 9.765 21.224 1.00 91.25 654 GLY A C 1
ATOM 5256 O O . GLY A 1 654 ? -11.867 8.721 20.682 1.00 91.25 654 GLY A O 1
ATOM 5257 N N . LEU A 1 655 ? -11.313 10.550 21.841 1.00 93.81 655 LEU A N 1
ATOM 5258 C CA . LEU A 1 655 ? -9.873 10.246 21.892 1.00 93.81 655 LEU A CA 1
ATOM 5259 C C . LEU A 1 655 ? -9.481 9.094 22.848 1.00 93.81 655 LEU A C 1
ATOM 5261 O O . LEU A 1 655 ? -8.370 8.583 22.749 1.00 93.81 655 LEU A O 1
ATOM 5265 N N . THR A 1 656 ? -10.345 8.638 23.761 1.00 92.94 656 THR A N 1
ATOM 5266 C CA . THR A 1 656 ? -10.057 7.467 24.614 1.00 92.94 656 THR A CA 1
ATOM 5267 C C . THR A 1 656 ? -10.085 6.148 23.844 1.00 92.94 656 THR A C 1
ATOM 5269 O O . THR A 1 656 ? -9.588 5.157 24.372 1.00 92.94 656 THR A O 1
ATOM 5272 N N . ALA A 1 657 ? -10.589 6.139 22.604 1.00 92.38 657 ALA A N 1
ATOM 5273 C CA . ALA A 1 657 ? -10.641 4.964 21.732 1.00 92.38 657 ALA A CA 1
ATOM 5274 C C . ALA A 1 657 ? -9.284 4.262 21.553 1.00 92.38 657 ALA A C 1
ATOM 5276 O O . ALA A 1 657 ? -9.222 3.039 21.472 1.00 92.38 657 ALA A O 1
ATOM 5277 N N . GLU A 1 658 ? -8.193 5.032 21.539 1.00 93.94 658 GLU A N 1
ATOM 5278 C CA . GLU A 1 658 ? -6.821 4.519 21.398 1.00 93.94 658 GLU A CA 1
ATOM 5279 C C . GLU A 1 658 ? -5.974 4.734 22.664 1.00 93.94 658 GLU A C 1
ATOM 5281 O O . GLU A 1 658 ? -4.776 4.441 22.700 1.00 93.94 658 GLU A O 1
ATOM 5286 N N . TYR A 1 659 ? -6.595 5.200 23.755 1.00 93.75 659 TYR A N 1
ATOM 5287 C CA . TYR A 1 659 ? -5.930 5.331 25.049 1.00 93.75 659 TYR A CA 1
ATOM 5288 C C . TYR A 1 659 ? -5.833 3.956 25.717 1.00 93.75 659 TYR A C 1
ATOM 5290 O O . TYR A 1 659 ? -6.635 3.594 26.571 1.00 93.75 659 TYR A O 1
ATOM 5298 N N . ALA A 1 660 ? -4.846 3.169 25.305 1.00 93.75 660 ALA A N 1
ATOM 5299 C CA . ALA A 1 660 ? -4.647 1.801 25.763 1.00 93.75 660 ALA A CA 1
ATOM 5300 C C . ALA A 1 660 ? -3.210 1.553 26.248 1.00 93.75 660 ALA A C 1
ATOM 5302 O O . ALA A 1 660 ? -2.299 2.363 26.065 1.00 93.75 660 ALA A O 1
ATOM 5303 N N . HIS A 1 661 ? -2.986 0.404 26.886 1.00 94.56 661 HIS A N 1
ATOM 5304 C CA . HIS A 1 661 ? -1.634 -0.040 27.220 1.00 94.56 661 HIS A CA 1
ATOM 5305 C C . HIS A 1 661 ? -0.882 -0.464 25.935 1.00 94.56 661 HIS A C 1
ATOM 5307 O O . HIS A 1 661 ? -1.489 -1.103 25.079 1.00 94.56 661 HIS A O 1
ATOM 5313 N N . PRO A 1 662 ? 0.437 -0.225 25.772 1.00 93.50 662 PRO A N 1
ATOM 5314 C CA . PRO A 1 662 ? 1.149 -0.548 24.525 1.00 93.50 662 PRO A CA 1
ATOM 5315 C C . PRO A 1 662 ? 1.012 -1.998 24.025 1.00 93.50 662 PRO A C 1
ATOM 5317 O O . PRO A 1 662 ? 0.971 -2.233 22.822 1.00 93.50 662 PRO A O 1
ATOM 5320 N N . ALA A 1 663 ? 0.888 -2.981 24.924 1.00 93.50 663 ALA A N 1
ATOM 5321 C CA . ALA A 1 663 ? 0.647 -4.380 24.536 1.00 93.50 663 ALA A CA 1
ATOM 5322 C C . ALA A 1 663 ? -0.754 -4.625 23.934 1.00 93.50 663 ALA A C 1
ATOM 5324 O O . ALA A 1 663 ? -0.938 -5.554 23.155 1.00 93.50 663 ALA A O 1
ATOM 5325 N N . GLU A 1 664 ? -1.729 -3.795 24.293 1.00 94.00 664 GLU A N 1
ATOM 5326 C CA . GLU A 1 664 ? -3.080 -3.802 23.737 1.00 94.00 664 GLU A CA 1
ATOM 5327 C C . GLU A 1 664 ? -3.134 -3.028 22.420 1.00 94.00 664 GLU A C 1
ATOM 5329 O O . GLU A 1 664 ? -3.685 -3.549 21.460 1.00 94.00 664 GLU A O 1
ATOM 5334 N N . ILE A 1 665 ? -2.445 -1.885 22.312 1.00 92.81 665 ILE A N 1
ATOM 5335 C CA . ILE A 1 665 ? -2.239 -1.174 21.035 1.00 92.81 665 ILE A CA 1
ATOM 5336 C C . ILE A 1 665 ? -1.661 -2.125 19.968 1.00 92.81 665 ILE A C 1
ATOM 5338 O O . ILE A 1 665 ? -2.145 -2.167 18.839 1.00 92.81 665 ILE A O 1
ATOM 5342 N N . LEU A 1 666 ? -0.683 -2.966 20.333 1.00 93.00 666 LEU A N 1
ATOM 5343 C CA . LEU A 1 666 ? -0.134 -3.997 19.440 1.00 93.00 666 LEU A CA 1
ATOM 5344 C C . LEU A 1 666 ? -1.163 -5.069 19.031 1.00 93.00 666 LEU A C 1
ATOM 5346 O O . LEU A 1 666 ? -1.137 -5.529 17.889 1.00 93.00 666 LEU A O 1
ATOM 5350 N N . PHE A 1 667 ? -2.072 -5.464 19.928 1.00 94.12 667 PHE A N 1
ATOM 5351 C CA . PHE A 1 667 ? -3.155 -6.401 19.610 1.00 94.12 667 PHE A CA 1
ATOM 5352 C C . PHE A 1 667 ? -4.218 -5.765 18.696 1.00 94.12 667 PHE A C 1
ATOM 5354 O O . PHE A 1 667 ? -4.594 -6.367 17.691 1.00 94.12 667 PHE A O 1
ATOM 5361 N N . LEU A 1 668 ? -4.664 -4.545 19.006 1.00 90.75 668 LEU A N 1
ATOM 5362 C CA . LEU A 1 668 ? -5.657 -3.798 18.229 1.00 90.75 668 LEU A CA 1
ATOM 5363 C C . LEU A 1 668 ? -5.138 -3.478 16.820 1.00 90.75 668 LEU A C 1
ATOM 5365 O O . LEU A 1 668 ? -5.843 -3.680 15.828 1.00 90.75 668 LEU A O 1
ATOM 5369 N N . GLY A 1 669 ? -3.865 -3.083 16.718 1.00 91.31 669 GLY A N 1
ATOM 5370 C CA . GLY A 1 669 ? -3.164 -2.929 15.448 1.00 91.31 669 GLY A CA 1
ATOM 5371 C C . GLY A 1 669 ? -3.121 -4.235 14.651 1.00 91.31 669 GLY A C 1
ATOM 5372 O O . GLY A 1 669 ? -3.458 -4.234 13.471 1.00 91.31 669 GLY A O 1
ATOM 5373 N N . PHE A 1 670 ? -2.796 -5.368 15.285 1.00 92.69 670 PHE A N 1
ATOM 5374 C CA . PHE A 1 670 ? -2.818 -6.685 14.633 1.00 92.69 670 PHE A CA 1
ATOM 5375 C C . PHE A 1 670 ? -4.219 -7.081 14.128 1.00 92.69 670 PHE A C 1
ATOM 5377 O O . PHE A 1 670 ? -4.344 -7.505 12.978 1.00 92.69 670 PHE A O 1
ATOM 5384 N N . ALA A 1 671 ? -5.269 -6.897 14.937 1.00 93.25 671 ALA A N 1
ATOM 5385 C CA . ALA A 1 671 ? -6.656 -7.167 14.543 1.00 93.25 671 ALA A CA 1
ATOM 5386 C C . ALA A 1 671 ? -7.105 -6.292 13.354 1.00 93.25 671 ALA A C 1
ATOM 5388 O O . ALA A 1 671 ? -7.737 -6.786 12.423 1.00 93.25 671 ALA A O 1
ATOM 5389 N N . THR A 1 672 ? -6.686 -5.024 13.332 1.00 92.69 672 THR A N 1
ATOM 5390 C CA . THR A 1 672 ? -6.943 -4.083 12.227 1.00 92.69 672 THR A CA 1
ATOM 5391 C C . THR A 1 672 ? -6.153 -4.426 10.954 1.00 92.69 672 THR A C 1
ATOM 5393 O O . THR A 1 672 ? -6.609 -4.159 9.840 1.00 92.69 672 THR A O 1
ATOM 5396 N N . ILE A 1 673 ? -4.959 -5.010 11.096 1.00 92.19 673 ILE A N 1
ATOM 5397 C CA . ILE A 1 673 ? -4.017 -5.277 9.997 1.00 92.19 673 ILE A CA 1
ATOM 5398 C C . ILE A 1 673 ? -4.222 -6.648 9.341 1.00 92.19 673 ILE A C 1
ATOM 5400 O O . ILE A 1 673 ? -3.965 -6.769 8.144 1.00 92.19 673 ILE A O 1
ATOM 5404 N N . ILE A 1 674 ? -4.689 -7.672 10.066 1.00 94.00 674 ILE A N 1
ATOM 5405 C CA . ILE A 1 674 ? -4.734 -9.056 9.554 1.00 94.00 674 ILE A CA 1
ATOM 5406 C C . ILE A 1 674 ? -5.595 -9.212 8.289 1.00 94.00 674 ILE A C 1
ATOM 5408 O O . ILE A 1 674 ? -5.178 -9.896 7.355 1.00 94.00 674 ILE A O 1
ATOM 5412 N N . GLY A 1 675 ? -6.751 -8.541 8.214 1.00 94.75 675 GLY A N 1
ATOM 5413 C CA . GLY A 1 675 ? -7.621 -8.543 7.031 1.00 94.75 675 GLY A CA 1
ATOM 5414 C C . GLY A 1 675 ? -6.932 -7.973 5.789 1.00 94.75 675 GLY A C 1
ATOM 5415 O O . GLY A 1 675 ? -6.776 -8.704 4.807 1.00 94.75 675 GLY A O 1
ATOM 5416 N N . PRO A 1 676 ? -6.461 -6.712 5.831 1.00 94.75 676 PRO A N 1
ATOM 5417 C CA . PRO A 1 676 ? -5.628 -6.142 4.781 1.00 94.75 676 PRO A CA 1
ATOM 5418 C C . PRO A 1 676 ? -4.447 -7.041 4.416 1.00 94.75 676 PRO A C 1
ATOM 5420 O O . PRO A 1 676 ? -4.327 -7.428 3.257 1.00 94.75 676 PRO A O 1
ATOM 5423 N N . ALA A 1 677 ? -3.633 -7.452 5.391 1.00 92.38 677 ALA A N 1
ATOM 5424 C CA . ALA A 1 677 ? -2.438 -8.263 5.174 1.00 92.38 677 ALA A CA 1
ATOM 5425 C C . ALA A 1 677 ? -2.730 -9.538 4.361 1.00 92.38 677 ALA A C 1
ATOM 5427 O O . ALA A 1 677 ? -2.068 -9.776 3.353 1.00 92.38 677 ALA A O 1
ATOM 5428 N N . LEU A 1 678 ? -3.770 -10.303 4.718 1.00 93.19 678 LEU A N 1
ATOM 5429 C CA . LEU A 1 678 ? -4.181 -11.526 4.008 1.00 93.19 678 LEU A CA 1
ATOM 5430 C C . LEU A 1 678 ? -4.573 -11.317 2.533 1.00 93.19 678 LEU A C 1
ATOM 5432 O O . LEU A 1 678 ? -4.602 -12.289 1.780 1.00 93.19 678 LEU A O 1
ATOM 5436 N N . THR A 1 679 ? -4.890 -10.089 2.114 1.00 93.12 679 THR A N 1
ATOM 5437 C CA . THR A 1 679 ? -5.405 -9.791 0.762 1.00 93.12 679 THR A CA 1
ATOM 5438 C C . THR A 1 679 ? -4.436 -9.035 -0.150 1.00 93.12 679 THR A C 1
ATOM 5440 O O . THR A 1 679 ? -4.736 -8.897 -1.336 1.00 93.12 679 THR A O 1
ATOM 5443 N N . GLY A 1 680 ? -3.299 -8.550 0.363 1.00 90.56 680 GLY A N 1
ATOM 5444 C CA . GLY A 1 680 ? -2.294 -7.816 -0.424 1.00 90.56 680 GLY A CA 1
ATOM 5445 C C . GLY A 1 680 ? -2.852 -6.582 -1.148 1.00 90.56 680 GLY A C 1
ATOM 5446 O O . GLY A 1 680 ? -2.843 -6.544 -2.381 1.00 90.56 680 GLY A O 1
ATOM 5447 N N . PRO A 1 681 ? -3.388 -5.580 -0.429 1.00 93.62 681 PRO A N 1
ATOM 5448 C CA . PRO A 1 681 ? -4.280 -4.595 -1.012 1.00 93.62 681 PRO A CA 1
ATOM 5449 C C . PRO A 1 681 ? -3.518 -3.471 -1.707 1.00 93.62 681 PRO A C 1
ATOM 5451 O O . PRO A 1 681 ? -2.332 -3.230 -1.470 1.00 93.62 681 PRO A O 1
ATOM 5454 N N . HIS A 1 682 ? -4.228 -2.719 -2.543 1.00 95.38 682 HIS A N 1
ATOM 5455 C CA . HIS A 1 682 ? -3.714 -1.440 -3.010 1.00 95.38 682 HIS A CA 1
ATOM 5456 C C . HIS A 1 682 ? -3.705 -0.431 -1.847 1.00 95.38 682 HIS A C 1
ATOM 5458 O O . HIS A 1 682 ? -4.645 -0.402 -1.048 1.00 95.38 682 HIS A O 1
ATOM 5464 N N . LEU A 1 683 ? -2.681 0.423 -1.757 1.00 95.62 683 LEU A N 1
ATOM 5465 C CA . LEU A 1 683 ? -2.480 1.334 -0.623 1.00 95.62 683 LEU A CA 1
ATOM 5466 C C . LEU A 1 683 ? -3.685 2.262 -0.389 1.00 95.62 683 LEU A C 1
ATOM 5468 O O . LEU A 1 683 ? -4.093 2.447 0.752 1.00 95.62 683 LEU A O 1
ATOM 5472 N N . LEU A 1 684 ? -4.337 2.742 -1.456 1.00 94.88 684 LEU A N 1
ATOM 5473 C CA . LEU A 1 684 ? -5.595 3.501 -1.358 1.00 94.88 684 LEU A CA 1
ATOM 5474 C C . LEU A 1 684 ? -6.706 2.732 -0.613 1.00 94.88 684 LEU A C 1
ATOM 5476 O O . LEU A 1 684 ? -7.477 3.333 0.124 1.00 94.88 684 LEU A O 1
ATOM 5480 N N . THR A 1 685 ? -6.799 1.406 -0.769 1.00 96.00 685 THR A N 1
ATOM 5481 C CA . THR A 1 685 ? -7.791 0.586 -0.045 1.00 96.00 685 THR A CA 1
ATOM 5482 C C . THR A 1 685 ? -7.413 0.399 1.420 1.00 96.00 685 THR A C 1
ATOM 5484 O O . THR A 1 685 ? -8.295 0.427 2.273 1.00 96.00 685 THR A O 1
ATOM 5487 N N . LEU A 1 686 ? -6.117 0.273 1.731 1.00 95.81 686 LEU A N 1
ATOM 5488 C CA . LEU A 1 686 ? -5.632 0.272 3.114 1.00 95.81 686 LEU A CA 1
ATOM 5489 C C . LEU A 1 686 ? -5.897 1.621 3.802 1.00 95.81 686 LEU A C 1
ATOM 5491 O O . LEU A 1 686 ? -6.337 1.642 4.946 1.00 95.81 686 LEU A O 1
ATOM 5495 N N . TRP A 1 687 ? -5.695 2.736 3.097 1.00 96.81 687 TRP A N 1
ATOM 5496 C CA . TRP A 1 687 ? -6.023 4.078 3.581 1.00 96.81 687 TRP A CA 1
ATOM 5497 C C . TRP A 1 687 ? -7.530 4.261 3.794 1.00 96.81 687 TRP A C 1
ATOM 5499 O O . TRP A 1 687 ? -7.928 4.726 4.855 1.00 96.81 687 TRP A O 1
ATOM 5509 N N . LEU A 1 688 ? -8.383 3.838 2.853 1.00 96.88 688 LEU A N 1
ATOM 5510 C CA . LEU A 1 688 ? -9.842 3.890 3.030 1.00 96.88 688 LEU A CA 1
ATOM 5511 C C . LEU A 1 688 ? -10.318 3.021 4.205 1.00 96.88 688 LEU A C 1
ATOM 5513 O O . LEU A 1 688 ? -11.166 3.459 4.978 1.00 96.88 688 LEU A O 1
ATOM 5517 N N . TRP A 1 689 ? -9.746 1.825 4.381 1.00 97.31 689 TRP A N 1
ATOM 5518 C CA . TRP A 1 689 ? -9.992 0.978 5.553 1.00 97.31 689 TRP A CA 1
ATOM 5519 C C . TRP A 1 689 ? -9.583 1.672 6.858 1.00 97.31 689 TRP A C 1
ATOM 5521 O O . TRP A 1 689 ? -10.382 1.738 7.787 1.00 97.31 689 TRP A O 1
ATOM 5531 N N . MET A 1 690 ? -8.378 2.246 6.905 1.00 96.06 690 MET A N 1
ATOM 5532 C CA . MET A 1 690 ? -7.856 2.963 8.071 1.00 96.06 690 MET A CA 1
ATOM 5533 C C . MET A 1 690 ? -8.732 4.167 8.443 1.00 96.06 690 MET A C 1
ATOM 5535 O O . MET A 1 690 ? -9.097 4.310 9.605 1.00 96.06 690 MET A O 1
ATOM 5539 N N . VAL A 1 691 ? -9.151 4.979 7.465 1.00 97.88 691 VAL A N 1
ATOM 5540 C CA . VAL A 1 691 ? -10.090 6.097 7.678 1.00 97.88 691 VAL A CA 1
ATOM 5541 C C . VAL A 1 691 ? -11.402 5.601 8.292 1.00 97.88 691 VAL A C 1
ATOM 5543 O O . VAL A 1 691 ? -11.866 6.171 9.274 1.00 97.88 691 VAL A O 1
ATOM 5546 N N . LEU A 1 692 ? -11.993 4.532 7.747 1.00 97.06 692 LEU A N 1
ATOM 5547 C CA . LEU A 1 692 ? -13.262 3.992 8.242 1.00 97.06 692 LEU A CA 1
ATOM 5548 C C . LEU A 1 692 ? -13.135 3.399 9.655 1.00 97.06 692 LEU A C 1
ATOM 5550 O O . LEU A 1 692 ? -13.975 3.696 10.498 1.00 97.06 692 LEU A O 1
ATOM 5554 N N . ARG A 1 693 ? -12.080 2.622 9.936 1.00 96.00 693 ARG A N 1
ATOM 5555 C CA . ARG A 1 693 ? -11.819 2.013 11.254 1.00 96.00 693 ARG A CA 1
ATOM 5556 C C . ARG A 1 693 ? -11.568 3.070 12.339 1.00 96.00 693 ARG A C 1
ATOM 5558 O O . ARG A 1 693 ? -12.089 2.931 13.443 1.00 96.00 693 ARG A O 1
ATOM 5565 N N . VAL A 1 694 ? -10.822 4.137 12.025 1.00 96.56 694 VAL A N 1
ATOM 5566 C CA . VAL A 1 694 ? -10.563 5.253 12.957 1.00 96.56 694 VAL A CA 1
ATOM 5567 C C . VAL A 1 694 ? -11.838 6.066 13.218 1.00 96.56 694 VAL A C 1
ATOM 5569 O O . VAL A 1 694 ? -12.146 6.367 14.368 1.00 96.56 694 VAL A O 1
ATOM 5572 N N . LEU A 1 695 ? -12.626 6.385 12.183 1.00 96.25 695 LEU A N 1
ATOM 5573 C CA . LEU A 1 695 ? -13.906 7.085 12.368 1.00 96.25 695 LEU A CA 1
ATOM 5574 C C . LEU A 1 695 ? -14.902 6.268 13.203 1.00 96.25 695 LEU A C 1
ATOM 5576 O O . LEU A 1 695 ? -15.604 6.836 14.036 1.00 96.25 695 LEU A O 1
ATOM 5580 N N . GLU A 1 696 ? -14.956 4.953 12.994 1.00 95.38 696 GLU A N 1
ATOM 5581 C CA . GLU A 1 696 ? -15.867 4.060 13.711 1.00 95.38 696 GLU A CA 1
ATOM 5582 C C . GLU A 1 696 ? -15.468 3.907 15.186 1.00 95.38 696 GLU A C 1
ATOM 5584 O O . GLU A 1 696 ? -16.303 4.137 16.060 1.00 95.38 696 GLU A O 1
ATOM 5589 N N . THR A 1 697 ? -14.183 3.662 15.486 1.00 94.44 697 THR A N 1
ATOM 5590 C CA . THR A 1 697 ? -13.733 3.547 16.885 1.00 94.44 697 THR A CA 1
ATOM 5591 C C . THR A 1 697 ? -13.923 4.860 17.654 1.00 94.44 697 THR A C 1
ATOM 5593 O O . THR A 1 697 ? -14.336 4.847 18.815 1.00 94.44 697 THR A O 1
ATOM 5596 N N . VAL A 1 698 ? -13.724 6.017 17.009 1.00 95.81 698 VAL A N 1
ATOM 5597 C CA . VAL A 1 698 ? -13.989 7.326 17.628 1.00 95.81 698 VAL A CA 1
ATOM 5598 C C . VAL A 1 698 ? -15.494 7.580 17.824 1.00 95.81 698 VAL A C 1
ATOM 5600 O O . VAL A 1 698 ? -15.860 8.189 18.831 1.00 95.81 698 VAL A O 1
ATOM 5603 N N . GLU A 1 699 ? -16.383 7.091 16.945 1.00 94.94 699 GLU A N 1
ATOM 5604 C CA . GLU A 1 699 ? -17.846 7.147 17.151 1.00 94.94 699 GLU A CA 1
ATOM 5605 C C . GLU A 1 699 ? -18.270 6.275 18.336 1.00 94.94 699 GLU A C 1
ATOM 5607 O O . GLU A 1 699 ? -18.942 6.773 19.242 1.00 94.94 699 GLU A O 1
ATOM 5612 N N . ALA A 1 700 ? -17.788 5.030 18.403 1.00 93.69 700 ALA A N 1
ATOM 5613 C CA . ALA A 1 700 ? -18.047 4.107 19.508 1.00 93.69 700 ALA A CA 1
ATOM 5614 C C . ALA A 1 700 ? -17.603 4.660 20.879 1.00 93.69 700 ALA A C 1
ATOM 5616 O O . ALA A 1 700 ? -18.224 4.363 21.898 1.00 93.69 700 ALA A O 1
ATOM 5617 N N . HIS A 1 701 ? -16.585 5.525 20.917 1.00 94.62 701 HIS A N 1
ATOM 5618 C CA . HIS A 1 701 ? -16.098 6.160 22.147 1.00 94.62 701 HIS A CA 1
ATOM 5619 C C . HIS A 1 701 ? -16.561 7.610 22.344 1.00 94.62 701 HIS A C 1
ATOM 5621 O O . HIS A 1 701 ? -16.175 8.234 23.332 1.00 94.62 701 HIS A O 1
ATOM 5627 N N . CYS A 1 702 ? -17.363 8.200 21.448 1.00 92.75 702 CYS A N 1
ATOM 5628 C CA . CYS A 1 702 ? -17.571 9.654 21.462 1.00 92.75 702 CYS A CA 1
ATOM 5629 C C . CYS A 1 702 ? -18.293 10.189 22.717 1.00 92.75 702 CYS A C 1
ATOM 5631 O O . CYS A 1 702 ? -18.160 11.374 23.030 1.00 92.75 702 CYS A O 1
ATOM 5633 N N . GLY A 1 703 ? -19.029 9.337 23.442 1.00 91.94 703 GLY A N 1
ATOM 5634 C CA . GLY A 1 703 ? -19.800 9.691 24.645 1.00 91.94 703 GLY A CA 1
ATOM 5635 C C . GLY A 1 703 ? -21.168 10.335 24.360 1.00 91.94 703 GLY A C 1
ATOM 5636 O O . GLY A 1 703 ? -21.897 10.695 25.292 1.00 91.94 703 GLY A O 1
ATOM 5637 N N . TYR A 1 704 ? -21.540 10.458 23.083 1.00 92.44 704 TYR A N 1
ATOM 5638 C CA . TYR A 1 704 ? -22.806 11.012 22.603 1.00 92.44 704 TYR A CA 1
ATOM 5639 C C . TYR A 1 704 ? -23.576 9.982 21.768 1.00 92.44 704 TYR A C 1
ATOM 5641 O O . TYR A 1 704 ? -22.985 9.161 21.083 1.00 92.44 704 TYR A O 1
ATOM 5649 N N . HIS A 1 705 ? -24.903 10.051 21.786 1.00 92.88 705 HIS A N 1
ATOM 5650 C CA . HIS A 1 705 ? -25.777 9.237 20.947 1.00 92.88 705 HIS A CA 1
ATOM 5651 C C . HIS A 1 705 ? -26.762 10.154 20.217 1.00 92.88 705 HIS A C 1
ATOM 5653 O O . HIS A 1 705 ? -27.772 10.594 20.776 1.00 92.88 705 HIS A O 1
ATOM 5659 N N . PHE A 1 706 ? -26.445 10.489 18.968 1.00 92.12 706 PHE A N 1
ATOM 5660 C CA . PHE A 1 706 ? -27.221 11.447 18.183 1.00 92.12 706 PHE A CA 1
ATOM 5661 C C . PHE A 1 706 ? -28.419 10.778 17.495 1.00 92.12 706 PHE A C 1
ATOM 5663 O O . PHE A 1 706 ? -28.385 9.574 17.242 1.00 92.12 706 PHE A O 1
ATOM 5670 N N . PRO A 1 707 ? -29.451 11.542 17.080 1.00 90.81 707 PRO A N 1
ATOM 5671 C CA . PRO A 1 707 ? -30.513 11.027 16.209 1.00 90.81 707 PRO A CA 1
ATOM 5672 C C . PRO A 1 707 ? -29.988 10.446 14.885 1.00 90.81 707 PRO A C 1
ATOM 5674 O O . PRO A 1 707 ? -30.626 9.581 14.296 1.00 90.81 707 PRO A O 1
ATOM 5677 N N . TRP A 1 708 ? -28.810 10.890 14.438 1.00 90.62 708 TRP A N 1
ATOM 5678 C CA . TRP A 1 708 ? -28.138 10.431 13.222 1.00 90.62 708 TRP A CA 1
ATOM 5679 C C . TRP A 1 708 ? -26.957 9.465 13.467 1.00 90.62 708 TRP A C 1
ATOM 5681 O O . TRP A 1 708 ? -26.219 9.189 12.524 1.00 90.62 708 TRP A O 1
ATOM 5691 N N . SER A 1 709 ? -26.751 8.950 14.690 1.00 90.38 709 SER A N 1
ATOM 5692 C CA . SER A 1 709 ? -25.735 7.904 14.931 1.00 90.38 709 SER A CA 1
ATOM 5693 C C . SER A 1 709 ? -26.064 6.629 14.128 1.00 90.38 709 SER A C 1
ATOM 5695 O O . SER A 1 709 ? -27.247 6.287 14.008 1.00 90.38 709 SER A O 1
ATOM 5697 N N . PRO A 1 710 ? -25.068 5.890 13.589 1.00 88.62 710 PRO A N 1
ATOM 5698 C CA . PRO A 1 710 ? -25.322 4.740 12.711 1.00 88.62 710 PRO A CA 1
ATOM 5699 C C . PRO A 1 710 ? -26.125 3.613 13.381 1.00 88.62 710 PRO A C 1
ATOM 5701 O O . PRO A 1 710 ? -26.891 2.925 12.706 1.00 88.62 710 PRO A O 1
ATOM 5704 N N . SER A 1 711 ? -26.028 3.493 14.711 1.00 89.12 711 SER A N 1
ATOM 5705 C CA . SER A 1 711 ? -26.811 2.595 15.576 1.00 89.12 711 SER A CA 1
ATOM 5706 C C . SER A 1 711 ? -28.333 2.719 15.421 1.00 89.12 711 SER A C 1
ATOM 5708 O O . SER A 1 711 ? -29.052 1.767 15.718 1.00 89.12 711 SER A O 1
ATOM 5710 N N . ASN A 1 712 ? -28.841 3.859 14.941 1.00 88.62 712 ASN A N 1
ATOM 5711 C CA . ASN A 1 712 ? -30.277 4.068 14.721 1.00 88.62 712 ASN A CA 1
ATOM 5712 C C . ASN A 1 712 ? -30.781 3.503 13.382 1.00 88.62 712 ASN A C 1
ATOM 5714 O O . ASN A 1 712 ? -31.990 3.361 13.204 1.00 88.62 712 ASN A O 1
ATOM 5718 N N . PHE A 1 713 ? -29.881 3.212 12.435 1.00 89.69 713 PHE A N 1
ATOM 5719 C CA . PHE A 1 713 ? -30.233 2.824 11.062 1.00 89.69 713 PHE A CA 1
ATOM 5720 C C . PHE A 1 713 ? -29.687 1.452 10.659 1.00 89.69 713 PHE A C 1
ATOM 5722 O O . PHE A 1 713 ? -30.314 0.751 9.865 1.00 89.69 713 PHE A O 1
ATOM 5729 N N . LEU A 1 714 ? -28.518 1.070 11.179 1.00 87.50 714 LEU A N 1
ATOM 5730 C CA . LEU A 1 714 ? -27.843 -0.180 10.845 1.00 87.50 714 LEU A CA 1
ATOM 5731 C C . LEU A 1 714 ? -28.149 -1.244 11.910 1.00 87.50 714 LEU A C 1
ATOM 5733 O O . LEU A 1 714 ? -27.619 -1.161 13.021 1.00 87.50 714 LEU A O 1
ATOM 5737 N N . PRO A 1 715 ? -28.975 -2.267 11.613 1.00 81.81 715 PRO A N 1
ATOM 5738 C CA . PRO A 1 715 ? -29.202 -3.349 12.561 1.00 81.81 715 PRO A CA 1
ATOM 5739 C C . PRO A 1 715 ? -27.882 -4.065 12.868 1.00 81.81 715 PRO A C 1
ATOM 5741 O O . PRO A 1 715 ? -27.049 -4.264 11.988 1.00 81.81 715 PRO A O 1
ATOM 5744 N N . LEU A 1 716 ? -27.725 -4.478 14.127 1.00 87.06 716 LEU A N 1
ATOM 5745 C CA . LEU A 1 716 ? -26.518 -5.081 14.708 1.00 87.06 716 LEU A CA 1
ATOM 5746 C C . LEU A 1 716 ? -25.314 -4.139 14.914 1.00 87.06 716 LEU A C 1
ATOM 5748 O O . LEU A 1 716 ? -24.407 -4.559 15.630 1.00 87.06 716 LEU A O 1
ATOM 5752 N N . TYR A 1 717 ? -25.282 -2.905 14.397 1.00 92.12 717 TYR A N 1
ATOM 5753 C CA . TYR A 1 717 ? -24.215 -1.945 14.734 1.00 92.12 717 TYR A CA 1
ATOM 5754 C C . TYR A 1 717 ? -24.319 -1.516 16.209 1.00 92.12 717 TYR A C 1
ATOM 5756 O O . TYR A 1 717 ? -25.404 -1.168 16.676 1.00 92.12 717 TYR A O 1
ATOM 5764 N N . GLY A 1 718 ? -23.209 -1.567 16.951 1.00 88.31 718 GLY A N 1
ATOM 5765 C CA . GLY A 1 718 ? -23.179 -1.246 18.383 1.00 88.31 718 GLY A CA 1
ATOM 5766 C C . GLY A 1 718 ? -23.219 0.258 18.657 1.00 88.31 718 GLY A C 1
ATOM 5767 O O . GLY A 1 718 ? -24.163 0.760 19.271 1.00 88.31 718 GLY A O 1
ATOM 5768 N N . GLY A 1 719 ? -22.195 0.973 18.189 1.00 92.50 719 GLY A N 1
ATOM 5769 C CA . GLY A 1 719 ? -22.043 2.414 18.387 1.00 92.50 719 GLY A CA 1
ATOM 5770 C C . GLY A 1 719 ? -21.903 2.857 19.847 1.00 92.50 719 GLY A C 1
ATOM 5771 O O . GLY A 1 719 ? -21.789 2.055 20.781 1.00 92.50 719 GLY A O 1
ATOM 5772 N N . ALA A 1 720 ? -21.942 4.175 20.038 1.00 92.81 720 ALA A N 1
ATOM 5773 C CA . ALA A 1 720 ? -21.567 4.830 21.290 1.00 92.81 720 ALA A CA 1
ATOM 5774 C C . ALA A 1 720 ? -22.276 4.310 22.559 1.00 92.81 720 ALA A C 1
ATOM 5776 O O . ALA A 1 720 ? -21.632 4.075 23.575 1.00 92.81 720 ALA A O 1
ATOM 5777 N N . ASP A 1 721 ? -23.598 4.096 22.534 1.00 91.12 721 ASP A N 1
ATOM 5778 C CA . ASP A 1 721 ? -24.361 3.661 23.725 1.00 91.12 721 ASP A CA 1
ATOM 5779 C C . ASP A 1 721 ? -24.157 2.167 24.059 1.00 91.12 721 ASP A C 1
ATOM 5781 O O . ASP A 1 721 ? -24.303 1.781 25.221 1.00 91.12 721 ASP A O 1
ATOM 5785 N N . PHE A 1 722 ? -23.745 1.335 23.094 1.00 92.31 722 PHE A N 1
ATOM 5786 C CA . PHE A 1 722 ? -23.346 -0.055 23.353 1.00 92.31 722 PHE A CA 1
ATOM 5787 C C . PHE A 1 722 ? -21.983 -0.133 24.055 1.00 92.31 722 PHE A C 1
ATOM 5789 O O . PHE A 1 722 ? -21.817 -0.945 24.969 1.00 92.31 722 PHE A O 1
ATOM 5796 N N . HIS A 1 723 ? -21.031 0.721 23.665 1.00 93.62 723 HIS A N 1
ATOM 5797 C CA . HIS A 1 723 ? -19.673 0.722 24.215 1.00 93.62 723 HIS A CA 1
ATOM 5798 C C . HIS A 1 723 ? -19.532 1.584 25.491 1.00 93.62 723 HIS A C 1
ATOM 5800 O O . HIS A 1 723 ? -18.817 1.214 26.419 1.00 93.62 723 HIS A O 1
ATOM 5806 N N . ASP A 1 724 ? -20.312 2.657 25.652 1.00 92.88 724 ASP A N 1
ATOM 5807 C CA . ASP A 1 724 ? -20.428 3.385 26.930 1.00 92.88 724 ASP A CA 1
ATOM 5808 C C . ASP A 1 724 ? -20.907 2.461 28.068 1.00 92.88 724 ASP A C 1
ATOM 5810 O O . ASP A 1 724 ? -20.343 2.448 29.166 1.00 92.88 724 ASP A O 1
ATOM 5814 N N . TYR A 1 725 ? -21.889 1.594 27.782 1.00 91.69 725 TYR A N 1
ATOM 5815 C CA . TYR A 1 725 ? -22.345 0.571 28.728 1.00 91.69 725 TYR A CA 1
ATOM 5816 C C . TYR A 1 725 ? -21.239 -0.423 29.115 1.00 91.69 725 TYR A C 1
ATOM 5818 O O . TYR A 1 725 ? -21.231 -0.912 30.247 1.00 91.69 725 TYR A O 1
ATOM 5826 N N . HIS A 1 726 ? -20.305 -0.704 28.201 1.00 92.75 726 HIS A N 1
ATOM 5827 C CA . HIS A 1 726 ? -19.137 -1.536 28.461 1.00 92.75 726 HIS A CA 1
ATOM 5828 C C . HIS A 1 726 ? -18.176 -0.848 29.453 1.00 92.75 726 HIS A C 1
ATOM 5830 O O . HIS A 1 726 ? -17.945 -1.391 30.535 1.00 92.75 726 HIS A O 1
ATOM 5836 N N . HIS A 1 727 ? -17.710 0.375 29.156 1.00 90.75 727 HIS A N 1
ATOM 5837 C CA . HIS A 1 727 ? -16.824 1.163 30.040 1.00 90.75 727 HIS A CA 1
ATOM 5838 C C . HIS A 1 727 ? -17.410 1.420 31.436 1.00 90.75 727 HIS A C 1
ATOM 5840 O O . HIS A 1 727 ? -16.687 1.544 32.427 1.00 90.75 727 HIS A O 1
ATOM 5846 N N . ARG A 1 728 ? -18.739 1.501 31.539 1.00 85.56 728 ARG A N 1
ATOM 5847 C CA . ARG A 1 728 ? -19.446 1.737 32.800 1.00 85.56 728 ARG A CA 1
ATOM 5848 C C . ARG A 1 728 ? -19.429 0.535 33.761 1.00 85.56 728 ARG A C 1
ATOM 5850 O O . ARG A 1 728 ? -19.761 0.701 34.941 1.00 85.56 728 ARG A O 1
ATOM 5857 N N . LEU A 1 729 ? -19.087 -0.673 33.303 1.00 77.62 729 LEU A N 1
ATOM 5858 C CA . LEU A 1 729 ? -19.166 -1.901 34.101 1.00 77.62 729 LEU A CA 1
ATOM 5859 C C . LEU A 1 729 ? -17.798 -2.448 34.526 1.00 77.62 729 LEU A C 1
ATOM 5861 O O . LEU A 1 729 ? -16.890 -2.646 33.731 1.00 77.62 729 LEU A O 1
ATOM 5865 N N . LEU A 1 730 ? -17.695 -2.818 35.806 1.00 65.00 730 LEU A N 1
ATOM 5866 C CA . LEU A 1 730 ? -16.536 -3.542 36.337 1.00 65.00 730 LEU A CA 1
ATOM 5867 C C . LEU A 1 730 ? -16.361 -4.897 35.628 1.00 65.00 730 LEU A C 1
ATOM 5869 O O . LEU A 1 730 ? -17.338 -5.621 35.440 1.00 65.00 730 LEU A O 1
ATOM 5873 N N . TYR A 1 731 ? -15.110 -5.290 35.366 1.00 66.12 731 TYR A N 1
ATOM 5874 C CA . TYR A 1 731 ? -14.713 -6.506 34.628 1.00 66.12 731 TYR A CA 1
ATOM 5875 C C . TYR A 1 731 ? -15.356 -7.839 35.066 1.00 66.12 731 TYR A C 1
ATOM 5877 O O . TYR A 1 731 ? -15.367 -8.802 34.309 1.00 66.12 731 TYR A O 1
ATOM 5885 N N . THR A 1 732 ? -15.893 -7.935 36.286 1.00 60.16 732 THR A N 1
ATOM 5886 C CA . THR A 1 732 ? -16.619 -9.127 36.769 1.00 60.16 732 THR A CA 1
ATOM 5887 C C . THR A 1 732 ? -18.072 -9.202 36.288 1.00 60.16 732 THR A C 1
ATOM 5889 O O . THR A 1 732 ? -18.747 -10.201 36.534 1.00 60.16 732 THR A O 1
ATOM 5892 N N . LYS A 1 733 ? -18.565 -8.145 35.635 1.00 68.19 733 LYS A N 1
ATOM 5893 C CA . LYS A 1 733 ? -19.908 -8.015 35.052 1.00 68.19 733 LYS A CA 1
ATOM 5894 C C . LYS A 1 733 ? -19.889 -7.407 33.643 1.00 68.19 733 LYS A C 1
ATOM 5896 O O . LYS A 1 733 ? -20.964 -7.144 33.109 1.00 68.19 733 LYS A O 1
ATOM 5901 N N . SER A 1 734 ? -18.714 -7.170 33.058 1.00 70.19 734 SER A N 1
ATOM 5902 C CA . SER A 1 734 ? -18.593 -6.677 31.687 1.00 70.19 734 SER A CA 1
ATOM 5903 C C . SER A 1 734 ? -19.183 -7.672 30.684 1.00 70.19 734 SER A C 1
ATOM 5905 O O . SER A 1 734 ? -19.195 -8.891 30.887 1.00 70.19 734 SER A O 1
ATOM 5907 N N . GLY A 1 735 ? -19.666 -7.113 29.586 1.00 86.19 735 GLY A N 1
ATOM 5908 C CA . GLY A 1 735 ? -20.188 -7.796 28.410 1.00 86.19 735 GLY A CA 1
ATOM 5909 C C . GLY A 1 735 ? -19.802 -6.971 27.189 1.00 86.19 735 GLY A C 1
ATOM 5910 O O . GLY A 1 735 ? -18.812 -6.251 27.271 1.00 86.19 735 GLY A O 1
ATOM 5911 N N . ASN A 1 736 ? -20.606 -6.982 26.126 1.00 93.19 736 ASN A N 1
ATOM 5912 C CA . ASN A 1 736 ? -20.472 -6.027 25.016 1.00 93.19 736 ASN A CA 1
ATOM 5913 C C . ASN A 1 736 ? -19.025 -5.950 24.460 1.00 93.19 736 ASN A C 1
ATOM 5915 O O . ASN A 1 736 ? -18.396 -4.897 24.514 1.00 93.19 736 ASN A O 1
ATOM 5919 N N . TYR A 1 737 ? -18.466 -7.079 24.012 1.00 93.50 737 TYR A N 1
ATOM 5920 C CA . TYR A 1 737 ? -17.057 -7.183 23.597 1.00 93.50 737 TYR A CA 1
ATOM 5921 C C . TYR A 1 737 ? -16.792 -6.912 22.103 1.00 93.50 737 TYR A C 1
ATOM 5923 O O . TYR A 1 737 ? -15.628 -6.830 21.715 1.00 93.50 737 TYR A O 1
ATOM 5931 N N . SER A 1 738 ? -17.824 -6.820 21.262 1.00 92.25 738 SER A N 1
ATOM 5932 C CA . SER A 1 738 ? -17.681 -6.609 19.807 1.00 92.25 738 SER A CA 1
ATOM 5933 C C . SER A 1 738 ? -17.117 -5.215 19.488 1.00 92.25 738 SER A C 1
ATOM 5935 O O . SER A 1 738 ? -17.307 -4.286 20.275 1.00 92.25 738 SER A O 1
ATOM 5937 N N . SER A 1 739 ? -16.438 -5.076 18.344 1.00 87.56 739 SER A N 1
ATOM 5938 C CA . SER A 1 739 ? -15.807 -3.821 17.895 1.00 87.56 739 SER A CA 1
ATOM 5939 C C . SER A 1 739 ? -16.866 -2.884 17.308 1.00 87.56 739 SER A C 1
ATOM 5941 O O . SER A 1 739 ? -17.082 -1.775 17.788 1.00 87.56 739 SER A O 1
ATOM 5943 N N . THR A 1 740 ? -17.608 -3.414 16.333 1.00 92.31 740 THR A N 1
ATOM 5944 C CA . THR A 1 740 ? -18.571 -2.702 15.487 1.00 92.31 740 THR A CA 1
ATOM 5945 C C . THR A 1 740 ? -19.915 -3.419 15.443 1.00 92.31 740 THR A C 1
ATOM 5947 O O . THR A 1 740 ? -20.969 -2.784 15.546 1.00 92.31 740 THR A O 1
ATOM 5950 N N . PHE A 1 741 ? -19.914 -4.751 15.311 1.00 94.62 741 PHE A N 1
ATOM 5951 C CA . PHE A 1 741 ? -21.128 -5.524 15.061 1.00 94.62 741 PHE A CA 1
ATOM 5952 C C . PHE A 1 741 ? -21.450 -6.476 16.217 1.00 94.62 741 PHE A C 1
ATOM 5954 O O . PHE A 1 741 ? -20.804 -7.489 16.445 1.00 94.62 741 PHE A O 1
ATOM 5961 N N . THR A 1 742 ? -22.565 -6.220 16.893 1.00 93.12 742 THR A N 1
ATOM 5962 C CA . THR A 1 742 ? -23.057 -6.946 18.081 1.00 93.12 742 THR A CA 1
ATOM 5963 C C . THR A 1 742 ? -23.462 -8.415 17.849 1.00 93.12 742 THR A C 1
ATOM 5965 O O . THR A 1 742 ? -23.996 -9.061 18.752 1.00 93.12 742 THR A O 1
ATOM 5968 N N . TYR A 1 743 ? -23.231 -8.983 16.659 1.00 92.38 743 TYR A N 1
ATOM 5969 C CA . TYR A 1 743 ? -23.632 -10.356 16.324 1.00 92.38 743 TYR A CA 1
ATOM 5970 C C . TYR A 1 743 ? -22.877 -11.406 17.151 1.00 92.38 743 TYR A C 1
ATOM 5972 O O . TYR A 1 743 ? -23.497 -12.362 17.617 1.00 92.38 743 TYR A O 1
ATOM 5980 N N . MET A 1 744 ? -21.579 -11.208 17.409 1.00 94.31 744 MET A N 1
ATOM 5981 C CA . MET A 1 744 ? -20.800 -12.084 18.293 1.00 94.31 744 MET A CA 1
ATOM 5982 C C . MET A 1 744 ? -21.309 -12.017 19.738 1.00 94.31 744 MET A C 1
ATOM 5984 O O . MET A 1 744 ? -21.548 -13.055 20.362 1.00 94.31 744 MET A O 1
ATOM 5988 N N . ASP A 1 745 ? -21.572 -10.811 20.252 1.00 94.88 745 ASP A N 1
ATOM 5989 C CA . ASP A 1 745 ? -22.186 -10.640 21.570 1.00 94.88 745 ASP A CA 1
ATOM 5990 C C . ASP A 1 745 ? -23.573 -11.277 21.684 1.00 94.88 745 ASP A C 1
ATOM 5992 O O . ASP A 1 745 ? -23.888 -11.851 22.728 1.00 94.88 745 ASP A O 1
ATOM 5996 N N . TRP A 1 746 ? -24.389 -11.226 20.629 1.00 92.12 746 TRP A N 1
ATOM 5997 C CA . TRP A 1 746 ? -25.694 -11.880 20.606 1.00 92.12 746 TRP A CA 1
ATOM 5998 C C . TRP A 1 746 ? -25.571 -13.408 20.641 1.00 92.12 746 TRP A C 1
ATOM 6000 O O . TRP A 1 746 ? -26.195 -14.052 21.487 1.00 92.12 746 TRP A O 1
ATOM 6010 N N . ILE A 1 747 ? -24.737 -13.981 19.764 1.00 94.69 747 ILE A N 1
ATOM 6011 C CA . ILE A 1 747 ? -24.530 -15.433 19.625 1.00 94.69 747 ILE A CA 1
ATOM 6012 C C . ILE A 1 747 ? -24.026 -16.043 20.938 1.00 94.69 747 ILE A C 1
ATOM 6014 O O . ILE A 1 747 ? -24.549 -17.060 21.395 1.00 94.69 747 ILE A O 1
ATOM 6018 N N . PHE A 1 748 ? -23.045 -15.408 21.584 1.00 94.06 748 PHE A N 1
ATOM 6019 C CA . PHE A 1 748 ? -22.511 -15.871 22.869 1.00 94.06 748 PHE A CA 1
ATOM 6020 C C . PHE A 1 748 ? -23.266 -15.313 24.087 1.00 94.06 748 PHE A C 1
ATOM 6022 O O . PHE A 1 748 ? -22.986 -15.695 25.228 1.00 94.06 748 PHE A O 1
ATOM 6029 N N . GLY A 1 749 ? -24.258 -14.450 23.862 1.00 92.56 749 GLY A N 1
ATOM 6030 C CA . GLY A 1 749 ? -25.113 -13.857 24.882 1.00 92.56 749 GLY A CA 1
ATOM 6031 C C . GLY A 1 749 ? -24.373 -12.977 25.890 1.00 92.56 749 GLY A C 1
ATOM 6032 O O . GLY A 1 749 ? -24.761 -12.967 27.062 1.00 92.56 749 GLY A O 1
ATOM 6033 N N . THR A 1 750 ? -23.313 -12.286 25.465 1.00 93.38 750 THR A N 1
ATOM 6034 C CA . THR A 1 750 ? -22.531 -11.353 26.289 1.00 93.38 750 THR A CA 1
ATOM 6035 C C . THR A 1 750 ? -23.114 -9.933 26.328 1.00 93.38 750 THR A C 1
ATOM 6037 O O . THR A 1 750 ? -22.686 -9.150 27.166 1.00 93.38 750 THR A O 1
ATOM 6040 N N . ASP A 1 751 ? -24.173 -9.622 25.569 1.00 92.69 751 ASP A N 1
ATOM 6041 C CA . ASP A 1 751 ? -24.927 -8.351 25.650 1.00 92.69 751 ASP A CA 1
ATOM 6042 C C . ASP A 1 751 ? -26.207 -8.394 26.518 1.00 92.69 751 ASP A C 1
ATOM 6044 O O . ASP A 1 751 ? -26.957 -7.416 26.602 1.00 92.69 751 ASP A O 1
ATOM 6048 N N . LYS A 1 752 ? -26.489 -9.512 27.202 1.00 90.38 752 LYS A N 1
ATOM 6049 C CA . LYS A 1 752 ? -27.735 -9.706 27.980 1.00 90.38 752 LYS A CA 1
ATOM 6050 C C . LYS A 1 752 ? -27.997 -8.604 29.015 1.00 90.38 752 LYS A C 1
ATOM 6052 O O . LYS A 1 752 ? -29.153 -8.253 29.256 1.00 90.38 752 LYS A O 1
ATOM 6057 N N . GLY A 1 753 ? -26.942 -8.055 29.622 1.00 88.19 753 GLY A N 1
ATOM 6058 C CA . GLY A 1 753 ? -27.045 -6.926 30.552 1.00 88.19 753 GLY A CA 1
ATOM 6059 C C . GLY A 1 753 ? -27.525 -5.645 29.864 1.00 88.19 753 GLY A C 1
ATOM 6060 O O . GLY A 1 753 ? -28.453 -4.995 30.350 1.00 88.19 753 GLY A O 1
ATOM 6061 N N . TYR A 1 754 ? -26.947 -5.333 28.702 1.00 89.69 754 TYR A N 1
ATOM 6062 C CA . TYR A 1 754 ? -27.297 -4.174 27.885 1.00 89.69 754 TYR A CA 1
ATOM 6063 C C . TYR A 1 754 ? -28.741 -4.255 27.380 1.00 89.69 754 TYR A C 1
ATOM 6065 O O . TYR A 1 754 ? -29.517 -3.319 27.577 1.00 89.69 754 TYR A O 1
ATOM 6073 N N . ARG A 1 755 ? -29.151 -5.413 26.840 1.00 88.88 755 ARG A N 1
ATOM 6074 C CA . ARG A 1 755 ? -30.543 -5.655 26.412 1.00 88.88 755 ARG A CA 1
ATOM 6075 C C . ARG A 1 755 ? -31.540 -5.449 27.553 1.00 88.88 755 ARG A C 1
ATOM 6077 O O . ARG A 1 755 ? -32.575 -4.818 27.353 1.00 88.88 755 ARG A O 1
ATOM 6084 N N . LYS A 1 756 ? -31.213 -5.916 28.766 1.00 88.88 756 LYS A N 1
ATOM 6085 C CA . LYS A 1 756 ? -32.053 -5.694 29.952 1.00 88.88 756 LYS A CA 1
ATOM 6086 C C . LYS A 1 756 ? -32.123 -4.215 30.351 1.00 88.88 756 LYS A C 1
ATOM 6088 O O . LYS A 1 756 ? -33.195 -3.760 30.738 1.00 88.88 756 LYS A O 1
ATOM 6093 N N . LEU A 1 757 ? -31.030 -3.454 30.233 1.00 86.06 757 LEU A N 1
ATOM 6094 C CA . LEU A 1 757 ? -31.061 -2.004 30.460 1.00 86.06 757 LEU A CA 1
ATOM 6095 C C . LEU A 1 757 ? -31.908 -1.278 29.402 1.00 86.06 757 LEU A C 1
ATOM 6097 O O . LEU A 1 757 ? -32.670 -0.385 29.761 1.00 86.06 757 LEU A O 1
ATOM 6101 N N . LYS A 1 758 ? -31.807 -1.658 28.121 1.00 86.38 758 LYS A N 1
ATOM 6102 C CA . LYS A 1 758 ? -32.629 -1.086 27.040 1.00 86.38 758 LYS A CA 1
ATOM 6103 C C . LYS A 1 758 ? -34.120 -1.335 27.258 1.00 86.38 758 LYS A C 1
ATOM 6105 O O . LYS A 1 758 ? -34.880 -0.379 27.171 1.00 86.38 758 LYS A O 1
ATOM 6110 N N . ALA A 1 759 ? -34.521 -2.559 27.610 1.00 87.19 759 ALA A N 1
ATOM 6111 C CA . ALA A 1 759 ? -35.912 -2.867 27.951 1.00 87.19 759 ALA A CA 1
ATOM 6112 C C . ALA A 1 759 ? -36.416 -1.987 29.111 1.00 87.19 759 ALA A C 1
ATOM 6114 O O . ALA A 1 759 ? -37.389 -1.261 28.956 1.00 87.19 759 ALA A O 1
ATOM 6115 N N . LEU A 1 760 ? -35.665 -1.922 30.219 1.00 86.69 760 LEU A N 1
ATOM 6116 C CA . LEU A 1 760 ? -36.015 -1.087 31.378 1.00 86.69 760 LEU A CA 1
ATOM 6117 C C . LEU A 1 760 ? -36.036 0.428 31.093 1.00 86.69 760 LEU A C 1
ATOM 6119 O O . LEU A 1 760 ? -36.680 1.160 31.838 1.00 86.69 760 LEU A O 1
ATOM 6123 N N . LYS A 1 761 ? -35.333 0.909 30.055 1.00 79.31 761 LYS A N 1
ATOM 6124 C CA . LYS A 1 761 ? -35.447 2.292 29.557 1.00 79.31 761 LYS A CA 1
ATOM 6125 C C . LYS A 1 761 ? -36.672 2.483 28.647 1.00 79.31 761 LYS A C 1
ATOM 6127 O O . LYS A 1 761 ? -37.257 3.554 28.677 1.00 79.31 761 LYS A O 1
ATOM 6132 N N . GLY A 1 762 ? -37.040 1.480 27.846 1.00 65.25 762 GLY A N 1
ATOM 6133 C CA . GLY A 1 762 ? -38.194 1.528 26.937 1.00 65.25 762 GLY A CA 1
ATOM 6134 C C . GLY A 1 762 ? -39.547 1.362 27.637 1.00 65.25 762 GLY A C 1
ATOM 6135 O O . GLY A 1 762 ? -40.526 1.964 27.213 1.00 65.25 762 GLY A O 1
ATOM 6136 N N . ASP A 1 763 ? -39.588 0.611 28.741 1.00 50.28 763 ASP A N 1
ATOM 6137 C CA . ASP A 1 763 ? -40.789 0.423 29.569 1.00 50.28 763 ASP A CA 1
ATOM 6138 C C . ASP A 1 763 ? -41.096 1.636 30.480 1.00 50.28 763 ASP A C 1
ATOM 6140 O O . ASP A 1 763 ? -42.117 1.653 31.172 1.00 50.28 763 ASP A O 1
ATOM 6144 N N . GLN A 1 764 ? -40.232 2.661 30.509 1.00 41.12 764 GLN A N 1
ATOM 6145 C CA . GLN A 1 764 ? -40.529 3.930 31.179 1.00 41.12 764 GLN A CA 1
ATOM 6146 C C . GLN A 1 764 ? -41.293 4.858 30.220 1.00 41.12 764 GLN A C 1
ATOM 6148 O O . GLN A 1 764 ? -40.721 5.280 29.215 1.00 41.12 764 GLN A O 1
ATOM 6153 N N . PRO A 1 765 ? -42.557 5.231 30.511 1.00 38.94 765 PRO A N 1
ATOM 6154 C CA . PRO A 1 765 ? -43.257 6.232 29.713 1.00 38.94 765 PRO A CA 1
ATOM 6155 C C . PRO A 1 765 ? -42.543 7.586 29.823 1.00 38.94 765 PRO A C 1
ATOM 6157 O O . PRO A 1 765 ? -42.017 7.922 30.887 1.00 38.94 765 PRO A O 1
ATOM 6160 N N . GLU A 1 766 ? -42.547 8.378 28.745 1.00 41.38 766 GLU A N 1
ATOM 6161 C CA . GLU A 1 766 ? -41.823 9.656 28.656 1.00 41.38 766 GLU A CA 1
ATOM 6162 C C . GLU A 1 766 ? -42.366 10.731 29.617 1.00 41.38 766 GLU A C 1
ATOM 6164 O O . GLU A 1 766 ? -43.107 11.645 29.242 1.00 41.38 766 GLU A O 1
ATOM 6169 N N . ALA A 1 767 ? -41.943 10.657 30.879 1.00 35.97 767 ALA A N 1
ATOM 6170 C CA . ALA A 1 767 ? -42.179 11.647 31.924 1.00 35.97 767 ALA A CA 1
ATOM 6171 C C . ALA A 1 767 ? -41.341 12.924 31.686 1.00 35.97 767 ALA A C 1
ATOM 6173 O O . ALA A 1 767 ? -40.473 13.281 32.479 1.00 35.97 767 ALA A O 1
ATOM 6174 N N . GLY A 1 768 ? -41.594 13.594 30.559 1.00 33.94 768 GLY A N 1
ATOM 6175 C CA . GLY A 1 768 ? -40.893 14.806 30.130 1.00 33.94 768 GLY A CA 1
ATOM 6176 C C . GLY A 1 768 ? -41.617 15.619 29.051 1.00 33.94 768 GLY A C 1
ATOM 6177 O O . GLY A 1 768 ? -41.482 16.839 29.032 1.00 33.94 768 GLY A O 1
ATOM 6178 N N . SER A 1 769 ? -42.451 15.005 28.201 1.00 34.00 769 SER A N 1
ATOM 6179 C CA . SER A 1 769 ? -43.186 15.725 27.144 1.00 34.00 769 SER A CA 1
ATOM 6180 C C . SER A 1 769 ? -44.451 16.439 27.663 1.00 34.00 769 SER A C 1
ATOM 6182 O O . SER A 1 769 ? -45.559 16.212 27.166 1.00 34.00 769 SER A O 1
ATOM 6184 N N . LYS A 1 770 ? -44.305 17.302 28.681 1.00 38.28 770 LYS A N 1
ATOM 6185 C CA . LYS A 1 770 ? -45.355 18.232 29.133 1.00 38.28 770 LYS A CA 1
ATOM 6186 C C . LYS A 1 770 ? -44.808 19.389 29.985 1.00 38.28 770 LYS A C 1
ATOM 6188 O O . LYS A 1 770 ? -44.540 19.195 31.166 1.00 38.28 770 LYS A O 1
ATOM 6193 N N . VAL A 1 771 ? -44.758 20.580 29.376 1.00 35.97 771 VAL A N 1
ATOM 6194 C CA . VAL A 1 771 ? -45.130 21.930 29.880 1.00 35.97 771 VAL A CA 1
ATOM 6195 C C . VAL A 1 771 ? -44.229 23.000 29.241 1.00 35.97 771 VAL A C 1
ATOM 6197 O O . VAL A 1 771 ? -43.026 22.978 29.461 1.00 35.97 771 VAL A O 1
ATOM 6200 N N . MET A 1 772 ? -44.884 23.916 28.506 1.00 32.62 772 MET A N 1
ATOM 6201 C CA . MET A 1 772 ? -44.426 25.221 27.974 1.00 32.62 772 MET A CA 1
ATOM 6202 C C . MET A 1 772 ? -43.019 25.292 27.364 1.00 32.62 772 MET A C 1
ATOM 6204 O O . MET A 1 772 ? -42.073 25.684 28.077 1.00 32.62 772 MET A O 1
#

Radius of gyration: 40.98 Å; chains: 1; bounding box: 102×93×126 Å